Protein AF-0000000069041655 (afdb_homodimer)

InterPro domains:
  IPR001584 Integrase, catalytic core [PF00665] (155-228)
  IPR001584 Integrase, catalytic core [PS50994] (134-286)
  IPR012337 Ribonuclease H-like superfamily [SSF53098] (137-289)
  IPR036397 Ribonuclease H superfamily [G3DSA:3.30.420.10] (128-317)
  IPR041588 Integrase zinc-binding domain [PF17921] (67-118)

Foldseek 3Di:
DPPFLDLQVLLQLLQVVLVDGPVNQLVLLCVAPVSVVVCVVCVVVQQDDPQWGDDPSFIARQSATEGGPVCLVSLLCVLCVVLPELLQSLLQNLLSRYDDDCNSVVNVVVLLPDPVNVVVVLPDDWDAAADDDQDDAWQQEKEWDWADPDPQWIKIWIATLNLRQIDIDTDNDLALVRVLVVVVVVCVVQNHHQEYEYAPDPRCPDPSNVVSCVVRNHHYHHTHHDDDPSSSLNVSNVSSLNVSLNSCRPDPDDSVVSVVSVSLSQQQHDSDPPHHGSCCRHVVDHDDGPVCVSRDPDDPPPPPPPPDPPPPPPPLPDQDFQFWKQANPRFIWTFHDPPDSFWTFTQTPNDTDIDGPVRIGGRDPPPPPPPPPPPDDPPPPDDPPDPPDDPDPPPPPD/DPPFLDLQVLLQLLQVVLVDGPVNQLVLLCVAPVSVVVCVVCVVVQQDDPQWGDDPSFIARQSATEGGPVCLVSLLCVLCVVLPELLQSLLQCLLSRYDDDCNSVVNVVVLLPDPVNVVVVLPDAPDAAADDDQDDAWQQEKEWDWADPDPQWIKIWIATLNLRQIDIDTDNDLALVRVLVVVVVVCVVQNHHQEYEYAPDPRCPDPSNVVSCVVRNHHYHHHHHDDDPSSSLNVSNVSSVNVSLNSCRPDPDDSVVSVVSVSLSQQQGDSDPPHHGSCCRHVVDHDDGPVCVSRDPDDPDPPPPPVDPPPPPPPLPDQDFQFWKQANPRFIWTFHDPPDSFWTFTDTPNDTDIDGPVRIGGRDPPPPPPPPPPPPDPPPPDDPPDPPDDPDPPPPPD

Organism: Acyrthosiphon pisum (NCBI:txid7029)

Sequence (796 aa):
MALVIDPFLFVKMQLPQLELTAEDIAFATKNDPELIKLHKKILLHSNKYGSYWIRDGCILFGTRIRIPKMLQNYILEYIHIEHVGTIKMIALALSYCVYWPSIDKDIENLVRNCLPCIEIRLAPNKEILHNWVAPKEPWERIHIDYAGPFMDNLFLLVVDEYSLWPEVFISNSSSASSTIEKLKLLFSSFGQPRVLVSDNVSSFMGEEFQTFLKSFGIKHCTGVPYNSKSYDNVVRFIFALKHALIELKGQVSYEQDKLNTLLFTCRRSPIISNIESPANLFLGRDLRSNLDFLKSPAIKNKVMKNENNIRDATPSQLFHFGQKIAVFNNVNGFIINADTSKYLTVMVNGRLIRRHVDKVIPLPVIKSFSRIQKDTQLVQPEKLKRSIKPIKRLICNIMALVIDPFLFVKMQLPQLELTAEDIAFATKNDPELIKLHKKILLHSNKYGSYWIRDGCILFGTRIRIPKMLQNYILEYIHIEHVGTIKMIALALSYCVYWPSIDKDIENLVRNCLPCIEIRLAPNKEILHNWVAPKEPWERIHIDYAGPFMDNLFLLVVDEYSLWPEVFISNSSSASSTIEKLKLLFSSFGQPRVLVSDNVSSFMGEEFQTFLKSFGIKHCTGVPYNSKSYDNVVRFIFALKHALIELKGQVSYEQDKLNTLLFTCRRSPIISNIESPANLFLGRDLRSNLDFLKSPAIKNKVMKNENNIRDATPSQLFHFGQKIAVFNNVNGFIINADTSKYLTVMVNGRLIRRHVDKVIPLPVIKSFSRIQKDTQLVQPEKLKRSIKPIKRLICNI

Solvent-accessible surface area (backbone atoms only — not comparable to full-atom values): 45341 Å² total; per-residue (Å²): 126,82,77,56,76,46,51,63,58,54,36,59,66,35,29,56,80,72,75,40,47,66,63,58,50,18,56,45,28,73,71,24,72,69,49,44,53,49,50,52,53,20,57,72,44,76,45,39,42,86,59,29,34,72,54,84,63,30,45,24,48,54,57,18,35,51,58,32,73,89,53,46,61,58,52,52,53,60,59,44,71,77,48,72,45,56,58,51,36,51,11,47,36,52,39,44,24,50,38,51,96,57,46,66,59,53,45,44,53,50,41,73,70,28,66,72,33,50,59,61,66,70,52,85,74,73,64,64,33,80,81,66,73,74,59,91,44,65,49,37,35,33,37,44,48,76,40,70,73,53,95,82,29,29,31,43,38,38,31,20,48,55,30,59,37,73,44,77,42,84,29,89,58,69,44,40,67,54,48,48,54,55,49,48,51,49,30,31,73,65,20,49,37,49,31,40,34,33,64,86,45,68,52,61,66,36,64,70,38,49,51,50,34,55,67,51,62,28,45,80,40,57,64,45,55,55,88,37,67,52,56,49,52,42,53,20,47,53,51,13,50,48,51,41,56,60,64,54,66,80,51,95,58,61,67,63,58,56,48,30,36,51,47,27,37,53,28,56,14,46,80,47,94,89,38,75,18,12,27,38,60,49,42,68,41,81,50,46,49,63,71,55,67,72,45,66,85,69,76,82,68,83,74,79,77,77,75,73,80,74,78,76,73,72,78,68,83,73,82,52,75,65,40,44,21,38,34,82,87,84,39,64,22,31,31,68,41,74,80,50,102,53,34,30,34,29,36,39,94,90,37,81,42,79,37,47,51,88,52,48,42,77,44,79,76,74,72,77,70,74,74,74,78,73,81,74,82,77,76,76,76,81,81,79,80,76,81,75,78,81,79,81,77,80,74,75,85,122,124,83,77,56,76,45,50,63,58,54,35,58,67,34,28,57,79,73,75,42,48,65,64,57,49,16,55,45,28,73,71,25,72,70,49,44,54,49,50,52,52,19,57,71,45,75,44,40,43,87,60,28,34,71,55,86,66,30,46,24,48,53,57,18,37,50,55,33,74,89,53,46,61,58,52,52,52,59,58,44,70,74,48,70,44,54,58,52,35,50,10,45,36,52,39,45,24,50,39,52,96,56,48,66,59,51,45,45,52,50,40,73,71,29,66,72,31,50,62,60,67,69,52,86,74,70,62,64,32,77,83,63,72,74,58,91,43,65,51,37,34,33,36,44,48,79,41,72,72,52,98,82,29,31,31,43,38,38,32,20,47,53,30,58,38,74,45,77,41,84,31,90,58,68,43,42,67,55,48,48,54,55,48,50,51,47,31,31,73,65,20,51,36,49,30,39,34,34,65,85,45,68,53,62,66,35,66,71,38,48,52,49,34,53,67,50,62,29,45,79,40,58,63,45,54,54,88,36,68,52,56,48,52,41,53,20,47,51,51,12,50,50,50,40,54,60,64,53,67,81,52,95,59,61,67,63,58,54,48,29,35,51,46,28,37,54,27,57,14,46,81,47,94,90,37,74,19,12,26,38,59,49,42,68,40,80,51,46,50,61,72,55,67,71,45,64,85,68,78,85,69,81,72,77,77,76,73,73,80,73,77,76,74,72,77,69,84,74,81,53,76,66,39,45,22,40,34,82,86,85,39,62,24,30,31,69,41,73,79,50,103,49,34,28,32,28,35,40,94,90,37,82,43,80,38,46,51,86,52,46,41,78,45,79,77,76,71,77,71,78,75,74,78,72,81,74,82,79,76,78,78,83,82,81,79,79,82,78,79,81,80,80,76,81,74,77,80,120

Secondary structure (DSSP, 8-state):
------HHHHHHHHGGGGT--HHHHHHHHHT-HHHHHHHHHHHHTTTEETTEEEETTEEEETTEEEPPHHHHHHHHHHHHTT---HHHHHHHHHHTTEE-TTHHHHHHHHHHT-HHHHHHHTS--S-EES--PPPSSTTSEEEEEEEEEETTEEEEEEEETTT--EEEEEES---HHHHHHHHHHHHHHH---SEEEE-S-HHHHSHHHHHHHHHTTPEEE-SEESS-HHHHHHHHHHHHHHHHHHHGGGSSS-HHHHHHHHHHHHHHS-SSTTS--HHHHHHSSPPP-GGGTTS-------------------------TT-EEEETTTEEEEEEEE-SSSEEEEEETTEEEEEEGGGEEEPP----------------------------------/------HHHHHHHHGGGGT--HHHHHHHHHT-HHHHHHHHHHHHTTTEETTEEEETTEEEETTEEEPPHHHHHHHHHHHTTT---HHHHHHHHHHTTEE-TTHHHHHHHHHHT-HHHHHHHTS----EES--PPPSSTTSEEEEEEEEEETTEEEEEEEETTT--EEEEEES---HHHHHHHHHHHHHHH---SEEEE-S-HHHHSHHHHHHHHHTTPEEE-SEESS-HHHHHHHHHHHHHHHHHHHGGGSSS-HHHHHHHHHHHHHHS-SSTTS--HHHHHHSSPPP-GGGTTS-----------------------PPTT-EEEETTTEEEEEEE--SSSEEEEEETTEEEEEEGGGEEEPP----------------------------------

Structure (mmCIF, N/CA/C/O backbone):
data_AF-0000000069041655-model_v1
#
loop_
_entity.id
_entity.type
_entity.pdbx_description
1 polymer 'RNA-directed DNA polymerase'
#
loop_
_atom_site.group_PDB
_atom_site.id
_atom_site.type_symbol
_atom_site.label_atom_id
_atom_site.label_alt_id
_atom_site.label_comp_id
_atom_site.label_asym_id
_atom_site.label_entity_id
_atom_site.label_seq_id
_atom_site.pdbx_PDB_ins_code
_atom_site.Cartn_x
_atom_site.Cartn_y
_atom_site.Cartn_z
_atom_site.occupancy
_atom_site.B_iso_or_equiv
_atom_site.auth_seq_id
_atom_site.auth_comp_id
_atom_site.auth_asym_id
_atom_site.auth_atom_id
_atom_site.pdbx_PDB_model_num
ATOM 1 N N . MET A 1 1 ? 24.172 -12.531 2.289 1 30.25 1 MET A N 1
ATOM 2 C CA . MET A 1 1 ? 23.781 -12.109 0.947 1 30.25 1 MET A CA 1
ATOM 3 C C . MET A 1 1 ? 22.375 -11.516 0.955 1 30.25 1 MET A C 1
ATOM 5 O O . MET A 1 1 ? 21.438 -12.133 1.458 1 30.25 1 MET A O 1
ATOM 9 N N . ALA A 1 2 ? 22.312 -10.305 1.131 1 39.16 2 ALA A N 1
ATOM 10 C CA . ALA A 1 2 ? 21.078 -9.547 1.285 1 39.16 2 ALA A CA 1
ATOM 11 C C . ALA A 1 2 ? 20.031 -9.984 0.257 1 39.16 2 ALA A C 1
ATOM 13 O O . ALA A 1 2 ? 20.328 -10.031 -0.942 1 39.16 2 ALA A O 1
ATOM 14 N N . LEU A 1 3 ? 19.234 -10.898 0.576 1 48.38 3 LEU A N 1
ATOM 15 C CA . LEU A 1 3 ? 18.25 -11.578 -0.255 1 48.38 3 LEU A CA 1
ATOM 16 C C . LEU A 1 3 ? 17.375 -10.57 -0.994 1 48.38 3 LEU A C 1
ATOM 18 O O . LEU A 1 3 ? 16.672 -9.773 -0.366 1 48.38 3 LEU A O 1
ATOM 22 N N . VAL A 1 4 ? 18.047 -10.039 -2.029 1 52.59 4 VAL A N 1
ATOM 23 C CA . VAL A 1 4 ? 17.312 -9.297 -3.047 1 52.59 4 VAL A CA 1
ATOM 24 C C . VAL A 1 4 ? 16 -10.023 -3.377 1 52.59 4 VAL A C 1
ATOM 26 O O . VAL A 1 4 ? 15.914 -11.242 -3.24 1 52.59 4 VAL A O 1
ATOM 29 N N . ILE A 1 5 ? 14.969 -9.281 -3.312 1 62.59 5 ILE A N 1
ATOM 30 C CA . ILE A 1 5 ? 13.727 -9.883 -3.785 1 62.59 5 ILE A CA 1
ATOM 31 C C . ILE A 1 5 ? 13.891 -10.32 -5.238 1 62.59 5 ILE A C 1
ATOM 33 O O . ILE A 1 5 ? 13.953 -9.477 -6.141 1 62.59 5 ILE A O 1
ATOM 37 N N . ASP A 1 6 ? 14.391 -11.492 -5.48 1 67.12 6 ASP A N 1
ATOM 38 C CA . ASP A 1 6 ? 14.539 -12.078 -6.812 1 67.12 6 ASP A CA 1
ATOM 39 C C . ASP A 1 6 ? 13.367 -13 -7.145 1 67.12 6 ASP A C 1
ATOM 41 O O . ASP A 1 6 ? 13.258 -14.094 -6.59 1 67.12 6 ASP A O 1
ATOM 45 N N . PRO A 1 7 ? 12.562 -12.508 -8.055 1 71.12 7 PRO A N 1
ATOM 46 C CA . PRO A 1 7 ? 11.398 -13.32 -8.414 1 71.12 7 PRO A CA 1
ATOM 47 C C . PRO A 1 7 ? 11.781 -14.711 -8.914 1 71.12 7 PRO A C 1
ATOM 49 O O . PRO A 1 7 ? 11.039 -15.672 -8.695 1 71.12 7 PRO A O 1
ATOM 52 N N . PHE A 1 8 ? 12.93 -14.781 -9.547 1 76 8 PHE A N 1
ATOM 53 C CA . PHE A 1 8 ? 13.328 -16.078 -10.078 1 76 8 PHE A CA 1
ATOM 54 C C . PHE A 1 8 ? 13.695 -17.031 -8.945 1 76 8 PHE A C 1
ATOM 56 O O . PHE A 1 8 ? 13.477 -18.234 -9.047 1 76 8 PHE A O 1
ATOM 63 N N . LEU A 1 9 ? 14.219 -16.406 -7.941 1 72.62 9 LEU A N 1
ATOM 64 C CA . LEU A 1 9 ? 14.539 -17.234 -6.793 1 72.62 9 LEU A CA 1
ATOM 65 C C . LEU A 1 9 ? 13.281 -17.875 -6.211 1 72.62 9 LEU A C 1
ATOM 67 O O . LEU A 1 9 ? 13.305 -19.031 -5.801 1 72.62 9 LEU A O 1
ATOM 71 N N . PHE A 1 10 ? 12.32 -17.172 -6.305 1 75.12 10 PHE A N 1
ATOM 72 C CA . PHE A 1 10 ? 11.062 -17.703 -5.816 1 75.12 10 PHE A CA 1
ATOM 73 C C . PHE A 1 10 ? 10.586 -18.859 -6.695 1 75.12 10 PHE A C 1
ATOM 75 O O . PHE A 1 10 ? 10.125 -19.891 -6.191 1 75.12 10 PHE A O 1
ATOM 82 N N . VAL A 1 11 ? 10.688 -18.672 -7.918 1 77.19 11 VAL A N 1
ATOM 83 C CA . VAL A 1 11 ? 10.281 -19.688 -8.875 1 77.19 11 VAL A CA 1
ATOM 84 C C . VAL A 1 11 ? 11.102 -20.969 -8.656 1 77.19 11 VAL A C 1
ATOM 86 O O . VAL A 1 11 ? 10.555 -22.062 -8.609 1 77.19 11 VAL A O 1
ATOM 89 N N . LYS A 1 12 ? 12.328 -20.719 -8.414 1 76.38 12 LYS A N 1
ATOM 90 C CA . LYS A 1 12 ? 13.242 -21.844 -8.211 1 76.38 12 LYS A CA 1
ATOM 91 C C . LYS A 1 12 ? 12.875 -22.625 -6.949 1 76.38 12 LYS A C 1
ATOM 93 O O . LYS A 1 12 ? 13.039 -23.844 -6.898 1 76.38 12 LYS A O 1
ATOM 98 N N . MET A 1 13 ? 12.359 -21.938 -6.129 1 75.69 13 MET A N 1
ATOM 99 C CA . MET A 1 13 ? 12.031 -22.547 -4.844 1 75.69 13 MET A CA 1
ATOM 100 C C . MET A 1 13 ? 10.789 -23.422 -4.961 1 75.69 13 MET A C 1
ATOM 102 O O . MET A 1 13 ? 10.578 -24.328 -4.145 1 75.69 13 MET A O 1
ATOM 106 N N . GLN A 1 14 ? 10.039 -23.219 -5.926 1 77.75 14 GLN A N 1
ATOM 107 C CA . GLN A 1 14 ? 8.797 -23.969 -6.086 1 77.75 14 GLN A CA 1
ATOM 108 C C . GLN A 1 14 ? 9.016 -25.219 -6.941 1 77.75 14 GLN A C 1
ATOM 110 O O . GLN A 1 14 ? 8.242 -26.172 -6.855 1 77.75 14 GLN A O 1
ATOM 115 N N . LEU A 1 15 ? 10.07 -25.344 -7.695 1 81.31 15 LEU A N 1
ATOM 116 C CA . LEU A 1 15 ? 10.297 -26.375 -8.703 1 81.31 15 LEU A CA 1
ATOM 117 C C . LEU A 1 15 ? 10.523 -27.734 -8.047 1 81.31 15 LEU A C 1
ATOM 119 O O . LEU A 1 15 ? 10.039 -28.75 -8.547 1 81.31 15 LEU A O 1
ATOM 123 N N . PRO A 1 16 ? 11.156 -27.703 -6.914 1 77.38 16 PRO A N 1
ATOM 124 C CA . PRO A 1 16 ? 11.406 -29.016 -6.289 1 77.38 16 PRO A CA 1
ATOM 125 C C . PRO A 1 16 ? 10.125 -29.75 -5.918 1 77.38 16 PRO A C 1
ATOM 127 O O . PRO A 1 16 ? 10.102 -30.969 -5.875 1 77.38 16 PRO A O 1
ATOM 130 N N . GLN A 1 17 ? 9.109 -29.109 -5.738 1 78.56 17 GLN A N 1
ATOM 131 C CA . GLN A 1 17 ? 7.832 -29.719 -5.422 1 78.56 17 GLN A CA 1
ATOM 132 C C . GLN A 1 17 ? 7.312 -30.547 -6.602 1 78.56 17 GLN A C 1
ATOM 134 O O . GLN A 1 17 ? 6.617 -31.547 -6.41 1 78.56 17 GLN A O 1
ATOM 139 N N . LEU A 1 18 ? 7.691 -30.125 -7.77 1 80.56 18 LEU A N 1
ATOM 140 C CA . LEU A 1 18 ? 7.301 -30.828 -8.992 1 80.56 18 LEU A CA 1
ATOM 141 C C . LEU A 1 18 ? 8.344 -31.875 -9.375 1 80.56 18 LEU A C 1
ATOM 143 O O . LEU A 1 18 ? 8.266 -32.469 -10.453 1 80.56 18 LEU A O 1
ATOM 147 N N . GLU A 1 19 ? 9.336 -32 -8.477 1 80.62 19 GLU A N 1
ATOM 148 C CA . GLU A 1 19 ? 10.453 -32.906 -8.758 1 80.62 19 GLU A CA 1
ATOM 149 C C . GLU A 1 19 ? 11.18 -32.5 -10.039 1 80.62 19 GLU A C 1
ATOM 151 O O . GLU A 1 19 ? 11.57 -33.344 -10.828 1 80.62 19 GLU A O 1
ATOM 156 N N . LEU A 1 20 ? 11.172 -31.297 -10.289 1 86.94 20 LEU A N 1
ATOM 157 C CA . LEU A 1 20 ? 11.891 -30.719 -11.422 1 86.94 20 LEU A CA 1
ATOM 158 C C . LEU A 1 20 ? 12.93 -29.703 -10.953 1 86.94 20 LEU A C 1
ATOM 160 O O . LEU A 1 20 ? 12.805 -29.141 -9.859 1 86.94 20 LEU A O 1
ATOM 164 N N . THR A 1 21 ? 13.992 -29.562 -11.703 1 85.75 21 THR A N 1
ATOM 165 C CA . THR A 1 21 ? 14.992 -28.531 -11.461 1 85.75 21 THR A CA 1
ATOM 166 C C . THR A 1 21 ? 15.023 -27.531 -12.609 1 85.75 21 THR A C 1
ATOM 168 O O . THR A 1 21 ? 14.516 -27.812 -13.703 1 85.75 21 THR A O 1
ATOM 171 N N . ALA A 1 22 ? 15.578 -26.375 -12.219 1 87.62 22 ALA A N 1
ATOM 172 C CA . ALA A 1 22 ? 15.742 -25.375 -13.273 1 87.62 22 ALA A CA 1
ATOM 173 C C . ALA A 1 22 ? 16.594 -25.922 -14.414 1 87.62 22 ALA A C 1
ATOM 175 O O . ALA A 1 22 ? 16.359 -25.594 -15.578 1 87.62 22 ALA A O 1
ATOM 176 N N . GLU A 1 23 ? 17.484 -26.75 -14.078 1 88.31 23 GLU A N 1
ATOM 177 C CA . GLU A 1 23 ? 18.359 -27.359 -15.086 1 88.31 23 GLU A CA 1
ATOM 178 C C . GLU A 1 23 ? 17.594 -28.297 -16 1 88.31 23 GLU A C 1
ATOM 180 O O . GLU A 1 23 ? 17.828 -28.328 -17.219 1 88.31 23 GLU A O 1
ATOM 185 N N . ASP A 1 24 ? 16.703 -29.016 -15.422 1 90 24 ASP A N 1
ATOM 186 C CA . ASP A 1 24 ? 15.844 -29.891 -16.219 1 90 24 ASP A CA 1
ATOM 187 C C . ASP A 1 24 ? 15.039 -29.094 -17.234 1 90 24 ASP A C 1
ATOM 189 O O . ASP A 1 24 ? 14.961 -29.484 -18.406 1 90 24 ASP A O 1
ATOM 193 N N . ILE A 1 25 ? 14.555 -28.031 -16.797 1 92.88 25 ILE A N 1
ATOM 194 C CA . ILE A 1 25 ? 13.695 -27.203 -17.641 1 92.88 25 ILE A CA 1
ATOM 195 C C . ILE A 1 25 ? 14.539 -26.516 -18.703 1 92.88 25 ILE A C 1
ATOM 197 O O . ILE A 1 25 ? 14.141 -26.453 -19.875 1 92.88 25 ILE A O 1
ATOM 201 N N . ALA A 1 26 ? 15.703 -26.047 -18.281 1 92.5 26 ALA A N 1
ATOM 202 C CA . ALA A 1 26 ? 16.609 -25.391 -19.219 1 92.5 26 ALA A CA 1
ATOM 203 C C . ALA A 1 26 ? 17.016 -26.359 -20.344 1 92.5 26 ALA A C 1
ATOM 205 O O . ALA A 1 26 ? 17.047 -25.969 -21.516 1 92.5 26 ALA A O 1
ATOM 206 N N . PHE A 1 27 ? 17.328 -27.516 -19.969 1 91.75 27 PHE A N 1
ATOM 207 C CA . PHE A 1 27 ? 17.719 -28.547 -20.938 1 91.75 27 PHE A CA 1
ATOM 208 C C . PHE A 1 27 ? 16.578 -28.828 -21.906 1 91.75 27 PHE A C 1
ATOM 210 O O . PHE A 1 27 ? 16.781 -28.891 -23.125 1 91.75 27 PHE A O 1
ATOM 217 N N . ALA A 1 28 ? 15.406 -29.031 -21.406 1 92.88 28 ALA A N 1
ATOM 218 C CA . ALA A 1 28 ? 14.234 -29.312 -22.234 1 92.88 28 ALA A CA 1
ATOM 219 C C . ALA A 1 28 ? 13.898 -28.125 -23.141 1 92.88 28 ALA A C 1
ATOM 221 O O . ALA A 1 28 ? 13.422 -28.312 -24.266 1 92.88 28 ALA A O 1
ATOM 222 N N . THR A 1 29 ? 14.102 -26.953 -22.641 1 93.44 29 THR A N 1
ATOM 223 C CA . THR A 1 29 ? 13.828 -25.734 -23.391 1 93.44 29 THR A CA 1
ATOM 224 C C . THR A 1 29 ? 14.727 -25.641 -24.625 1 93.44 29 THR A C 1
ATOM 226 O O . THR A 1 29 ? 14.273 -25.25 -25.703 1 93.44 29 THR A O 1
ATOM 229 N N . LYS A 1 30 ? 15.93 -26.062 -24.484 1 91.75 30 LYS A N 1
ATOM 230 C CA . LYS A 1 30 ? 16.906 -26.031 -25.578 1 91.75 30 LYS A CA 1
ATOM 231 C C . LYS A 1 30 ? 16.531 -27.031 -26.672 1 91.75 30 LYS A C 1
ATOM 233 O O . LYS A 1 30 ? 16.984 -26.906 -27.812 1 91.75 30 LYS A O 1
ATOM 238 N N . ASN A 1 31 ? 15.711 -27.953 -26.328 1 91.62 31 ASN A N 1
ATOM 239 C CA . ASN A 1 31 ? 15.352 -28.984 -27.297 1 91.62 31 ASN A CA 1
ATOM 240 C C . ASN A 1 31 ? 13.922 -28.812 -27.797 1 91.62 31 ASN A C 1
ATOM 242 O O . ASN A 1 31 ? 13.398 -29.688 -28.5 1 91.62 31 ASN A O 1
ATOM 246 N N . ASP A 1 32 ? 13.195 -27.781 -27.438 1 94.31 32 ASP A N 1
ATOM 247 C CA . ASP A 1 32 ? 11.828 -27.484 -27.875 1 94.31 32 ASP A CA 1
ATOM 248 C C . ASP A 1 32 ? 11.828 -26.516 -29.062 1 94.31 32 ASP A C 1
ATOM 250 O O . ASP A 1 32 ? 12.242 -25.359 -28.922 1 94.31 32 ASP A O 1
ATOM 254 N N . PRO A 1 33 ? 11.367 -26.969 -30.156 1 93.06 33 PRO A N 1
ATOM 255 C CA . PRO A 1 33 ? 11.445 -26.141 -31.359 1 93.06 33 PRO A CA 1
ATOM 256 C C . PRO A 1 33 ? 10.742 -24.797 -31.188 1 93.06 33 PRO A C 1
ATOM 258 O O . PRO A 1 33 ? 11.234 -23.766 -31.656 1 93.06 33 PRO A O 1
ATOM 261 N N . GLU A 1 34 ? 9.641 -24.828 -30.609 1 93.69 34 GLU A N 1
ATOM 262 C CA . GLU A 1 34 ? 8.898 -23.578 -30.422 1 93.69 34 GLU A CA 1
ATOM 263 C C . GLU A 1 34 ? 9.633 -22.641 -29.469 1 93.69 34 GLU A C 1
ATOM 265 O O . GLU A 1 34 ? 9.648 -21.422 -29.672 1 93.69 34 GLU A O 1
ATOM 270 N N . LEU A 1 35 ? 10.203 -23.203 -28.453 1 94.56 35 LEU A N 1
ATOM 271 C CA . LEU A 1 35 ? 10.852 -22.375 -27.438 1 94.56 35 LEU A CA 1
ATOM 272 C C . LEU A 1 35 ? 12.219 -21.891 -27.922 1 94.56 35 LEU A C 1
ATOM 274 O O . LEU A 1 35 ? 12.688 -20.828 -27.5 1 94.56 35 LEU A O 1
ATOM 278 N N . ILE A 1 36 ? 12.828 -22.625 -28.812 1 92.44 36 ILE A N 1
ATOM 279 C CA . ILE A 1 36 ? 14.07 -22.172 -29.438 1 92.44 36 ILE A CA 1
ATOM 280 C C . ILE A 1 36 ? 13.812 -20.891 -30.234 1 92.44 36 ILE A C 1
ATOM 282 O O . ILE A 1 36 ? 14.602 -19.953 -30.156 1 92.44 36 ILE A O 1
ATOM 286 N N . LYS A 1 37 ? 12.711 -20.922 -30.906 1 91.88 37 LYS A N 1
ATOM 287 C CA . LYS A 1 37 ? 12.336 -19.734 -31.672 1 91.88 37 LYS A CA 1
ATOM 288 C C . LYS A 1 37 ? 12.062 -18.547 -30.75 1 91.88 37 LYS A C 1
ATOM 290 O O . LYS A 1 37 ? 12.492 -17.438 -31.031 1 91.88 37 LYS A O 1
ATOM 295 N N . LEU A 1 38 ? 11.344 -18.859 -29.719 1 92 38 LEU A N 1
ATOM 296 C CA . LEU A 1 38 ? 11.008 -17.812 -28.75 1 92 38 LEU A CA 1
ATOM 297 C C . LEU A 1 38 ? 12.273 -17.266 -28.094 1 92 38 LEU A C 1
ATOM 299 O O . LEU A 1 38 ? 12.391 -16.062 -27.859 1 92 38 LEU A O 1
ATOM 303 N N . HIS A 1 39 ? 13.133 -18.156 -27.766 1 90.94 39 HIS A N 1
ATOM 304 C CA . HIS A 1 39 ? 14.406 -17.797 -27.141 1 90.94 39 HIS A CA 1
ATOM 305 C C . HIS A 1 39 ? 15.188 -16.828 -28.031 1 90.94 39 HIS A C 1
ATOM 307 O O . HIS A 1 39 ? 15.734 -15.836 -27.547 1 90.94 39 HIS A O 1
ATOM 313 N N . LYS A 1 40 ? 15.219 -17.078 -29.297 1 87.19 40 LYS A N 1
ATOM 314 C CA . LYS A 1 40 ? 15.914 -16.219 -30.25 1 87.19 40 LYS A CA 1
ATOM 315 C C . LYS A 1 40 ? 15.25 -14.836 -30.344 1 87.19 40 LYS A C 1
ATOM 317 O O . LYS A 1 40 ? 15.938 -13.82 -30.422 1 87.19 40 LYS A O 1
ATOM 322 N N . LYS A 1 41 ? 13.984 -14.883 -30.344 1 88.62 41 LYS A N 1
ATOM 323 C CA . LYS A 1 41 ? 13.242 -13.633 -30.406 1 88.62 41 LYS A CA 1
ATOM 324 C C . LYS A 1 41 ? 13.531 -12.758 -29.188 1 88.62 41 LYS A C 1
ATOM 326 O O . LYS A 1 41 ? 13.656 -11.539 -29.297 1 88.62 41 LYS A O 1
ATOM 331 N N . ILE A 1 42 ? 13.609 -13.445 -28.047 1 87.44 42 ILE A N 1
ATOM 332 C CA . ILE A 1 42 ? 13.859 -12.719 -26.812 1 87.44 42 ILE A CA 1
ATOM 333 C C . ILE A 1 42 ? 15.266 -12.125 -26.828 1 87.44 42 ILE A C 1
ATOM 335 O O . ILE A 1 42 ? 15.461 -10.969 -26.438 1 87.44 42 ILE A O 1
ATOM 339 N N . LEU A 1 43 ? 16.188 -12.844 -27.344 1 81.38 43 LEU A N 1
ATOM 340 C CA . LEU A 1 43 ? 17.562 -12.383 -27.391 1 81.38 43 LEU A CA 1
ATOM 341 C C . LEU A 1 43 ? 17.719 -11.219 -28.359 1 81.38 43 LEU A C 1
ATOM 343 O O . LEU A 1 43 ? 18.547 -10.328 -28.141 1 81.38 43 LEU A O 1
ATOM 347 N N . LEU A 1 44 ? 16.922 -11.203 -29.344 1 78.88 44 LEU A N 1
ATOM 348 C CA . LEU A 1 44 ? 16.984 -10.141 -30.344 1 78.88 44 LEU A CA 1
ATOM 349 C C . LEU A 1 44 ? 16.453 -8.828 -29.766 1 78.88 44 LEU A C 1
ATOM 351 O O . LEU A 1 44 ? 16.844 -7.75 -30.203 1 78.88 44 LEU A O 1
ATOM 355 N N . HIS A 1 45 ? 15.555 -8.977 -28.828 1 69.94 45 HIS A N 1
ATOM 356 C CA . HIS A 1 45 ? 14.945 -7.785 -28.234 1 69.94 45 HIS A CA 1
ATOM 357 C C . HIS A 1 45 ? 15.539 -7.477 -26.859 1 69.94 45 HIS A C 1
ATOM 359 O O . HIS A 1 45 ? 14.805 -7.199 -25.922 1 69.94 45 HIS A O 1
ATOM 365 N N . SER A 1 46 ? 16.781 -7.602 -26.766 1 67.81 46 SER A N 1
ATOM 366 C CA . SER A 1 46 ? 17.562 -7.25 -25.578 1 67.81 46 SER A CA 1
ATOM 367 C C . SER A 1 46 ? 17.062 -8.008 -24.359 1 67.81 46 SER A C 1
ATOM 369 O O . SER A 1 46 ? 16.828 -7.41 -23.297 1 67.81 46 SER A O 1
ATOM 371 N N . ASN A 1 47 ? 16.672 -9.203 -24.531 1 66.69 47 ASN A N 1
ATOM 372 C CA . ASN A 1 47 ? 16.375 -10.195 -23.5 1 66.69 47 ASN A CA 1
ATOM 373 C C . ASN A 1 47 ? 14.984 -9.992 -22.906 1 66.69 47 ASN A C 1
ATOM 375 O O . ASN A 1 47 ? 14.719 -10.43 -21.781 1 66.69 47 ASN A O 1
ATOM 379 N N . LYS A 1 48 ? 14.234 -9.016 -23.5 1 66.5 48 LYS A N 1
ATOM 380 C CA . LYS A 1 48 ? 12.836 -8.875 -23.094 1 66.5 48 LYS A CA 1
ATOM 381 C C . LYS A 1 48 ? 11.93 -8.781 -24.312 1 66.5 48 LYS A C 1
ATOM 383 O O . LYS A 1 48 ? 12.203 -8.023 -25.25 1 66.5 48 LYS A O 1
ATOM 388 N N . TYR A 1 49 ? 11.117 -9.719 -24.375 1 71.44 49 TYR A N 1
ATOM 389 C CA . TYR A 1 49 ? 10.102 -9.734 -25.422 1 71.44 49 TYR A CA 1
ATOM 390 C C . TYR A 1 49 ? 8.703 -9.828 -24.828 1 71.44 49 TYR A C 1
ATOM 392 O O . TYR A 1 49 ? 8.258 -10.906 -24.438 1 71.44 49 TYR A O 1
ATOM 400 N N . GLY A 1 50 ? 8.102 -8.672 -24.75 1 72.81 50 GLY A N 1
ATOM 401 C CA . GLY A 1 50 ? 6.852 -8.664 -24 1 72.81 50 GLY A CA 1
ATOM 402 C C . GLY A 1 50 ? 7.047 -8.938 -22.531 1 72.81 50 GLY A C 1
ATOM 403 O O . GLY A 1 50 ? 7.848 -8.266 -21.875 1 72.81 50 GLY A O 1
ATOM 404 N N . SER A 1 51 ? 6.316 -9.969 -22.172 1 77.88 51 SER A N 1
ATOM 405 C CA . SER A 1 51 ? 6.438 -10.328 -20.75 1 77.88 51 SER A CA 1
ATOM 406 C C . SER A 1 51 ? 7.43 -11.469 -20.562 1 77.88 51 SER A C 1
ATOM 408 O O . SER A 1 51 ? 7.59 -11.977 -19.453 1 77.88 51 SER A O 1
ATOM 410 N N . TYR A 1 52 ? 8.125 -11.75 -21.703 1 85.44 52 TYR A N 1
ATOM 411 C CA . TYR A 1 52 ? 9.047 -12.875 -21.641 1 85.44 52 TYR A CA 1
ATOM 412 C C . TYR A 1 52 ? 10.469 -12.398 -21.359 1 85.44 52 TYR A C 1
ATOM 414 O O . TYR A 1 52 ? 10.891 -11.359 -21.859 1 85.44 52 TYR A O 1
ATOM 422 N N . TRP A 1 53 ? 11.148 -13.164 -20.625 1 83.5 53 TRP A N 1
ATOM 423 C CA . TRP A 1 53 ? 12.562 -12.93 -20.375 1 83.5 53 TRP A CA 1
ATOM 424 C C . TRP A 1 53 ? 13.281 -14.234 -20.047 1 83.5 53 TRP A C 1
ATOM 426 O O . TRP A 1 53 ? 12.641 -15.273 -19.859 1 83.5 53 TRP A O 1
ATOM 436 N N . ILE A 1 54 ? 14.602 -14.141 -20.125 1 87.25 54 ILE A N 1
ATOM 437 C CA . ILE A 1 54 ? 15.367 -15.375 -20 1 87.25 54 ILE A CA 1
ATOM 438 C C . ILE A 1 54 ? 16.266 -15.305 -18.781 1 87.25 54 ILE A C 1
ATOM 440 O O . ILE A 1 54 ? 16.859 -14.258 -18.5 1 87.25 54 ILE A O 1
ATOM 444 N N . ARG A 1 55 ? 16.281 -16.406 -18.016 1 84.88 55 ARG A N 1
ATOM 445 C CA . ARG A 1 55 ? 17.172 -16.547 -16.875 1 84.88 55 ARG A CA 1
ATOM 446 C C . ARG A 1 55 ? 17.594 -18 -16.672 1 84.88 55 ARG A C 1
ATOM 448 O O . ARG A 1 55 ? 16.75 -18.906 -16.656 1 84.88 55 ARG A O 1
ATOM 455 N N . ASP A 1 56 ? 18.891 -18.234 -16.5 1 85.44 56 ASP A N 1
ATOM 456 C CA . ASP A 1 56 ? 19.453 -19.547 -16.219 1 85.44 56 ASP A CA 1
ATOM 457 C C . ASP A 1 56 ? 18.969 -20.578 -17.219 1 85.44 56 ASP A C 1
ATOM 459 O O . ASP A 1 56 ? 18.547 -21.688 -16.828 1 85.44 56 ASP A O 1
ATOM 463 N N . GLY A 1 57 ? 18.797 -20.156 -18.422 1 86.75 57 GLY A N 1
ATOM 464 C CA . GLY A 1 57 ? 18.422 -21.062 -19.5 1 86.75 57 GLY A CA 1
ATOM 465 C C . GLY A 1 57 ? 16.922 -21.328 -19.562 1 86.75 57 GLY A C 1
ATOM 466 O O . GLY A 1 57 ? 16.453 -22.078 -20.422 1 86.75 57 GLY A O 1
ATOM 467 N N . CYS A 1 58 ? 16.219 -20.703 -18.688 1 90.19 58 CYS A N 1
ATOM 468 C CA . CYS A 1 58 ? 14.766 -20.844 -18.672 1 90.19 58 CYS A CA 1
ATOM 469 C C . CYS A 1 58 ? 14.094 -19.609 -19.25 1 90.19 58 CYS A C 1
ATOM 471 O O . CYS A 1 58 ? 14.617 -18.5 -19.125 1 90.19 58 CYS A O 1
ATOM 473 N N . ILE A 1 59 ? 13.016 -19.859 -19.906 1 91.56 59 ILE A N 1
ATOM 474 C CA . ILE A 1 59 ? 12.203 -18.75 -20.391 1 91.56 59 ILE A CA 1
ATOM 475 C C . ILE A 1 59 ? 11.078 -18.453 -19.391 1 91.56 59 ILE A C 1
ATOM 477 O O . ILE A 1 59 ? 10.359 -19.375 -18.984 1 91.56 59 ILE A O 1
ATOM 481 N N . LEU A 1 60 ? 11.031 -17.266 -19.031 1 88.56 60 LEU A N 1
ATOM 482 C CA . LEU A 1 60 ? 10.008 -16.875 -18.062 1 88.56 60 LEU A CA 1
ATOM 483 C C . LEU A 1 60 ? 8.977 -15.953 -18.703 1 88.56 60 LEU A C 1
ATOM 485 O O . LEU A 1 60 ? 9.32 -15.125 -19.547 1 88.56 60 LEU A O 1
ATOM 489 N N . PHE A 1 61 ? 7.777 -16.188 -18.391 1 86.38 61 PHE A N 1
ATOM 490 C CA . PHE A 1 61 ? 6.672 -15.273 -18.672 1 86.38 61 PHE A CA 1
ATOM 491 C C . PHE A 1 61 ? 6.215 -14.578 -17.391 1 86.38 61 PHE A C 1
ATOM 493 O O . PHE A 1 61 ? 5.496 -15.164 -16.578 1 86.38 61 PHE A O 1
ATOM 500 N N . GLY A 1 62 ? 6.625 -13.383 -17.297 1 79.5 62 GLY A N 1
ATOM 501 C CA . GLY A 1 62 ? 6.426 -12.766 -15.992 1 79.5 62 GLY A CA 1
ATOM 502 C C . GLY A 1 62 ? 7.203 -13.445 -14.875 1 79.5 62 GLY A C 1
ATOM 503 O O . GLY A 1 62 ? 8.438 -13.414 -14.867 1 79.5 62 GLY A O 1
ATOM 504 N N . THR A 1 63 ? 6.449 -14.07 -14.039 1 78.88 63 THR A N 1
ATOM 505 C CA . THR A 1 63 ? 7.125 -14.766 -12.945 1 78.88 63 THR A CA 1
ATOM 506 C C . THR A 1 63 ? 6.895 -16.266 -13.039 1 78.88 63 THR A C 1
ATOM 508 O O . THR A 1 63 ? 7.141 -17 -12.07 1 78.88 63 THR A O 1
ATOM 511 N N . ARG A 1 64 ? 6.48 -16.656 -14.117 1 87.25 64 ARG A N 1
ATOM 512 C CA . ARG A 1 64 ?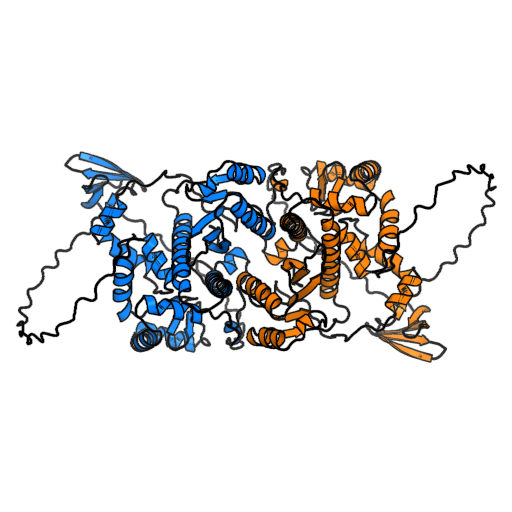 6.238 -18.094 -14.328 1 87.25 64 ARG A CA 1
ATOM 513 C C . ARG A 1 64 ? 7.184 -18.656 -15.383 1 87.25 64 ARG A C 1
ATOM 515 O O . ARG A 1 64 ? 7.574 -17.953 -16.312 1 87.25 64 ARG A O 1
ATOM 522 N N . ILE A 1 65 ? 7.465 -19.875 -15.234 1 90.38 65 ILE A N 1
ATOM 523 C CA . ILE A 1 65 ? 8.391 -20.516 -16.156 1 90.38 65 ILE A CA 1
ATOM 524 C C . ILE A 1 65 ? 7.621 -21.125 -17.328 1 90.38 65 ILE A C 1
ATOM 526 O O . ILE A 1 65 ? 6.637 -21.828 -17.125 1 90.38 65 ILE A O 1
ATOM 530 N N . ARG A 1 66 ? 8.062 -20.781 -18.484 1 92.81 66 ARG A N 1
ATOM 531 C CA . ARG A 1 66 ? 7.504 -21.391 -19.672 1 92.81 66 ARG A CA 1
ATOM 532 C C . ARG A 1 66 ? 7.961 -22.844 -19.812 1 92.81 66 ARG A C 1
ATOM 534 O O . ARG A 1 66 ? 9.133 -23.109 -20.094 1 92.81 66 ARG A O 1
ATOM 541 N N . ILE A 1 67 ? 7.02 -23.688 -19.766 1 94.75 67 ILE A N 1
ATOM 542 C CA . ILE A 1 67 ? 7.34 -25.109 -19.719 1 94.75 67 ILE A CA 1
ATOM 543 C C . ILE A 1 67 ? 7.398 -25.672 -21.141 1 94.75 67 ILE A C 1
ATOM 545 O O . ILE A 1 67 ? 6.469 -25.484 -21.922 1 94.75 67 ILE A O 1
ATOM 549 N N . PRO A 1 68 ? 8.484 -26.359 -21.422 1 95.44 68 PRO A N 1
ATOM 550 C CA . PRO A 1 68 ? 8.578 -27.016 -22.734 1 95.44 68 PRO A CA 1
ATOM 551 C C . PRO A 1 68 ? 7.523 -28.094 -22.922 1 95.44 68 PRO A C 1
ATOM 553 O O . PRO A 1 68 ? 7.055 -28.688 -21.953 1 95.44 68 PRO A O 1
ATOM 556 N N . LYS A 1 69 ? 7.246 -28.422 -24.172 1 95.5 69 LYS A N 1
ATOM 557 C CA . LYS A 1 69 ? 6.168 -29.328 -24.531 1 95.5 69 LYS A CA 1
ATOM 558 C C . LYS A 1 69 ? 6.371 -30.703 -23.906 1 95.5 69 LYS A C 1
ATOM 560 O O . LYS A 1 69 ? 5.422 -31.312 -23.406 1 95.5 69 LYS A O 1
ATOM 565 N N . MET A 1 70 ? 7.551 -31.172 -23.859 1 93.81 70 MET A N 1
ATOM 566 C CA . MET A 1 70 ? 7.852 -32.531 -23.406 1 93.81 70 MET A CA 1
ATOM 567 C C . MET A 1 70 ? 7.531 -32.688 -21.922 1 93.81 70 MET A C 1
ATOM 569 O O . MET A 1 70 ? 7.289 -33.812 -21.453 1 93.81 70 MET A O 1
ATOM 573 N N . LEU A 1 71 ? 7.547 -31.578 -21.203 1 94.25 71 LEU A N 1
ATOM 574 C CA . LEU A 1 71 ? 7.355 -31.656 -19.75 1 94.25 71 LEU A CA 1
ATOM 575 C C . LEU A 1 71 ? 5.918 -31.312 -19.375 1 94.25 71 LEU A C 1
ATOM 577 O O . LEU A 1 71 ? 5.516 -31.469 -18.219 1 94.25 71 LEU A O 1
ATOM 581 N N . GLN A 1 72 ? 5.094 -30.875 -20.25 1 95.38 72 GLN A N 1
ATOM 582 C CA . GLN A 1 72 ? 3.764 -30.359 -19.969 1 95.38 72 GLN A CA 1
ATOM 583 C C . GLN A 1 72 ? 2.84 -31.453 -19.453 1 95.38 72 GLN A C 1
ATOM 585 O O . GLN A 1 72 ? 2.104 -31.25 -18.484 1 95.38 72 GLN A O 1
ATOM 590 N N . ASN A 1 73 ? 2.889 -32.594 -20.094 1 92.88 73 ASN A N 1
ATOM 591 C CA . ASN A 1 73 ? 2.037 -33.688 -19.672 1 92.88 73 ASN A CA 1
ATOM 592 C C . ASN A 1 73 ? 2.383 -34.156 -18.266 1 92.88 73 ASN A C 1
ATOM 594 O O . ASN A 1 73 ? 1.496 -34.531 -17.484 1 92.88 73 ASN A O 1
ATOM 598 N N . TYR A 1 74 ? 3.607 -34.188 -18.016 1 91.62 74 TYR A N 1
ATOM 599 C CA . TYR A 1 74 ? 4.055 -34.562 -16.688 1 91.62 74 TYR A CA 1
ATOM 600 C C . TYR A 1 74 ? 3.473 -33.625 -15.633 1 91.62 74 TYR A C 1
ATOM 602 O O . TYR A 1 74 ? 2.99 -34.062 -14.594 1 91.62 74 TYR A O 1
ATOM 610 N N . ILE A 1 75 ? 3.553 -32.344 -15.852 1 92.5 75 ILE A N 1
ATOM 611 C CA . ILE A 1 75 ? 3.061 -31.344 -14.922 1 92.5 75 ILE A CA 1
ATOM 612 C C . ILE A 1 75 ? 1.548 -31.484 -14.758 1 92.5 75 ILE A C 1
ATOM 614 O O . ILE A 1 75 ? 1.027 -31.406 -13.641 1 92.5 75 ILE A O 1
ATOM 618 N N . LEU A 1 76 ? 0.863 -31.688 -15.828 1 92.81 76 LEU A N 1
ATOM 619 C CA . LEU A 1 76 ? -0.585 -31.859 -15.789 1 92.81 76 LEU A CA 1
ATOM 620 C C . LEU A 1 76 ? -0.97 -33.031 -14.906 1 92.81 76 LEU A C 1
ATOM 622 O O . LEU A 1 76 ? -1.897 -32.938 -14.102 1 92.81 76 LEU A O 1
ATOM 626 N N . GLU A 1 77 ? -0.284 -34.125 -15.102 1 88.38 77 GLU A N 1
ATOM 627 C CA . GLU A 1 77 ? -0.553 -35.312 -14.297 1 88.38 77 GLU A CA 1
ATOM 628 C C . GLU A 1 77 ? -0.275 -35.031 -12.82 1 88.38 77 GLU A C 1
ATOM 630 O O . GLU A 1 77 ? -1.022 -35.5 -11.953 1 88.38 77 GLU A O 1
ATOM 635 N N . TYR A 1 78 ? 0.772 -34.344 -12.641 1 88.75 78 TYR A N 1
ATOM 636 C CA . TYR A 1 78 ? 1.162 -34.031 -11.258 1 88.75 78 TYR A CA 1
ATOM 637 C C . TYR A 1 78 ? 0.09 -33.219 -10.547 1 88.75 78 TYR A C 1
ATOM 639 O O . TYR A 1 78 ? -0.283 -33.531 -9.414 1 88.75 78 TYR A O 1
ATOM 647 N N . ILE A 1 79 ? -0.424 -32.188 -11.164 1 88.12 79 ILE A N 1
ATOM 648 C CA . ILE A 1 79 ? -1.361 -31.281 -10.492 1 88.12 79 ILE A CA 1
ATOM 649 C C . ILE A 1 79 ? -2.748 -31.922 -10.461 1 88.12 79 ILE A C 1
ATOM 651 O O . ILE A 1 79 ? -3.635 -31.453 -9.742 1 88.12 79 ILE A O 1
ATOM 655 N N . HIS A 1 80 ? -2.938 -32.969 -11.195 1 88.81 80 HIS A N 1
ATOM 656 C CA . HIS A 1 80 ? -4.23 -33.656 -11.281 1 88.81 80 HIS A CA 1
ATOM 657 C C . HIS A 1 80 ? -4.34 -34.781 -10.258 1 88.81 80 HIS A C 1
ATOM 659 O O . HIS A 1 80 ? -5.402 -35.375 -10.102 1 88.81 80 HIS A O 1
ATOM 665 N N . ILE A 1 81 ? -3.359 -35.062 -9.57 1 78.44 81 ILE A N 1
ATOM 666 C CA . ILE A 1 81 ? -3.26 -36.219 -8.688 1 78.44 81 ILE A CA 1
ATOM 667 C C . ILE A 1 81 ? -4.43 -36.219 -7.711 1 78.44 81 ILE A C 1
ATOM 669 O O . ILE A 1 81 ? -5.031 -37.281 -7.457 1 78.44 81 ILE A O 1
ATOM 673 N N . GLU A 1 82 ? -4.805 -35.094 -7.207 1 73.69 82 GLU A N 1
ATOM 674 C CA . GLU A 1 82 ? -5.816 -35.031 -6.156 1 73.69 82 GLU A CA 1
ATOM 675 C C . GLU A 1 82 ? -7.191 -34.688 -6.73 1 73.69 82 GLU A C 1
ATOM 677 O O . GLU A 1 82 ? -8.164 -34.531 -5.984 1 73.69 82 GLU A O 1
ATOM 682 N N . HIS A 1 83 ? -7.289 -34.625 -7.965 1 71.44 83 HIS A N 1
ATOM 683 C CA . HIS A 1 83 ? -8.547 -34.375 -8.656 1 71.44 83 HIS A CA 1
ATOM 684 C C . HIS A 1 83 ? -9.312 -33.219 -8.016 1 71.44 83 HIS A C 1
ATOM 686 O O . HIS A 1 83 ? -10.5 -33.344 -7.727 1 71.44 83 HIS A O 1
ATOM 692 N N . VAL A 1 84 ? -8.719 -32.125 -7.816 1 73.12 84 VAL A N 1
ATOM 693 C CA . VAL A 1 84 ? -9.242 -31.062 -6.988 1 73.12 84 VAL A CA 1
ATOM 694 C C . VAL A 1 84 ? -10.125 -30.141 -7.832 1 73.12 84 VAL A C 1
ATOM 696 O O . VAL A 1 84 ? -10.719 -29.188 -7.316 1 73.12 84 VAL A O 1
ATOM 699 N N . GLY A 1 85 ? -10.297 -30.375 -9.156 1 76.19 85 GLY A N 1
ATOM 700 C CA . GLY A 1 85 ? -11.125 -29.531 -10.016 1 76.19 85 GLY A CA 1
ATOM 701 C C . GLY A 1 85 ? -10.336 -28.516 -10.805 1 76.19 85 GLY A C 1
ATOM 702 O O . GLY A 1 85 ? -9.148 -28.312 -10.547 1 76.19 85 GLY A O 1
ATOM 703 N N . THR A 1 86 ? -10.961 -27.891 -11.75 1 80.81 86 THR A N 1
ATOM 704 C CA . THR A 1 86 ? -10.312 -27.016 -12.727 1 80.81 86 THR A CA 1
ATOM 705 C C . THR A 1 86 ? -9.719 -25.781 -12.047 1 80.81 86 THR A C 1
ATOM 707 O O . THR A 1 86 ? -8.555 -25.453 -12.266 1 80.81 86 THR A O 1
ATOM 710 N N . ILE A 1 87 ? -10.508 -25.172 -11.234 1 76.12 87 ILE A N 1
ATOM 711 C CA . ILE A 1 87 ? -10.102 -23.922 -10.609 1 76.12 87 ILE A CA 1
ATOM 712 C C . ILE A 1 87 ? -8.875 -24.156 -9.727 1 76.12 87 ILE A C 1
ATOM 714 O O . ILE A 1 87 ? -7.883 -23.438 -9.828 1 76.12 87 ILE A O 1
ATOM 718 N N . LYS A 1 88 ? -8.938 -25.156 -9.016 1 79.19 88 LYS A N 1
ATOM 719 C CA . LYS A 1 88 ? -7.844 -25.438 -8.086 1 79.19 88 LYS A CA 1
ATOM 720 C C . LYS A 1 88 ? -6.609 -25.953 -8.828 1 79.19 88 LYS A C 1
ATOM 722 O O . LYS A 1 88 ? -5.477 -25.672 -8.422 1 79.19 88 LYS A O 1
ATOM 727 N N . MET A 1 89 ? -6.816 -26.672 -9.867 1 85.69 89 MET A N 1
ATOM 728 C CA . MET A 1 89 ? -5.676 -27.125 -10.656 1 85.69 89 MET A CA 1
ATOM 729 C C . MET A 1 89 ? -4.965 -25.953 -11.312 1 85.69 89 MET A C 1
ATOM 731 O O . MET A 1 89 ? -3.732 -25.922 -11.359 1 85.69 89 MET A O 1
ATOM 735 N N . ILE A 1 90 ? -5.742 -25.062 -11.797 1 85.12 90 ILE A N 1
ATOM 736 C CA . ILE A 1 90 ? -5.152 -23.859 -12.359 1 85.12 90 ILE A CA 1
ATOM 737 C C . ILE A 1 90 ? -4.398 -23.094 -11.273 1 85.12 90 ILE A C 1
ATOM 739 O O . ILE A 1 90 ? -3.289 -22.609 -11.5 1 85.12 90 ILE A O 1
ATOM 743 N N . ALA A 1 91 ? -4.977 -23.047 -10.195 1 84 91 ALA A N 1
ATOM 744 C CA . ALA A 1 91 ? -4.352 -22.375 -9.047 1 84 91 ALA A CA 1
ATOM 745 C C . ALA A 1 91 ? -3.031 -23.047 -8.68 1 84 91 ALA A C 1
ATOM 747 O O . ALA A 1 91 ? -2.061 -22.375 -8.336 1 84 91 ALA A O 1
ATOM 748 N N . LEU A 1 92 ? -3.055 -24.312 -8.742 1 84.62 92 LEU A N 1
ATOM 749 C CA . LEU A 1 92 ? -1.829 -25.047 -8.438 1 84.62 92 LEU A CA 1
ATOM 750 C C . LEU A 1 92 ? -0.736 -24.719 -9.453 1 84.62 92 LEU A C 1
ATOM 752 O O . LEU A 1 92 ? 0.42 -24.5 -9.078 1 84.62 92 LEU A O 1
ATOM 756 N N . ALA A 1 93 ? -1.116 -24.703 -10.648 1 86.38 93 ALA A N 1
ATOM 757 C CA . ALA A 1 93 ? -0.157 -24.312 -11.68 1 86.38 93 ALA A CA 1
ATOM 758 C C . ALA A 1 93 ? 0.432 -22.938 -11.391 1 86.38 93 ALA A C 1
ATOM 760 O O . ALA A 1 93 ? 1.636 -22.734 -11.555 1 86.38 93 ALA A O 1
ATOM 761 N N . LEU A 1 94 ? -0.413 -22.125 -11.016 1 83.19 94 LEU A N 1
ATOM 762 C CA . LEU A 1 94 ? 0.019 -20.781 -10.656 1 83.19 94 LEU A CA 1
ATOM 763 C C . LEU A 1 94 ? 0.961 -20.812 -9.461 1 83.19 94 LEU A C 1
ATOM 765 O O . LEU A 1 94 ? 1.993 -20.141 -9.461 1 83.19 94 LEU A O 1
ATOM 769 N N . SER A 1 95 ? 0.605 -21.578 -8.539 1 82 95 SER A N 1
ATOM 770 C CA . SER A 1 95 ? 1.401 -21.656 -7.32 1 82 95 SER A CA 1
ATOM 771 C C . SER A 1 95 ? 2.789 -22.219 -7.602 1 82 95 SER A C 1
ATOM 773 O O . SER A 1 95 ? 3.77 -21.812 -6.973 1 82 95 SER A O 1
ATOM 775 N N . TYR A 1 96 ? 2.881 -23.094 -8.523 1 83.62 96 TYR A N 1
ATOM 776 C CA . TYR A 1 96 ? 4.152 -23.703 -8.883 1 83.62 96 TYR A CA 1
ATOM 777 C C . TYR A 1 96 ? 4.895 -22.859 -9.914 1 83.62 96 TYR A C 1
ATOM 779 O O . TYR A 1 96 ? 5.992 -23.219 -10.344 1 83.62 96 TYR A O 1
ATOM 787 N N . CYS A 1 97 ? 4.293 -21.828 -10.312 1 86.62 97 CYS A N 1
ATOM 788 C CA . CYS A 1 97 ? 4.879 -20.859 -11.234 1 86.62 97 CYS A CA 1
ATOM 789 C C . CYS A 1 97 ? 5.176 -21.484 -12.586 1 86.62 97 CYS A C 1
ATOM 791 O O . CYS A 1 97 ? 6.254 -21.281 -13.148 1 86.62 97 CYS A O 1
ATOM 793 N N . VAL A 1 98 ? 4.312 -22.281 -13.086 1 89.31 98 VAL A N 1
ATOM 794 C CA . VAL A 1 98 ? 4.496 -22.891 -14.391 1 89.31 98 VAL A CA 1
ATOM 795 C C . VAL A 1 98 ? 3.482 -22.328 -15.383 1 89.31 98 VAL A C 1
ATOM 797 O O . VAL A 1 98 ? 2.369 -21.953 -15 1 89.31 98 VAL A O 1
ATOM 800 N N . TYR A 1 99 ? 3.965 -22.328 -16.641 1 90.81 99 TYR A N 1
ATOM 801 C CA . TYR A 1 99 ? 3.104 -21.688 -17.625 1 90.81 99 TYR A CA 1
ATOM 802 C C . TYR A 1 99 ? 3.367 -22.234 -19.031 1 90.81 99 TYR A C 1
ATOM 804 O O . TYR A 1 99 ? 4.504 -22.562 -19.359 1 90.81 99 TYR A O 1
ATOM 812 N N . TRP A 1 100 ? 2.381 -22.328 -19.766 1 92.69 100 TRP A N 1
ATOM 813 C CA . TRP A 1 100 ? 2.385 -22.375 -21.219 1 92.69 100 TRP A CA 1
ATOM 814 C C . TRP A 1 100 ? 1.061 -21.875 -21.781 1 92.69 100 TRP A C 1
ATOM 816 O O . TRP A 1 100 ? 0.046 -21.859 -21.078 1 92.69 100 TRP A O 1
ATOM 826 N N . PRO A 1 101 ? 0.982 -21.375 -22.922 1 89.25 101 PRO A N 1
ATOM 827 C CA . PRO A 1 101 ? -0.156 -20.609 -23.438 1 89.25 101 PRO A CA 1
ATOM 828 C C . PRO A 1 101 ? -1.478 -21.359 -23.312 1 89.25 101 PRO A C 1
ATOM 830 O O . PRO A 1 101 ? -2.508 -20.766 -23 1 89.25 101 PRO A O 1
ATOM 833 N N . SER A 1 102 ? -1.556 -22.641 -23.438 1 91.88 102 SER A N 1
ATOM 834 C CA . SER A 1 102 ? -2.809 -23.391 -23.453 1 91.88 102 SER A CA 1
ATOM 835 C C . SER A 1 102 ? -3.025 -24.109 -22.125 1 91.88 102 SER A C 1
ATOM 837 O O . SER A 1 102 ? -3.818 -25.047 -22.047 1 91.88 102 SER A O 1
ATOM 839 N N . ILE A 1 103 ? -2.367 -23.625 -21.125 1 92.06 103 ILE A N 1
ATOM 840 C CA . ILE A 1 103 ? -2.369 -24.406 -19.891 1 92.06 103 ILE A CA 1
ATOM 841 C C . ILE A 1 103 ? -3.783 -24.453 -19.312 1 92.06 103 ILE A C 1
ATOM 843 O O . ILE A 1 103 ? -4.234 -25.5 -18.859 1 92.06 103 ILE A O 1
ATOM 847 N N . ASP A 1 104 ? -4.543 -23.406 -19.328 1 87.75 104 ASP A N 1
ATOM 848 C CA . ASP A 1 104 ? -5.898 -23.406 -18.781 1 87.75 104 ASP A CA 1
ATOM 849 C C . ASP A 1 104 ? -6.809 -24.359 -19.562 1 87.75 104 ASP A C 1
ATOM 851 O O . ASP A 1 104 ? -7.539 -25.141 -18.953 1 87.75 104 ASP A O 1
ATOM 855 N N . LYS A 1 105 ? -6.684 -24.266 -20.812 1 91.44 105 LYS A N 1
ATOM 856 C CA . LYS A 1 105 ? -7.473 -25.141 -21.672 1 91.44 105 LYS A CA 1
ATOM 857 C C . LYS A 1 105 ? -7.098 -26.594 -21.469 1 91.44 105 LYS A C 1
ATOM 859 O O . LYS A 1 105 ? -7.973 -27.469 -21.438 1 91.44 105 LYS A O 1
ATOM 864 N N . ASP A 1 106 ? -5.836 -26.859 -21.375 1 94.19 106 ASP A N 1
ATOM 865 C CA . ASP A 1 106 ? -5.359 -28.219 -21.172 1 94.19 106 ASP A CA 1
ATOM 866 C C . ASP A 1 106 ? -5.879 -28.781 -19.844 1 94.19 106 ASP A C 1
ATOM 868 O O . ASP A 1 106 ? -6.258 -29.953 -19.781 1 94.19 106 ASP A O 1
ATOM 872 N N . ILE A 1 107 ? -5.91 -27.969 -18.859 1 91.94 107 ILE A N 1
ATOM 873 C CA . ILE A 1 107 ? -6.414 -28.391 -17.562 1 91.94 107 ILE A CA 1
ATOM 874 C C . ILE A 1 107 ? -7.914 -28.656 -17.656 1 91.94 107 ILE A C 1
ATOM 876 O O . ILE A 1 107 ? -8.398 -29.672 -17.141 1 91.94 107 ILE A O 1
ATOM 880 N N . GLU A 1 108 ? -8.57 -27.797 -18.25 1 89.06 108 GLU A N 1
ATOM 881 C CA . GLU A 1 108 ? -10.008 -27.969 -18.422 1 89.06 108 GLU A CA 1
ATOM 882 C C . GLU A 1 108 ? -10.32 -29.266 -19.156 1 89.06 108 GLU A C 1
ATOM 884 O O . GLU A 1 108 ? -11.227 -30.016 -18.766 1 89.06 108 GLU A O 1
ATOM 889 N N . ASN A 1 109 ? -9.586 -29.531 -20.172 1 90.94 109 ASN A N 1
ATOM 890 C CA . ASN A 1 109 ? -9.773 -30.734 -20.969 1 90.94 109 ASN A CA 1
ATOM 891 C C . ASN A 1 109 ? -9.484 -31.984 -20.141 1 90.94 109 ASN A C 1
ATOM 893 O O . ASN A 1 109 ? -10.195 -33 -20.266 1 90.94 109 ASN A O 1
ATOM 897 N N . LEU A 1 110 ? -8.492 -31.891 -19.406 1 90.31 110 LEU A N 1
ATOM 898 C CA . LEU A 1 110 ? -8.117 -33 -18.562 1 90.31 110 LEU A CA 1
ATOM 899 C C . LEU A 1 110 ? -9.227 -33.344 -17.562 1 90.31 110 LEU A C 1
ATOM 901 O O . LEU A 1 110 ? -9.602 -34.5 -17.391 1 90.31 110 LEU A O 1
ATOM 905 N N . VAL A 1 111 ? -9.766 -32.375 -16.953 1 87.44 111 VAL A N 1
ATOM 906 C CA . VAL A 1 111 ? -10.789 -32.531 -15.922 1 87.44 111 VAL A CA 1
ATOM 907 C C . VAL A 1 111 ? -12.086 -33.031 -16.562 1 87.44 111 VAL A C 1
ATOM 909 O O . VAL A 1 111 ? -12.789 -33.875 -15.992 1 87.44 111 VAL A O 1
ATOM 912 N N . ARG A 1 112 ? -12.359 -32.531 -17.672 1 85.12 112 ARG A N 1
ATOM 913 C CA . ARG A 1 112 ? -13.594 -32.875 -18.375 1 85.12 112 ARG A CA 1
ATOM 914 C C . ARG A 1 112 ? -13.594 -34.344 -18.781 1 85.12 112 ARG A C 1
ATOM 916 O O . ARG A 1 112 ? -14.648 -34.969 -18.891 1 85.12 112 ARG A O 1
ATOM 923 N N . ASN A 1 113 ? -12.461 -34.875 -18.906 1 85.38 113 ASN A N 1
ATOM 924 C CA . ASN A 1 113 ? -12.344 -36.25 -19.375 1 85.38 113 ASN A CA 1
ATOM 925 C C . ASN A 1 113 ? -11.977 -37.188 -18.234 1 85.38 113 ASN A C 1
ATOM 927 O O . ASN A 1 113 ? -11.656 -38.375 -18.484 1 85.38 113 ASN A O 1
ATOM 931 N N . CYS A 1 114 ? -11.938 -36.688 -17.109 1 83.81 114 CYS A N 1
ATOM 932 C CA . CYS A 1 114 ? -11.586 -37.5 -15.953 1 83.81 114 CYS A CA 1
ATOM 933 C C . CYS A 1 114 ? -12.828 -37.875 -15.148 1 83.81 114 CYS A C 1
ATOM 935 O O . CYS A 1 114 ? -13.508 -37 -14.625 1 83.81 114 CYS A O 1
ATOM 937 N N . LEU A 1 115 ? -13.117 -39.094 -15.047 1 77.81 115 LEU A N 1
ATOM 938 C CA . LEU A 1 115 ? -14.328 -39.562 -14.398 1 77.81 115 LEU A CA 1
ATOM 939 C C . LEU A 1 115 ? -14.352 -39.156 -12.93 1 77.81 115 LEU A C 1
ATOM 941 O O . LEU A 1 115 ? -15.344 -38.625 -12.445 1 77.81 115 LEU A O 1
ATOM 945 N N . PRO A 1 116 ? -13.289 -39.438 -12.211 1 75.81 116 PRO A N 1
ATOM 946 C CA . PRO A 1 116 ? -13.297 -39 -10.805 1 75.81 116 PRO A CA 1
ATOM 947 C C . PRO A 1 116 ? -13.547 -37.531 -10.648 1 75.81 116 PRO A C 1
ATOM 949 O O . PRO A 1 116 ? -14.234 -37.094 -9.711 1 75.81 116 PRO A O 1
ATOM 952 N N . CYS A 1 117 ? -12.945 -36.719 -11.438 1 77.38 117 CYS A N 1
ATOM 953 C CA . CYS A 1 117 ? -13.133 -35.281 -11.367 1 77.38 117 CYS A CA 1
ATOM 954 C C . CYS A 1 117 ? -14.586 -34.906 -11.641 1 77.38 117 CYS A C 1
ATOM 956 O O . CYS A 1 117 ? -15.125 -33.969 -11.016 1 77.38 117 CYS A O 1
ATOM 958 N N . ILE A 1 118 ? -15.203 -35.531 -12.594 1 68.94 118 ILE A N 1
ATOM 959 C CA . ILE A 1 118 ? -16.594 -35.281 -12.953 1 68.94 118 ILE A CA 1
ATOM 960 C C . ILE A 1 118 ? -17.5 -35.594 -11.766 1 68.94 118 ILE A C 1
ATOM 962 O O . ILE A 1 118 ? -18.453 -34.844 -11.484 1 68.94 118 ILE A O 1
ATOM 966 N N . GLU A 1 119 ? -17.219 -36.594 -11.117 1 67.62 119 GLU A N 1
ATOM 967 C CA . GLU A 1 119 ? -18.016 -37 -9.977 1 67.62 119 GLU A CA 1
ATOM 968 C C . GLU A 1 119 ? -17.953 -35.969 -8.852 1 67.62 119 GLU A C 1
ATOM 970 O O . GLU A 1 119 ? -18.953 -35.719 -8.172 1 67.62 119 GLU A O 1
ATOM 975 N N . ILE A 1 120 ? -16.859 -35.406 -8.586 1 63.25 120 ILE A N 1
ATOM 976 C CA . ILE A 1 120 ? -16.672 -34.406 -7.516 1 63.25 120 ILE A CA 1
ATOM 977 C C . ILE A 1 120 ? -17.422 -33.125 -7.852 1 63.25 120 ILE A C 1
ATOM 979 O O . ILE A 1 120 ? -18 -32.5 -6.969 1 63.25 120 ILE A O 1
ATOM 983 N N . ARG A 1 121 ? -17.344 -32.656 -9.023 1 60.47 121 ARG A N 1
ATOM 984 C CA . ARG A 1 121 ? -18 -31.438 -9.461 1 60.47 121 ARG A CA 1
ATOM 985 C C . ARG A 1 121 ? -19.516 -31.531 -9.289 1 60.47 121 ARG A C 1
ATOM 987 O O . ARG A 1 121 ? -20.172 -30.516 -9.07 1 60.47 121 ARG A O 1
ATOM 994 N N . LEU A 1 122 ? -20.109 -32.625 -9.391 1 52.28 122 LEU A N 1
ATOM 995 C CA . LEU A 1 122 ? -21.547 -32.812 -9.312 1 52.28 122 LEU A CA 1
ATOM 996 C C . LEU A 1 122 ? -22.062 -32.594 -7.895 1 52.28 122 LEU A C 1
ATOM 998 O O . LEU A 1 122 ? -23.266 -32.531 -7.668 1 52.28 122 LEU A O 1
ATOM 1002 N N . ALA A 1 123 ? -21.203 -32.312 -6.938 1 50.56 123 ALA A N 1
ATOM 1003 C CA . ALA A 1 123 ? -21.703 -32.031 -5.594 1 50.56 123 ALA A CA 1
ATOM 1004 C C . ALA A 1 123 ? -22.391 -30.672 -5.535 1 50.56 123 ALA A C 1
ATOM 1006 O O . ALA A 1 123 ? -21.938 -29.719 -6.18 1 50.56 123 ALA A O 1
ATOM 1007 N N . PRO A 1 124 ? -23.594 -30.531 -4.867 1 46.06 124 PRO A N 1
ATOM 1008 C CA . PRO A 1 124 ? -24.453 -29.359 -4.832 1 46.06 124 PRO A CA 1
ATOM 1009 C C . PRO A 1 124 ? -23.75 -28.125 -4.281 1 46.06 124 PRO A C 1
ATOM 1011 O O . PRO A 1 124 ? -22.938 -28.234 -3.361 1 46.06 124 PRO A O 1
ATOM 1014 N N . ASN A 1 125 ? -23.516 -27.203 -5.102 1 49.88 125 ASN A N 1
ATOM 1015 C CA . ASN A 1 125 ? -22.828 -25.969 -4.758 1 49.88 125 ASN A CA 1
ATOM 1016 C C . ASN A 1 125 ? -23.656 -25.109 -3.809 1 49.88 125 ASN A C 1
ATOM 1018 O O . ASN A 1 125 ? -24.875 -25.266 -3.732 1 49.88 125 ASN A O 1
ATOM 1022 N N . LYS A 1 126 ? -22.984 -24.344 -3.082 1 53.91 126 LYS A N 1
ATOM 1023 C CA . LYS A 1 126 ? -23.438 -23.344 -2.129 1 53.91 126 LYS A CA 1
ATOM 1024 C C . LYS A 1 126 ? -24.328 -22.297 -2.811 1 53.91 126 LYS A C 1
ATOM 1026 O O . LYS A 1 126 ? -24.438 -22.281 -4.035 1 53.91 126 LYS A O 1
ATOM 1031 N N . GLU A 1 127 ? -24.969 -21.484 -1.951 1 52.94 127 GLU A N 1
ATOM 1032 C CA . GLU A 1 127 ? -25.859 -20.375 -2.33 1 52.94 127 GLU A CA 1
ATOM 1033 C C . GLU A 1 127 ? -25.266 -19.562 -3.479 1 52.94 127 GLU A C 1
ATOM 1035 O O . GLU A 1 127 ? -24.094 -19.172 -3.428 1 52.94 127 GLU A O 1
ATOM 1040 N N . ILE A 1 128 ? -25.984 -19.641 -4.645 1 58.56 128 ILE A N 1
ATOM 1041 C CA . ILE A 1 128 ? -25.531 -19.016 -5.879 1 58.56 128 ILE A CA 1
ATOM 1042 C C . ILE A 1 128 ? -26.047 -17.578 -5.941 1 58.56 128 ILE A C 1
ATOM 1044 O O . ILE A 1 128 ? -27.234 -17.328 -5.77 1 58.56 128 ILE A O 1
ATOM 1048 N N . LEU A 1 129 ? -25.219 -16.688 -5.738 1 59.22 129 LEU A N 1
ATOM 1049 C CA . LEU A 1 129 ? -25.531 -15.297 -6.008 1 59.22 129 LEU A CA 1
ATOM 1050 C C . LEU A 1 129 ? -25.594 -15.031 -7.508 1 59.22 129 LEU A C 1
ATOM 1052 O O . LEU A 1 129 ? -24.672 -15.375 -8.242 1 59.22 129 LEU A O 1
ATOM 1056 N N . HIS A 1 130 ? -26.766 -14.555 -7.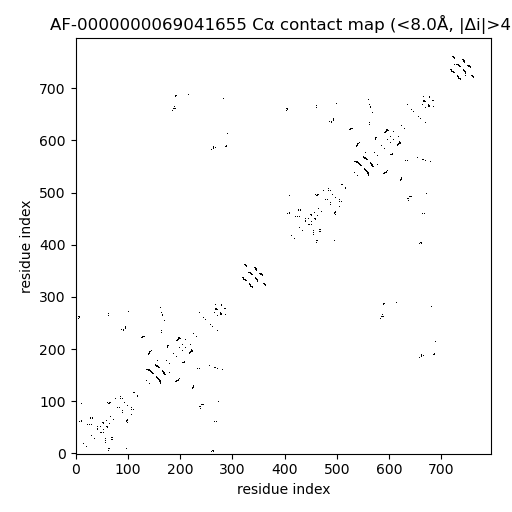973 1 59.38 130 HIS A N 1
ATOM 1057 C CA . HIS A 1 130 ? -27 -14.375 -9.398 1 59.38 130 HIS A CA 1
ATOM 1058 C C . HIS A 1 130 ? -26.516 -13.008 -9.875 1 59.38 130 HIS A C 1
ATOM 1060 O O . HIS A 1 130 ? -26.188 -12.836 -11.055 1 59.38 130 HIS A O 1
ATOM 1066 N N . ASN A 1 131 ? -26.312 -12.102 -9 1 65.94 131 ASN A N 1
ATOM 1067 C CA . ASN A 1 131 ? -26.016 -10.766 -9.5 1 65.94 131 ASN A CA 1
ATOM 1068 C C . ASN A 1 131 ? -24.609 -10.312 -9.102 1 65.94 131 ASN A C 1
ATOM 1070 O O . ASN A 1 131 ? -24.453 -9.445 -8.242 1 65.94 131 ASN A O 1
ATOM 1074 N N . TRP A 1 132 ? -23.703 -11.008 -9.766 1 75.19 132 TRP A N 1
ATOM 1075 C CA . TRP A 1 132 ? -22.328 -10.633 -9.461 1 75.19 132 TRP A CA 1
ATOM 1076 C C . TRP A 1 132 ? -21.719 -9.805 -10.594 1 75.19 132 TRP A C 1
ATOM 1078 O O . TRP A 1 132 ? -21.516 -10.32 -11.695 1 75.19 132 TRP A O 1
ATOM 1088 N N . VAL A 1 133 ? -21.688 -8.523 -10.422 1 81.69 133 VAL A N 1
ATOM 1089 C CA . VAL A 1 133 ? -21.062 -7.656 -11.406 1 81.69 133 VAL A CA 1
ATOM 1090 C C . VAL A 1 133 ? -19.594 -7.43 -11.039 1 81.69 133 VAL A C 1
ATOM 1092 O O . VAL A 1 133 ? -19.281 -7.164 -9.875 1 81.69 133 VAL A O 1
ATOM 1095 N N . ALA A 1 134 ? -18.781 -7.648 -12.07 1 87.38 134 ALA A N 1
ATOM 1096 C CA . ALA A 1 134 ? -17.359 -7.418 -11.828 1 87.38 134 ALA A CA 1
ATOM 1097 C C . ALA A 1 134 ? -17.109 -5.996 -11.336 1 87.38 134 ALA A C 1
ATOM 1099 O O . ALA A 1 134 ? -17.719 -5.047 -11.82 1 87.38 134 ALA A O 1
ATOM 1100 N N . PRO A 1 135 ? -16.188 -5.895 -10.383 1 92.06 135 PRO A N 1
ATOM 1101 C CA . PRO A 1 135 ? -15.867 -4.535 -9.938 1 92.06 135 PRO A CA 1
ATOM 1102 C C . PRO A 1 135 ? -15.242 -3.689 -11.039 1 92.06 135 PRO A C 1
ATOM 1104 O O . PRO A 1 135 ? -14.523 -4.215 -11.898 1 92.06 135 PRO A O 1
ATOM 1107 N N . LYS A 1 136 ? -15.414 -2.414 -10.961 1 92.25 136 LYS A N 1
ATOM 1108 C CA . LYS A 1 136 ? -14.977 -1.517 -12.023 1 92.25 136 LYS A CA 1
ATOM 1109 C C . LYS A 1 136 ? -13.734 -0.738 -11.602 1 92.25 136 LYS A C 1
ATOM 1111 O O . LYS A 1 136 ? -13.07 -0.118 -12.438 1 92.25 136 LYS A O 1
ATOM 1116 N N . GLU A 1 137 ? -13.461 -0.762 -10.312 1 94.38 137 GLU A N 1
ATOM 1117 C CA . GLU A 1 137 ? -12.312 -0.021 -9.797 1 94.38 137 GLU A CA 1
ATOM 1118 C C . GLU A 1 137 ? -11.562 -0.829 -8.742 1 94.38 137 GLU A C 1
ATOM 1120 O O . GLU A 1 137 ? -12.133 -1.716 -8.109 1 94.38 137 GLU A O 1
ATOM 1125 N N . PRO A 1 138 ? -10.305 -0.467 -8.609 1 96.12 138 PRO A N 1
ATOM 1126 C CA . PRO A 1 138 ? -9.539 -1.165 -7.57 1 96.12 138 PRO A CA 1
ATOM 1127 C C . PRO A 1 138 ? -10.133 -0.966 -6.172 1 96.12 138 PRO A C 1
ATOM 1129 O O . PRO A 1 138 ? -10.594 0.129 -5.844 1 96.12 138 PRO A O 1
ATOM 1132 N N . TRP A 1 139 ? -10.133 -2.033 -5.445 1 96.38 139 TRP A N 1
ATOM 1133 C CA . TRP A 1 139 ? -10.453 -2.01 -4.02 1 96.38 139 TRP A CA 1
ATOM 1134 C C . TRP A 1 139 ? -11.938 -1.767 -3.797 1 96.38 139 TRP A C 1
ATOM 1136 O O . TRP A 1 139 ? -12.352 -1.363 -2.707 1 96.38 139 TRP A O 1
ATOM 1146 N N . GLU A 1 140 ? -12.781 -1.922 -4.789 1 95.25 140 GLU A N 1
ATOM 1147 C CA . GLU A 1 140 ? -14.234 -1.856 -4.672 1 95.25 140 GLU A CA 1
ATOM 1148 C C . GLU A 1 140 ? -14.781 -3.064 -3.918 1 95.25 140 GLU A C 1
ATOM 1150 O O . GLU A 1 140 ? -15.68 -2.93 -3.086 1 95.25 140 GLU A O 1
ATOM 1155 N N . ARG A 1 141 ? -14.219 -4.188 -4.234 1 95.75 141 ARG A N 1
ATOM 1156 C CA . ARG A 1 141 ? -14.602 -5.457 -3.629 1 95.75 141 ARG A CA 1
ATOM 1157 C C . ARG A 1 141 ? -13.375 -6.277 -3.25 1 95.75 141 ARG A C 1
ATOM 1159 O O . ARG A 1 141 ? -12.508 -6.531 -4.09 1 95.75 141 ARG A O 1
ATOM 1166 N N . ILE A 1 142 ? -13.367 -6.621 -1.979 1 97.12 142 ILE A N 1
ATOM 1167 C CA . ILE A 1 142 ? -12.211 -7.387 -1.528 1 97.12 142 ILE A CA 1
ATOM 1168 C C . ILE A 1 142 ? -12.664 -8.742 -0.996 1 97.12 142 ILE A C 1
ATOM 1170 O O . ILE A 1 142 ? -13.789 -8.883 -0.512 1 97.12 142 ILE A O 1
ATOM 1174 N N . HIS A 1 143 ? -11.773 -9.742 -1.15 1 95.25 143 HIS A N 1
ATOM 1175 C CA . HIS A 1 143 ? -11.961 -11.078 -0.608 1 95.25 143 HIS A CA 1
ATOM 1176 C C . HIS A 1 143 ? -11 -11.352 0.541 1 95.25 143 HIS A C 1
ATOM 1178 O O . HIS A 1 143 ? -9.812 -11.023 0.452 1 95.25 143 HIS A O 1
ATOM 1184 N N . ILE A 1 144 ? -11.547 -11.875 1.628 1 94.88 144 ILE A N 1
ATOM 1185 C CA . ILE A 1 144 ? -10.664 -12.195 2.748 1 94.88 144 ILE A CA 1
ATOM 1186 C C . ILE A 1 144 ? -10.789 -13.68 3.096 1 94.88 144 ILE A C 1
ATOM 1188 O O . ILE A 1 144 ? -11.859 -14.273 2.918 1 94.88 144 ILE A O 1
ATOM 1192 N N . ASP A 1 145 ? -9.688 -14.25 3.471 1 91.06 145 ASP A N 1
ATOM 1193 C CA . ASP A 1 145 ? -9.625 -15.648 3.881 1 91.06 145 ASP A CA 1
ATOM 1194 C C . ASP A 1 145 ? -8.438 -15.898 4.805 1 91.06 145 ASP A C 1
ATOM 1196 O O . ASP A 1 145 ? -7.477 -15.125 4.812 1 91.06 145 ASP A O 1
ATOM 1200 N N . TYR A 1 146 ? -8.578 -16.859 5.641 1 89.81 146 TYR A N 1
ATOM 1201 C CA . TYR A 1 146 ? -7.457 -17.266 6.477 1 89.81 146 TYR A CA 1
ATOM 1202 C C . TYR A 1 146 ? -6.789 -18.516 5.918 1 89.81 146 TYR A C 1
ATOM 1204 O O . TYR A 1 146 ? -7.453 -19.375 5.336 1 89.81 146 TYR A O 1
ATOM 1212 N N . ALA A 1 147 ? -5.543 -18.547 6.012 1 85.81 147 ALA A N 1
ATOM 1213 C CA . ALA A 1 147 ? -4.75 -19.734 5.711 1 85.81 147 ALA A CA 1
ATOM 1214 C C . ALA A 1 147 ? -3.951 -20.188 6.93 1 85.81 147 ALA A C 1
ATOM 1216 O O . ALA A 1 147 ? -3.402 -19.359 7.66 1 85.81 147 ALA A O 1
ATOM 1217 N N . GLY A 1 148 ? -3.824 -21.516 7.035 1 80.38 148 GLY A N 1
ATOM 1218 C CA . GLY A 1 148 ? -3.07 -22.062 8.148 1 80.38 148 GLY A CA 1
ATOM 1219 C C . GLY A 1 148 ? -3.951 -22.594 9.258 1 80.38 148 GLY A C 1
ATOM 1220 O O . GLY A 1 148 ? -5.164 -22.75 9.086 1 80.38 148 GLY A O 1
ATOM 1221 N N . PRO A 1 149 ? -3.287 -22.859 10.305 1 78.44 149 PRO A N 1
ATOM 1222 C CA . PRO A 1 149 ? -1.915 -22.531 10.695 1 78.44 149 PRO A CA 1
ATOM 1223 C C . PRO A 1 149 ? -0.872 -23.359 9.953 1 78.44 149 PRO A C 1
ATOM 1225 O O . PRO A 1 149 ? -1.092 -24.547 9.688 1 78.44 149 PRO A O 1
ATOM 1228 N N . PHE A 1 150 ? 0.078 -22.578 9.438 1 73 150 PHE A N 1
ATOM 1229 C CA . PHE A 1 150 ? 1.32 -23.156 8.938 1 73 150 PHE A CA 1
ATOM 1230 C C . PHE A 1 150 ? 2.506 -22.703 9.781 1 73 150 PHE A C 1
ATOM 1232 O O . PHE A 1 150 ? 2.699 -21.5 9.984 1 73 150 PHE A O 1
ATOM 1239 N N . MET A 1 151 ? 3.328 -23.594 10.375 1 66.94 151 MET A N 1
ATOM 1240 C CA . MET A 1 151 ? 4.465 -23.25 11.227 1 66.94 151 MET A CA 1
ATOM 1241 C C . MET A 1 151 ? 4.039 -22.328 12.367 1 66.94 151 MET A C 1
ATOM 1243 O O . MET A 1 151 ? 4.668 -21.297 12.602 1 66.94 151 MET A O 1
ATOM 1247 N N . ASP A 1 152 ? 2.924 -22.453 12.797 1 75.75 152 ASP A N 1
ATOM 1248 C CA . ASP A 1 152 ? 2.395 -21.781 13.984 1 75.75 152 ASP A CA 1
ATOM 1249 C C . ASP A 1 152 ? 1.937 -20.359 13.656 1 75.75 152 ASP A C 1
ATOM 1251 O O . ASP A 1 152 ? 1.835 -19.516 14.555 1 75.75 152 ASP A O 1
ATOM 1255 N N . ASN A 1 153 ? 1.894 -20.188 12.406 1 83.75 153 ASN A N 1
ATOM 1256 C CA . ASN A 1 153 ? 1.393 -18.875 12.023 1 83.75 153 ASN A CA 1
ATOM 1257 C C . ASN A 1 153 ? 0.102 -18.984 11.211 1 83.75 153 ASN A C 1
ATOM 1259 O O . ASN A 1 153 ? -0.07 -19.906 10.43 1 83.75 153 ASN A O 1
ATOM 1263 N N . LEU A 1 154 ? -0.791 -18.125 11.523 1 89.38 154 LEU A N 1
ATOM 1264 C CA . LEU A 1 154 ? -1.959 -17.891 10.68 1 89.38 154 LEU A CA 1
ATOM 1265 C C . LEU A 1 154 ? -1.703 -16.75 9.695 1 89.38 154 LEU A C 1
ATOM 1267 O O . LEU A 1 154 ? -0.91 -15.852 9.977 1 89.38 154 LEU A O 1
ATOM 1271 N N . PHE A 1 155 ? -2.305 -16.953 8.555 1 91.62 155 PHE A N 1
ATOM 1272 C CA . PHE A 1 155 ? -2.164 -15.914 7.543 1 91.62 155 PHE A CA 1
ATOM 1273 C C . PHE A 1 155 ? -3.525 -15.359 7.141 1 91.62 155 PHE A C 1
ATOM 1275 O O . PHE A 1 155 ? -4.426 -16.125 6.773 1 91.62 155 PHE A O 1
ATOM 1282 N N . LEU A 1 156 ? -3.699 -14.094 7.305 1 93.62 156 LEU A N 1
ATOM 1283 C CA . LEU A 1 156 ? -4.887 -13.438 6.762 1 93.62 156 LEU A CA 1
ATOM 1284 C C . LEU A 1 156 ? -4.637 -12.953 5.34 1 93.62 156 LEU A C 1
ATOM 1286 O O . LEU A 1 156 ? -3.732 -12.148 5.105 1 93.62 156 LEU A O 1
ATOM 1290 N N . LEU A 1 157 ? -5.391 -13.5 4.43 1 94.94 157 LEU A N 1
ATOM 1291 C CA . LEU A 1 157 ? -5.285 -13.102 3.029 1 94.94 157 LEU A CA 1
ATOM 1292 C C . LEU A 1 157 ? -6.371 -12.094 2.67 1 94.94 157 LEU A C 1
ATOM 1294 O O . LEU A 1 157 ? -7.543 -12.297 2.996 1 94.94 157 LEU A O 1
ATOM 1298 N N . VAL A 1 158 ? -6 -10.977 2.072 1 97.12 158 VAL A N 1
ATOM 1299 C CA . VAL A 1 158 ? -6.91 -9.977 1.518 1 97.12 158 VAL A CA 1
ATOM 1300 C C . VAL A 1 158 ? -6.57 -9.727 0.05 1 97.12 158 VAL A C 1
ATOM 1302 O O . VAL A 1 158 ? -5.453 -9.32 -0.275 1 97.12 158 VAL A O 1
ATOM 1305 N N . VAL A 1 159 ? -7.562 -9.984 -0.828 1 96.94 159 VAL A N 1
ATOM 1306 C CA . VAL A 1 159 ? -7.277 -9.859 -2.254 1 96.94 159 VAL A CA 1
ATOM 1307 C C . VAL A 1 159 ? -8.32 -8.961 -2.908 1 96.94 159 VAL A C 1
ATOM 1309 O O . VAL A 1 159 ? -9.523 -9.133 -2.697 1 96.94 159 VAL A O 1
ATOM 1312 N N . ASP A 1 160 ? -7.867 -7.98 -3.676 1 97.12 160 ASP A N 1
ATOM 1313 C CA . ASP A 1 160 ? -8.742 -7.121 -4.469 1 97.12 160 ASP A CA 1
ATOM 1314 C C . ASP A 1 160 ? -9.258 -7.852 -5.703 1 97.12 160 ASP A C 1
ATOM 1316 O O . ASP A 1 160 ? -8.477 -8.359 -6.508 1 97.12 160 ASP A O 1
ATOM 1320 N N . GLU A 1 161 ? -10.484 -7.887 -5.875 1 93.81 161 GLU A N 1
ATOM 1321 C CA . GLU A 1 161 ? -11.07 -8.656 -6.969 1 93.81 161 GLU A CA 1
ATOM 1322 C C . GLU A 1 161 ? -10.742 -8.031 -8.32 1 93.81 161 GLU A C 1
ATOM 1324 O O . GLU A 1 161 ? -10.562 -8.742 -9.312 1 93.81 161 GLU A O 1
ATOM 1329 N N . TYR A 1 162 ? -10.672 -6.73 -8.375 1 94.19 162 TYR A N 1
ATOM 1330 C CA . TYR A 1 162 ? -10.453 -6.023 -9.625 1 94.19 162 TYR A CA 1
ATOM 1331 C C . TYR A 1 162 ? -9.047 -6.273 -10.156 1 94.19 162 TYR A C 1
ATOM 1333 O O . TYR A 1 162 ? -8.875 -6.648 -11.32 1 94.19 162 TYR A O 1
ATOM 1341 N N . SER A 1 163 ? -8.109 -6.137 -9.336 1 94.75 163 SER A N 1
ATOM 1342 C CA . SER A 1 163 ? -6.715 -6.117 -9.773 1 94.75 163 SER A CA 1
ATOM 1343 C C . SER A 1 163 ? -5.992 -7.395 -9.359 1 94.75 163 SER A C 1
ATOM 1345 O O . SER A 1 163 ? -4.875 -7.656 -9.812 1 94.75 163 SER A O 1
ATOM 1347 N N . LEU A 1 164 ? -6.531 -8.148 -8.461 1 94.25 164 LEU A N 1
ATOM 1348 C CA . LEU A 1 164 ? -5.898 -9.32 -7.867 1 94.25 164 LEU A CA 1
ATOM 1349 C C . LEU A 1 164 ? -4.699 -8.922 -7.02 1 94.25 164 LEU A C 1
ATOM 1351 O O . LEU A 1 164 ? -3.766 -9.703 -6.844 1 94.25 164 LEU A O 1
ATOM 1355 N N . TRP A 1 165 ? -4.688 -7.641 -6.523 1 96.88 165 TRP A N 1
ATOM 1356 C CA . TRP A 1 165 ? -3.689 -7.172 -5.57 1 96.88 165 TRP A CA 1
ATOM 1357 C C . TRP A 1 165 ? -3.797 -7.934 -4.254 1 96.88 165 TRP A C 1
ATOM 1359 O O . TRP A 1 165 ? -4.859 -7.957 -3.627 1 96.88 165 TRP A O 1
ATOM 1369 N N . PRO A 1 166 ? -2.688 -8.531 -3.867 1 96.62 166 PRO A N 1
ATOM 1370 C CA . PRO A 1 166 ? -2.746 -9.32 -2.635 1 96.62 166 PRO A CA 1
ATOM 1371 C C . PRO A 1 166 ? -2.158 -8.586 -1.434 1 96.62 166 PRO A C 1
ATOM 1373 O O . PRO A 1 166 ? -1.17 -7.863 -1.573 1 96.62 166 PRO A O 1
ATOM 1376 N N . GLU A 1 167 ? -2.793 -8.68 -0.313 1 97.5 167 GLU A N 1
ATOM 1377 C CA . GLU A 1 167 ? -2.271 -8.352 1.01 1 97.5 167 GLU A CA 1
ATOM 1378 C C . GLU A 1 167 ? -2.334 -9.555 1.944 1 97.5 167 GLU A C 1
ATOM 1380 O O . GLU A 1 167 ? -3.365 -10.227 2.037 1 97.5 167 GLU A O 1
ATOM 1385 N N . VAL A 1 168 ? -1.177 -9.859 2.572 1 94.69 168 VAL A N 1
ATOM 1386 C CA . VAL A 1 168 ? -1.132 -11 3.48 1 94.69 168 VAL A CA 1
ATOM 1387 C C . VAL A 1 168 ? -0.516 -10.578 4.812 1 94.69 168 VAL A C 1
ATOM 1389 O O . VAL A 1 168 ? 0.539 -9.938 4.84 1 94.69 168 VAL A O 1
ATOM 1392 N N . PHE A 1 169 ? -1.199 -10.891 5.887 1 94.25 169 PHE A N 1
ATOM 1393 C CA . PHE A 1 169 ? -0.697 -10.625 7.23 1 94.25 169 PHE A CA 1
ATOM 1394 C C . PHE A 1 169 ? -0.4 -11.922 7.969 1 94.25 169 PHE A C 1
ATOM 1396 O O . PHE A 1 169 ? -1.199 -12.859 7.93 1 94.25 169 PHE A O 1
ATOM 1403 N N . ILE A 1 170 ? 0.778 -11.93 8.578 1 90.44 170 ILE A N 1
ATOM 1404 C CA . ILE A 1 170 ? 1.044 -13 9.539 1 90.44 170 ILE A CA 1
ATOM 1405 C C . ILE A 1 170 ? 0.325 -12.711 10.852 1 90.44 170 ILE A C 1
ATOM 1407 O O . ILE A 1 170 ? 0.414 -11.602 11.383 1 90.44 170 ILE A O 1
ATOM 1411 N N . SER A 1 171 ? -0.499 -13.617 11.258 1 89.06 171 SER A N 1
ATOM 1412 C CA . SER A 1 171 ? -1.29 -13.414 12.469 1 89.06 171 SER A CA 1
ATOM 1413 C C . SER A 1 171 ? -1.186 -14.609 13.406 1 89.06 171 SER A C 1
ATOM 1415 O O . SER A 1 171 ? -0.938 -15.734 12.961 1 89.06 171 SER A O 1
ATOM 1417 N N . ASN A 1 172 ? -1.361 -14.25 14.695 1 87.06 172 ASN A N 1
ATOM 1418 C CA . ASN A 1 172 ? -1.388 -15.32 15.688 1 87.06 172 ASN A CA 1
ATOM 1419 C C . ASN A 1 172 ? -2.814 -15.656 16.109 1 87.06 172 ASN A C 1
ATOM 1421 O O . ASN A 1 172 ? -3.031 -16.594 16.891 1 87.06 172 ASN A O 1
ATOM 1425 N N . SER A 1 173 ? -3.742 -14.93 15.578 1 86.81 173 SER A N 1
ATOM 1426 C CA . SER A 1 173 ? -5.137 -15.125 15.969 1 86.81 173 SER A CA 1
ATOM 1427 C C . SER A 1 173 ? -6.078 -14.867 14.797 1 86.81 173 SER A C 1
ATOM 1429 O O . SER A 1 173 ? -5.773 -14.062 13.914 1 86.81 173 SER A O 1
ATOM 1431 N N . SER A 1 174 ? -7.109 -15.641 14.805 1 85.88 174 SER A N 1
ATOM 1432 C CA . SER A 1 174 ? -8.148 -15.414 13.805 1 85.88 174 SER A CA 1
ATOM 1433 C C . SER A 1 174 ? -9.383 -14.773 14.43 1 85.88 174 SER A C 1
ATOM 1435 O O . SER A 1 174 ? -10.484 -14.859 13.875 1 85.88 174 SER A O 1
ATOM 1437 N N . SER A 1 175 ? -9.188 -14.156 15.5 1 89 175 SER A N 1
ATOM 1438 C CA . SER A 1 175 ? -10.305 -13.492 16.172 1 89 175 SER A CA 1
ATOM 1439 C C . SER A 1 175 ? -10.805 -12.297 15.367 1 89 175 SER A C 1
ATOM 1441 O O . SER A 1 175 ? -10.07 -11.758 14.531 1 89 175 SER A O 1
ATOM 1443 N N . ALA A 1 176 ? -11.992 -11.977 15.672 1 90.5 176 ALA A N 1
ATOM 1444 C CA . ALA A 1 176 ? -12.57 -10.812 15.023 1 90.5 176 ALA A CA 1
ATOM 1445 C C . ALA A 1 176 ? -11.742 -9.562 15.297 1 90.5 176 ALA A C 1
ATOM 1447 O O . ALA A 1 176 ? -11.484 -8.766 14.391 1 90.5 176 ALA A O 1
ATOM 1448 N N . SER A 1 177 ? -11.328 -9.453 16.5 1 90.56 177 SER A N 1
ATOM 1449 C CA . SER A 1 177 ? -10.562 -8.273 16.891 1 90.56 177 SER A CA 1
ATOM 1450 C C . SER A 1 177 ? -9.25 -8.188 16.125 1 90.56 177 SER A C 1
ATOM 1452 O O . SER A 1 177 ? -8.875 -7.113 15.641 1 90.56 177 SER A O 1
ATOM 1454 N N . SER A 1 178 ? -8.602 -9.297 16.047 1 91.5 178 SER A N 1
ATOM 1455 C CA . SER A 1 178 ? -7.344 -9.344 15.305 1 91.5 178 SER A CA 1
ATOM 1456 C C . SER A 1 178 ? -7.562 -9.039 13.82 1 91.5 178 SER A C 1
ATOM 1458 O O . SER A 1 178 ? -6.789 -8.289 13.219 1 91.5 178 SER A O 1
ATOM 1460 N N . THR A 1 179 ? -8.586 -9.57 13.297 1 93.31 179 THR A N 1
ATOM 1461 C CA . THR A 1 179 ? -8.914 -9.344 11.898 1 93.31 179 THR A CA 1
ATOM 1462 C C . THR A 1 179 ? -9.25 -7.879 11.641 1 93.31 179 THR A C 1
ATOM 1464 O O . THR A 1 179 ? -8.758 -7.281 10.688 1 93.31 179 THR A O 1
ATOM 1467 N N . ILE A 1 180 ? -10 -7.316 12.508 1 93.25 180 ILE A N 1
ATOM 1468 C CA . ILE A 1 180 ? -10.438 -5.93 12.383 1 93.25 180 ILE A CA 1
ATOM 1469 C C . ILE A 1 180 ? -9.227 -5 12.43 1 93.25 180 ILE A C 1
ATOM 1471 O O . ILE A 1 180 ? -9.141 -4.043 11.656 1 93.25 180 ILE A O 1
ATOM 1475 N N . GLU A 1 181 ? -8.359 -5.301 13.258 1 92 181 GLU A N 1
ATOM 1476 C CA . GLU A 1 181 ? -7.145 -4.5 13.367 1 92 181 GLU A CA 1
ATOM 1477 C C . GLU A 1 181 ? -6.391 -4.453 12.039 1 92 181 GLU A C 1
ATOM 1479 O O . GLU A 1 181 ? -5.945 -3.389 11.609 1 92 181 GLU A O 1
ATOM 1484 N N . LYS A 1 182 ? -6.254 -5.555 11.438 1 94.38 182 LYS A N 1
ATOM 1485 C CA . LYS A 1 182 ? -5.535 -5.645 10.164 1 94.38 182 LYS A CA 1
ATOM 1486 C C . LYS A 1 182 ? -6.301 -4.949 9.047 1 94.38 182 LYS A C 1
ATOM 1488 O O . LYS A 1 182 ? -5.707 -4.281 8.203 1 94.38 182 LYS A O 1
ATOM 1493 N N . LEU A 1 183 ? -7.574 -5.098 9.078 1 95.12 183 LEU A N 1
ATOM 1494 C CA . LEU A 1 183 ? -8.391 -4.465 8.047 1 95.12 183 LEU A CA 1
ATOM 1495 C C . LEU A 1 183 ? -8.367 -2.947 8.188 1 95.12 183 LEU A C 1
ATOM 1497 O O . LEU A 1 183 ? -8.328 -2.227 7.191 1 95.12 183 LEU A O 1
ATOM 1501 N N . LYS A 1 184 ? -8.359 -2.459 9.406 1 91.75 184 LYS A N 1
ATOM 1502 C CA . LYS A 1 184 ? -8.281 -1.02 9.641 1 91.75 184 LYS A CA 1
ATOM 1503 C C . LYS A 1 184 ? -6.98 -0.449 9.07 1 91.75 184 LYS A C 1
ATOM 1505 O O . LYS A 1 184 ? -6.977 0.648 8.508 1 91.75 184 LYS A O 1
ATOM 1510 N N . LEU A 1 185 ? -5.973 -1.189 9.227 1 93.12 185 LEU A N 1
ATOM 1511 C CA . LEU A 1 185 ? -4.691 -0.794 8.656 1 93.12 185 LEU A CA 1
ATOM 1512 C C . LEU A 1 185 ? -4.785 -0.678 7.141 1 93.12 185 LEU A C 1
ATOM 1514 O O . LEU A 1 185 ? -4.359 0.325 6.562 1 93.12 185 LEU A O 1
ATOM 1518 N N . LEU A 1 186 ? -5.359 -1.625 6.535 1 96.06 186 LEU A N 1
ATOM 1519 C CA . LEU A 1 186 ? -5.492 -1.623 5.082 1 96.06 186 LEU A CA 1
ATOM 1520 C C . LEU A 1 186 ? -6.406 -0.495 4.621 1 96.06 186 LEU A C 1
ATOM 1522 O O . LEU A 1 186 ? -6.137 0.156 3.611 1 96.06 186 LEU A O 1
ATOM 1526 N N . PHE A 1 187 ? -7.488 -0.303 5.395 1 93.81 187 PHE A N 1
ATOM 1527 C CA . PHE A 1 187 ? -8.453 0.726 5.016 1 93.81 187 PHE A CA 1
ATOM 1528 C C . PHE A 1 187 ? -7.836 2.115 5.148 1 93.81 187 PHE A C 1
ATOM 1530 O O . PHE A 1 187 ? -8.195 3.027 4.398 1 93.81 187 PHE A O 1
ATOM 1537 N N . SER A 1 188 ? -6.902 2.262 5.992 1 90.88 188 SER A N 1
ATOM 1538 C CA . SER A 1 188 ? -6.191 3.531 6.117 1 90.88 188 SER A CA 1
ATOM 1539 C C . SER A 1 188 ? -5.273 3.768 4.922 1 90.88 188 SER A C 1
ATOM 1541 O O . SER A 1 188 ? -4.949 4.91 4.598 1 90.88 188 SER A O 1
ATOM 1543 N N . SER A 1 189 ? -4.867 2.715 4.281 1 94.25 189 SER A N 1
ATOM 1544 C CA . SER A 1 189 ? -3.938 2.809 3.162 1 94.25 189 SER A CA 1
ATOM 1545 C C . SER A 1 189 ? -4.68 2.928 1.836 1 94.25 189 SER A C 1
ATOM 1547 O O . SER A 1 189 ? -4.293 3.719 0.971 1 94.25 189 SER A O 1
ATOM 1549 N N . PHE A 1 190 ? -5.773 2.166 1.77 1 95.88 190 PHE A N 1
ATOM 1550 C CA . PHE A 1 190 ? -6.348 2.041 0.434 1 95.88 190 PHE A CA 1
ATOM 1551 C C . PHE A 1 190 ? -7.797 2.51 0.42 1 95.88 190 PHE A C 1
ATOM 1553 O O . PHE A 1 190 ? -8.445 2.498 -0.626 1 95.88 190 PHE A O 1
ATOM 1560 N N . GLY A 1 191 ? -8.289 2.973 1.572 1 91.75 191 GLY A N 1
ATOM 1561 C CA . GLY A 1 191 ? -9.68 3.363 1.672 1 91.75 191 GLY A CA 1
ATOM 1562 C C . GLY A 1 191 ? -10.594 2.217 2.061 1 91.75 191 GLY A C 1
ATOM 1563 O O . GLY A 1 191 ? -10.148 1.076 2.195 1 91.75 191 GLY A O 1
ATOM 1564 N N . GLN A 1 192 ? -11.852 2.559 2.25 1 91.75 192 GLN A N 1
ATOM 1565 C CA . GLN A 1 192 ? -12.836 1.545 2.59 1 91.75 192 GLN A CA 1
ATOM 1566 C C . GLN A 1 192 ? -13.438 0.918 1.334 1 91.75 192 GLN A C 1
ATOM 1568 O O . GLN A 1 192 ? -13.906 1.629 0.441 1 91.75 192 GLN A O 1
ATOM 1573 N N . PRO A 1 193 ? -13.406 -0.414 1.271 1 95.12 193 PRO A N 1
ATOM 1574 C CA . PRO A 1 193 ? -14.094 -1.047 0.144 1 95.12 193 PRO A CA 1
ATOM 1575 C C . PRO A 1 193 ? -15.609 -0.959 0.256 1 95.12 193 PRO A C 1
ATOM 1577 O O . PRO A 1 193 ? -16.141 -0.642 1.325 1 95.12 193 PRO A O 1
ATOM 1580 N N . ARG A 1 194 ? -16.281 -1.264 -0.843 1 93.44 194 ARG A N 1
ATOM 1581 C CA . ARG A 1 194 ? -17.75 -1.285 -0.827 1 93.44 194 ARG A CA 1
ATOM 1582 C C . ARG A 1 194 ? -18.266 -2.635 -0.349 1 93.44 194 ARG A C 1
ATOM 1584 O O . ARG A 1 194 ? -19.297 -2.705 0.335 1 93.44 194 ARG A O 1
ATOM 1591 N N . VAL A 1 195 ? -17.547 -3.656 -0.783 1 93.5 195 VAL A N 1
ATOM 1592 C CA . VAL A 1 195 ? -18 -5.012 -0.507 1 93.5 195 VAL A CA 1
ATOM 1593 C C . VAL A 1 195 ? -16.844 -5.863 0.008 1 93.5 195 VAL A C 1
ATOM 1595 O O . VAL A 1 195 ? -15.734 -5.781 -0.511 1 93.5 195 VAL A O 1
ATOM 1598 N N . LEU A 1 196 ? -17.078 -6.574 1.023 1 95.75 196 LEU A N 1
ATOM 1599 C CA . LEU A 1 196 ? -16.156 -7.574 1.536 1 95.75 196 LEU A CA 1
ATOM 1600 C C . LEU A 1 196 ? -16.75 -8.977 1.429 1 95.75 196 LEU A C 1
ATOM 1602 O O . LEU A 1 196 ? -17.875 -9.211 1.874 1 95.75 196 LEU A O 1
ATOM 1606 N N . VAL A 1 197 ? -16 -9.875 0.773 1 92.25 197 VAL A N 1
ATOM 1607 C CA . VAL A 1 197 ? -16.453 -11.242 0.558 1 92.25 197 VAL A CA 1
ATOM 1608 C C . VAL A 1 197 ? -15.633 -12.203 1.415 1 92.25 197 VAL A C 1
ATOM 1610 O O . VAL A 1 197 ? -14.406 -12.109 1.456 1 92.25 197 VAL A O 1
ATOM 1613 N N . SER A 1 198 ? -16.203 -12.977 2.174 1 89.75 198 SER A N 1
ATOM 1614 C CA . SER A 1 198 ? -15.531 -14.016 2.951 1 89.75 198 SER A CA 1
ATOM 1615 C C . SER A 1 198 ? -16.328 -15.312 2.943 1 89.75 198 SER A C 1
ATOM 1617 O O . SER A 1 198 ? -17.484 -15.336 2.516 1 89.75 198 SER A O 1
ATOM 1619 N N . ASP A 1 199 ? -15.625 -16.359 3.182 1 77.31 199 ASP A N 1
ATOM 1620 C CA . ASP A 1 199 ? -16.375 -17.594 3.375 1 77.31 199 ASP A CA 1
ATOM 1621 C C . ASP A 1 199 ? -17.141 -17.562 4.695 1 77.31 199 ASP A C 1
ATOM 1623 O O . ASP A 1 199 ? -17.094 -16.578 5.43 1 77.31 199 ASP A O 1
ATOM 1627 N N . ASN A 1 200 ? -17.938 -18.484 4.879 1 66.88 200 ASN A N 1
ATOM 1628 C CA . ASN A 1 200 ? -18.844 -18.531 6.023 1 66.88 200 ASN A CA 1
ATOM 1629 C C . ASN A 1 200 ? -18.156 -19.094 7.258 1 66.88 200 ASN A C 1
ATOM 1631 O O . ASN A 1 200 ? -18.734 -19.891 8 1 66.88 200 ASN A O 1
ATOM 1635 N N . VAL A 1 201 ? -16.953 -18.641 7.406 1 67.5 201 VAL A N 1
ATOM 1636 C CA . VAL A 1 201 ? -16.266 -19.125 8.594 1 67.5 201 VAL A CA 1
ATOM 1637 C C . VAL A 1 201 ? -16.656 -18.281 9.805 1 67.5 201 VAL A C 1
ATOM 1639 O O . VAL A 1 201 ? -16.984 -17.094 9.672 1 67.5 201 VAL A O 1
ATOM 1642 N N . SER A 1 202 ? -16.672 -18.844 10.844 1 66.44 202 SER A N 1
ATOM 1643 C CA . SER A 1 202 ? -17.125 -18.266 12.102 1 66.44 202 SER A CA 1
ATOM 1644 C C . SER A 1 202 ? -16.375 -16.984 12.422 1 66.44 202 SER A C 1
ATOM 1646 O O . SER A 1 202 ? -16.938 -16.047 13 1 66.44 202 SER A O 1
ATOM 1648 N N . SER A 1 203 ? -15.188 -16.953 12.078 1 69.81 203 SER A N 1
ATOM 1649 C CA . SER A 1 203 ? -14.359 -15.797 12.406 1 69.81 203 SER A CA 1
ATOM 1650 C C . SER A 1 203 ? -14.914 -14.523 11.773 1 69.81 203 SER A C 1
ATOM 1652 O O . SER A 1 203 ? -14.719 -13.43 12.305 1 69.81 203 SER A O 1
ATOM 1654 N N . PHE A 1 204 ? -15.758 -14.711 10.758 1 80.06 204 PHE A N 1
ATOM 1655 C CA . PHE A 1 204 ? -16.219 -13.531 10.031 1 80.06 204 PHE A CA 1
ATOM 1656 C C . PHE A 1 204 ? -17.703 -13.289 10.281 1 80.06 204 PHE A C 1
ATOM 1658 O O . PHE A 1 204 ? -18.25 -12.289 9.82 1 80.06 204 PHE A O 1
ATOM 1665 N N . MET A 1 205 ? -18.281 -14.188 10.945 1 79.12 205 MET A N 1
ATOM 1666 C CA . MET A 1 205 ? -19.734 -14.109 11.07 1 79.12 205 MET A CA 1
ATOM 1667 C C . MET A 1 205 ? -20.125 -13.555 12.438 1 79.12 205 MET A C 1
ATOM 1669 O O . MET A 1 205 ? -21.312 -13.312 12.688 1 79.12 205 MET A O 1
ATOM 1673 N N . GLY A 1 206 ? -19.203 -13.32 13.242 1 84.62 206 GLY A N 1
ATOM 1674 C CA . GLY A 1 206 ? -19.516 -12.828 14.57 1 84.62 206 GLY A CA 1
ATOM 1675 C C . GLY A 1 206 ? -20.062 -11.414 14.578 1 84.62 206 GLY A C 1
ATOM 1676 O O . GLY A 1 206 ? -19.891 -10.672 13.602 1 84.62 206 GLY A O 1
ATOM 1677 N N . GLU A 1 207 ? -20.719 -11.086 15.594 1 89.56 207 GLU A N 1
ATOM 1678 C CA . GLU A 1 207 ? -21.359 -9.781 15.734 1 89.56 207 GLU A CA 1
ATOM 1679 C C . GLU A 1 207 ? -20.344 -8.648 15.703 1 89.56 207 GLU A C 1
ATOM 1681 O O . GLU A 1 207 ? -20.594 -7.594 15.117 1 89.56 207 GLU A O 1
ATOM 1686 N N . GLU A 1 208 ? -19.312 -8.914 16.344 1 90.88 208 GLU A N 1
ATOM 1687 C CA . GLU A 1 208 ? -18.266 -7.895 16.391 1 90.88 208 GLU A CA 1
ATOM 1688 C C . GLU A 1 208 ? -17.812 -7.52 14.977 1 90.88 208 GLU A C 1
ATOM 1690 O O . GLU A 1 208 ? -17.703 -6.336 14.656 1 90.88 208 GLU A O 1
ATOM 1695 N N . PHE A 1 209 ? -17.641 -8.469 14.234 1 92.56 209 PHE A N 1
ATOM 1696 C CA . PHE A 1 209 ? -17.172 -8.25 12.875 1 92.56 209 PHE A CA 1
ATOM 1697 C C . PHE A 1 209 ? -18.25 -7.609 12.008 1 92.56 209 PHE A C 1
ATOM 1699 O O . PHE A 1 209 ? -17.969 -6.695 11.234 1 92.56 209 PHE A O 1
ATOM 1706 N N . GLN A 1 210 ? -19.453 -8.008 12.227 1 91.25 210 GLN A N 1
ATOM 1707 C CA . GLN A 1 210 ? -20.562 -7.445 11.469 1 91.25 210 GLN A CA 1
ATOM 1708 C C . GLN A 1 210 ? -20.797 -5.977 11.828 1 91.25 210 GLN A C 1
ATOM 1710 O O . GLN A 1 210 ? -21.062 -5.152 10.953 1 91.25 210 GLN A O 1
ATOM 1715 N N . THR A 1 211 ? -20.688 -5.688 13.008 1 91.75 211 THR A N 1
ATOM 1716 C CA . THR A 1 211 ? -20.828 -4.309 13.461 1 91.75 211 THR A CA 1
ATOM 1717 C C . THR A 1 211 ? -19.719 -3.428 12.891 1 91.75 211 THR A C 1
ATOM 1719 O O . THR A 1 211 ? -19.969 -2.295 12.477 1 91.75 211 THR A O 1
ATOM 1722 N N . PHE A 1 212 ? -18.578 -4 12.828 1 92.12 212 PHE A N 1
ATOM 1723 C CA . PHE A 1 212 ? -17.438 -3.307 12.25 1 92.12 212 PHE A CA 1
ATOM 1724 C C . PHE A 1 212 ? -17.688 -2.975 10.781 1 92.12 212 PHE A C 1
ATOM 1726 O O . PHE A 1 212 ? -17.531 -1.824 10.367 1 92.12 212 PHE A O 1
ATOM 1733 N N . LEU A 1 213 ? -18.125 -3.906 10.047 1 92.81 213 LEU A N 1
ATOM 1734 C CA . LEU A 1 213 ? -18.375 -3.693 8.625 1 92.81 213 LEU A CA 1
ATOM 1735 C C . LEU A 1 213 ? -19.469 -2.664 8.414 1 92.81 213 LEU A C 1
ATOM 1737 O O . LEU A 1 213 ? -19.344 -1.774 7.57 1 92.81 213 LEU A O 1
ATOM 1741 N N . LYS A 1 214 ? -20.469 -2.742 9.234 1 88.56 21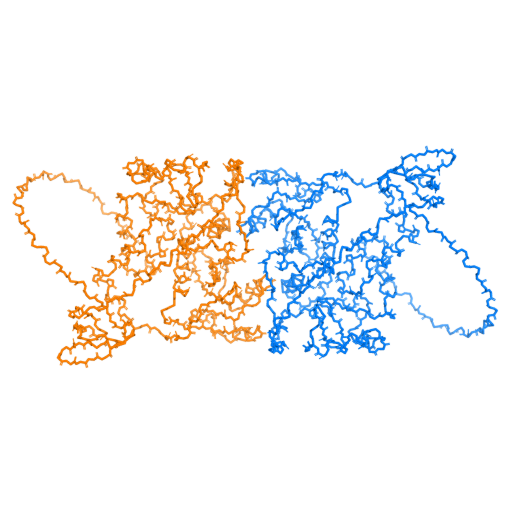4 LYS A N 1
ATOM 1742 C CA . LYS A 1 214 ? -21.578 -1.808 9.133 1 88.56 214 LYS A CA 1
ATOM 1743 C C . LYS A 1 214 ? -21.141 -0.381 9.438 1 88.56 214 LYS A C 1
ATOM 1745 O O . LYS A 1 214 ? -21.531 0.561 8.75 1 88.56 214 LYS A O 1
ATOM 1750 N N . SER A 1 215 ? -20.328 -0.269 10.367 1 86 215 SER A N 1
ATOM 1751 C CA . SER A 1 215 ? -19.859 1.052 10.773 1 86 215 SER A CA 1
ATOM 1752 C C . SER A 1 215 ? -19.016 1.695 9.68 1 86 215 SER A C 1
ATOM 1754 O O . SER A 1 215 ? -18.922 2.922 9.594 1 86 215 SER A O 1
ATOM 1756 N N . PHE A 1 216 ? -18.422 0.92 8.828 1 88.5 216 PHE A N 1
ATOM 1757 C CA . PHE A 1 216 ? -17.578 1.414 7.746 1 88.5 216 PHE A CA 1
ATOM 1758 C C . PHE A 1 216 ? -18.359 1.481 6.441 1 88.5 216 PHE A C 1
ATOM 1760 O O . PHE A 1 216 ? -17.797 1.825 5.395 1 88.5 216 PHE A O 1
ATOM 1767 N N . GLY A 1 217 ? -19.625 1.082 6.523 1 87 217 GLY A N 1
ATOM 1768 C CA . GLY A 1 217 ? -20.453 1.097 5.328 1 87 217 GLY A CA 1
ATOM 1769 C C . GLY A 1 217 ? -20.062 0.041 4.312 1 87 217 GLY A C 1
ATOM 1770 O O . GLY A 1 217 ? -20.141 0.273 3.105 1 87 217 GLY A O 1
ATOM 1771 N N . ILE A 1 218 ? -19.562 -1.036 4.762 1 92.94 218 ILE A N 1
ATOM 1772 C CA . ILE A 1 218 ? -19.109 -2.119 3.898 1 92.94 218 ILE A CA 1
ATOM 1773 C C . ILE A 1 218 ? -20.156 -3.234 3.871 1 92.94 218 ILE A C 1
ATOM 1775 O O . ILE A 1 218 ? -20.609 -3.684 4.922 1 92.94 218 ILE A O 1
ATOM 1779 N N . LYS A 1 219 ? -20.562 -3.668 2.756 1 91.31 219 LYS A N 1
ATOM 1780 C CA . LYS A 1 219 ? -21.469 -4.801 2.611 1 91.31 219 LYS A CA 1
ATOM 1781 C C . LYS A 1 219 ? -20.719 -6.125 2.723 1 91.31 219 LYS A C 1
ATOM 1783 O O . LYS A 1 219 ? -19.703 -6.328 2.061 1 91.31 219 LYS A O 1
ATOM 1788 N N . HIS A 1 220 ? -21.234 -6.973 3.559 1 92 220 HIS A N 1
ATOM 1789 C CA . HIS A 1 220 ? -20.625 -8.281 3.732 1 92 220 HIS A CA 1
ATOM 1790 C C . HIS A 1 220 ? -21.312 -9.336 2.877 1 92 220 HIS A C 1
ATOM 1792 O O . HIS A 1 220 ? -22.531 -9.516 2.973 1 92 220 HIS A O 1
ATOM 1798 N N . CYS A 1 221 ? -20.531 -10.008 2.049 1 87.81 221 CYS A N 1
ATOM 1799 C CA . CYS A 1 221 ? -21.062 -11.062 1.193 1 87.81 221 CYS A CA 1
ATOM 1800 C C . CYS A 1 221 ? -20.422 -12.406 1.509 1 87.81 221 CYS A C 1
ATOM 1802 O O . CYS A 1 221 ? -19.188 -12.516 1.536 1 87.81 221 CYS A O 1
ATOM 1804 N N . THR A 1 222 ? -21.188 -13.383 1.71 1 81.94 222 THR A N 1
ATOM 1805 C CA . THR A 1 222 ? -20.656 -14.711 2.01 1 81.94 222 THR A CA 1
ATOM 1806 C C . THR A 1 222 ? -21.078 -15.711 0.934 1 81.94 222 THR A C 1
ATOM 1808 O O . THR A 1 222 ? -20.641 -16.859 0.956 1 81.94 222 THR A O 1
ATOM 1811 N N . GLY A 1 223 ? -21.812 -15.289 -0.045 1 70.81 223 GLY A N 1
ATOM 1812 C CA . GLY A 1 223 ? -22.266 -16.172 -1.098 1 70.81 223 GLY A CA 1
ATOM 1813 C C . GLY A 1 223 ? -21.328 -16.25 -2.281 1 70.81 223 GLY A C 1
ATOM 1814 O O . GLY A 1 223 ? -20.406 -15.438 -2.391 1 70.81 223 GLY A O 1
ATOM 1815 N N . VAL A 1 224 ? -21.453 -17.359 -3.02 1 69.81 224 VAL A N 1
ATOM 1816 C CA . VAL A 1 224 ? -20.672 -17.578 -4.234 1 69.81 224 VAL A CA 1
ATOM 1817 C C . VAL A 1 224 ? -21.5 -17.188 -5.457 1 69.81 224 VAL A C 1
ATOM 1819 O O . VAL A 1 224 ? -22.656 -17.625 -5.594 1 69.81 224 VAL A O 1
ATOM 1822 N N . PRO A 1 225 ? -20.922 -16.203 -6.191 1 68.94 225 PRO A N 1
ATOM 1823 C CA . PRO A 1 225 ? -21.672 -15.859 -7.402 1 68.94 225 PRO A CA 1
ATOM 1824 C C . PRO A 1 225 ? -21.719 -17 -8.414 1 68.94 225 PRO A C 1
ATOM 1826 O O . PRO A 1 225 ? -20.844 -17.875 -8.414 1 68.94 225 PRO A O 1
ATOM 1829 N N . TYR A 1 226 ? -22.781 -16.891 -9.148 1 63.72 226 TYR A N 1
ATOM 1830 C CA . TYR A 1 226 ? -22.875 -17.859 -10.234 1 63.72 226 TYR A CA 1
ATOM 1831 C C . TYR A 1 226 ? -22.109 -17.391 -11.461 1 63.72 226 TYR A C 1
ATOM 1833 O O . TYR A 1 226 ? -22.344 -16.281 -11.961 1 63.72 226 TYR A O 1
ATOM 1841 N N . ASN A 1 227 ? -21.047 -18.156 -11.883 1 63.81 227 ASN A N 1
ATOM 1842 C CA . ASN A 1 227 ? -20.328 -18 -13.141 1 63.81 227 ASN A CA 1
ATOM 1843 C C . ASN A 1 227 ? -19.703 -16.609 -13.258 1 63.81 227 ASN A C 1
ATOM 1845 O O . ASN A 1 227 ? -19.984 -15.875 -14.195 1 63.81 227 ASN A O 1
ATOM 1849 N N . SER A 1 228 ? -19.031 -16.219 -12.391 1 78.62 228 SER A N 1
ATOM 1850 C CA . SER A 1 228 ? -18.312 -14.945 -12.469 1 78.62 228 SER A CA 1
ATOM 1851 C C . SER A 1 228 ? -16.812 -15.164 -12.672 1 78.62 228 SER A C 1
ATOM 1853 O O . SER A 1 228 ? -16.156 -15.758 -11.828 1 78.62 228 SER A O 1
ATOM 1855 N N . LYS A 1 229 ? -16.453 -14.68 -13.797 1 79.81 229 LYS A N 1
ATOM 1856 C CA . LYS A 1 229 ? -15.039 -14.82 -14.141 1 79.81 229 LYS A CA 1
ATOM 1857 C C . LYS A 1 229 ? -14.156 -14.102 -13.117 1 79.81 229 LYS A C 1
ATOM 1859 O O . LYS A 1 229 ? -13.117 -14.625 -12.719 1 79.81 229 LYS A O 1
ATOM 1864 N N . SER A 1 230 ? -14.602 -12.938 -12.727 1 82.94 230 SER A N 1
ATOM 1865 C CA . SER A 1 230 ? -13.805 -12.18 -11.766 1 82.94 230 SER A CA 1
ATOM 1866 C C . SER A 1 230 ? -13.719 -12.906 -10.422 1 82.94 230 SER A C 1
ATOM 1868 O O . SER A 1 230 ? -12.672 -12.914 -9.781 1 82.94 230 SER A O 1
ATOM 1870 N N . TYR A 1 231 ? -14.789 -13.539 -10.078 1 84.06 231 TYR A N 1
ATOM 1871 C CA . TYR A 1 231 ? -14.797 -14.312 -8.844 1 84.06 231 TYR A CA 1
ATOM 1872 C C . TYR A 1 231 ? -13.891 -15.531 -8.961 1 84.06 231 TYR A C 1
ATOM 1874 O O . TYR A 1 231 ? -13.094 -15.805 -8.055 1 84.06 231 TYR A O 1
ATOM 1882 N N . ASP A 1 232 ? -13.953 -16.156 -10.016 1 82.44 232 ASP A N 1
ATOM 1883 C CA . ASP A 1 232 ? -13.133 -17.344 -10.234 1 82.44 232 ASP A CA 1
ATOM 1884 C C . ASP A 1 232 ? -11.648 -17 -10.188 1 82.44 232 ASP A C 1
ATOM 1886 O O . ASP A 1 232 ? -10.844 -17.766 -9.633 1 82.44 232 ASP A O 1
ATOM 1890 N N . ASN A 1 233 ? -11.375 -15.922 -10.773 1 84.25 233 ASN A N 1
ATOM 1891 C CA . ASN A 1 233 ? -9.977 -15.492 -10.789 1 84.25 233 ASN A CA 1
ATOM 1892 C C . ASN A 1 233 ? -9.445 -15.273 -9.375 1 84.25 233 ASN A C 1
ATOM 1894 O O . ASN A 1 233 ? -8.328 -15.688 -9.062 1 84.25 233 ASN A O 1
ATOM 1898 N N . VAL A 1 234 ? -10.258 -14.68 -8.602 1 87.19 234 VAL A N 1
ATOM 1899 C CA . VAL A 1 234 ? -9.812 -14.391 -7.242 1 87.19 234 VAL A CA 1
ATOM 1900 C C . VAL A 1 234 ? -9.695 -15.688 -6.445 1 87.19 234 VAL A C 1
ATOM 1902 O O . VAL A 1 234 ? -8.742 -15.875 -5.688 1 87.19 234 VAL A O 1
ATOM 1905 N N . VAL A 1 235 ? -10.617 -16.578 -6.602 1 83.25 235 VAL A N 1
ATOM 1906 C CA . VAL A 1 235 ? -10.609 -17.844 -5.875 1 83.25 235 VAL A CA 1
ATOM 1907 C C . VAL A 1 235 ? -9.383 -18.656 -6.27 1 83.25 235 VAL A C 1
ATOM 1909 O O . VAL A 1 235 ? -8.688 -19.188 -5.406 1 83.25 235 VAL A O 1
ATOM 1912 N N . ARG A 1 236 ? -9.094 -18.688 -7.539 1 83.06 236 ARG A N 1
ATOM 1913 C CA . ARG A 1 236 ? -7.902 -19.375 -8.031 1 83.06 236 ARG A CA 1
ATOM 1914 C C . ARG A 1 236 ? -6.641 -18.766 -7.414 1 83.06 236 ARG A C 1
ATOM 1916 O O . ARG A 1 236 ? -5.746 -19.5 -6.98 1 83.06 236 ARG A O 1
ATOM 1923 N N . PHE A 1 237 ? -6.617 -17.547 -7.434 1 88.94 237 PHE A N 1
ATOM 1924 C CA . PHE A 1 237 ? -5.43 -16.859 -6.949 1 88.94 237 PHE A CA 1
ATOM 1925 C C . PHE A 1 237 ? -5.246 -17.078 -5.453 1 88.94 237 PHE A C 1
ATOM 1927 O O . PHE A 1 237 ? -4.133 -17.328 -4.988 1 88.94 237 PHE A O 1
ATOM 1934 N N . ILE A 1 238 ? -6.324 -16.969 -4.715 1 87.06 238 ILE A N 1
ATOM 1935 C CA . ILE A 1 238 ? -6.258 -17.188 -3.273 1 87.06 238 ILE A CA 1
ATOM 1936 C C . ILE A 1 238 ? -5.766 -18.609 -2.994 1 87.06 238 ILE A C 1
ATOM 1938 O O . ILE A 1 238 ? -4.926 -18.828 -2.113 1 87.06 238 ILE A O 1
ATOM 1942 N N . PHE A 1 239 ? -6.23 -19.531 -3.75 1 84.44 239 PHE A N 1
ATOM 1943 C CA . PHE A 1 239 ? -5.773 -20.922 -3.615 1 84.44 239 PHE A CA 1
ATOM 1944 C C . PHE A 1 239 ? -4.285 -21.031 -3.922 1 84.44 239 PHE A C 1
ATOM 1946 O O . PHE A 1 239 ? -3.545 -21.688 -3.197 1 84.44 239 PHE A O 1
ATOM 1953 N N . ALA A 1 240 ? -3.926 -20.422 -4.945 1 85.06 240 ALA A N 1
ATOM 1954 C CA . ALA A 1 240 ? -2.516 -20.422 -5.328 1 85.06 240 ALA A CA 1
ATOM 1955 C C . ALA A 1 240 ? -1.649 -19.828 -4.223 1 85.06 240 ALA A C 1
ATOM 1957 O O . ALA A 1 240 ? -0.583 -20.359 -3.906 1 85.06 240 ALA A O 1
ATOM 1958 N N . LEU A 1 241 ? -2.092 -18.734 -3.686 1 86.5 241 LEU A N 1
ATOM 1959 C CA . LEU A 1 241 ? -1.355 -18.062 -2.621 1 86.5 241 LEU A CA 1
ATOM 1960 C C . LEU A 1 241 ? -1.222 -18.969 -1.399 1 86.5 241 LEU A C 1
ATOM 1962 O O . LEU A 1 241 ? -0.147 -19.047 -0.801 1 86.5 241 LEU A O 1
ATOM 1966 N N . LYS A 1 242 ? -2.293 -19.609 -1.064 1 85.56 242 LYS A N 1
ATOM 1967 C CA . LYS A 1 242 ? -2.273 -20.516 0.082 1 85.56 242 LYS A CA 1
ATOM 1968 C C . LYS A 1 242 ? -1.259 -21.641 -0.121 1 85.56 242 LYS A C 1
ATOM 1970 O O . LYS A 1 242 ? -0.49 -21.953 0.788 1 85.56 242 LYS A O 1
ATOM 1975 N N . HIS A 1 243 ? -1.242 -22.125 -1.24 1 81.88 243 HIS A N 1
ATOM 1976 C CA . HIS A 1 243 ? -0.317 -23.219 -1.539 1 81.88 243 HIS A CA 1
ATOM 1977 C C . HIS A 1 243 ? 1.126 -22.719 -1.557 1 81.88 243 HIS A C 1
ATOM 1979 O O . HIS A 1 243 ? 2.029 -23.422 -1.086 1 81.88 243 HIS A O 1
ATOM 1985 N N . ALA A 1 244 ? 1.289 -21.609 -2.148 1 81.44 244 ALA A N 1
ATOM 1986 C CA . ALA A 1 244 ? 2.625 -21.016 -2.162 1 81.44 244 ALA A CA 1
ATOM 1987 C C . ALA A 1 244 ? 3.139 -20.781 -0.743 1 81.44 244 ALA A C 1
ATOM 1989 O O . ALA A 1 244 ? 4.328 -20.969 -0.47 1 81.44 244 ALA A O 1
ATOM 1990 N N . LEU A 1 245 ? 2.258 -20.406 0.101 1 81.94 245 LEU A N 1
ATOM 1991 C CA . LEU A 1 245 ? 2.623 -20.141 1.489 1 81.94 245 LEU A CA 1
ATOM 1992 C C . LEU A 1 245 ? 3.02 -21.422 2.199 1 81.94 245 LEU A C 1
ATOM 1994 O O . LEU A 1 245 ? 3.934 -21.438 3.027 1 81.94 245 LEU A O 1
ATOM 1998 N N . ILE A 1 246 ? 2.359 -22.469 1.883 1 77.31 246 ILE A N 1
ATOM 1999 C CA . ILE A 1 246 ? 2.66 -23.766 2.473 1 77.31 246 ILE A CA 1
ATOM 2000 C C . ILE A 1 246 ? 4.062 -24.203 2.064 1 77.31 246 ILE A C 1
ATOM 2002 O O . ILE A 1 246 ? 4.816 -24.75 2.881 1 77.31 246 ILE A O 1
ATOM 2006 N N . GLU A 1 247 ? 4.344 -23.922 0.918 1 71.56 247 GLU A N 1
ATOM 2007 C CA . GLU A 1 247 ? 5.617 -24.375 0.368 1 71.56 247 GLU A CA 1
ATOM 2008 C C . GLU A 1 247 ? 6.777 -23.562 0.924 1 71.56 247 GLU A C 1
ATOM 2010 O O . GLU A 1 247 ? 7.93 -24 0.894 1 71.56 247 GLU A O 1
ATOM 2015 N N . LEU A 1 248 ? 6.539 -22.359 1.461 1 70.06 248 LEU A N 1
ATOM 2016 C CA . LEU A 1 248 ? 7.566 -21.5 2.033 1 70.06 248 LEU A CA 1
ATOM 2017 C C . LEU A 1 248 ? 8.047 -22.047 3.373 1 70.06 248 LEU A C 1
ATOM 2019 O O . LEU A 1 248 ? 9.117 -21.672 3.855 1 70.06 248 LEU A O 1
ATOM 2023 N N . LYS A 1 249 ? 7.441 -22.922 4.012 1 63.72 249 LYS A N 1
ATOM 2024 C CA . LYS A 1 249 ? 7.75 -23.484 5.324 1 63.72 249 LYS A CA 1
ATOM 2025 C C . LYS A 1 249 ? 9.164 -24.062 5.352 1 63.72 249 LYS A C 1
ATOM 2027 O O . LYS A 1 249 ? 9.859 -23.953 6.367 1 63.72 249 LYS A O 1
ATOM 2032 N N . GLY A 1 250 ? 9.594 -24.594 4.406 1 58.38 250 GLY A N 1
ATOM 2033 C CA . GLY A 1 250 ? 10.836 -25.359 4.438 1 58.38 250 GLY A CA 1
ATOM 2034 C C . GLY A 1 250 ? 12.07 -24.484 4.309 1 58.38 250 GLY A C 1
ATOM 2035 O O . GLY A 1 250 ? 13.195 -24.953 4.543 1 58.38 250 GLY A O 1
ATOM 2036 N N . GLN A 1 251 ? 11.914 -23.234 4.215 1 56.78 251 GLN A N 1
ATOM 2037 C CA . GLN A 1 251 ? 13.109 -22.438 3.932 1 56.78 251 GLN A CA 1
ATOM 2038 C C . GLN A 1 251 ? 13.578 -21.688 5.18 1 56.78 251 GLN A C 1
ATOM 2040 O O . GLN A 1 251 ? 12.773 -21.328 6.035 1 56.78 251 GLN A O 1
ATOM 2045 N N . VAL A 1 252 ? 14.844 -21.688 5.309 1 51.78 252 VAL A N 1
ATOM 2046 C CA . VAL A 1 252 ? 15.539 -21.109 6.445 1 51.78 252 VAL A CA 1
ATOM 2047 C C . VAL A 1 252 ? 15.57 -19.578 6.301 1 51.78 252 VAL A C 1
ATOM 2049 O O . VAL A 1 252 ? 16.469 -19.031 5.668 1 51.78 252 VAL A O 1
ATOM 2052 N N . SER A 1 253 ? 14.57 -18.938 6.258 1 61.84 253 SER A N 1
ATOM 2053 C CA . SER A 1 253 ? 14.555 -17.469 6.332 1 61.84 253 SER A CA 1
ATOM 2054 C C . SER A 1 253 ? 13.391 -16.969 7.184 1 61.84 253 SER A C 1
ATOM 2056 O O . SER A 1 253 ? 12.508 -17.75 7.559 1 61.84 253 SER A O 1
ATOM 2058 N N . TYR A 1 254 ? 13.57 -15.703 7.574 1 74.25 254 TYR A N 1
ATOM 2059 C CA . TYR A 1 254 ? 12.492 -15.055 8.312 1 74.25 254 TYR A CA 1
ATOM 2060 C C . TYR A 1 254 ? 11.195 -15.07 7.516 1 74.25 254 TYR A C 1
ATOM 2062 O O . TYR A 1 254 ? 11.195 -14.805 6.309 1 74.25 254 TYR A O 1
ATOM 2070 N N . GLU A 1 255 ? 10.227 -15.602 8.039 1 78.69 255 GLU A N 1
ATOM 2071 C CA . GLU A 1 255 ? 8.914 -15.805 7.434 1 78.69 255 GLU A CA 1
ATOM 2072 C C . GLU A 1 255 ? 8.445 -14.555 6.691 1 78.69 255 GLU A C 1
ATOM 2074 O O . GLU A 1 255 ? 7.914 -14.648 5.582 1 78.69 255 GLU A O 1
ATOM 2079 N N . GLN A 1 256 ? 8.773 -13.477 7.223 1 84.44 256 GLN A N 1
ATOM 2080 C CA . GLN A 1 256 ? 8.32 -12.234 6.617 1 84.44 256 GLN A CA 1
ATOM 2081 C C . GLN A 1 256 ? 9.055 -11.961 5.309 1 84.44 256 GLN A C 1
ATOM 2083 O O . GLN A 1 256 ? 8.469 -11.43 4.359 1 84.44 256 GLN A O 1
ATOM 2088 N N . ASP A 1 257 ? 10.281 -12.297 5.266 1 83.94 257 ASP A N 1
ATOM 2089 C CA . ASP A 1 257 ? 11.062 -12.07 4.051 1 83.94 257 ASP A CA 1
ATOM 2090 C C . ASP A 1 257 ? 10.555 -12.945 2.906 1 83.94 257 ASP A C 1
ATOM 2092 O O . ASP A 1 257 ? 10.484 -12.492 1.76 1 83.94 257 ASP A O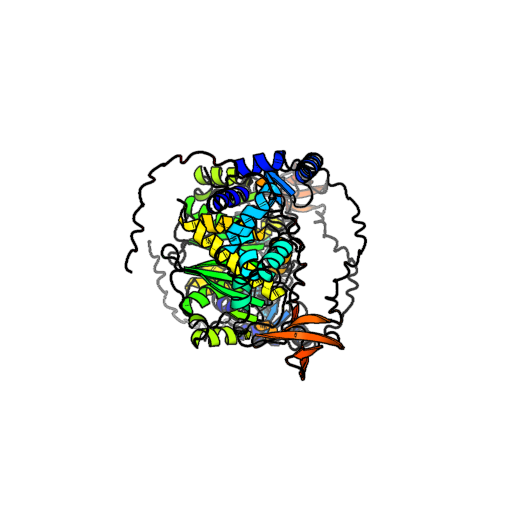 1
ATOM 2096 N N . LYS A 1 258 ? 10.242 -14.133 3.238 1 81.5 258 LYS A N 1
ATOM 2097 C CA . LYS A 1 258 ? 9.688 -15.039 2.24 1 81.5 258 LYS A CA 1
ATOM 2098 C C . LYS A 1 258 ? 8.344 -14.531 1.722 1 81.5 258 LYS A C 1
ATOM 2100 O O . LYS A 1 258 ? 8.086 -14.555 0.517 1 81.5 258 LYS A O 1
ATOM 2105 N N . LEU A 1 259 ? 7.625 -14.078 2.646 1 87.56 259 LEU A N 1
ATOM 2106 C CA . LEU A 1 259 ? 6.32 -13.539 2.289 1 87.56 259 LEU A CA 1
ATOM 2107 C C . LEU A 1 259 ? 6.461 -12.305 1.407 1 87.56 259 LEU A C 1
ATOM 2109 O O . LEU A 1 259 ? 5.734 -12.156 0.424 1 87.56 259 LEU A O 1
ATOM 2113 N N . ASN A 1 260 ? 7.395 -11.477 1.772 1 88.62 260 ASN A N 1
ATOM 2114 C CA . ASN A 1 260 ? 7.645 -10.281 0.974 1 88.62 260 ASN A CA 1
ATOM 2115 C C . ASN A 1 260 ? 8.008 -10.633 -0.465 1 88.62 260 ASN A C 1
ATOM 2117 O O . ASN A 1 260 ? 7.531 -10 -1.406 1 88.62 260 ASN A O 1
ATOM 2121 N N . THR A 1 261 ? 8.805 -11.586 -0.585 1 84.19 261 THR A N 1
ATOM 2122 C CA . THR A 1 261 ? 9.234 -12.008 -1.911 1 84.19 261 THR A CA 1
ATOM 2123 C C . THR A 1 261 ? 8.055 -12.562 -2.711 1 84.19 261 THR A C 1
ATOM 2125 O O . THR A 1 261 ? 7.898 -12.242 -3.891 1 84.19 261 THR A O 1
ATOM 2128 N N . LEU A 1 262 ? 7.305 -13.391 -2.074 1 85.19 262 LEU A N 1
ATOM 2129 C CA . LEU A 1 262 ? 6.121 -13.953 -2.709 1 85.19 262 LEU A CA 1
ATOM 2130 C C . LEU A 1 262 ? 5.176 -12.852 -3.176 1 85.19 262 LEU A C 1
ATOM 2132 O O . LEU A 1 262 ? 4.742 -12.852 -4.328 1 85.19 262 LEU A O 1
ATOM 2136 N N . LEU A 1 263 ? 4.91 -11.906 -2.291 1 90.88 263 LEU A N 1
ATOM 2137 C CA . LEU A 1 263 ? 3.963 -10.844 -2.604 1 90.88 263 LEU A CA 1
ATOM 2138 C C . LEU A 1 263 ? 4.508 -9.938 -3.707 1 90.88 263 LEU A C 1
ATOM 2140 O O . LEU A 1 263 ? 3.766 -9.539 -4.605 1 90.88 263 LEU A O 1
ATOM 2144 N N . PHE A 1 264 ? 5.738 -9.641 -3.619 1 89.31 264 PHE A N 1
ATOM 2145 C CA . PHE A 1 264 ? 6.371 -8.828 -4.648 1 89.31 264 PHE A CA 1
ATOM 2146 C C . PHE A 1 264 ? 6.246 -9.484 -6.016 1 89.31 264 PHE A C 1
ATOM 2148 O O . PHE A 1 264 ? 5.91 -8.828 -7 1 89.31 264 PHE A O 1
ATOM 2155 N N . THR A 1 265 ? 6.48 -10.711 -6.047 1 84.12 265 THR A N 1
ATOM 2156 C CA . THR A 1 265 ? 6.43 -11.477 -7.285 1 84.12 265 THR A CA 1
ATOM 2157 C C . THR A 1 265 ? 5.012 -11.5 -7.848 1 84.12 265 THR A C 1
ATOM 2159 O O . THR A 1 265 ? 4.809 -11.273 -9.039 1 84.12 265 THR A O 1
ATOM 2162 N N . CYS A 1 266 ? 4.07 -11.734 -7.016 1 87.56 266 CYS A N 1
ATOM 2163 C CA . CYS A 1 266 ? 2.672 -11.773 -7.434 1 87.56 266 CYS A CA 1
ATOM 2164 C C . CYS A 1 266 ? 2.205 -10.406 -7.918 1 87.56 266 CYS A C 1
ATOM 2166 O O . CYS A 1 266 ? 1.445 -10.312 -8.883 1 87.56 266 CYS A O 1
ATOM 2168 N N . ARG A 1 267 ? 2.654 -9.391 -7.273 1 91.12 267 ARG A N 1
ATOM 2169 C CA . ARG A 1 267 ? 2.213 -8.039 -7.586 1 91.12 267 ARG A CA 1
ATOM 2170 C C . ARG A 1 267 ? 2.797 -7.566 -8.914 1 91.12 267 ARG A C 1
ATOM 2172 O O . ARG A 1 267 ? 2.154 -6.812 -9.648 1 91.12 267 ARG A O 1
ATOM 2179 N N . ARG A 1 268 ? 3.922 -7.996 -9.188 1 84.25 268 ARG A N 1
ATOM 2180 C CA . ARG A 1 268 ? 4.668 -7.473 -10.328 1 84.25 268 ARG A CA 1
ATOM 2181 C C . ARG A 1 268 ? 4.312 -8.219 -11.609 1 84.25 268 ARG A C 1
ATOM 2183 O O . ARG A 1 268 ? 4.535 -7.715 -12.711 1 84.25 268 ARG A O 1
ATOM 2190 N N . SER A 1 269 ? 3.818 -9.391 -11.516 1 80.12 269 SER A N 1
ATOM 2191 C CA . SER A 1 269 ? 3.619 -10.227 -12.695 1 80.12 269 SER A CA 1
ATOM 2192 C C . SER A 1 269 ? 2.137 -10.438 -12.977 1 80.12 269 SER A C 1
ATOM 2194 O O . SER A 1 269 ? 1.335 -10.578 -12.055 1 80.12 269 SER A O 1
ATOM 2196 N N . PRO A 1 270 ? 1.896 -10.516 -14.297 1 79.31 270 PRO A N 1
ATOM 2197 C CA . PRO A 1 270 ? 0.514 -10.891 -14.609 1 79.31 270 PRO A CA 1
ATOM 2198 C C . PRO A 1 270 ? 0.147 -12.273 -14.078 1 79.31 270 PRO A C 1
ATOM 2200 O O . PRO A 1 270 ? 0.897 -13.234 -14.273 1 79.31 270 PRO A O 1
ATOM 2203 N N . ILE A 1 271 ? -0.829 -12.273 -13.422 1 74.94 271 ILE A N 1
ATOM 2204 C CA . ILE A 1 271 ? -1.315 -13.531 -12.859 1 74.94 271 ILE A CA 1
ATOM 2205 C C . ILE A 1 271 ? -2.135 -14.281 -13.906 1 74.94 271 ILE A C 1
ATOM 2207 O O . ILE A 1 271 ? -2.035 -15.5 -14.023 1 74.94 271 ILE A O 1
ATOM 2211 N N . ILE A 1 272 ? -2.896 -13.531 -14.594 1 71.94 272 ILE A N 1
ATOM 2212 C CA . ILE A 1 272 ? -3.703 -14.047 -15.695 1 71.94 272 ILE A CA 1
ATOM 2213 C C . ILE A 1 272 ? -3.164 -13.523 -17.016 1 71.94 272 ILE A C 1
ATOM 2215 O O . ILE A 1 272 ? -2.871 -12.336 -17.156 1 71.94 272 ILE A O 1
ATOM 2219 N N . SER A 1 273 ? -2.783 -14.406 -17.969 1 64.88 273 SER A N 1
ATOM 2220 C CA . SER A 1 273 ? -2.096 -14.125 -19.219 1 64.88 273 SER A CA 1
ATOM 2221 C C . SER A 1 273 ? -2.676 -12.898 -19.906 1 64.88 273 SER A C 1
ATOM 2223 O O . SER A 1 273 ? -1.937 -12.102 -20.484 1 64.88 273 SER A O 1
ATOM 2225 N N . ASN A 1 274 ? -3.816 -12.617 -19.844 1 68.25 274 ASN A N 1
ATOM 2226 C CA . ASN A 1 274 ? -4.359 -11.508 -20.609 1 68.25 274 ASN A CA 1
ATOM 2227 C C . ASN A 1 274 ? -4.797 -10.359 -19.703 1 68.25 274 ASN A C 1
ATOM 2229 O O . ASN A 1 274 ? -5.543 -9.477 -20.141 1 68.25 274 ASN A O 1
ATOM 2233 N N . ILE A 1 275 ? -4.199 -10.414 -18.625 1 77.56 275 ILE A N 1
ATOM 2234 C CA . ILE A 1 275 ? -4.551 -9.344 -17.688 1 77.56 275 ILE A CA 1
ATOM 2235 C C . ILE A 1 275 ? -3.281 -8.711 -17.125 1 77.56 275 ILE A C 1
ATOM 2237 O O . ILE A 1 275 ? -2.314 -9.414 -16.828 1 77.56 275 ILE A O 1
ATOM 2241 N N . GLU A 1 276 ? -3.258 -7.391 -17.141 1 86.75 276 GLU A N 1
ATOM 2242 C CA . GLU A 1 276 ? -2.123 -6.656 -16.594 1 86.75 276 GLU A CA 1
ATOM 2243 C C . GLU A 1 276 ? -1.797 -7.121 -15.172 1 86.75 276 GLU A C 1
ATOM 2245 O O . GLU A 1 276 ? -2.625 -7.758 -14.523 1 86.75 276 GLU A O 1
ATOM 2250 N N . SER A 1 277 ? -0.61 -6.836 -14.781 1 88.81 277 SER A N 1
ATOM 2251 C CA . SER A 1 277 ? -0.177 -7.223 -13.445 1 88.81 277 SER A CA 1
ATOM 2252 C C . SER A 1 277 ? -1.011 -6.527 -12.367 1 88.81 277 SER A C 1
ATOM 2254 O O . SER A 1 277 ? -1.576 -5.461 -12.609 1 88.81 277 SER A O 1
ATOM 2256 N N . PRO A 1 278 ? -1.116 -7.094 -11.227 1 93.31 278 PRO A N 1
ATOM 2257 C CA . PRO A 1 278 ? -1.804 -6.43 -10.117 1 93.31 278 PRO A CA 1
ATOM 2258 C C . PRO A 1 278 ? -1.262 -5.031 -9.836 1 93.31 278 PRO A C 1
ATOM 2260 O O . PRO A 1 278 ? -2.035 -4.105 -9.578 1 93.31 278 PRO A O 1
ATOM 2263 N N . ALA A 1 279 ? 0.028 -4.824 -9.914 1 93.81 279 ALA A N 1
ATOM 2264 C CA . ALA A 1 279 ? 0.634 -3.518 -9.664 1 93.81 279 ALA A CA 1
ATOM 2265 C C . ALA A 1 279 ? 0.129 -2.479 -10.664 1 93.81 279 ALA A C 1
ATOM 2267 O O . ALA A 1 279 ? -0.231 -1.363 -10.273 1 93.81 279 ALA A O 1
ATOM 2268 N N . ASN A 1 280 ? 0.079 -2.836 -11.891 1 92.62 280 ASN A N 1
ATOM 2269 C CA . ASN A 1 280 ? -0.381 -1.906 -12.914 1 92.62 280 ASN A CA 1
ATOM 2270 C C . ASN A 1 280 ? -1.856 -1.562 -12.742 1 92.62 280 ASN A C 1
ATOM 2272 O O . ASN A 1 280 ? -2.252 -0.407 -12.906 1 92.62 280 ASN A O 1
ATOM 2276 N N . LEU A 1 281 ? -2.57 -2.543 -12.445 1 94.38 281 LEU A N 1
ATOM 2277 C CA . LEU A 1 281 ? -4.008 -2.334 -12.305 1 94.38 281 LEU A CA 1
ATOM 2278 C C . LEU A 1 281 ? -4.328 -1.593 -11.008 1 94.38 281 LEU A C 1
ATOM 2280 O O . LEU A 1 281 ? -5.25 -0.776 -10.969 1 94.38 281 LEU A O 1
ATOM 2284 N N . PHE A 1 282 ? -3.564 -1.827 -9.977 1 96.81 282 PHE A N 1
ATOM 2285 C CA . PHE A 1 282 ? -3.877 -1.319 -8.648 1 96.81 282 PHE A CA 1
ATOM 2286 C C . PHE A 1 282 ? -3.186 0.017 -8.398 1 96.81 282 PHE A C 1
ATOM 2288 O O . PHE A 1 282 ? -3.791 0.943 -7.855 1 96.81 282 PHE A O 1
ATOM 2295 N N . LEU A 1 283 ? -1.929 0.139 -8.766 1 95.44 283 LEU A N 1
ATOM 2296 C CA . LEU A 1 283 ? -1.13 1.33 -8.5 1 95.44 283 LEU A CA 1
ATOM 2297 C C . LEU A 1 283 ? -1.007 2.195 -9.75 1 95.44 283 LEU A C 1
ATOM 2299 O O . LEU A 1 283 ? -0.641 3.369 -9.656 1 95.44 283 LEU A O 1
ATOM 2303 N N . GLY A 1 284 ? -1.225 1.638 -10.906 1 92.5 284 GLY A N 1
ATOM 2304 C CA . GLY A 1 284 ? -1.077 2.373 -12.156 1 92.5 284 GLY A CA 1
ATOM 2305 C C . GLY A 1 284 ? 0.346 2.379 -12.68 1 92.5 284 GLY A C 1
ATOM 2306 O O . GLY A 1 284 ? 0.701 3.211 -13.516 1 92.5 284 GLY A O 1
ATOM 2307 N N . ARG A 1 285 ? 1.165 1.497 -12.055 1 90.75 285 ARG A N 1
ATOM 2308 C CA . ARG A 1 285 ? 2.561 1.458 -12.477 1 90.75 285 ARG A CA 1
ATOM 2309 C C . ARG A 1 285 ? 3.197 0.112 -12.141 1 90.75 285 ARG A C 1
ATOM 2311 O O . ARG A 1 285 ? 2.723 -0.601 -11.25 1 90.75 285 ARG A O 1
ATOM 2318 N N . ASP A 1 286 ? 4.328 -0.173 -12.805 1 85.88 286 ASP A N 1
ATOM 2319 C CA . ASP A 1 286 ? 5.102 -1.374 -12.5 1 85.88 286 ASP A CA 1
ATOM 2320 C C . ASP A 1 286 ? 5.957 -1.178 -11.25 1 85.88 286 ASP A C 1
ATOM 2322 O O . ASP A 1 286 ? 6.277 -0.045 -10.883 1 85.88 286 ASP A O 1
ATOM 2326 N N . LEU A 1 287 ? 6.281 -2.291 -10.656 1 88.31 287 LEU A N 1
ATOM 2327 C CA . LEU A 1 287 ? 7.172 -2.26 -9.5 1 88.31 287 LEU A CA 1
ATOM 2328 C C . LEU A 1 287 ? 8.625 -2.41 -9.938 1 88.31 287 LEU A C 1
ATOM 2330 O O . LEU A 1 287 ? 8.992 -3.396 -10.578 1 88.31 287 LEU A O 1
ATOM 2334 N N . ARG A 1 288 ? 9.414 -1.469 -9.547 1 83.44 288 ARG A N 1
ATOM 2335 C CA . ARG A 1 288 ? 10.828 -1.508 -9.898 1 83.44 288 ARG A CA 1
ATOM 2336 C C . ARG A 1 288 ? 11.547 -2.613 -9.133 1 83.44 288 ARG A C 1
ATOM 2338 O O . ARG A 1 288 ? 11.281 -2.832 -7.949 1 83.44 288 ARG A O 1
ATOM 2345 N N . SER A 1 289 ? 12.352 -3.297 -9.852 1 78.75 289 SER A N 1
ATOM 2346 C CA . SER A 1 289 ? 13.156 -4.352 -9.25 1 78.75 289 SER A CA 1
ATOM 2347 C C . SER A 1 289 ? 14.594 -4.309 -9.766 1 78.75 289 SER A C 1
ATOM 2349 O O . SER A 1 289 ? 14.891 -3.611 -10.742 1 78.75 289 SER A O 1
ATOM 2351 N N . ASN A 1 290 ? 15.484 -4.957 -8.961 1 67.19 290 ASN A N 1
ATOM 2352 C CA . ASN A 1 290 ? 16.875 -5.078 -9.383 1 67.19 290 ASN A CA 1
ATOM 2353 C C . ASN A 1 290 ? 16.984 -5.75 -10.742 1 67.19 290 ASN A C 1
ATOM 2355 O O . ASN A 1 290 ? 18 -5.586 -11.438 1 67.19 290 ASN A O 1
ATOM 2359 N N . LEU A 1 291 ? 16 -6.48 -11.062 1 62.69 291 LEU A N 1
ATOM 2360 C CA . LEU A 1 291 ? 16.016 -7.172 -12.344 1 62.69 291 LEU A CA 1
ATOM 2361 C C . LEU A 1 291 ? 15.93 -6.176 -13.5 1 62.69 291 LEU A C 1
ATOM 2363 O O . LEU A 1 291 ? 16.297 -6.5 -14.633 1 62.69 291 LEU A O 1
ATOM 2367 N N . ASP A 1 292 ? 15.445 -5.055 -13.109 1 60.69 292 ASP A N 1
ATOM 2368 C CA . ASP A 1 292 ? 15.281 -4.035 -14.141 1 60.69 292 ASP A CA 1
ATOM 2369 C C . ASP A 1 292 ? 16.625 -3.43 -14.531 1 60.69 292 ASP A C 1
ATOM 2371 O O . ASP A 1 292 ? 16.766 -2.834 -15.602 1 60.69 292 ASP A O 1
ATOM 2375 N N . PHE A 1 293 ? 17.547 -3.457 -13.531 1 50.09 293 PHE A N 1
ATOM 2376 C CA . PHE A 1 293 ? 18.891 -2.969 -13.828 1 50.09 293 PHE A CA 1
ATOM 2377 C C . PHE A 1 293 ? 19.562 -3.836 -14.891 1 50.09 293 PHE A C 1
ATOM 2379 O O . PHE A 1 293 ? 20.453 -3.373 -15.602 1 50.09 293 PHE A O 1
ATOM 2386 N N . LEU A 1 294 ? 19.156 -4.984 -14.766 1 45.12 294 LEU A N 1
ATOM 2387 C CA . LEU A 1 294 ? 19.766 -5.852 -15.766 1 45.12 294 LEU A CA 1
ATOM 2388 C C . LEU A 1 294 ? 19.297 -5.48 -17.172 1 45.12 294 LEU A C 1
ATOM 2390 O O . LEU A 1 294 ? 19.766 -6.043 -18.156 1 45.12 294 LEU A O 1
ATOM 2394 N N . LYS A 1 295 ? 18.328 -4.484 -17.141 1 42.47 295 LYS A N 1
ATOM 2395 C CA . LYS A 1 295 ? 17.812 -4.02 -18.422 1 42.47 295 LYS A CA 1
ATOM 2396 C C . LYS A 1 295 ? 18.828 -3.107 -19.125 1 42.47 295 LYS A C 1
ATOM 2398 O O . LYS A 1 295 ? 19.391 -2.213 -18.5 1 42.47 295 LYS A O 1
ATOM 2403 N N . SER A 1 296 ? 19.406 -3.506 -20.016 1 37.44 296 SER A N 1
ATOM 2404 C CA . SER A 1 296 ? 20.141 -2.607 -20.891 1 37.44 296 SER A CA 1
ATOM 2405 C C . SER A 1 296 ? 19.312 -1.373 -21.25 1 37.44 296 SER A C 1
ATOM 2407 O O . SER A 1 296 ? 18.078 -1.44 -21.312 1 37.44 296 SER A O 1
ATOM 2409 N N . PRO A 1 297 ? 19.781 -0.128 -21.125 1 33.12 297 PRO A N 1
ATOM 2410 C CA . PRO A 1 297 ? 19.109 1.112 -21.516 1 33.12 297 PRO A CA 1
ATOM 2411 C C . PRO A 1 297 ? 18.344 0.981 -22.828 1 33.12 297 PRO A C 1
ATOM 2413 O O . PRO A 1 297 ? 18.953 0.894 -23.891 1 33.12 297 PRO A O 1
ATOM 2416 N N . ALA A 1 298 ? 17.484 0.161 -23.047 1 32.12 298 ALA A N 1
ATOM 2417 C CA . ALA A 1 298 ? 16.891 0.163 -24.375 1 32.12 298 ALA A CA 1
ATOM 2418 C C . ALA A 1 298 ? 16.328 1.542 -24.734 1 32.12 298 ALA A C 1
ATOM 2420 O O . ALA A 1 298 ? 15.852 2.264 -23.859 1 32.12 298 ALA A O 1
ATOM 2421 N N . ILE A 1 299 ? 16.594 2.066 -25.844 1 30.17 299 ILE A N 1
ATOM 2422 C CA . ILE A 1 299 ? 16.109 3.18 -26.656 1 30.17 299 ILE A CA 1
ATOM 2423 C C . ILE A 1 299 ? 14.586 3.166 -26.688 1 30.17 299 ILE A C 1
ATOM 2425 O O . ILE A 1 299 ? 13.977 2.18 -27.109 1 30.17 299 ILE A O 1
ATOM 2429 N N . LYS A 1 300 ? 13.891 3.883 -25.906 1 31.8 300 LYS A N 1
ATOM 2430 C CA . LYS A 1 300 ? 12.477 4.207 -26 1 31.8 300 LYS A CA 1
ATOM 2431 C C . LYS A 1 300 ? 12.062 4.441 -27.453 1 31.8 300 LYS A C 1
ATOM 2433 O O . LYS A 1 300 ? 12.234 5.543 -27.984 1 31.8 300 LYS A O 1
ATOM 2438 N N . ASN A 1 301 ? 12.266 3.582 -28.359 1 26.36 301 ASN A N 1
ATOM 2439 C CA . ASN A 1 301 ? 11.539 3.904 -29.578 1 26.36 301 ASN A CA 1
ATOM 2440 C C . ASN A 1 301 ? 10.031 3.83 -29.359 1 26.36 301 ASN A C 1
ATOM 2442 O O . ASN A 1 301 ? 9.531 2.879 -28.766 1 26.36 301 ASN A O 1
ATOM 2446 N N . LYS A 1 302 ? 9.344 4.91 -29.375 1 30.12 302 LYS A N 1
ATOM 2447 C CA . LYS A 1 302 ? 7.906 5.152 -29.469 1 30.12 302 LYS A CA 1
ATOM 2448 C C . LYS A 1 302 ? 7.25 4.188 -30.453 1 30.12 302 LYS A C 1
ATOM 2450 O O . LYS A 1 302 ? 7.25 4.434 -31.656 1 30.12 302 LYS A O 1
ATOM 2455 N N . VAL A 1 303 ? 7.355 2.906 -30.438 1 25.38 303 VAL A N 1
ATOM 2456 C CA . VAL A 1 303 ? 6.52 2.184 -31.391 1 25.38 303 VAL A CA 1
ATOM 2457 C C . VAL A 1 303 ? 5.047 2.473 -31.109 1 25.38 303 VAL A C 1
ATOM 2459 O O . VAL A 1 303 ? 4.59 2.352 -29.969 1 25.38 303 VAL A O 1
ATOM 2462 N N . MET A 1 304 ? 4.348 3.229 -31.875 1 26.2 304 MET A N 1
ATOM 2463 C CA . MET A 1 304 ? 2.939 3.492 -32.156 1 26.2 304 MET A CA 1
ATOM 2464 C C . MET A 1 304 ? 2.16 2.188 -32.281 1 26.2 304 MET A C 1
ATOM 2466 O O . MET A 1 304 ? 2.367 1.438 -33.25 1 26.2 304 MET A O 1
ATOM 2470 N N . LYS A 1 305 ? 1.871 1.522 -31.25 1 28.55 305 LYS A N 1
ATOM 2471 C CA . LYS A 1 305 ? 0.943 0.397 -31.328 1 28.55 305 LYS A CA 1
ATOM 2472 C C . LYS A 1 305 ? -0.384 0.814 -31.953 1 28.55 305 LYS A C 1
ATOM 2474 O O . LYS A 1 305 ? -1.081 1.683 -31.422 1 28.55 305 LYS A O 1
ATOM 2479 N N . ASN A 1 306 ? -0.523 0.77 -33.219 1 24.52 306 ASN A N 1
ATOM 2480 C CA . ASN A 1 306 ? -1.792 0.59 -33.938 1 24.52 306 ASN A CA 1
ATOM 2481 C C . ASN A 1 306 ? -2.506 -0.681 -33.469 1 24.52 306 ASN A C 1
ATOM 2483 O O . ASN A 1 306 ? -2.152 -1.781 -33.906 1 24.52 306 ASN A O 1
ATOM 2487 N N . GLU A 1 307 ? -2.785 -0.856 -32.25 1 26.31 307 GLU A N 1
ATOM 2488 C CA . GLU A 1 307 ? -3.635 -1.954 -31.797 1 26.31 307 GLU A CA 1
ATOM 2489 C C . GLU A 1 307 ? -4.934 -2.01 -32.594 1 26.31 307 GLU A C 1
ATOM 2491 O O . GLU A 1 307 ? -5.75 -1.087 -32.531 1 26.31 307 GLU A O 1
ATOM 2496 N N . ASN A 1 308 ? -4.855 -2.564 -33.781 1 24.94 308 ASN A N 1
ATOM 2497 C CA . ASN A 1 308 ? -6.055 -3.078 -34.438 1 24.94 308 ASN A CA 1
ATOM 2498 C C . ASN A 1 308 ? -6.891 -3.93 -33.5 1 24.94 308 ASN A C 1
ATOM 2500 O O . ASN A 1 308 ? -6.348 -4.68 -32.688 1 24.94 308 ASN A O 1
ATOM 2504 N N . ASN A 1 309 ? -8.156 -3.576 -33.281 1 26.92 309 ASN A N 1
ATOM 2505 C CA . ASN A 1 309 ? -9.367 -4.082 -32.625 1 26.92 309 ASN A CA 1
ATOM 2506 C C . ASN A 1 309 ? -9.68 -5.508 -33.094 1 26.92 309 ASN A C 1
ATOM 2508 O O . ASN A 1 309 ? -10.398 -5.711 -34.062 1 26.92 309 ASN A O 1
ATOM 2512 N N . ILE A 1 310 ? -8.789 -6.371 -33.281 1 24.53 310 ILE A N 1
ATOM 2513 C CA . ILE A 1 310 ? -9.414 -7.652 -33.562 1 24.53 310 ILE A CA 1
ATOM 2514 C C . ILE A 1 310 ? -10.305 -8.086 -32.406 1 24.53 310 ILE A C 1
ATOM 2516 O O . ILE A 1 310 ? -9.82 -8.297 -31.297 1 24.53 310 ILE A O 1
ATOM 2520 N N . ARG A 1 311 ? -11.594 -7.859 -32.5 1 28.16 311 ARG A N 1
ATOM 2521 C CA . ARG A 1 311 ? -12.758 -8.406 -31.797 1 28.16 311 ARG A CA 1
ATOM 2522 C C . ARG A 1 311 ? -12.625 -9.914 -31.625 1 28.16 311 ARG A C 1
ATOM 2524 O O . ARG A 1 311 ? -12.609 -10.664 -32.594 1 28.16 311 ARG A O 1
ATOM 2531 N N . ASP A 1 312 ? -11.789 -10.328 -30.75 1 25.09 312 ASP A N 1
ATOM 2532 C CA . ASP A 1 312 ? -11.719 -11.758 -30.438 1 25.09 312 ASP A CA 1
ATOM 2533 C C . ASP A 1 312 ? -13.117 -12.336 -30.203 1 25.09 312 ASP A C 1
ATOM 2535 O O . ASP A 1 312 ? -13.867 -11.844 -29.359 1 25.09 312 ASP A O 1
ATOM 2539 N N . ALA A 1 313 ? -13.758 -12.906 -31.172 1 26.67 313 ALA A N 1
ATOM 2540 C CA . ALA A 1 313 ? -14.977 -13.703 -31.266 1 26.67 313 ALA A CA 1
ATOM 2541 C C . ALA A 1 313 ? -15.039 -14.742 -30.156 1 26.67 313 ALA A C 1
ATOM 2543 O O . ALA A 1 313 ? -14.117 -15.547 -30 1 26.67 313 ALA A O 1
ATOM 2544 N N . THR A 1 314 ? -15.57 -14.328 -29.094 1 28.41 314 THR A N 1
ATOM 2545 C CA . THR A 1 314 ? -15.93 -15.266 -28.031 1 28.41 314 THR A CA 1
ATOM 2546 C C . THR A 1 314 ? -16.562 -16.531 -28.625 1 28.41 314 THR A C 1
ATOM 2548 O O . THR A 1 314 ? -17.547 -16.453 -29.375 1 28.41 314 THR A O 1
ATOM 2551 N N . PRO A 1 315 ? -15.828 -17.531 -28.844 1 28.75 315 PRO A N 1
ATOM 2552 C CA . PRO A 1 315 ? -16.469 -18.75 -29.344 1 28.75 315 PRO A CA 1
ATOM 2553 C C . PRO A 1 315 ? -17.703 -19.141 -28.531 1 28.75 315 PRO A C 1
ATOM 2555 O O . PRO A 1 315 ? -17.656 -19.188 -27.312 1 28.75 315 PRO A O 1
ATOM 2558 N N . SER A 1 316 ? -18.844 -18.672 -28.891 1 31.47 316 SER A N 1
ATOM 2559 C CA . SER A 1 316 ? -20.156 -19.156 -28.438 1 31.47 316 SER A CA 1
ATOM 2560 C C . SER A 1 316 ? -20.156 -20.688 -28.328 1 31.47 316 SER A C 1
ATOM 2562 O O . SER A 1 316 ? -19.656 -21.375 -29.203 1 31.47 316 SER A O 1
ATOM 2564 N N . GLN A 1 317 ? -20 -21.188 -27.219 1 37.84 317 GLN A N 1
ATOM 2565 C CA . GLN A 1 317 ? -20.234 -22.609 -27 1 37.84 317 GLN A CA 1
ATOM 2566 C C . GLN A 1 317 ? -21.438 -23.109 -27.812 1 37.84 317 GLN A C 1
ATOM 2568 O O . GLN A 1 317 ? -22.562 -22.703 -27.547 1 37.84 317 GLN A O 1
ATOM 2573 N N . LEU A 1 318 ? -21.266 -23.344 -29.047 1 43.88 318 LEU A N 1
ATOM 2574 C CA . LEU A 1 318 ? -22.281 -23.844 -29.953 1 43.88 318 LEU A CA 1
ATOM 2575 C C . LEU A 1 318 ? -22.703 -25.25 -29.578 1 43.88 318 LEU A C 1
ATOM 2577 O O . LEU A 1 318 ? -21.891 -26.172 -29.578 1 43.88 318 LEU A O 1
ATOM 2581 N N . PHE A 1 319 ? -23.688 -25.422 -28.734 1 50.25 319 PHE A N 1
ATOM 2582 C CA . PHE A 1 319 ? -24.359 -26.703 -28.547 1 50.25 319 PHE A CA 1
ATOM 2583 C C . PHE A 1 319 ? -24.984 -27.172 -29.859 1 50.25 319 PHE A C 1
ATOM 2585 O O . PHE A 1 319 ? -25.547 -26.375 -30.609 1 50.25 319 PHE A O 1
ATOM 2592 N N . HIS A 1 320 ? -24.438 -28.312 -30.328 1 55.41 320 HIS A N 1
ATOM 2593 C CA . HIS A 1 320 ? -24.969 -28.844 -31.594 1 55.41 320 HIS A CA 1
ATOM 2594 C C . HIS A 1 320 ? -26.078 -29.859 -31.344 1 55.41 320 HIS A C 1
ATOM 2596 O O . HIS A 1 320 ? -26.078 -30.547 -30.312 1 55.41 320 HIS A O 1
ATOM 2602 N N . PHE A 1 321 ? -26.984 -29.938 -32.25 1 58.72 321 PHE A N 1
ATOM 2603 C CA . PHE A 1 321 ? -28.047 -30.922 -32.281 1 58.72 321 PHE A CA 1
ATOM 2604 C C . PHE A 1 321 ? -27.469 -32.344 -32.219 1 58.72 321 PHE A C 1
ATOM 2606 O O . PHE A 1 321 ? -26.5 -32.656 -32.906 1 58.72 321 PHE A O 1
ATOM 2613 N N . GLY A 1 322 ? -27.844 -33.188 -31.266 1 61.41 322 GLY A N 1
ATOM 2614 C CA . GLY A 1 322 ? -27.438 -34.594 -31.156 1 61.41 322 GLY A CA 1
ATOM 2615 C C . GLY A 1 322 ? -26.266 -34.781 -30.203 1 61.41 322 GLY A C 1
ATOM 2616 O O . GLY A 1 322 ? -25.859 -35.938 -29.953 1 61.41 322 GLY A O 1
ATOM 2617 N N . GLN A 1 323 ? -25.844 -33.781 -29.609 1 64.06 323 GLN A N 1
ATOM 2618 C CA . GLN A 1 323 ? -24.688 -33.906 -28.719 1 64.06 323 GLN A CA 1
ATOM 2619 C C . GLN A 1 323 ? -25.062 -34.531 -27.406 1 64.06 323 GLN A C 1
ATOM 2621 O O . GLN A 1 323 ? -26.094 -34.219 -26.812 1 64.06 323 GLN A O 1
ATOM 2626 N N . LYS A 1 324 ? -24.25 -35.594 -27.062 1 66.56 324 LYS A N 1
ATOM 2627 C CA . LYS A 1 324 ? -24.469 -36.25 -25.781 1 66.56 324 LYS A CA 1
ATOM 2628 C C . LYS A 1 324 ? -24.047 -35.375 -24.625 1 66.56 324 LYS A C 1
ATOM 2630 O O . LYS A 1 324 ? -23 -34.719 -24.672 1 66.56 324 LYS A O 1
ATOM 2635 N N . ILE A 1 325 ? -25.047 -35.188 -23.703 1 65.25 325 ILE A N 1
ATOM 2636 C CA . ILE A 1 325 ? -24.797 -34.312 -22.562 1 65.25 325 ILE A CA 1
ATOM 2637 C C . ILE A 1 325 ? -25.125 -35.031 -21.266 1 65.25 325 ILE A C 1
ATOM 2639 O O . ILE A 1 325 ? -25.922 -35.969 -21.25 1 65.25 325 ILE A O 1
ATOM 2643 N N . ALA A 1 326 ? -24.344 -34.75 -20.281 1 66.81 326 ALA A N 1
ATOM 2644 C CA . ALA A 1 326 ? -24.719 -35.188 -18.922 1 66.81 326 ALA A CA 1
ATOM 2645 C C . ALA A 1 326 ? -25.5 -34.062 -18.203 1 66.81 326 ALA A C 1
ATOM 2647 O O . ALA A 1 326 ? -25.141 -32.906 -18.266 1 66.81 326 ALA A O 1
ATOM 2648 N N . VAL A 1 327 ? -26.734 -34.375 -17.938 1 58.31 327 VAL A N 1
ATOM 2649 C CA . VAL A 1 327 ? -27.641 -33.5 -17.203 1 58.31 327 VAL A CA 1
ATOM 2650 C C . VAL A 1 327 ? -27.516 -33.75 -15.703 1 58.31 327 VAL A C 1
ATOM 2652 O O . VAL A 1 327 ? -27.141 -34.844 -15.281 1 58.31 327 VAL A O 1
ATOM 2655 N N . PHE A 1 328 ? -27.828 -32.75 -14.867 1 56.38 328 PHE A N 1
ATOM 2656 C CA . PHE A 1 328 ? -27.859 -32.906 -13.414 1 56.38 328 PHE A CA 1
ATOM 2657 C C . PHE A 1 328 ? -28.719 -34.094 -13.008 1 56.38 328 PHE A C 1
ATOM 2659 O O . PHE A 1 328 ? -29.781 -34.312 -13.578 1 56.38 328 PHE A O 1
ATOM 2666 N N . ASN A 1 329 ? -28.281 -35.062 -12.125 1 53.94 329 ASN A N 1
ATOM 2667 C CA . ASN A 1 329 ? -28.781 -36.344 -11.578 1 53.94 329 ASN A CA 1
ATOM 2668 C C . ASN A 1 329 ? -28.328 -37.531 -12.406 1 53.94 329 ASN A C 1
ATOM 2670 O O . ASN A 1 329 ? -29.047 -38.531 -12.508 1 53.94 329 ASN A O 1
ATOM 2674 N N . ASN A 1 330 ? -27.125 -37.438 -13 1 51.88 330 ASN A N 1
ATOM 2675 C CA . ASN A 1 330 ? -26.406 -38.531 -13.648 1 51.88 330 ASN A CA 1
ATOM 2676 C C . ASN A 1 330 ? -27.203 -39.125 -14.805 1 51.88 330 ASN A C 1
ATOM 2678 O O . ASN A 1 330 ? -27.141 -40.312 -15.07 1 51.88 330 ASN A O 1
ATOM 2682 N N . VAL A 1 331 ? -28.062 -38.312 -15.312 1 60.31 331 VAL A N 1
ATOM 2683 C CA . VAL A 1 331 ? -28.766 -38.844 -16.469 1 60.31 331 VAL A CA 1
ATOM 2684 C C . VAL A 1 331 ? -28.203 -38.281 -17.75 1 60.31 331 VAL A C 1
ATOM 2686 O O . VAL A 1 331 ? -27.953 -37.062 -17.859 1 60.31 331 VAL A O 1
ATOM 2689 N N . ASN A 1 332 ? -27.641 -39.188 -18.609 1 63.09 332 ASN A N 1
ATOM 2690 C CA . ASN A 1 332 ? -27.141 -38.781 -19.922 1 63.09 332 ASN A CA 1
ATOM 2691 C C . ASN A 1 332 ? -28.281 -38.438 -20.875 1 63.09 332 ASN A C 1
ATOM 2693 O O . ASN A 1 332 ? -29.375 -39 -20.781 1 63.09 332 ASN A O 1
ATOM 2697 N N . GLY A 1 333 ? -28.172 -37.219 -21.594 1 69.38 333 GLY A N 1
ATOM 2698 C CA . GLY A 1 333 ? -29.156 -36.875 -22.609 1 69.38 333 GLY A CA 1
ATOM 2699 C C . GLY A 1 333 ? -28.516 -36.281 -23.875 1 69.38 333 GLY A C 1
ATOM 2700 O O . GLY A 1 333 ? -27.297 -36.281 -24.016 1 69.38 333 GLY A O 1
ATOM 2701 N N . PHE A 1 334 ? -29.359 -36.188 -24.891 1 74.75 334 PHE A N 1
ATOM 2702 C CA . PHE A 1 334 ? -28.922 -35.594 -26.141 1 74.75 334 PHE A CA 1
ATOM 2703 C C . PHE A 1 334 ? -29.625 -34.25 -26.375 1 74.75 334 PHE A C 1
ATOM 2705 O O . PHE A 1 334 ? -30.812 -34.094 -26.047 1 74.75 334 PHE A O 1
ATOM 2712 N N . ILE A 1 335 ? -28.906 -33.281 -26.844 1 70 335 ILE A N 1
ATOM 2713 C CA . ILE A 1 335 ? -29.469 -31.984 -27.156 1 70 335 ILE A CA 1
ATOM 2714 C C . ILE A 1 335 ? -30.406 -32.094 -28.359 1 70 335 ILE A C 1
ATOM 2716 O O . ILE A 1 335 ? -30.016 -32.625 -29.406 1 70 335 ILE A O 1
ATOM 2720 N N . ILE A 1 336 ? -31.641 -31.766 -28.219 1 69 336 ILE A N 1
ATOM 2721 C CA . ILE A 1 336 ? -32.594 -31.766 -29.328 1 69 336 ILE A CA 1
ATOM 2722 C C . ILE A 1 336 ? -32.688 -30.359 -29.922 1 69 336 ILE A C 1
ATOM 2724 O O . ILE A 1 336 ? -32.781 -30.203 -31.141 1 69 336 ILE A O 1
ATOM 2728 N N . ASN A 1 337 ? -32.781 -29.312 -29.047 1 62.19 337 ASN A N 1
ATOM 2729 C CA . ASN A 1 337 ? -32.906 -27.938 -29.531 1 62.19 337 ASN A CA 1
ATOM 2730 C C . ASN A 1 337 ? -32.25 -26.938 -28.594 1 62.19 337 ASN A C 1
ATOM 2732 O O . ASN A 1 337 ? -32.25 -27.141 -27.375 1 62.19 337 ASN A O 1
ATOM 2736 N N . ALA A 1 338 ? -31.391 -26.141 -29.078 1 58.78 338 ALA A N 1
ATOM 2737 C CA . ALA A 1 338 ? -30.938 -24.969 -28.328 1 58.78 338 ALA A CA 1
ATOM 2738 C C . ALA A 1 338 ? -31.938 -23.812 -28.484 1 58.78 338 ALA A C 1
ATOM 2740 O O . ALA A 1 338 ? -32 -23.172 -29.531 1 58.78 338 ALA A O 1
ATOM 2741 N N . ASP A 1 339 ? -32.906 -23.766 -27.719 1 59.41 339 ASP A N 1
ATOM 2742 C CA . ASP A 1 339 ? -34 -22.812 -27.875 1 59.41 339 ASP A CA 1
ATOM 2743 C C . ASP A 1 339 ? -33.5 -21.375 -27.781 1 59.41 339 ASP A C 1
ATOM 2745 O O . ASP A 1 339 ? -33.938 -20.516 -28.562 1 59.41 339 ASP A O 1
ATOM 2749 N N . THR A 1 340 ? -32.781 -21.047 -26.578 1 56.19 340 THR A N 1
ATOM 2750 C CA . THR A 1 340 ? -32.188 -19.734 -26.391 1 56.19 340 THR A CA 1
ATOM 2751 C C . THR A 1 340 ? -30.703 -19.859 -26.016 1 56.19 340 THR A C 1
ATOM 2753 O O . THR A 1 340 ? -30.219 -20.969 -25.766 1 56.19 340 THR A O 1
ATOM 2756 N N . SER A 1 341 ? -29.938 -18.656 -26 1 57.66 341 SER A N 1
ATOM 2757 C CA . SER A 1 341 ? -28.531 -18.594 -25.672 1 57.66 341 SER A CA 1
ATOM 2758 C C . SER A 1 341 ? -28.25 -19.156 -24.281 1 57.66 341 SER A C 1
ATOM 2760 O O . SER A 1 341 ? -27.141 -19.578 -23.984 1 57.66 341 SER A O 1
ATOM 2762 N N . LYS A 1 342 ? -29.25 -19.391 -23.5 1 64.12 342 LYS A N 1
ATOM 2763 C CA . LYS A 1 342 ? -28.984 -19.781 -22.109 1 64.12 342 LYS A CA 1
ATOM 2764 C C . LYS A 1 342 ? -29.672 -21.109 -21.781 1 64.12 342 LYS A C 1
ATOM 2766 O O . LYS A 1 342 ? -29.312 -21.75 -20.781 1 64.12 342 LYS A O 1
ATOM 2771 N N . TYR A 1 343 ? -30.625 -21.484 -22.547 1 69.38 343 TYR A N 1
ATOM 2772 C CA . TYR A 1 343 ? -31.344 -22.703 -22.188 1 69.38 343 TYR A CA 1
ATOM 2773 C C . TYR A 1 343 ? -31.312 -23.703 -23.344 1 69.38 343 TYR A C 1
ATOM 2775 O O . TYR A 1 343 ? -31.359 -23.328 -24.516 1 69.38 343 TYR A O 1
ATOM 2783 N N . LEU A 1 344 ? -31.125 -24.969 -22.984 1 71.94 344 LEU A N 1
ATOM 2784 C CA . LEU A 1 344 ? -31.125 -26.109 -23.906 1 71.94 344 LEU A CA 1
ATOM 2785 C C . LEU A 1 344 ? -32.312 -27.047 -23.609 1 71.94 344 LEU A C 1
ATOM 2787 O O . LEU A 1 344 ? -32.688 -27.188 -22.453 1 71.94 344 LEU A O 1
ATOM 2791 N N . THR A 1 345 ? -32.938 -27.484 -24.688 1 75.19 345 THR A N 1
ATOM 2792 C CA . THR A 1 345 ? -33.875 -28.594 -24.578 1 75.19 345 THR A CA 1
ATOM 2793 C C . THR A 1 345 ? -33.188 -29.922 -24.781 1 75.19 345 THR A C 1
ATOM 2795 O O . THR A 1 345 ? -32.594 -30.156 -25.844 1 75.19 345 THR A O 1
ATOM 2798 N N . VAL A 1 346 ? -33.125 -30.719 -23.734 1 73.06 346 VAL A N 1
ATOM 2799 C CA . VAL A 1 346 ? -32.375 -31.969 -23.734 1 73.06 346 VAL A CA 1
ATOM 2800 C C . VAL A 1 346 ? -33.344 -33.156 -23.547 1 73.06 346 VAL A C 1
ATOM 2802 O O . VAL A 1 346 ? -34.344 -33.031 -22.828 1 73.06 346 VAL A O 1
ATOM 2805 N N . MET A 1 347 ? -33.125 -34.188 -24.359 1 74.19 347 MET A N 1
ATOM 2806 C CA . MET A 1 347 ? -33.844 -35.406 -24.203 1 74.19 347 MET A CA 1
ATOM 2807 C C . MET A 1 347 ? -33.156 -36.344 -23.219 1 74.19 347 MET A C 1
ATOM 2809 O O . MET A 1 347 ? -32 -36.719 -23.422 1 74.19 347 MET A O 1
ATOM 2813 N N . VAL A 1 348 ? -33.938 -36.594 -22.031 1 73.06 348 VAL A N 1
ATOM 2814 C CA . VAL A 1 348 ? -33.438 -37.5 -21 1 73.06 348 VAL A CA 1
ATOM 2815 C C . VAL A 1 348 ? -34.469 -38.594 -20.75 1 73.06 348 VAL A C 1
ATOM 2817 O O . VAL A 1 348 ? -35.625 -38.344 -20.422 1 73.06 348 VAL A O 1
ATOM 2820 N N . ASN A 1 349 ? -34 -39.812 -20.922 1 68.88 349 ASN A N 1
ATOM 2821 C CA . ASN A 1 349 ? -34.844 -41 -20.719 1 68.88 349 ASN A CA 1
ATOM 2822 C C . ASN A 1 349 ? -36.219 -40.812 -21.375 1 68.88 349 ASN A C 1
ATOM 2824 O O . ASN A 1 349 ? -37.25 -41.125 -20.781 1 68.88 349 ASN A O 1
ATOM 2828 N N . GLY A 1 350 ? -36.219 -40.188 -22.766 1 71.56 350 GLY A N 1
ATOM 2829 C CA . GLY A 1 350 ? -37.438 -40.062 -23.547 1 71.56 350 GLY A CA 1
ATOM 2830 C C . GLY A 1 350 ? -38.25 -38.812 -23.203 1 71.56 350 GLY A C 1
ATOM 2831 O O . GLY A 1 350 ? -39.312 -38.594 -23.781 1 71.56 350 GLY A O 1
ATOM 2832 N N . ARG A 1 351 ? -37.781 -38.125 -22.156 1 72.5 351 ARG A N 1
ATOM 2833 C CA . ARG A 1 351 ? -38.469 -36.906 -21.781 1 72.5 351 ARG A CA 1
ATOM 2834 C C . ARG A 1 351 ? -37.719 -35.656 -22.188 1 72.5 351 ARG A C 1
ATOM 2836 O O . ARG A 1 351 ? -36.469 -35.656 -22.125 1 72.5 351 ARG A O 1
ATOM 2843 N N . LEU A 1 352 ? -38.375 -34.688 -22.75 1 74.5 352 LEU A N 1
ATOM 2844 C CA . LEU A 1 352 ? -37.781 -33.406 -23.094 1 74.5 352 LEU A CA 1
ATOM 2845 C C . LEU A 1 352 ? -37.688 -32.5 -21.891 1 74.5 352 LEU A C 1
ATOM 2847 O O . LEU A 1 352 ? -38.719 -32.25 -21.219 1 74.5 352 LEU A O 1
ATOM 2851 N N . ILE A 1 353 ? -36.562 -32.156 -21.438 1 74.88 353 ILE A N 1
ATOM 2852 C CA . ILE A 1 353 ? -36.375 -31.25 -20.297 1 74.88 353 ILE A CA 1
ATOM 2853 C C . ILE A 1 353 ? -35.594 -30.016 -20.75 1 74.88 353 ILE A C 1
ATOM 2855 O O . ILE A 1 353 ? -34.625 -30.109 -21.5 1 74.88 353 ILE A O 1
ATOM 2859 N N . ARG A 1 354 ? -36.031 -28.891 -20.297 1 74.44 354 ARG A N 1
ATOM 2860 C CA . ARG A 1 354 ? -35.344 -27.625 -20.547 1 74.44 354 ARG A CA 1
ATOM 2861 C C . ARG A 1 354 ? -34.375 -27.297 -19.422 1 74.44 354 ARG A C 1
ATOM 2863 O O . ARG A 1 354 ? -34.75 -27.328 -18.234 1 74.44 354 ARG A O 1
ATOM 2870 N N . ARG A 1 355 ? -33.156 -27.312 -19.781 1 69.56 355 ARG A N 1
ATOM 2871 C CA . ARG A 1 355 ? -32.125 -27.031 -18.797 1 69.56 355 ARG A CA 1
ATOM 2872 C C . ARG A 1 355 ? -31.25 -25.859 -19.234 1 69.56 355 ARG A C 1
ATOM 2874 O O . ARG A 1 355 ? -31 -25.672 -20.422 1 69.56 355 ARG A O 1
ATOM 2881 N N . HIS A 1 356 ? -30.984 -25.031 -18.297 1 68.44 356 HIS A N 1
ATOM 2882 C CA . HIS A 1 356 ? -30.016 -23.969 -18.531 1 68.44 356 HIS A CA 1
ATOM 2883 C C . HIS A 1 356 ? -28.672 -24.531 -18.953 1 68.44 356 HIS A C 1
ATOM 2885 O O . HIS A 1 356 ? -28.266 -25.594 -18.469 1 68.44 356 HIS A O 1
ATOM 2891 N N . VAL A 1 357 ? -27.984 -23.906 -19.75 1 66 357 VAL A N 1
ATOM 2892 C CA . VAL A 1 357 ? -26.734 -24.344 -20.359 1 66 357 VAL A CA 1
ATOM 2893 C C . VAL A 1 357 ? -25.719 -24.688 -19.281 1 66 357 VAL A C 1
ATOM 2895 O O . VAL A 1 357 ? -24.922 -25.609 -19.453 1 66 357 VAL A O 1
ATOM 2898 N N . ASP A 1 358 ? -25.906 -24.141 -18.172 1 58.91 358 ASP A N 1
ATOM 2899 C CA . ASP A 1 358 ? -24.922 -24.359 -17.109 1 58.91 358 ASP A CA 1
ATOM 2900 C C . ASP A 1 358 ? -25.156 -25.703 -16.422 1 58.91 358 ASP A C 1
ATOM 2902 O O . ASP A 1 358 ? -24.297 -26.172 -15.664 1 58.91 358 ASP A O 1
ATOM 2906 N N . LYS A 1 359 ? -26.219 -26.219 -16.641 1 60.75 359 LYS A N 1
ATOM 2907 C CA . LYS A 1 359 ? -26.562 -27.484 -15.977 1 60.75 359 LYS A CA 1
ATOM 2908 C C . LYS A 1 359 ? -26.344 -28.672 -16.906 1 60.75 359 LYS A C 1
ATOM 2910 O O . LYS A 1 359 ? -26.766 -29.781 -16.609 1 60.75 359 LYS A O 1
ATOM 2915 N N . VAL A 1 360 ? -25.766 -28.391 -18.031 1 60.53 360 VAL A N 1
ATOM 2916 C CA . VAL A 1 360 ? -25.547 -29.438 -19.031 1 60.53 360 VAL A CA 1
ATOM 2917 C C . VAL A 1 360 ? -24.062 -29.5 -19.391 1 60.53 360 VAL A C 1
ATOM 2919 O O . VAL A 1 360 ? -23.422 -28.469 -19.609 1 60.53 360 VAL A O 1
ATOM 2922 N N . ILE A 1 361 ? -23.547 -30.625 -19.188 1 62.47 361 ILE A N 1
ATOM 2923 C CA . ILE A 1 361 ? -22.156 -30.844 -19.531 1 62.47 361 ILE A CA 1
ATOM 2924 C C . ILE A 1 361 ? -22.062 -31.688 -20.812 1 62.47 361 ILE A C 1
ATOM 2926 O O . ILE A 1 361 ? -22.656 -32.781 -20.891 1 62.47 361 ILE A O 1
ATOM 2930 N N . PRO A 1 362 ? -21.453 -31.188 -21.859 1 57.5 362 PRO A N 1
ATOM 2931 C CA . PRO A 1 362 ? -21.266 -32.031 -23.047 1 57.5 362 PRO A CA 1
ATOM 2932 C C . PRO A 1 362 ? -20.375 -33.25 -22.781 1 57.5 362 PRO A C 1
ATOM 2934 O O . PRO A 1 362 ? -19.375 -33.125 -22.062 1 57.5 362 PRO A O 1
ATOM 2937 N N . LEU A 1 363 ? -20.859 -34.469 -23.031 1 53.28 363 LEU A N 1
ATOM 2938 C CA . LEU A 1 363 ? -20.062 -35.688 -22.938 1 53.28 363 LEU A CA 1
ATOM 2939 C C . LEU A 1 363 ? -19.188 -35.875 -24.172 1 53.28 363 LEU A C 1
ATOM 2941 O O . LEU A 1 363 ? -19.609 -35.531 -25.281 1 53.28 363 LEU A O 1
ATOM 2945 N N . PRO A 1 364 ? -17.875 -35.938 -23.953 1 43.5 364 PRO A N 1
ATOM 2946 C CA . PRO A 1 364 ? -17.047 -36.188 -25.125 1 43.5 364 PRO A CA 1
ATOM 2947 C C . PRO A 1 364 ? -17.562 -37.312 -26 1 43.5 364 PRO A C 1
ATOM 2949 O O . PRO A 1 364 ? -18.156 -38.281 -25.484 1 43.5 364 PRO A O 1
ATOM 2952 N N . VAL A 1 365 ? -17.719 -37.062 -27.219 1 38.97 365 VAL A N 1
ATOM 2953 C CA . VAL A 1 365 ? -17.891 -38.156 -28.156 1 38.97 365 VAL A CA 1
ATOM 2954 C C . VAL A 1 365 ? -16.641 -39.062 -28.125 1 38.97 365 VAL A C 1
ATOM 2956 O O . VAL A 1 365 ? -15.523 -38.594 -28.344 1 38.97 365 VAL A O 1
ATOM 2959 N N . ILE A 1 366 ? -16.547 -40.031 -27.344 1 32.09 366 ILE A N 1
ATOM 2960 C CA . ILE A 1 366 ? -15.5 -41.031 -27.5 1 32.09 366 ILE A CA 1
ATOM 2961 C C . ILE A 1 366 ? -15.398 -41.469 -28.953 1 32.09 366 ILE A C 1
ATOM 2963 O O . ILE A 1 366 ? -16.344 -42.031 -29.516 1 32.09 366 ILE A O 1
ATOM 2967 N N . LYS A 1 367 ? -14.656 -40.625 -29.734 1 32.16 367 LYS A N 1
ATOM 2968 C CA . LYS A 1 367 ? -14.273 -41.344 -30.969 1 32.16 367 LYS A CA 1
ATOM 2969 C C . LYS A 1 367 ? -13.711 -42.719 -30.656 1 32.16 367 LYS A C 1
ATOM 2971 O O . LYS A 1 367 ? -12.836 -42.875 -29.797 1 32.16 367 LYS A O 1
ATOM 2976 N N . SER A 1 368 ? -14.398 -43.688 -30.766 1 29.05 368 SER A N 1
ATOM 2977 C CA . SER A 1 368 ? -13.867 -45.062 -30.875 1 29.05 368 SER A CA 1
ATOM 2978 C C . SER A 1 368 ? -12.688 -45.125 -31.844 1 29.05 368 SER A C 1
ATOM 2980 O O . SER A 1 368 ? -12.852 -44.906 -33.062 1 29.05 368 SER A O 1
ATOM 2982 N N . PHE A 1 369 ? -11.516 -44.469 -31.5 1 26.17 369 PHE A N 1
ATOM 2983 C CA . PHE A 1 369 ? -10.367 -44.938 -32.281 1 26.17 369 PHE A CA 1
ATOM 2984 C C . PHE A 1 369 ? -10.297 -46.438 -32.312 1 26.17 369 PHE A C 1
ATOM 2986 O O . PHE A 1 369 ? -10.305 -47.094 -31.266 1 26.17 369 PHE A O 1
ATOM 2993 N N . SER A 1 370 ? -10.789 -47.031 -33.281 1 27.34 370 SER A N 1
ATOM 2994 C CA . SER A 1 370 ? -10.406 -48.406 -33.594 1 27.34 370 SER A CA 1
ATOM 2995 C C . SER A 1 370 ? -8.898 -48.594 -33.469 1 27.34 370 SER A C 1
ATOM 2997 O O . SER A 1 370 ? -8.117 -47.906 -34.125 1 27.34 370 SER A O 1
ATOM 2999 N N . ARG A 1 371 ? -8.414 -48.938 -32.25 1 27.88 371 ARG A N 1
ATOM 3000 C CA . ARG A 1 371 ? -7.098 -49.531 -32.031 1 27.88 371 ARG A CA 1
ATOM 3001 C C . ARG A 1 371 ? -6.711 -50.469 -33.156 1 27.88 371 ARG A C 1
ATOM 3003 O O . ARG A 1 371 ? -7.355 -51.5 -33.375 1 27.88 371 ARG A O 1
ATOM 3010 N N . ILE A 1 372 ? -6.254 -49.969 -34.25 1 27.5 372 ILE A N 1
ATOM 3011 C CA . ILE A 1 372 ? -5.508 -50.938 -35.062 1 27.5 372 ILE A CA 1
ATOM 3012 C C . ILE A 1 372 ? -4.5 -51.656 -34.188 1 27.5 372 ILE A C 1
ATOM 3014 O O . ILE A 1 372 ? -3.688 -51.062 -33.5 1 27.5 372 ILE A O 1
ATOM 3018 N N . GLN A 1 373 ? -4.797 -52.844 -33.75 1 26.52 373 GLN A N 1
ATOM 3019 C CA . GLN A 1 373 ? -4.031 -53.938 -33.188 1 26.52 373 GLN A CA 1
ATOM 3020 C C . GLN A 1 373 ? -2.654 -54.062 -33.812 1 26.52 373 GLN A C 1
ATOM 3022 O O . GLN A 1 373 ? -2.527 -54.562 -34.938 1 26.52 373 GLN A O 1
ATOM 3027 N N . LYS A 1 374 ? -1.828 -52.969 -33.906 1 27.09 374 LYS A N 1
ATOM 3028 C CA . LYS A 1 374 ? -0.505 -53.406 -34.344 1 27.09 374 LYS A CA 1
ATOM 3029 C C . LYS A 1 374 ? 0.047 -54.5 -33.438 1 27.09 374 LYS A C 1
ATOM 3031 O O . LYS A 1 374 ? 0.01 -54.375 -32.188 1 27.09 374 LYS A O 1
ATOM 3036 N N . ASP A 1 375 ? 0.207 -55.719 -33.812 1 27.09 375 ASP A N 1
ATOM 3037 C CA . ASP A 1 375 ? 0.822 -56.969 -33.375 1 27.09 375 ASP A CA 1
ATOM 3038 C C . ASP A 1 375 ? 2.246 -56.75 -32.875 1 27.09 375 ASP A C 1
ATOM 3040 O O . ASP A 1 375 ? 3.213 -57.031 -33.594 1 27.09 375 ASP A O 1
ATOM 3044 N N . THR A 1 376 ? 2.646 -55.531 -32.406 1 25.73 376 THR A N 1
ATOM 3045 C CA . THR A 1 376 ? 4.07 -55.594 -32.094 1 25.73 376 THR A CA 1
ATOM 3046 C C . THR A 1 376 ? 4.336 -56.656 -31.031 1 25.73 376 THR A C 1
ATOM 3048 O O . THR A 1 376 ? 3.627 -56.75 -30.031 1 25.73 376 THR A O 1
ATOM 3051 N N . GLN A 1 377 ? 5.191 -57.656 -31.281 1 24.81 377 GLN A N 1
ATOM 3052 C CA . GLN A 1 377 ? 5.867 -58.781 -30.609 1 24.81 377 GLN A CA 1
ATOM 3053 C C . GLN A 1 377 ? 6.477 -58.312 -29.281 1 24.81 377 GLN A C 1
ATOM 3055 O O . GLN A 1 377 ? 7.25 -57.375 -29.25 1 24.81 377 GLN A O 1
ATOM 3060 N N . LEU A 1 378 ? 5.805 -58.5 -28.109 1 25.33 378 LEU A N 1
ATOM 3061 C CA . LEU A 1 378 ? 6.043 -58.375 -26.672 1 25.33 378 LEU A CA 1
ATOM 3062 C C . LEU A 1 378 ? 7.398 -58.969 -26.312 1 25.33 378 LEU A C 1
ATOM 3064 O O . LEU A 1 378 ? 7.562 -60.188 -26.297 1 25.33 378 LEU A O 1
ATOM 3068 N N . VAL A 1 379 ? 8.539 -58.5 -26.969 1 24.95 379 VAL A N 1
ATOM 3069 C CA . VAL A 1 379 ? 9.703 -59.188 -26.406 1 24.95 379 VAL A CA 1
ATOM 3070 C C . VAL A 1 379 ? 9.734 -59 -24.891 1 24.95 379 VAL A C 1
ATOM 3072 O O . VAL A 1 379 ? 9.516 -57.906 -24.391 1 24.95 379 VAL A O 1
ATOM 3075 N N . GLN A 1 380 ? 9.602 -60.031 -24.094 1 23.81 380 GLN A N 1
ATOM 3076 C CA . GLN A 1 380 ? 9.523 -60.375 -22.672 1 23.81 380 GLN A CA 1
ATOM 3077 C C . GLN A 1 380 ? 10.727 -59.812 -21.922 1 23.81 380 GLN A C 1
ATOM 3079 O O . GLN A 1 380 ? 11.844 -60.344 -22.047 1 23.81 380 GLN A O 1
ATOM 3084 N N . PRO A 1 381 ? 11.102 -58.469 -22.016 1 25.58 381 PRO A N 1
ATOM 3085 C CA . PRO A 1 381 ? 12.375 -58.375 -21.297 1 25.58 381 PRO A CA 1
ATOM 3086 C C . PRO A 1 381 ? 12.289 -58.906 -19.875 1 25.58 381 PRO A C 1
ATOM 3088 O O . PRO A 1 381 ? 11.203 -58.969 -19.297 1 25.58 381 PRO A O 1
ATOM 3091 N N . GLU A 1 382 ? 13.359 -59.5 -19.344 1 25.3 382 GLU A N 1
ATOM 3092 C CA . GLU A 1 382 ? 13.758 -60.219 -18.141 1 25.3 382 GLU A CA 1
ATOM 3093 C C . GLU A 1 382 ? 13.492 -59.375 -16.891 1 25.3 382 GLU A C 1
ATOM 3095 O O . GLU A 1 382 ? 13.578 -58.156 -16.922 1 25.3 382 GLU A O 1
ATOM 3100 N N . LYS A 1 383 ? 12.914 -59.969 -15.828 1 23.98 383 LYS A N 1
ATOM 3101 C CA . LYS A 1 383 ? 12.352 -59.781 -14.484 1 23.98 383 LYS A CA 1
ATOM 3102 C C . LYS A 1 383 ? 13.359 -59.125 -13.555 1 23.98 383 LYS A C 1
ATOM 3104 O O . LYS A 1 383 ? 14.266 -59.781 -13.039 1 23.98 383 LYS A O 1
ATOM 3109 N N . LEU A 1 384 ? 14.102 -58.031 -13.875 1 22.64 384 LEU A N 1
ATOM 3110 C CA . LEU A 1 384 ? 15.008 -57.719 -12.781 1 22.64 384 LEU A CA 1
ATOM 3111 C C . LEU A 1 384 ? 14.227 -57.406 -11.5 1 22.64 384 LEU A C 1
ATOM 3113 O O . LEU A 1 384 ? 13.352 -56.531 -11.484 1 22.64 384 LEU A O 1
ATOM 3117 N N . LYS A 1 385 ? 14.156 -58.312 -10.5 1 23.5 385 LYS A N 1
ATOM 3118 C CA . LYS A 1 385 ? 13.594 -58.5 -9.164 1 23.5 385 LYS A CA 1
ATOM 3119 C C . LYS A 1 385 ? 14.062 -57.406 -8.203 1 23.5 385 LYS A C 1
ATOM 3121 O O . LYS A 1 385 ? 15.102 -57.562 -7.551 1 23.5 385 LYS A O 1
ATOM 3126 N N . ARG A 1 386 ? 14.328 -56.125 -8.547 1 23.19 386 ARG A N 1
ATOM 3127 C CA . ARG A 1 386 ? 14.938 -55.406 -7.434 1 23.19 386 ARG A CA 1
ATOM 3128 C C . ARG A 1 386 ? 13.93 -55.188 -6.305 1 23.19 386 ARG A C 1
ATOM 3130 O O . ARG A 1 386 ? 12.773 -54.844 -6.555 1 23.19 386 ARG A O 1
ATOM 3137 N N . SER A 1 387 ? 14.125 -55.75 -5.082 1 23.44 387 SER A N 1
ATOM 3138 C CA . SER A 1 387 ? 13.477 -55.844 -3.775 1 23.44 387 SER A CA 1
ATOM 3139 C C . SER A 1 387 ? 13.305 -54.469 -3.162 1 23.44 387 SER A C 1
ATOM 3141 O O . SER A 1 387 ? 14.281 -53.812 -2.768 1 23.44 387 SER A O 1
ATOM 3143 N N . ILE A 1 388 ? 12.602 -53.594 -3.75 1 21.19 388 ILE A N 1
ATOM 3144 C CA . ILE A 1 388 ? 12.5 -52.281 -3.094 1 21.19 388 ILE A CA 1
ATOM 3145 C C . ILE A 1 388 ? 11.727 -52.406 -1.786 1 21.19 388 ILE A C 1
ATOM 3147 O O . ILE A 1 388 ? 10.594 -52.906 -1.775 1 21.19 388 ILE A O 1
ATOM 3151 N N . LYS A 1 389 ? 12.414 -52.375 -0.62 1 23.39 389 LYS A N 1
ATOM 3152 C CA . LYS A 1 389 ? 11.883 -52.438 0.738 1 23.39 389 LYS A CA 1
ATOM 3153 C C . LYS A 1 389 ? 10.852 -51.344 0.976 1 23.39 389 LYS A C 1
ATOM 3155 O O . LYS A 1 389 ? 10.977 -50.25 0.45 1 23.39 389 LYS A O 1
ATOM 3160 N N . PRO A 1 390 ? 9.617 -51.656 1.584 1 23.41 390 PRO A N 1
ATOM 3161 C CA . PRO A 1 390 ? 8.391 -50.938 1.884 1 23.41 390 PRO A CA 1
ATOM 3162 C C . PRO A 1 390 ? 8.609 -49.781 2.855 1 23.41 390 PRO A C 1
ATOM 3164 O O . PRO A 1 390 ? 9.211 -49.969 3.918 1 23.41 390 PRO A O 1
ATOM 3167 N N . ILE A 1 391 ? 9.055 -48.625 2.447 1 21.98 391 ILE A N 1
ATOM 3168 C CA . ILE A 1 391 ? 9.227 -47.531 3.42 1 21.98 391 ILE A CA 1
ATOM 3169 C C . ILE A 1 391 ? 7.926 -47.344 4.191 1 21.98 391 ILE A C 1
ATOM 3171 O O . ILE A 1 391 ? 6.863 -47.125 3.596 1 21.98 391 ILE A O 1
ATOM 3175 N N . LYS A 1 392 ? 7.797 -47.719 5.43 1 21.36 392 LYS A N 1
ATOM 3176 C CA . LYS A 1 392 ? 6.746 -47.625 6.438 1 21.36 392 LYS A CA 1
ATOM 3177 C C . LYS A 1 392 ? 6.246 -46.188 6.555 1 21.36 392 LYS A C 1
ATOM 3179 O O . LYS A 1 392 ? 7.039 -45.25 6.707 1 21.36 392 LYS A O 1
ATOM 3184 N N . ARG A 1 393 ? 5.055 -45.844 6.023 1 21.25 393 ARG A N 1
ATOM 3185 C CA . ARG A 1 393 ? 4.137 -44.719 6.066 1 21.25 393 ARG A CA 1
ATOM 3186 C C . ARG A 1 393 ? 3.811 -44.312 7.504 1 21.25 393 ARG A C 1
ATOM 3188 O O . ARG A 1 393 ? 3.129 -45.062 8.219 1 21.25 393 ARG A O 1
ATOM 3195 N N . LEU A 1 394 ? 4.777 -43.875 8.312 1 20.86 394 LEU A N 1
ATOM 3196 C CA . LEU A 1 394 ? 4.395 -43.469 9.656 1 20.86 394 LEU A CA 1
ATOM 3197 C C . LEU A 1 394 ? 3.211 -42.5 9.609 1 20.86 394 LEU A C 1
ATOM 3199 O O . LEU A 1 394 ? 3.289 -41.469 8.984 1 20.86 394 LEU A O 1
ATOM 3203 N N . ILE A 1 395 ? 1.92 -42.969 9.617 1 21.3 395 ILE A N 1
ATOM 3204 C CA . ILE A 1 395 ? 0.576 -42.469 9.859 1 21.3 395 ILE A CA 1
ATOM 3205 C C . ILE A 1 395 ? 0.568 -41.625 11.141 1 21.3 395 ILE A C 1
ATOM 3207 O O . ILE A 1 395 ? 0.698 -42.156 12.242 1 21.3 395 ILE A O 1
ATOM 3211 N N . CYS A 1 396 ? 1.431 -40.625 11.422 1 19.78 396 CYS A N 1
ATOM 3212 C CA . CYS A 1 396 ? 1.228 -39.969 12.703 1 19.78 396 CYS A CA 1
ATOM 3213 C C . CYS A 1 396 ? -0.233 -39.594 12.891 1 19.78 396 CYS A C 1
ATOM 3215 O O . CYS A 1 396 ? -0.869 -39.094 11.961 1 19.78 396 CYS A O 1
ATOM 3217 N N . ASN A 1 397 ? -0.981 -40.219 13.859 1 21.58 397 ASN A N 1
ATOM 3218 C CA . ASN A 1 397 ? -2.193 -40 14.633 1 21.58 397 ASN A CA 1
ATOM 3219 C C . ASN A 1 397 ? -2.268 -38.562 15.141 1 21.58 397 ASN A C 1
ATOM 3221 O O . ASN A 1 397 ? -3.221 -38.188 15.828 1 21.58 397 ASN A O 1
ATOM 3225 N N . ILE A 1 398 ? -1.411 -37.594 14.898 1 18.56 398 ILE A N 1
ATOM 3226 C CA . ILE A 1 398 ? -1.904 -36.375 15.516 1 18.56 398 ILE A CA 1
ATOM 3227 C C . ILE A 1 398 ? -3.051 -35.812 14.688 1 18.56 398 ILE A C 1
ATOM 3229 O O . ILE A 1 398 ? -2.965 -35.75 13.461 1 18.56 398 ILE A O 1
ATOM 3233 N N . MET B 1 1 ? -17.875 2.238 20.359 1 30.55 1 MET B N 1
ATOM 3234 C CA . MET B 1 1 ? -18.188 2.965 19.125 1 30.55 1 MET B CA 1
ATOM 3235 C C . MET B 1 1 ? -17.047 2.824 18.109 1 30.55 1 MET B C 1
ATOM 3237 O O . MET B 1 1 ? -15.891 3.062 18.438 1 30.55 1 MET B O 1
ATOM 3241 N N . ALA B 1 2 ? -17.188 1.903 17.344 1 39.72 2 ALA B N 1
ATOM 3242 C CA . ALA B 1 2 ? -16.156 1.545 16.375 1 39.72 2 ALA B CA 1
ATOM 3243 C C . ALA B 1 2 ? -15.594 2.787 15.695 1 39.72 2 ALA B C 1
ATOM 3245 O O . ALA B 1 2 ? -16.344 3.619 15.188 1 39.72 2 ALA B O 1
ATOM 3246 N N . LEU B 1 3 ? -14.547 3.326 16.188 1 48.78 3 LEU B N 1
ATOM 3247 C CA . LEU B 1 3 ? -13.898 4.562 15.773 1 48.78 3 LEU B CA 1
ATOM 3248 C C . LEU B 1 3 ? -13.617 4.555 14.273 1 48.78 3 LEU B C 1
ATOM 3250 O O . LEU B 1 3 ? -12.875 3.705 13.781 1 48.78 3 LEU B O 1
ATOM 3254 N N . VAL B 1 4 ? -14.758 4.781 13.578 1 52.88 4 VAL B N 1
ATOM 3255 C CA . VAL B 1 4 ? -14.672 5.121 12.156 1 52.88 4 VAL B CA 1
ATOM 3256 C C . VAL B 1 4 ? -13.516 6.09 11.93 1 52.88 4 VAL B C 1
ATOM 3258 O O . VAL B 1 4 ? -13.141 6.836 12.836 1 52.88 4 VAL B O 1
ATOM 3261 N N . ILE B 1 5 ? -12.727 5.75 10.992 1 63.03 5 ILE B N 1
ATOM 3262 C CA . ILE B 1 5 ? -11.711 6.727 10.617 1 63.03 5 ILE B CA 1
ATOM 3263 C C . ILE B 1 5 ? -12.383 8.023 10.18 1 63.03 5 ILE B C 1
ATOM 3265 O O . ILE B 1 5 ? -12.977 8.086 9.102 1 63.03 5 ILE B O 1
ATOM 3269 N N . ASP B 1 6 ? -12.695 8.891 11.086 1 67.88 6 ASP B N 1
ATOM 3270 C CA . ASP B 1 6 ? -13.281 10.203 10.82 1 67.88 6 ASP B CA 1
ATOM 3271 C C . ASP B 1 6 ? -12.203 11.289 10.805 1 67.88 6 ASP B C 1
ATOM 3273 O O . ASP B 1 6 ? -11.672 11.656 11.852 1 67.88 6 ASP B O 1
ATOM 3277 N N . PRO B 1 7 ? -11.961 11.758 9.602 1 71.62 7 PRO B N 1
ATOM 3278 C CA . PRO B 1 7 ? -10.922 12.781 9.492 1 71.62 7 PRO B CA 1
ATOM 3279 C C . PRO B 1 7 ? -11.211 14.008 10.359 1 71.62 7 PRO B C 1
ATOM 3281 O O . PRO B 1 7 ? -10.281 14.641 10.867 1 71.62 7 PRO B O 1
ATOM 3284 N N . PHE B 1 8 ? -12.484 14.289 10.531 1 76.25 8 PHE B N 1
ATOM 3285 C CA . PHE B 1 8 ? -12.812 15.461 11.328 1 76.25 8 PHE B CA 1
ATOM 3286 C C . PHE B 1 8 ? -12.484 15.227 12.805 1 76.25 8 PHE B C 1
ATOM 3288 O O . PHE B 1 8 ? -12.109 16.156 13.516 1 76.25 8 PHE B O 1
ATOM 3295 N N . LEU B 1 9 ? -12.648 13.984 13.141 1 72.88 9 LEU B N 1
ATOM 3296 C CA . LEU B 1 9 ? -12.297 13.672 14.523 1 72.88 9 LEU B CA 1
ATOM 3297 C C . LEU B 1 9 ? -10.82 13.93 14.773 1 72.88 9 LEU B C 1
ATOM 3299 O O . LEU B 1 9 ? -10.445 14.422 15.844 1 72.88 9 LEU B O 1
ATOM 3303 N N . PHE B 1 10 ? -10.141 13.703 13.828 1 75.75 10 PHE B N 1
ATOM 3304 C CA . PHE B 1 10 ? -8.711 13.961 13.961 1 75.75 10 PHE B CA 1
ATOM 3305 C C . PHE B 1 10 ? -8.438 15.453 14.086 1 75.75 10 PHE B C 1
ATOM 3307 O O . PHE B 1 10 ? -7.625 15.875 14.906 1 75.75 10 PHE B O 1
ATOM 3314 N N . VAL B 1 11 ? -9.078 16.172 13.297 1 77.31 11 VAL B N 1
ATOM 3315 C CA . VAL B 1 11 ? -8.93 17.625 13.312 1 77.31 11 VAL B CA 1
ATOM 3316 C C . VAL B 1 11 ? -9.328 18.172 14.688 1 77.31 11 VAL B C 1
ATOM 3318 O O . VAL B 1 11 ? -8.617 18.984 15.273 1 77.31 11 VAL B O 1
ATOM 3321 N N . LYS B 1 12 ? -10.359 17.609 15.172 1 76.56 12 LYS B N 1
ATOM 3322 C CA . LYS B 1 12 ? -10.875 18.047 16.469 1 76.56 12 LYS B CA 1
ATOM 3323 C C . LYS B 1 12 ? -9.875 17.75 17.578 1 76.56 12 LYS B C 1
ATOM 3325 O O . LYS B 1 12 ? -9.766 18.5 18.547 1 76.56 12 LYS B O 1
ATOM 3330 N N . MET B 1 13 ? -9.211 16.781 17.328 1 75.94 13 MET B N 1
ATOM 3331 C CA . MET B 1 13 ? -8.266 16.344 18.359 1 75.94 13 MET B CA 1
ATOM 3332 C C . MET B 1 13 ? -7.047 17.266 18.406 1 75.94 13 MET B C 1
ATOM 3334 O O . MET B 1 13 ? -6.348 17.344 19.406 1 75.94 13 MET B O 1
ATOM 3338 N N . GLN B 1 14 ? -6.828 17.969 17.406 1 77.94 14 GLN B N 1
ATOM 3339 C CA . GLN B 1 14 ? -5.652 18.828 17.328 1 77.94 14 GLN B CA 1
ATOM 3340 C C . GLN B 1 14 ? -5.965 20.234 17.828 1 77.94 14 GLN B C 1
ATOM 3342 O O . GLN B 1 14 ? -5.066 20.969 18.234 1 77.94 14 GLN B O 1
ATOM 3347 N N . LEU B 1 15 ? -7.195 20.641 17.922 1 81.5 15 LEU B N 1
ATOM 3348 C CA . LEU B 1 15 ? -7.625 22.016 18.188 1 81.5 15 LEU B CA 1
ATOM 3349 C C . LEU B 1 15 ? -7.297 22.422 19.625 1 81.5 15 LEU B C 1
ATOM 3351 O O . LEU B 1 15 ? -6.883 23.562 19.875 1 81.5 15 LEU B O 1
ATOM 3355 N N . PRO B 1 16 ? -7.383 21.469 20.5 1 77.62 16 PRO B N 1
ATOM 3356 C CA . PRO B 1 16 ? -7.098 21.859 21.891 1 77.62 16 PRO B CA 1
ATOM 3357 C C . PRO B 1 16 ? -5.66 22.344 22.078 1 77.62 16 PRO B C 1
ATOM 3359 O O . PRO B 1 16 ? -5.391 23.156 22.969 1 77.62 16 PRO B O 1
ATOM 3362 N N . GLN B 1 17 ? -4.812 21.984 21.297 1 78.56 17 GLN B N 1
ATOM 3363 C CA . GLN B 1 17 ? -3.426 22.422 21.375 1 78.56 17 GLN B CA 1
ATOM 3364 C C . GLN B 1 17 ? -3.311 23.922 21.094 1 78.56 17 GLN B C 1
ATOM 3366 O O . GLN B 1 17 ? -2.422 24.594 21.609 1 78.56 17 GLN B O 1
ATOM 3371 N N . LEU B 1 18 ? -4.215 24.391 20.312 1 80.81 18 LEU B N 1
ATOM 3372 C CA . LEU B 1 18 ? -4.25 25.812 19.953 1 80.81 18 LEU B CA 1
ATOM 3373 C C . LEU B 1 18 ? -5.141 26.594 20.922 1 80.81 18 LEU B C 1
ATOM 3375 O O . LEU B 1 18 ? -5.422 27.766 20.703 1 80.81 18 LEU B O 1
ATOM 3379 N N . GLU B 1 19 ? -5.621 25.828 21.922 1 81.19 19 GLU B N 1
ATOM 3380 C CA . GLU B 1 19 ? -6.559 26.422 22.875 1 81.19 19 GLU B CA 1
ATOM 3381 C C . GLU B 1 19 ? -7.82 26.922 22.172 1 81.19 19 GLU B C 1
ATOM 3383 O O . GLU B 1 19 ? -8.344 27.984 22.5 1 81.19 19 GLU B O 1
ATOM 3388 N N . LEU B 1 20 ? -8.141 26.281 21.172 1 87.06 20 LEU B N 1
ATOM 3389 C CA . LEU B 1 20 ? -9.359 26.562 20.422 1 87.06 20 LEU B CA 1
ATOM 3390 C C . LEU B 1 20 ? -10.273 25.328 20.406 1 87.06 20 LEU B C 1
ATOM 3392 O O . LEU B 1 20 ? -9.805 24.203 20.562 1 87.06 20 LEU B O 1
ATOM 3396 N N . THR B 1 21 ? -11.555 25.562 20.328 1 85.94 21 THR B N 1
ATOM 3397 C CA . THR B 1 21 ? -12.531 24.5 20.141 1 85.94 21 THR B CA 1
ATOM 3398 C C . THR B 1 21 ? -13.234 24.641 18.781 1 85.94 21 THR B C 1
ATOM 3400 O O . THR B 1 21 ? -13.188 25.703 18.156 1 85.94 21 THR B O 1
ATOM 3403 N N . ALA B 1 22 ? -13.781 23.484 18.422 1 87.81 22 ALA B N 1
ATOM 3404 C CA . ALA B 1 22 ? -14.562 23.531 17.188 1 87.81 22 ALA B CA 1
ATOM 3405 C C . ALA B 1 22 ? -15.695 24.547 17.281 1 87.81 22 ALA B C 1
ATOM 3407 O O . ALA B 1 22 ? -16.031 25.203 16.297 1 87.81 22 ALA B O 1
ATOM 3408 N N . GLU B 1 23 ? -16.188 24.703 18.438 1 88.5 23 GLU B N 1
ATOM 3409 C CA . GLU B 1 23 ? -17.281 25.641 18.656 1 88.5 23 GLU B CA 1
ATOM 3410 C C . GLU B 1 23 ? -16.797 27.078 18.5 1 88.5 23 GLU B C 1
ATOM 3412 O O . GLU B 1 23 ? -17.516 27.922 17.938 1 88.5 23 GLU B O 1
ATOM 3417 N N . ASP B 1 24 ? -15.609 27.344 18.969 1 90.25 24 ASP B N 1
ATOM 3418 C CA . ASP B 1 24 ? -15.016 28.656 18.781 1 90.25 24 ASP B CA 1
ATOM 3419 C C . ASP B 1 24 ? -14.883 29.016 17.312 1 90.25 24 ASP B C 1
ATOM 3421 O O . ASP B 1 24 ? -15.234 30.109 16.891 1 90.25 24 ASP B O 1
ATOM 3425 N N . ILE B 1 25 ? -14.469 28.062 16.594 1 93 25 ILE B N 1
ATOM 3426 C CA . ILE B 1 25 ? -14.219 28.266 15.18 1 93 25 ILE B CA 1
ATOM 3427 C C . ILE B 1 25 ? -15.547 28.406 14.438 1 93 25 ILE B C 1
ATOM 3429 O O . ILE B 1 25 ? -15.695 29.266 13.562 1 93 25 ILE B O 1
ATOM 3433 N N . ALA B 1 26 ? -16.484 27.562 14.82 1 92.69 26 ALA B N 1
ATOM 3434 C CA . ALA B 1 26 ? -17.812 27.625 14.203 1 92.69 26 ALA B CA 1
ATOM 3435 C C . ALA B 1 26 ? -18.469 28.984 14.422 1 92.69 26 ALA B C 1
ATOM 3437 O O . ALA B 1 26 ? -19.062 29.547 13.508 1 92.69 26 ALA B O 1
ATOM 3438 N N . PHE B 1 27 ? -18.375 29.453 15.602 1 91.88 27 PHE B N 1
ATOM 3439 C CA . PHE B 1 27 ? -18.938 30.75 15.953 1 91.88 27 PHE B CA 1
ATOM 3440 C C . PHE B 1 27 ? -18.266 31.859 15.141 1 91.88 27 PHE B C 1
ATOM 3442 O O . PHE B 1 27 ? -18.953 32.719 14.578 1 91.88 27 PHE B O 1
ATOM 3449 N N . ALA B 1 28 ? -16.984 31.875 15.062 1 93.06 28 ALA B N 1
ATOM 3450 C CA . ALA B 1 28 ? -16.25 32.875 14.312 1 93.06 28 ALA B CA 1
ATOM 3451 C C . ALA B 1 28 ? -16.547 32.781 12.82 1 93.06 28 ALA B C 1
ATOM 3453 O O . ALA B 1 28 ? -16.562 33.781 12.117 1 93.06 28 ALA B O 1
ATOM 3454 N N . THR B 1 29 ? -16.734 31.578 12.344 1 93.56 29 THR B N 1
ATOM 3455 C CA . THR B 1 29 ? -17.031 31.344 10.938 1 93.56 29 THR B CA 1
ATOM 3456 C C . THR B 1 29 ? -18.359 31.984 10.555 1 93.56 29 THR B C 1
ATOM 3458 O O . THR B 1 29 ? -18.5 32.562 9.477 1 93.56 29 THR B O 1
ATOM 3461 N N . LYS B 1 30 ? -19.297 31.938 11.445 1 91.94 30 LYS B N 1
ATOM 3462 C CA . LYS B 1 30 ? -20.625 32.5 11.211 1 91.94 30 LYS B CA 1
ATOM 3463 C C . LYS B 1 30 ? -20.562 34.031 11.148 1 91.94 30 LYS B C 1
ATOM 3465 O O . LYS B 1 30 ? -21.469 34.656 10.609 1 91.94 30 LYS B O 1
ATOM 3470 N N . ASN B 1 31 ? -19.531 34.562 11.648 1 91.81 31 ASN B N 1
ATOM 3471 C CA . ASN B 1 31 ? -19.422 36.031 11.703 1 91.81 31 ASN B CA 1
ATOM 3472 C C . ASN B 1 31 ? -18.391 36.562 10.703 1 91.81 31 ASN B C 1
ATOM 3474 O O . ASN B 1 31 ? -18.062 37.75 10.703 1 91.81 31 ASN B O 1
ATOM 3478 N N . ASP B 1 32 ? -17.797 35.75 9.852 1 94.44 32 ASP B N 1
ATOM 3479 C CA . ASP B 1 32 ? -16.828 36.125 8.828 1 94.44 32 ASP B CA 1
ATOM 3480 C C . ASP B 1 32 ? -17.516 36.312 7.473 1 94.44 32 ASP B C 1
ATOM 3482 O O . ASP B 1 32 ? -18.031 35.344 6.898 1 94.44 32 ASP B O 1
ATOM 3486 N N . PRO B 1 33 ? -17.469 37.469 6.984 1 93.19 33 PRO B N 1
ATOM 3487 C CA . PRO B 1 33 ? -18.203 37.75 5.75 1 93.19 33 PRO B CA 1
ATOM 3488 C C . PRO B 1 33 ? -17.766 36.875 4.59 1 93.19 33 PRO B C 1
ATOM 3490 O O . PRO B 1 33 ? -18.594 36.406 3.799 1 93.19 33 PRO B O 1
ATOM 3493 N N . GLU B 1 34 ? -16.531 36.688 4.48 1 93.75 34 GLU B N 1
ATOM 3494 C CA . GLU B 1 34 ? -16.031 35.875 3.391 1 93.75 34 GLU B CA 1
ATOM 3495 C C . GLU B 1 34 ? -16.453 34.406 3.562 1 93.75 34 GLU B C 1
ATOM 3497 O O . GLU B 1 34 ? -16.781 33.719 2.584 1 93.75 34 GLU B O 1
ATOM 3502 N N . LEU B 1 35 ? -16.438 33.938 4.77 1 94.69 35 LEU B N 1
ATOM 3503 C CA . LEU B 1 35 ? -16.734 32.531 5.023 1 94.69 35 LEU B CA 1
ATOM 3504 C C . LEU B 1 35 ? -18.234 32.281 4.969 1 94.69 35 LEU B C 1
ATOM 3506 O O . LEU B 1 35 ? -18.672 31.172 4.637 1 94.69 35 LEU B O 1
ATOM 3510 N N . ILE B 1 36 ? -19.016 33.312 5.25 1 92.5 36 ILE B N 1
ATOM 3511 C CA . ILE B 1 36 ? -20.469 33.188 5.094 1 92.5 36 ILE B CA 1
ATOM 3512 C C . ILE B 1 36 ? -20.812 32.938 3.627 1 92.5 36 ILE B C 1
ATOM 3514 O O . ILE B 1 36 ? -21.656 32.125 3.314 1 92.5 36 ILE B O 1
ATOM 3518 N N . LYS B 1 37 ? -20.094 33.688 2.811 1 91.88 37 LYS B N 1
ATOM 3519 C CA . LYS B 1 37 ? -20.312 33.5 1.377 1 91.88 37 LYS B CA 1
ATOM 3520 C C . LYS B 1 37 ? -19.906 32.094 0.937 1 91.88 37 LYS B C 1
ATOM 3522 O O . LYS B 1 37 ? -20.609 31.453 0.156 1 91.88 37 LYS B O 1
ATOM 3527 N N . LEU B 1 38 ? -18.781 31.688 1.444 1 92 38 LEU B N 1
ATOM 3528 C CA . LEU B 1 38 ? -18.281 30.359 1.103 1 92 38 LEU B CA 1
ATOM 3529 C C . LEU B 1 38 ? -19.219 29.281 1.613 1 92 38 LEU B C 1
ATOM 3531 O O . LEU B 1 38 ? -19.453 28.281 0.929 1 92 38 LEU B O 1
ATOM 3535 N N . HIS B 1 39 ? -19.688 29.484 2.783 1 91 39 HIS B N 1
ATOM 3536 C CA . HIS B 1 39 ? -20.625 28.562 3.395 1 91 39 HIS B CA 1
ATOM 3537 C C . HIS B 1 39 ? -21.875 28.391 2.531 1 91 39 HIS B C 1
ATOM 3539 O O . HIS B 1 39 ? -22.344 27.266 2.326 1 91 39 HIS B O 1
ATOM 3545 N N . LYS B 1 40 ? -22.375 29.453 2.016 1 87.31 40 LYS B N 1
ATOM 3546 C CA . LYS B 1 40 ? -23.562 29.422 1.156 1 87.31 40 LYS B CA 1
ATOM 3547 C C . LYS B 1 40 ? -23.266 28.688 -0.148 1 87.31 40 LYS B C 1
ATOM 3549 O O . LYS B 1 40 ? -24.109 27.922 -0.636 1 87.31 40 LYS B O 1
ATOM 3554 N N . LYS B 1 41 ? -22.141 28.953 -0.631 1 88.62 41 LYS B N 1
ATOM 3555 C CA . LYS B 1 41 ? -21.734 28.297 -1.871 1 88.62 41 LYS B CA 1
ATOM 3556 C C . LYS B 1 41 ? -21.641 26.781 -1.687 1 88.62 41 LYS B C 1
ATOM 3558 O O . LYS B 1 41 ? -22.031 26.016 -2.574 1 88.62 41 LYS B O 1
ATOM 3563 N N . ILE B 1 42 ? -21.109 26.422 -0.54 1 87.5 42 ILE B N 1
ATOM 3564 C CA . ILE B 1 42 ? -20.953 25 -0.256 1 87.5 42 ILE B CA 1
ATOM 3565 C C . ILE B 1 42 ? -22.328 24.344 -0.111 1 87.5 42 ILE B C 1
ATOM 3567 O O . ILE B 1 42 ? -22.547 23.25 -0.632 1 87.5 42 ILE B O 1
ATOM 3571 N N . LEU B 1 43 ? -23.203 25.016 0.515 1 81.44 43 LEU B N 1
ATOM 3572 C CA . LEU B 1 43 ? -24.547 24.484 0.737 1 81.44 43 LEU B CA 1
ATOM 3573 C C . LEU B 1 43 ? -25.297 24.359 -0.577 1 81.44 43 LEU B C 1
ATOM 3575 O O . LEU B 1 43 ? -26.109 23.438 -0.746 1 81.44 43 LEU B O 1
ATOM 3579 N N . LEU B 1 44 ? -25.016 25.188 -1.478 1 78.81 44 LEU B N 1
ATOM 3580 C CA . LEU B 1 44 ? -25.672 25.172 -2.775 1 78.81 44 LEU B CA 1
ATOM 3581 C C . LEU B 1 44 ? -25.203 23.984 -3.611 1 78.81 44 LEU B C 1
ATOM 3583 O O . LEU B 1 44 ? -25.953 23.484 -4.465 1 78.81 44 LEU B O 1
ATOM 3587 N N . HIS B 1 45 ? -24 23.578 -3.359 1 70.06 45 HIS B N 1
ATOM 3588 C CA . HIS B 1 45 ? -23.422 22.484 -4.137 1 70.06 45 HIS B CA 1
ATOM 3589 C C . HIS B 1 45 ? -23.438 21.188 -3.344 1 70.06 45 HIS B C 1
ATOM 3591 O O . HIS B 1 45 ? -22.438 20.469 -3.311 1 70.06 45 HIS B O 1
ATOM 3597 N N . SER B 1 46 ? -24.469 20.938 -2.686 1 67.62 46 SER B N 1
ATOM 3598 C CA . SER B 1 46 ? -24.719 19.703 -1.951 1 67.62 46 SER B CA 1
ATOM 3599 C C . SER B 1 46 ? -23.625 19.438 -0.928 1 67.62 46 SER B C 1
ATOM 3601 O O . SER B 1 46 ? -23.078 18.328 -0.866 1 67.62 46 SER B O 1
ATOM 3603 N N . ASN B 1 47 ? -23.109 20.453 -0.341 1 66.5 47 ASN B N 1
ATOM 3604 C CA . ASN B 1 47 ? -22.234 20.453 0.828 1 66.5 47 ASN B CA 1
ATOM 3605 C C . ASN B 1 47 ? -20.797 20.172 0.441 1 66.5 47 ASN B C 1
ATOM 3607 O O . ASN B 1 47 ? -20 19.703 1.269 1 66.5 47 ASN B O 1
ATOM 3611 N N . LYS B 1 48 ? -20.562 20.062 -0.893 1 66.5 48 LYS B N 1
ATOM 3612 C CA . LYS B 1 48 ? -19.172 19.969 -1.347 1 66.5 48 LYS B CA 1
ATOM 3613 C C . LYS B 1 48 ? -18.891 20.953 -2.477 1 66.5 48 LYS B C 1
ATOM 3615 O O . LYS B 1 48 ? -19.672 21.047 -3.432 1 66.5 48 LYS B O 1
ATOM 3620 N N . TYR B 1 49 ? -18.047 21.797 -2.168 1 71.44 49 TYR B N 1
ATOM 3621 C CA . TYR B 1 49 ? -17.578 22.75 -3.166 1 71.44 49 TYR B CA 1
ATOM 3622 C C . TYR B 1 49 ? -16.062 22.656 -3.344 1 71.44 49 TYR B C 1
ATOM 3624 O O . TYR B 1 49 ? -15.305 23.188 -2.535 1 71.44 49 TYR B O 1
ATOM 3632 N N . GLY B 1 50 ? -15.727 21.938 -4.391 1 73 50 GLY B N 1
ATOM 3633 C CA . GLY B 1 50 ? -14.305 21.656 -4.492 1 73 50 GLY B CA 1
ATOM 3634 C C . GLY B 1 50 ? -13.805 20.734 -3.387 1 73 50 GLY B C 1
ATOM 3635 O O . GLY B 1 50 ? -14.367 19.672 -3.16 1 73 50 GLY B O 1
ATOM 3636 N N . SER B 1 51 ? -12.805 21.312 -2.752 1 77.94 51 SER B N 1
ATOM 3637 C CA . SER B 1 51 ? -12.258 20.531 -1.65 1 77.94 51 SER B CA 1
ATOM 3638 C C . SER B 1 51 ? -12.836 20.969 -0.312 1 77.94 51 SER B C 1
ATOM 3640 O O . SER B 1 51 ? -12.414 20.484 0.742 1 77.94 51 SER B O 1
ATOM 3642 N N . TYR B 1 52 ? -13.883 21.828 -0.456 1 85.44 52 TYR B N 1
ATOM 3643 C CA . TYR B 1 52 ? -14.469 22.359 0.77 1 85.44 52 TYR B CA 1
ATOM 3644 C C . TYR B 1 52 ? -15.695 21.562 1.181 1 85.44 52 TYR B C 1
ATOM 3646 O O . TYR B 1 52 ? -16.484 21.141 0.329 1 85.44 52 TYR B O 1
ATOM 3654 N N . TRP B 1 53 ? -15.852 21.438 2.428 1 83.62 53 TRP B N 1
ATOM 3655 C CA . TRP B 1 53 ? -17.047 20.828 2.992 1 83.62 53 TRP B CA 1
ATOM 3656 C C . TRP B 1 53 ? -17.297 21.328 4.41 1 83.62 53 TRP B C 1
ATOM 3658 O O . TRP B 1 53 ? -16.453 22.016 4.992 1 83.62 53 TRP B O 1
ATOM 3668 N N . ILE B 1 54 ? -18.531 21.062 4.832 1 87.31 54 ILE B N 1
ATOM 3669 C CA . ILE B 1 54 ? -18.922 21.656 6.102 1 87.31 54 ILE B CA 1
ATOM 3670 C C . ILE B 1 54 ? -19.219 20.547 7.117 1 87.31 54 ILE B C 1
ATOM 3672 O O . ILE B 1 54 ? -19.828 19.531 6.773 1 87.31 54 ILE B O 1
ATOM 3676 N N . ARG B 1 55 ? -18.688 20.75 8.336 1 85.12 55 ARG B N 1
ATOM 3677 C CA . ARG B 1 55 ? -18.984 19.859 9.453 1 85.12 55 ARG B CA 1
ATOM 3678 C C . ARG B 1 55 ? -19 20.625 10.773 1 85.12 55 ARG B C 1
ATOM 3680 O O . ARG B 1 55 ? -18.078 21.375 11.078 1 85.12 55 ARG B O 1
ATOM 3687 N N . ASP B 1 56 ? -20.047 20.391 11.586 1 85.56 56 ASP B N 1
ATOM 3688 C CA . ASP B 1 56 ? -20.188 20.953 12.922 1 85.56 56 ASP B CA 1
ATOM 3689 C C . ASP B 1 56 ? -19.969 22.469 12.891 1 85.56 56 ASP B C 1
ATOM 3691 O O . ASP B 1 56 ? -19.234 23.016 13.719 1 85.56 56 ASP B O 1
ATOM 3695 N N . GLY B 1 57 ? -20.406 23.094 11.82 1 86.88 57 GLY B N 1
ATOM 3696 C CA . GLY B 1 57 ? -20.344 24.547 11.711 1 86.88 57 GLY B CA 1
ATOM 3697 C C . GLY B 1 57 ? -19 25.062 11.25 1 86.88 57 GLY B C 1
ATOM 3698 O O . GLY B 1 57 ? -18.812 26.266 11.102 1 86.88 57 GLY B O 1
ATOM 3699 N N . CYS B 1 58 ? -18.125 24.141 11 1 90.38 58 CYS B N 1
ATOM 3700 C CA . CYS B 1 58 ? -16.797 24.516 10.508 1 90.38 58 CYS B CA 1
ATOM 3701 C C . CYS B 1 58 ? -16.672 24.219 9.016 1 90.38 58 CYS B C 1
ATOM 3703 O O . CYS B 1 58 ? -17.297 23.281 8.508 1 90.38 58 CYS B O 1
ATOM 3705 N N . ILE B 1 59 ? -15.953 25.062 8.375 1 91.62 59 ILE B N 1
ATOM 3706 C CA . ILE B 1 59 ? -15.641 24.828 6.973 1 91.62 59 ILE B CA 1
ATOM 3707 C C . ILE B 1 59 ? -14.281 24.141 6.852 1 91.62 59 ILE B C 1
ATOM 3709 O O . ILE B 1 59 ? -13.297 24.609 7.43 1 91.62 59 ILE B O 1
ATOM 3713 N N . LEU B 1 60 ? -14.305 23.078 6.172 1 88.69 60 LEU B N 1
ATOM 3714 C CA . LEU B 1 60 ? -13.055 22.328 6.016 1 88.69 60 LEU B CA 1
ATOM 3715 C C . LEU B 1 60 ? -12.586 22.359 4.566 1 88.69 60 LEU B C 1
ATOM 3717 O O . LEU B 1 60 ? -13.398 22.344 3.643 1 88.69 60 LEU B O 1
ATOM 3721 N N . PHE B 1 61 ? -11.352 22.547 4.418 1 86.44 61 PHE B N 1
ATOM 3722 C CA . PHE B 1 61 ? -10.656 22.344 3.15 1 86.44 61 PHE B CA 1
ATOM 3723 C C . PHE B 1 61 ? -9.852 21.047 3.174 1 86.44 61 PHE B C 1
ATOM 3725 O O . PHE B 1 61 ? -8.758 21 3.746 1 86.44 61 PHE B O 1
ATOM 3732 N N . GLY B 1 62 ? -10.398 20.094 2.555 1 79.62 62 GLY B N 1
ATOM 3733 C CA . GLY B 1 62 ? -9.789 18.781 2.756 1 79.62 62 GLY B CA 1
ATOM 3734 C C . GLY B 1 62 ? -9.891 18.297 4.188 1 79.62 62 GLY B C 1
ATOM 3735 O O . GLY B 1 62 ? -10.984 18.016 4.684 1 79.62 62 GLY B O 1
ATOM 3736 N N . THR B 1 63 ? -8.75 18.281 4.801 1 78.88 63 THR B N 1
ATOM 3737 C CA . THR B 1 63 ? -8.766 17.828 6.191 1 78.88 63 THR B CA 1
ATOM 3738 C C . THR B 1 63 ? -8.312 18.953 7.121 1 78.88 63 THR B C 1
ATOM 3740 O O . THR B 1 63 ? -7.988 18.719 8.281 1 78.88 63 THR B O 1
ATOM 3743 N N . ARG B 1 64 ? -8.312 20.062 6.625 1 87.38 64 ARG B N 1
ATOM 3744 C CA . ARG B 1 64 ? -7.922 21.219 7.422 1 87.38 64 ARG B CA 1
ATOM 3745 C C . ARG B 1 64 ? -9.102 22.172 7.629 1 87.38 64 ARG B C 1
ATOM 3747 O O . ARG B 1 64 ? -9.969 22.297 6.762 1 87.38 64 ARG B O 1
ATOM 3754 N N . ILE B 1 65 ? -9.062 22.828 8.688 1 90.5 65 ILE B N 1
ATOM 3755 C CA . ILE B 1 65 ? -10.156 23.734 9.016 1 90.5 65 ILE B CA 1
ATOM 3756 C C . ILE B 1 65 ? -9.852 25.141 8.461 1 90.5 65 ILE B C 1
ATOM 3758 O O . ILE B 1 65 ? -8.758 25.672 8.68 1 90.5 65 ILE B O 1
ATOM 3762 N N . ARG B 1 66 ? -10.781 25.625 7.77 1 92.88 66 ARG B N 1
ATOM 3763 C CA . ARG B 1 66 ? -10.68 27.016 7.297 1 92.88 66 ARG B CA 1
ATOM 3764 C C . ARG B 1 66 ? -10.875 28 8.445 1 92.88 66 ARG B C 1
ATOM 3766 O O . ARG B 1 66 ? -11.977 28.141 8.969 1 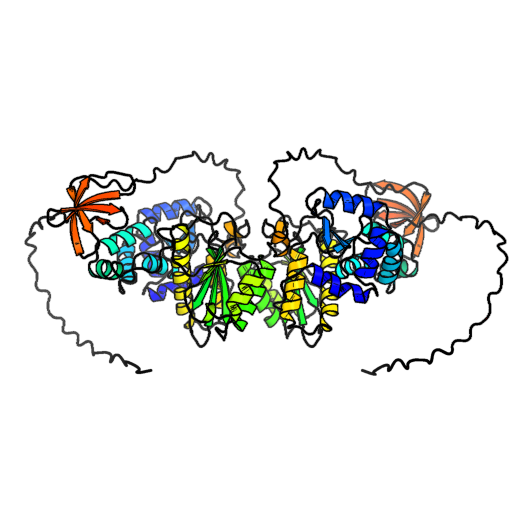92.88 66 ARG B O 1
ATOM 3773 N N . ILE B 1 67 ? -9.859 28.719 8.688 1 94.81 67 ILE B N 1
ATOM 3774 C CA . ILE B 1 67 ? -9.852 29.578 9.859 1 94.81 67 ILE B CA 1
ATOM 3775 C C . ILE B 1 67 ? -10.391 30.953 9.492 1 94.81 67 ILE B C 1
ATOM 3777 O O . ILE B 1 67 ? -9.938 31.562 8.523 1 94.81 67 ILE B O 1
ATOM 3781 N N . PRO B 1 68 ? -11.352 31.422 10.273 1 95.5 68 PRO B N 1
ATOM 3782 C CA . PRO B 1 68 ? -11.859 32.781 10.039 1 95.5 68 PRO B CA 1
ATOM 3783 C C . PRO B 1 68 ? -10.797 33.844 10.266 1 95.5 68 PRO B C 1
ATOM 3785 O O . PRO B 1 68 ? -9.867 33.656 11.047 1 95.5 68 PRO B O 1
ATOM 3788 N N . LYS B 1 69 ? -11.016 35 9.688 1 95.44 69 LYS B N 1
ATOM 3789 C CA . LYS B 1 69 ? -10.039 36.094 9.68 1 95.44 69 LYS B CA 1
ATOM 3790 C C . LYS B 1 69 ? -9.703 36.531 11.102 1 95.44 69 LYS B C 1
ATOM 3792 O O . LYS B 1 69 ? -8.531 36.781 11.422 1 95.44 69 LYS B O 1
ATOM 3797 N N . MET B 1 70 ? -10.641 36.562 11.938 1 93.88 70 MET B N 1
ATOM 3798 C CA . MET B 1 70 ? -10.469 37.094 13.289 1 93.88 70 MET B CA 1
ATOM 3799 C C . MET B 1 70 ? -9.531 36.219 14.109 1 93.88 70 MET B C 1
ATOM 3801 O O . MET B 1 70 ? -8.914 36.688 15.062 1 93.88 70 MET B O 1
ATOM 3805 N N . LEU B 1 71 ? -9.453 34.938 13.727 1 94.25 71 LEU B N 1
ATOM 3806 C CA . LEU B 1 71 ? -8.656 34 14.508 1 94.25 71 LEU B CA 1
ATOM 3807 C C . LEU B 1 71 ? -7.289 33.781 13.875 1 94.25 71 LEU B C 1
ATOM 3809 O O . LEU B 1 71 ? -6.418 33.156 14.477 1 94.25 71 LEU B O 1
ATOM 3813 N N . GLN B 1 72 ? -7.008 34.281 12.734 1 95.38 72 GLN B N 1
ATOM 3814 C CA . GLN B 1 72 ? -5.801 33.969 11.977 1 95.38 72 GLN B CA 1
ATOM 3815 C C . GLN B 1 72 ? -4.559 34.531 12.664 1 95.38 72 GLN B C 1
ATOM 3817 O O . GLN B 1 72 ? -3.537 33.844 12.758 1 95.38 72 GLN B O 1
ATOM 3822 N N . ASN B 1 73 ? -4.672 35.75 13.117 1 92.88 73 ASN B N 1
ATOM 3823 C CA . ASN B 1 73 ? -3.529 36.375 13.797 1 92.88 73 ASN B CA 1
ATOM 3824 C C . ASN B 1 73 ? -3.156 35.594 15.062 1 92.88 73 ASN B C 1
ATOM 3826 O O . ASN B 1 73 ? -1.977 35.5 15.391 1 92.88 73 ASN B O 1
ATOM 3830 N N . TYR B 1 74 ? -4.141 35.219 15.734 1 91.69 74 TYR B N 1
ATOM 3831 C CA . TYR B 1 74 ? -3.908 34.406 16.938 1 91.69 74 TYR B CA 1
ATOM 3832 C C . TYR B 1 74 ? -3.123 33.156 16.609 1 91.69 74 TYR B C 1
ATOM 3834 O O . TYR B 1 74 ? -2.174 32.812 17.328 1 91.69 74 TYR B O 1
ATOM 3842 N N . ILE B 1 75 ? -3.518 32.438 15.617 1 92.56 75 ILE B N 1
ATOM 3843 C CA . ILE B 1 75 ? -2.877 31.203 15.219 1 92.56 75 ILE B CA 1
ATOM 3844 C C . ILE B 1 75 ? -1.44 31.484 14.781 1 92.56 75 ILE B C 1
ATOM 3846 O O . ILE B 1 75 ? -0.523 30.734 15.133 1 92.56 75 ILE B O 1
ATOM 3850 N N . LEU B 1 76 ? -1.242 32.5 14.047 1 92.69 76 LEU B N 1
ATOM 3851 C CA . LEU B 1 76 ? 0.094 32.875 13.586 1 92.69 76 LEU B CA 1
ATOM 3852 C C . LEU B 1 76 ? 1.024 33.125 14.766 1 92.69 76 LEU B C 1
ATOM 3854 O O . LEU B 1 76 ? 2.172 32.656 14.766 1 92.69 76 LEU B O 1
ATOM 3858 N N . GLU B 1 77 ? 0.53 33.844 15.703 1 88.25 77 GLU B N 1
ATOM 3859 C CA . GLU B 1 77 ? 1.327 34.125 16.891 1 88.25 77 GLU B CA 1
ATOM 3860 C C . GLU B 1 77 ? 1.653 32.844 17.656 1 88.25 77 GLU B C 1
ATOM 3862 O O . GLU B 1 77 ? 2.766 32.688 18.156 1 88.25 77 GLU B O 1
ATOM 3867 N N . TYR B 1 78 ? 0.668 32 17.688 1 88.75 78 TYR B N 1
ATOM 3868 C CA . TYR B 1 78 ? 0.846 30.766 18.422 1 88.75 78 TYR B CA 1
ATOM 3869 C C . TYR B 1 78 ? 1.944 29.922 17.781 1 88.75 78 TYR B C 1
ATOM 3871 O O . TYR B 1 78 ? 2.805 29.375 18.5 1 88.75 78 TYR B O 1
ATOM 3879 N N . ILE B 1 79 ? 1.947 29.75 16.484 1 88.12 79 ILE B N 1
ATOM 3880 C CA . ILE B 1 79 ? 2.893 28.859 15.836 1 88.12 79 ILE B CA 1
ATOM 3881 C C . ILE B 1 79 ? 4.258 29.531 15.734 1 88.12 79 ILE B C 1
ATOM 3883 O O . ILE B 1 79 ? 5.262 28.875 15.438 1 88.12 79 ILE B O 1
ATOM 3887 N N . HIS B 1 80 ? 4.309 30.812 15.984 1 88.75 80 HIS B N 1
ATOM 3888 C CA . HIS B 1 80 ? 5.547 31.578 15.883 1 88.75 80 HIS B CA 1
ATOM 3889 C C . HIS B 1 80 ? 6.285 31.625 17.219 1 88.75 80 HIS B C 1
ATOM 3891 O O . HIS B 1 80 ? 7.406 32.125 17.297 1 88.75 80 HIS B O 1
ATOM 3897 N N . ILE B 1 81 ? 5.746 31.141 18.219 1 78.25 81 ILE B N 1
ATOM 3898 C CA . ILE B 1 81 ? 6.242 31.281 19.594 1 78.25 81 ILE B CA 1
ATOM 3899 C C . ILE B 1 81 ? 7.695 30.812 19.656 1 78.25 81 ILE B C 1
ATOM 3901 O O . ILE B 1 81 ? 8.531 31.453 20.297 1 78.25 81 ILE B O 1
ATOM 3905 N N . GLU B 1 82 ? 8.023 29.75 18.953 1 73.69 82 GLU B N 1
ATOM 3906 C CA . GLU B 1 82 ? 9.352 29.156 19.094 1 73.69 82 GLU B CA 1
ATOM 3907 C C . GLU B 1 82 ? 10.266 29.625 17.953 1 73.69 82 GLU B C 1
ATOM 3909 O O . GLU B 1 82 ? 11.414 29.172 17.859 1 73.69 82 GLU B O 1
ATOM 3914 N N . HIS B 1 83 ? 9.828 30.469 17.188 1 71.69 83 HIS B N 1
ATOM 3915 C CA . HIS B 1 83 ? 10.602 31.047 16.094 1 71.69 83 HIS B CA 1
ATOM 3916 C C . HIS B 1 83 ? 11.336 29.969 15.312 1 71.69 83 HIS B C 1
ATOM 3918 O O . HIS B 1 83 ? 12.539 30.078 15.07 1 71.69 83 HIS B O 1
ATOM 3924 N N . VAL B 1 84 ? 10.688 28.969 14.891 1 73.19 84 VAL B N 1
ATOM 3925 C CA . VAL B 1 84 ? 11.305 27.766 14.367 1 73.19 84 VAL B CA 1
ATOM 3926 C C . VAL B 1 84 ? 11.562 27.906 12.867 1 73.19 84 VAL B C 1
ATOM 3928 O O . VAL B 1 84 ? 12.125 27.016 12.234 1 73.19 84 VAL B O 1
ATOM 3931 N N . GLY B 1 85 ? 11.203 29.047 12.211 1 76.06 85 GLY B N 1
ATOM 3932 C CA . GLY B 1 85 ? 11.422 29.25 10.789 1 76.06 85 GLY B CA 1
ATOM 3933 C C . GLY B 1 85 ? 10.195 28.969 9.945 1 76.06 85 GLY B C 1
ATOM 3934 O O . GLY B 1 85 ? 9.219 28.406 10.43 1 76.06 85 GLY B O 1
ATOM 3935 N N . THR B 1 86 ? 10.242 29.344 8.695 1 80.75 86 THR B N 1
ATOM 3936 C CA . THR B 1 86 ? 9.102 29.312 7.785 1 80.75 86 THR B CA 1
ATOM 3937 C C . THR B 1 86 ? 8.633 27.875 7.543 1 80.75 86 THR B C 1
ATOM 3939 O O . THR B 1 86 ? 7.445 27.578 7.66 1 80.75 86 THR B O 1
ATOM 3942 N N . ILE B 1 87 ? 9.562 27.047 7.242 1 76.12 87 ILE B N 1
ATOM 3943 C CA . ILE B 1 87 ? 9.234 25.672 6.875 1 76.12 87 ILE B CA 1
ATOM 3944 C C . ILE B 1 87 ? 8.562 24.969 8.047 1 76.12 87 ILE B C 1
ATOM 3946 O O . ILE B 1 87 ? 7.504 24.359 7.891 1 76.12 87 ILE B O 1
ATOM 3950 N N . LYS B 1 88 ? 9.094 25.156 9.141 1 79.25 88 LYS B N 1
ATOM 3951 C CA . LYS B 1 88 ? 8.57 24.469 10.32 1 79.25 88 LYS B CA 1
ATOM 3952 C C . LYS B 1 88 ? 7.254 25.094 10.773 1 79.25 88 LYS B C 1
ATOM 3954 O O . LYS B 1 88 ? 6.371 24.391 11.273 1 79.25 88 LYS B O 1
ATOM 3959 N N . MET B 1 89 ? 7.145 26.359 10.609 1 85.75 89 MET B N 1
ATOM 3960 C CA . MET B 1 89 ? 5.887 27.016 10.969 1 85.75 89 MET B CA 1
ATOM 3961 C C . MET B 1 89 ? 4.754 26.547 10.055 1 85.75 89 MET B C 1
ATOM 3963 O O . MET B 1 89 ? 3.639 26.297 10.516 1 85.75 89 MET B O 1
ATOM 3967 N N . ILE B 1 90 ? 5.074 26.453 8.828 1 85.31 90 ILE B N 1
ATOM 3968 C CA . ILE B 1 90 ? 4.086 25.922 7.895 1 85.31 90 ILE B CA 1
ATOM 3969 C C . ILE B 1 90 ? 3.732 24.484 8.281 1 85.31 90 ILE B C 1
ATOM 3971 O O . ILE B 1 90 ? 2.561 24.094 8.266 1 85.31 90 ILE B O 1
ATOM 3975 N N . ALA B 1 91 ? 4.691 23.797 8.602 1 84.12 91 ALA B N 1
ATOM 3976 C CA . ALA B 1 91 ? 4.496 22.406 9.039 1 84.12 91 ALA B CA 1
ATOM 3977 C C . ALA B 1 91 ? 3.6 22.344 10.266 1 84.12 91 ALA B C 1
ATOM 3979 O O . ALA B 1 91 ? 2.758 21.453 10.383 1 84.12 91 ALA B O 1
ATOM 3980 N N . LEU B 1 92 ? 3.83 23.234 11.125 1 84.56 92 LEU B N 1
ATOM 3981 C CA . LEU B 1 92 ? 3.006 23.281 12.328 1 84.56 92 LEU B CA 1
ATOM 3982 C C . LEU B 1 92 ? 1.549 23.562 11.977 1 84.56 92 LEU B C 1
ATOM 3984 O O . LEU B 1 92 ? 0.64 22.938 12.523 1 84.56 92 LEU B O 1
ATOM 3988 N N . ALA B 1 93 ? 1.387 24.484 11.141 1 86.5 93 ALA B N 1
ATOM 3989 C CA . ALA B 1 93 ? 0.03 24.781 10.688 1 86.5 93 ALA B CA 1
ATOM 3990 C C . ALA B 1 93 ? -0.632 23.531 10.109 1 86.5 93 ALA B C 1
ATOM 3992 O O . ALA B 1 93 ? -1.81 23.266 10.367 1 86.5 93 ALA B O 1
ATOM 3993 N N . LEU B 1 94 ? 0.121 22.875 9.398 1 83.38 94 LEU B N 1
ATOM 3994 C CA . LEU B 1 94 ? -0.366 21.625 8.812 1 83.38 94 LEU B CA 1
ATOM 3995 C C . LEU B 1 94 ? -0.691 20.609 9.906 1 83.38 94 LEU B C 1
ATOM 3997 O O . LEU B 1 94 ? -1.733 19.953 9.852 1 83.38 94 LEU B O 1
ATOM 4001 N N . SER B 1 95 ? 0.161 20.547 10.812 1 82.12 95 SER B N 1
ATOM 4002 C CA . SER B 1 95 ? -0.019 19.578 11.883 1 82.12 95 SER B CA 1
ATOM 4003 C C . SER B 1 95 ? -1.263 19.891 12.711 1 82.12 95 SER B C 1
ATOM 4005 O O . SER B 1 95 ? -1.944 18.969 13.188 1 82.12 95 SER B O 1
ATOM 4007 N N . TYR B 1 96 ? -1.558 21.109 12.852 1 83.81 96 TYR B N 1
ATOM 4008 C CA . TYR B 1 96 ? -2.723 21.531 13.617 1 83.81 96 TYR B CA 1
ATOM 4009 C C . TYR B 1 96 ? -3.973 21.547 12.75 1 83.81 96 TYR B C 1
ATOM 4011 O O . TYR B 1 96 ? -5.062 21.891 13.219 1 83.81 96 TYR B O 1
ATOM 4019 N N . CYS B 1 97 ? -3.811 21.25 11.531 1 86.75 97 CYS B N 1
ATOM 4020 C CA . CYS B 1 97 ? -4.902 21.141 10.57 1 86.75 97 CYS B CA 1
ATOM 4021 C C . CYS B 1 97 ? -5.613 22.469 10.383 1 86.75 97 CYS B C 1
ATOM 4023 O O . CYS B 1 97 ? -6.844 22.531 10.367 1 86.75 97 CYS B O 1
ATOM 4025 N N . VAL B 1 98 ? -4.906 23.531 10.305 1 89.38 98 VAL B N 1
ATOM 4026 C CA . VAL B 1 98 ? -5.504 24.844 10.086 1 89.38 98 VAL B CA 1
ATOM 4027 C C . VAL B 1 98 ? -5.129 25.359 8.695 1 89.38 98 VAL B C 1
ATOM 4029 O O . VAL B 1 98 ? -4.051 25.047 8.188 1 89.38 98 VAL B O 1
ATOM 4032 N N . TYR B 1 99 ? -6.086 26.172 8.195 1 90.94 99 TYR B N 1
ATOM 4033 C CA . TYR B 1 99 ? -5.859 26.609 6.82 1 90.94 99 TYR B CA 1
ATOM 4034 C C . TYR B 1 99 ? -6.578 27.922 6.539 1 90.94 99 TYR B C 1
ATOM 4036 O O . TYR B 1 99 ? -7.66 28.172 7.07 1 90.94 99 TYR B O 1
ATOM 4044 N N . TRP B 1 100 ? -5.988 28.703 5.781 1 92.69 100 TRP B N 1
ATOM 4045 C CA . TRP B 1 100 ? -6.598 29.781 5 1 92.69 100 TRP B CA 1
ATOM 4046 C C . TRP B 1 100 ? -5.754 30.094 3.77 1 92.69 100 TRP B C 1
ATOM 4048 O O . TRP B 1 100 ? -4.562 29.781 3.727 1 92.69 100 TRP B O 1
ATOM 4058 N N . PRO B 1 101 ? -6.27 30.578 2.746 1 89.31 101 PRO B N 1
ATOM 4059 C CA . PRO B 1 101 ? -5.617 30.641 1.437 1 89.31 101 PRO B CA 1
ATOM 4060 C C . PRO B 1 101 ? -4.25 31.312 1.493 1 89.31 101 PRO B C 1
ATOM 4062 O O . PRO B 1 101 ? -3.314 30.891 0.813 1 89.31 101 PRO B O 1
ATOM 4065 N N . SER B 1 102 ? -3.992 32.281 2.307 1 91.88 102 SER B N 1
ATOM 4066 C CA . SER B 1 102 ? -2.742 33.031 2.316 1 91.88 102 SER B CA 1
ATOM 4067 C C . SER B 1 102 ? -1.856 32.625 3.484 1 91.88 102 SER B C 1
ATOM 4069 O O . SER B 1 102 ? -0.944 33.375 3.871 1 91.88 102 SER B O 1
ATOM 4071 N N . ILE B 1 103 ? -2.107 31.469 3.971 1 92.12 103 ILE B N 1
ATOM 4072 C CA . ILE B 1 103 ? -1.44 31.109 5.215 1 92.12 103 ILE B CA 1
ATOM 4073 C C . ILE B 1 103 ? 0.066 31 4.984 1 92.12 103 ILE B C 1
ATOM 4075 O O . ILE B 1 103 ? 0.858 31.469 5.805 1 92.12 103 ILE B O 1
ATOM 4079 N N . ASP B 1 104 ? 0.526 30.469 3.91 1 87.75 104 ASP B N 1
ATOM 4080 C CA . ASP B 1 104 ? 1.955 30.328 3.646 1 87.75 104 ASP B CA 1
ATOM 4081 C C . ASP B 1 104 ? 2.619 31.703 3.512 1 87.75 104 ASP B C 1
ATOM 4083 O O . ASP B 1 104 ? 3.67 31.953 4.109 1 87.75 104 ASP B O 1
ATOM 4087 N N . LYS B 1 105 ? 1.959 32.5 2.791 1 91.44 105 LYS B N 1
ATOM 4088 C CA . LYS B 1 105 ? 2.463 33.844 2.6 1 91.44 105 LYS B CA 1
ATOM 4089 C C . LYS B 1 105 ? 2.494 34.625 3.92 1 91.44 105 LYS B C 1
ATOM 4091 O O . LYS B 1 105 ? 3.439 35.375 4.188 1 91.44 105 LYS B O 1
ATOM 4096 N N . ASP B 1 106 ? 1.463 34.469 4.68 1 94.12 106 ASP B N 1
ATOM 4097 C CA . ASP B 1 106 ? 1.384 35.156 5.969 1 94.12 106 ASP B CA 1
ATOM 4098 C C . ASP B 1 106 ? 2.506 34.719 6.898 1 94.12 106 ASP B C 1
ATOM 4100 O O . ASP B 1 106 ? 3.088 35.531 7.617 1 94.12 106 ASP B O 1
ATOM 4104 N N . ILE B 1 107 ? 2.787 33.469 6.848 1 91.94 107 ILE B N 1
ATOM 4105 C CA . ILE B 1 107 ? 3.859 32.906 7.672 1 91.94 107 ILE B CA 1
ATOM 4106 C C . ILE B 1 107 ? 5.207 33.469 7.188 1 91.94 107 ILE B C 1
ATOM 4108 O O . ILE B 1 107 ? 6.039 33.875 7.996 1 91.94 107 ILE B O 1
ATOM 4112 N N . GLU B 1 108 ? 5.383 33.438 5.961 1 89 108 GLU B N 1
ATOM 4113 C CA . GLU B 1 108 ? 6.617 33.969 5.391 1 89 108 GLU B CA 1
ATOM 4114 C C . GLU B 1 108 ? 6.828 35.406 5.781 1 89 108 GLU B C 1
ATOM 4116 O O . GLU B 1 108 ? 7.934 35.812 6.148 1 89 108 GLU B O 1
ATOM 4121 N N . ASN B 1 109 ? 5.797 36.156 5.699 1 90.88 109 ASN B N 1
ATOM 4122 C CA . ASN B 1 109 ? 5.852 37.562 6.043 1 90.88 109 ASN B CA 1
ATOM 4123 C C . ASN B 1 109 ? 6.176 37.781 7.52 1 90.88 109 ASN B C 1
ATOM 4125 O O . ASN B 1 109 ? 6.945 38.688 7.871 1 90.88 109 ASN B O 1
ATOM 4129 N N . LEU B 1 110 ? 5.578 37 8.266 1 90.12 110 LEU B N 1
ATOM 4130 C CA . LEU B 1 110 ? 5.816 37.094 9.703 1 90.12 110 LEU B CA 1
ATOM 4131 C C . LEU B 1 110 ? 7.281 36.812 10.031 1 90.12 110 LEU B C 1
ATOM 4133 O O . LEU B 1 110 ? 7.898 37.531 10.805 1 90.12 110 LEU B O 1
ATOM 4137 N N . VAL B 1 111 ? 7.844 35.812 9.461 1 87.19 111 VAL B N 1
ATOM 4138 C CA . VAL B 1 111 ? 9.219 35.406 9.734 1 87.19 111 VAL B CA 1
ATOM 4139 C C . VAL B 1 111 ? 10.195 36.438 9.188 1 87.19 111 VAL B C 1
ATOM 4141 O O . VAL B 1 111 ? 11.211 36.75 9.812 1 87.19 111 VAL B O 1
ATOM 4144 N N . ARG B 1 112 ? 9.875 36.938 8.078 1 84.94 112 ARG B N 1
ATOM 4145 C CA . ARG B 1 112 ? 10.734 37.938 7.426 1 84.94 112 ARG B CA 1
ATOM 4146 C C . ARG B 1 112 ? 10.836 39.188 8.25 1 84.94 112 ARG B C 1
ATOM 4148 O O . ARG B 1 112 ? 11.844 39.906 8.188 1 84.94 112 ARG B O 1
ATOM 4155 N N . ASN B 1 113 ? 9.883 39.406 9.023 1 85.19 113 ASN B N 1
ATOM 4156 C CA . ASN B 1 113 ? 9.836 40.656 9.797 1 85.19 113 ASN B CA 1
ATOM 4157 C C . ASN B 1 113 ? 10.164 40.406 11.266 1 85.19 113 ASN B C 1
ATOM 4159 O O . ASN B 1 113 ? 10.008 41.312 12.094 1 85.19 113 ASN B O 1
ATOM 4163 N N . CYS B 1 114 ? 10.508 39.25 11.555 1 83.38 114 CYS B N 1
ATOM 4164 C CA . CYS B 1 114 ? 10.828 38.938 12.938 1 83.38 114 CYS B CA 1
ATOM 4165 C C . CYS B 1 114 ? 12.344 38.812 13.133 1 83.38 114 CYS B C 1
ATOM 4167 O O . CYS B 1 114 ? 13 38 12.508 1 83.38 114 CYS B O 1
ATOM 4169 N N . LEU B 1 115 ? 12.875 39.625 13.93 1 77.44 115 LEU B N 1
ATOM 4170 C CA . LEU B 1 115 ? 14.312 39.719 14.141 1 77.44 115 LEU B CA 1
ATOM 4171 C C . LEU B 1 115 ? 14.867 38.406 14.672 1 77.44 115 LEU B C 1
ATOM 4173 O O . LEU B 1 115 ? 15.852 37.875 14.141 1 77.44 115 LEU B O 1
ATOM 4177 N N . PRO B 1 116 ? 14.281 37.875 15.703 1 75.31 116 PRO B N 1
ATOM 4178 C CA . PRO B 1 116 ? 14.797 36.594 16.188 1 75.31 116 PRO B CA 1
ATOM 4179 C C . PRO B 1 116 ? 14.797 35.5 15.109 1 75.31 116 PRO B C 1
ATOM 4181 O O . PRO B 1 116 ? 15.711 34.688 15.055 1 75.31 116 PRO B O 1
ATOM 4184 N N . CYS B 1 117 ? 13.797 35.406 14.344 1 77.19 117 CYS B N 1
ATOM 4185 C CA . CYS B 1 117 ? 13.711 34.406 13.273 1 77.19 117 CYS B CA 1
ATOM 4186 C C . CYS B 1 117 ? 14.82 34.625 12.25 1 77.19 117 CYS B C 1
ATOM 4188 O O . CYS B 1 117 ? 15.383 33.688 11.719 1 77.19 117 CYS B O 1
ATOM 4190 N N . ILE B 1 118 ? 15.078 35.844 11.898 1 68.81 118 ILE B N 1
ATOM 4191 C CA . ILE B 1 118 ? 16.125 36.219 10.93 1 68.81 118 ILE B CA 1
ATOM 4192 C C . ILE B 1 118 ? 17.484 35.75 11.445 1 68.81 118 ILE B C 1
ATOM 4194 O O . ILE B 1 118 ? 18.297 35.219 10.68 1 68.81 118 ILE B O 1
ATOM 4198 N N . GLU B 1 119 ? 17.672 35.906 12.633 1 67.44 119 GLU B N 1
ATOM 4199 C CA . GLU B 1 119 ? 18.953 35.531 13.242 1 67.44 119 GLU B CA 1
ATOM 4200 C C . GLU B 1 119 ? 19.172 34 13.164 1 67.44 119 GLU B C 1
ATOM 4202 O O . GLU B 1 119 ? 20.297 33.562 12.953 1 67.44 119 GLU B O 1
ATOM 4207 N N . ILE B 1 120 ? 18.188 33.188 13.352 1 62.88 120 ILE B N 1
ATOM 4208 C CA . ILE B 1 120 ? 18.281 31.75 13.328 1 62.88 120 ILE B CA 1
ATOM 4209 C C . ILE B 1 120 ? 18.562 31.266 11.906 1 62.88 120 ILE B C 1
ATOM 4211 O O . ILE B 1 120 ? 19.328 30.312 11.703 1 62.88 120 ILE B O 1
ATOM 4215 N N . ARG B 1 121 ? 17.922 31.75 10.953 1 60.25 121 ARG B N 1
ATOM 4216 C CA . ARG B 1 121 ? 18.078 31.375 9.555 1 60.25 121 ARG B CA 1
ATOM 4217 C C . ARG B 1 121 ? 19.516 31.594 9.078 1 60.25 121 ARG B C 1
ATOM 4219 O O . ARG B 1 121 ? 20 30.891 8.203 1 60.25 121 ARG B O 1
ATOM 4226 N N . LEU B 1 122 ? 20.203 32.5 9.555 1 52.06 122 LEU B N 1
ATOM 4227 C CA . LEU B 1 122 ? 21.547 32.875 9.133 1 52.06 122 LEU B CA 1
ATOM 4228 C C . LEU B 1 122 ? 22.562 31.797 9.539 1 52.06 122 LEU B C 1
ATOM 4230 O O . LEU B 1 122 ? 23.719 31.828 9.117 1 52.06 122 LEU B O 1
ATOM 4234 N N . ALA B 1 123 ? 22.125 30.719 10.188 1 50.53 123 ALA B N 1
ATOM 4235 C CA . ALA B 1 123 ? 23.094 29.672 10.516 1 50.53 123 ALA B CA 1
ATOM 4236 C C . ALA B 1 123 ? 23.469 28.859 9.273 1 50.53 123 ALA B C 1
ATOM 4238 O O . ALA B 1 123 ? 22.625 28.594 8.414 1 50.53 123 ALA B O 1
ATOM 4239 N N . PRO B 1 124 ? 24.781 28.516 9.086 1 45.53 124 PRO B N 1
ATOM 4240 C CA . PRO B 1 124 ? 25.359 27.891 7.887 1 45.53 124 PRO B CA 1
ATOM 4241 C C . PRO B 1 124 ? 24.734 26.531 7.586 1 45.53 124 PRO B C 1
ATOM 4243 O O . PRO B 1 124 ? 24.422 25.766 8.508 1 45.53 124 PRO B O 1
ATOM 4246 N N . ASN B 1 125 ? 24.031 26.453 6.562 1 49.47 125 ASN B N 1
ATOM 4247 C CA . ASN B 1 125 ? 23.359 25.25 6.133 1 49.47 125 ASN B CA 1
ATOM 4248 C C . ASN B 1 125 ? 24.359 24.172 5.699 1 49.47 125 ASN B C 1
ATOM 4250 O O . ASN B 1 125 ? 25.484 24.484 5.309 1 49.47 125 ASN B O 1
ATOM 4254 N N . LYS B 1 126 ? 24.031 23 5.953 1 52.25 126 LYS B N 1
ATOM 4255 C CA . LYS B 1 126 ? 24.734 21.766 5.598 1 52.25 126 LYS B CA 1
ATOM 4256 C C . LYS B 1 126 ? 24.969 21.672 4.094 1 52.25 126 LYS B C 1
ATOM 4258 O O . LYS B 1 126 ? 24.5 22.531 3.336 1 52.25 126 LYS B O 1
ATOM 4263 N N . GLU B 1 127 ? 25.656 20.594 3.715 1 52.62 127 GLU B N 1
ATOM 4264 C CA . GLU B 1 127 ? 26.062 20.25 2.352 1 52.62 127 GLU B CA 1
ATOM 4265 C C . GLU B 1 127 ? 24.891 20.422 1.38 1 52.62 127 GLU B C 1
ATOM 4267 O O . GLU B 1 127 ? 23.781 19.969 1.648 1 52.62 127 GLU B O 1
ATOM 4272 N N . ILE B 1 128 ? 25.094 21.391 0.43 1 56.91 128 ILE B N 1
ATOM 4273 C CA . ILE B 1 128 ? 24.062 21.797 -0.527 1 56.91 128 ILE B CA 1
ATOM 4274 C C . ILE B 1 128 ? 24.156 20.906 -1.771 1 56.91 128 ILE B C 1
ATOM 4276 O O . ILE B 1 128 ? 25.219 20.781 -2.373 1 56.91 128 ILE B O 1
ATOM 4280 N N . LEU B 1 129 ? 23.297 20.047 -1.85 1 58.84 129 LEU B N 1
ATOM 4281 C CA . LEU B 1 129 ? 23.141 19.328 -3.115 1 58.84 129 LEU B CA 1
ATOM 4282 C C . LEU B 1 129 ? 22.531 20.25 -4.176 1 58.84 129 LEU B C 1
ATOM 4284 O O . LEU B 1 129 ? 21.453 20.812 -3.971 1 58.84 129 LEU B O 1
ATOM 4288 N N . HIS B 1 130 ? 23.328 20.516 -5.227 1 59.06 130 HIS B N 1
ATOM 4289 C CA . HIS B 1 130 ? 22.922 21.469 -6.266 1 59.06 130 HIS B CA 1
ATOM 4290 C C . HIS B 1 130 ? 22.016 20.797 -7.289 1 59.06 130 HIS B C 1
ATOM 4292 O O . HIS B 1 130 ? 21.125 21.438 -7.863 1 59.06 130 HIS B O 1
ATOM 4298 N N . ASN B 1 131 ? 22.078 19.562 -7.418 1 65.31 131 ASN B N 1
ATOM 4299 C CA . ASN B 1 131 ? 21.344 18.953 -8.516 1 65.31 131 ASN B CA 1
ATOM 4300 C C . ASN B 1 131 ? 20.156 18.125 -8.016 1 65.31 131 ASN B C 1
ATOM 4302 O O . ASN B 1 131 ? 20.188 16.891 -8.062 1 65.31 131 ASN B O 1
ATOM 4306 N N . TRP B 1 132 ? 19.203 18.906 -7.535 1 75.06 132 TRP B N 1
ATOM 4307 C CA . TRP B 1 132 ? 18.031 18.203 -7.047 1 75.06 132 TRP B CA 1
ATOM 4308 C C . TRP B 1 132 ? 16.875 18.344 -8.023 1 75.06 132 TRP B C 1
ATOM 4310 O O . TRP B 1 132 ? 16.312 19.422 -8.188 1 75.06 132 TRP B O 1
ATOM 4320 N N . VAL B 1 133 ? 16.688 17.359 -8.852 1 81.75 133 VAL B N 1
ATOM 4321 C CA . VAL B 1 133 ? 15.547 17.359 -9.766 1 81.75 133 VAL B CA 1
ATOM 4322 C C . VAL B 1 133 ? 14.359 16.656 -9.109 1 81.75 133 VAL B C 1
ATOM 4324 O O . VAL B 1 133 ? 14.516 15.586 -8.508 1 81.75 133 VAL B O 1
ATOM 4327 N N . ALA B 1 134 ? 13.258 17.391 -9.195 1 87.12 134 ALA B N 1
ATOM 4328 C CA . ALA B 1 134 ? 12.047 16.797 -8.633 1 87.12 134 ALA B CA 1
ATOM 4329 C C . ALA B 1 134 ? 11.766 15.438 -9.266 1 87.12 134 ALA B C 1
ATOM 4331 O O . ALA B 1 134 ? 11.938 15.258 -10.477 1 87.12 134 ALA B O 1
ATOM 4332 N N . PRO B 1 135 ? 11.344 14.516 -8.422 1 91.94 135 PRO B N 1
ATOM 4333 C CA . PRO B 1 135 ? 10.992 13.219 -9 1 91.94 135 PRO B CA 1
ATOM 4334 C C . PRO B 1 135 ? 9.812 13.305 -9.969 1 91.94 135 PRO B C 1
ATOM 4336 O O . PRO B 1 135 ? 8.914 14.133 -9.773 1 91.94 135 PRO B O 1
ATOM 4339 N N . LYS B 1 136 ? 9.766 12.422 -10.906 1 92.06 136 LYS B N 1
ATOM 4340 C CA . LYS B 1 136 ? 8.758 12.492 -11.969 1 92.06 136 LYS B CA 1
ATOM 4341 C C . LYS B 1 136 ? 7.68 11.43 -11.766 1 92.06 136 LYS B C 1
ATOM 4343 O O . LYS B 1 136 ? 6.625 11.477 -12.398 1 92.06 136 LYS B O 1
ATOM 4348 N N . GLU B 1 137 ? 7.973 10.461 -10.906 1 94.31 137 GLU B N 1
ATOM 4349 C CA . GLU B 1 137 ? 7.023 9.383 -10.664 1 94.31 137 GLU B CA 1
ATOM 4350 C C . GLU B 1 137 ? 6.953 9.023 -9.188 1 94.31 137 GLU B C 1
ATOM 4352 O O . GLU B 1 137 ? 7.898 9.281 -8.43 1 94.31 137 GLU B O 1
ATOM 4357 N N . PRO B 1 138 ? 5.824 8.453 -8.844 1 96.06 138 PRO B N 1
ATOM 4358 C CA . PRO B 1 138 ? 5.715 8.031 -7.441 1 96.06 138 PRO B CA 1
ATOM 4359 C C . PRO B 1 138 ? 6.781 7.02 -7.043 1 96.06 138 PRO B C 1
ATOM 4361 O O . PRO B 1 138 ? 7.121 6.133 -7.832 1 96.06 138 PRO B O 1
ATOM 4364 N N . TRP B 1 139 ? 7.297 7.215 -5.867 1 96.31 139 TRP B N 1
ATOM 4365 C CA . TRP B 1 139 ? 8.164 6.242 -5.215 1 96.31 139 TRP B CA 1
ATOM 4366 C C . TRP B 1 139 ? 9.539 6.207 -5.883 1 96.31 139 TRP B C 1
ATOM 4368 O O . TRP B 1 139 ? 10.281 5.234 -5.734 1 96.31 139 TRP B O 1
ATOM 4378 N N . GLU B 1 140 ? 9.891 7.191 -6.691 1 95.25 140 GLU B N 1
ATOM 4379 C CA . GLU B 1 140 ? 11.219 7.344 -7.281 1 95.25 140 GLU B CA 1
ATOM 4380 C C . GLU B 1 140 ? 12.25 7.723 -6.223 1 95.25 140 GLU B C 1
ATOM 4382 O O . GLU B 1 140 ? 13.375 7.207 -6.227 1 95.25 140 GLU B O 1
ATOM 4387 N N . ARG B 1 141 ? 11.844 8.594 -5.359 1 95.62 141 ARG B N 1
ATOM 4388 C CA . ARG B 1 141 ? 12.68 9.086 -4.273 1 95.62 141 ARG B CA 1
ATOM 4389 C C . ARG B 1 141 ? 11.898 9.133 -2.961 1 95.62 141 ARG B C 1
ATOM 4391 O O . ARG B 1 141 ? 10.828 9.742 -2.889 1 95.62 141 ARG B O 1
ATOM 4398 N N . ILE B 1 142 ? 12.484 8.445 -1.992 1 97.12 142 ILE B N 1
ATOM 4399 C CA . ILE B 1 142 ? 11.789 8.422 -0.71 1 97.12 142 ILE B CA 1
ATOM 4400 C C . ILE B 1 142 ? 12.672 9.039 0.371 1 97.12 142 ILE B C 1
ATOM 4402 O O . ILE B 1 142 ? 13.898 9 0.275 1 97.12 142 ILE B O 1
ATOM 4406 N N . HIS B 1 143 ? 12.008 9.664 1.359 1 95.12 143 HIS B N 1
ATOM 4407 C CA . HIS B 1 143 ? 12.656 10.219 2.543 1 95.12 143 HIS B CA 1
ATOM 4408 C C . HIS B 1 143 ? 12.328 9.391 3.785 1 95.12 143 HIS B C 1
ATOM 4410 O O . HIS B 1 143 ? 11.18 9.016 3.996 1 95.12 143 HIS B O 1
ATOM 4416 N N . ILE B 1 144 ? 13.352 9.07 4.551 1 94.81 144 ILE B N 1
ATOM 4417 C CA . ILE B 1 144 ? 13.102 8.32 5.777 1 94.81 144 ILE B CA 1
ATOM 4418 C C . ILE B 1 144 ? 13.641 9.102 6.977 1 94.81 144 ILE B C 1
ATOM 4420 O O . ILE B 1 144 ? 14.625 9.836 6.859 1 94.81 144 ILE B O 1
ATOM 4424 N N . ASP B 1 145 ? 12.945 8.992 8.047 1 91.06 145 ASP B N 1
ATOM 4425 C CA . ASP B 1 145 ? 13.328 9.633 9.305 1 91.06 145 ASP B CA 1
ATOM 4426 C C . ASP B 1 145 ? 12.703 8.906 10.492 1 91.06 145 ASP B C 1
ATOM 4428 O O . ASP B 1 145 ? 11.711 8.195 10.344 1 91.06 145 ASP B O 1
ATOM 4432 N N . TYR B 1 146 ? 13.352 8.992 11.602 1 89.81 146 TYR B N 1
ATOM 4433 C CA . TYR B 1 146 ? 12.781 8.453 12.836 1 89.81 146 TYR B CA 1
ATOM 4434 C C . TYR B 1 146 ? 12.195 9.57 13.695 1 89.81 146 TYR B C 1
ATOM 4436 O O . TYR B 1 146 ? 12.703 10.688 13.703 1 89.81 146 TYR B O 1
ATOM 4444 N N . ALA B 1 147 ? 11.125 9.289 14.273 1 85.94 147 ALA B N 1
ATOM 4445 C CA . ALA B 1 147 ? 10.523 10.148 15.281 1 85.94 147 ALA B CA 1
ATOM 4446 C C . ALA B 1 147 ? 10.406 9.43 16.625 1 85.94 147 ALA B C 1
ATOM 4448 O O . ALA B 1 147 ? 10.062 8.25 16.672 1 85.94 147 ALA B O 1
ATOM 4449 N N . GLY B 1 148 ? 10.586 10.227 17.688 1 80.38 148 GLY B N 1
ATOM 4450 C CA . GLY B 1 148 ? 10.484 9.664 19.031 1 80.38 148 GLY B CA 1
ATOM 4451 C C . GLY B 1 148 ? 11.836 9.406 19.672 1 80.38 148 GLY B C 1
ATOM 4452 O O . GLY B 1 148 ? 12.867 9.859 19.172 1 80.38 148 GLY B O 1
ATOM 4453 N N . PRO B 1 149 ? 11.742 8.711 20.719 1 78.62 149 PRO B N 1
ATOM 4454 C CA . PRO B 1 149 ? 10.625 7.941 21.281 1 78.62 149 PRO B CA 1
ATOM 4455 C C . PRO B 1 149 ? 9.547 8.828 21.891 1 78.62 149 PRO B C 1
ATOM 4457 O O . PRO B 1 149 ? 9.852 9.867 22.484 1 78.62 149 PRO B O 1
ATOM 4460 N N . PHE B 1 150 ? 8.344 8.484 21.438 1 73.06 150 PHE B N 1
ATOM 4461 C CA . PHE B 1 150 ? 7.141 8.992 22.078 1 73.06 150 PHE B CA 1
ATOM 4462 C C . PHE B 1 150 ? 6.348 7.855 22.719 1 73.06 150 PHE B C 1
ATOM 4464 O O . PHE B 1 150 ? 6.043 6.859 22.047 1 73.06 150 PHE B O 1
ATOM 4471 N N . MET B 1 151 ? 6.023 7.875 24.031 1 67.06 151 MET B N 1
ATOM 4472 C CA . MET B 1 151 ? 5.301 6.824 24.734 1 67.06 151 MET B CA 1
ATOM 4473 C C . MET B 1 151 ? 5.98 5.473 24.547 1 67.06 151 MET B C 1
ATOM 4475 O O . MET B 1 151 ? 5.328 4.488 24.203 1 67.06 151 MET B O 1
ATOM 4479 N N . ASP B 1 152 ? 7.18 5.457 24.406 1 75.69 152 ASP B N 1
ATOM 4480 C CA . ASP B 1 152 ? 8.016 4.266 24.391 1 75.69 152 ASP B CA 1
ATOM 4481 C C . ASP B 1 152 ? 8.023 3.623 23 1 75.69 152 ASP B C 1
ATOM 4483 O O . ASP B 1 152 ? 8.32 2.434 22.859 1 75.69 152 ASP B O 1
ATOM 4487 N N . ASN B 1 153 ? 7.523 4.398 22.156 1 83.88 153 ASN B N 1
ATOM 4488 C CA . ASN B 1 153 ? 7.559 3.885 20.781 1 83.88 153 ASN B CA 1
ATOM 4489 C C . ASN B 1 153 ? 8.383 4.781 19.875 1 83.88 153 ASN B C 1
ATOM 4491 O O . ASN B 1 153 ? 8.391 6.004 20.031 1 83.88 153 ASN B O 1
ATOM 4495 N N . LEU B 1 154 ? 9.148 4.164 19.062 1 89.5 154 LEU B N 1
ATOM 4496 C CA . LEU B 1 154 ? 9.781 4.836 17.938 1 89.5 154 LEU B CA 1
ATOM 4497 C C . LEU B 1 154 ? 8.93 4.727 16.672 1 89.5 154 LEU B C 1
ATOM 4499 O O . LEU B 1 154 ? 8.164 3.768 16.516 1 89.5 154 LEU B O 1
ATOM 4503 N N . PHE B 1 155 ? 9.023 5.793 15.922 1 91.62 155 PHE B N 1
ATOM 4504 C CA . PHE B 1 155 ? 8.273 5.785 14.672 1 91.62 155 PHE B CA 1
ATOM 4505 C C . PHE B 1 155 ? 9.211 5.957 13.484 1 91.62 155 PHE B C 1
ATOM 4507 O O . PHE B 1 155 ? 10 6.906 13.438 1 91.62 155 PHE B O 1
ATOM 4514 N N . LEU B 1 156 ? 9.195 5.02 12.602 1 93.69 156 LEU B N 1
ATOM 4515 C CA . LEU B 1 156 ? 9.898 5.191 11.328 1 93.69 156 LEU B CA 1
ATOM 4516 C C . LEU B 1 156 ? 8.992 5.828 10.289 1 93.69 156 LEU B C 1
ATOM 4518 O O . LEU B 1 156 ? 7.938 5.281 9.953 1 93.69 156 LEU B O 1
ATOM 4522 N N . LEU B 1 157 ? 9.383 6.992 9.844 1 95 157 LEU B N 1
ATOM 4523 C CA . LEU B 1 157 ? 8.625 7.703 8.82 1 95 157 LEU B CA 1
ATOM 4524 C C . LEU B 1 157 ? 9.25 7.484 7.441 1 95 157 LEU B C 1
ATOM 4526 O O . LEU B 1 157 ? 10.469 7.609 7.281 1 95 157 LEU B O 1
ATOM 4530 N N . VAL B 1 158 ? 8.453 7.086 6.465 1 97.12 158 VAL B N 1
ATOM 4531 C CA . VAL B 1 158 ? 8.844 6.984 5.062 1 97.12 158 VAL B CA 1
ATOM 4532 C C . VAL B 1 158 ? 7.883 7.797 4.199 1 97.12 158 VAL B C 1
ATOM 4534 O O . VAL B 1 158 ? 6.676 7.543 4.195 1 97.12 158 VAL B O 1
ATOM 4537 N N . VAL B 1 159 ? 8.445 8.781 3.48 1 96.94 159 VAL B N 1
ATOM 4538 C CA . VAL B 1 159 ? 7.574 9.656 2.705 1 96.94 159 VAL B CA 1
ATOM 4539 C C . VAL B 1 159 ? 8.055 9.719 1.257 1 96.94 159 VAL B C 1
ATOM 4541 O O . VAL B 1 159 ? 9.25 9.906 1 1 96.94 159 VAL B O 1
ATOM 4544 N N . ASP B 1 160 ? 7.152 9.539 0.313 1 97.12 160 ASP B N 1
ATOM 4545 C CA . ASP B 1 160 ? 7.43 9.688 -1.112 1 97.12 160 ASP B CA 1
ATOM 4546 C C . ASP B 1 160 ? 7.52 11.164 -1.499 1 97.12 160 ASP B C 1
ATOM 4548 O O . ASP B 1 160 ? 6.586 11.93 -1.255 1 97.12 160 ASP B O 1
ATOM 4552 N N . GLU B 1 161 ? 8.547 11.539 -2.082 1 93.75 161 GLU B N 1
ATOM 4553 C CA . GLU B 1 161 ? 8.758 12.953 -2.387 1 93.75 161 GLU B CA 1
ATOM 4554 C C . GLU B 1 161 ? 7.781 13.438 -3.461 1 93.75 161 GLU B C 1
ATOM 4556 O O . GLU B 1 161 ? 7.34 14.586 -3.436 1 93.75 161 GLU B O 1
ATOM 4561 N N . TYR B 1 162 ? 7.457 12.586 -4.387 1 94.12 162 TYR B N 1
ATOM 4562 C CA . TYR B 1 162 ? 6.605 12.961 -5.508 1 94.12 162 TYR B CA 1
ATOM 4563 C C . TYR B 1 162 ? 5.18 13.234 -5.039 1 94.12 162 TYR B C 1
ATOM 4565 O O . TYR B 1 162 ? 4.613 14.289 -5.348 1 94.12 162 TYR B O 1
ATOM 4573 N N . SER B 1 163 ? 4.656 12.367 -4.289 1 94.69 163 SER B N 1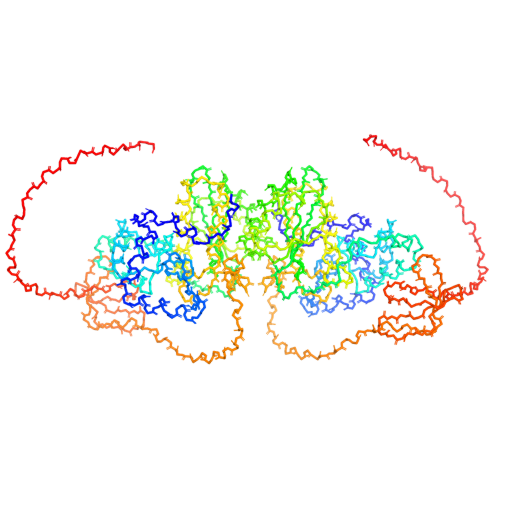
ATOM 4574 C CA . SER B 1 163 ? 3.234 12.398 -3.967 1 94.69 163 SER B CA 1
ATOM 4575 C C . SER B 1 163 ? 3.004 12.836 -2.523 1 94.69 163 SER B C 1
ATOM 4577 O O . SER B 1 163 ? 1.871 13.117 -2.127 1 94.69 163 SER B O 1
ATOM 4579 N N . LEU B 1 164 ? 3.994 12.805 -1.704 1 94.25 164 LEU B N 1
ATOM 4580 C CA . LEU B 1 164 ? 3.902 13.055 -0.269 1 94.25 164 LEU B CA 1
ATOM 4581 C C . LEU B 1 164 ? 3.113 11.945 0.421 1 94.25 164 LEU B C 1
ATOM 4583 O O . LEU B 1 164 ? 2.502 12.172 1.467 1 94.25 164 LEU B O 1
ATOM 4587 N N . TRP B 1 165 ? 3.07 10.727 -0.204 1 96.88 165 TRP B N 1
ATOM 4588 C CA . TRP B 1 165 ? 2.49 9.539 0.418 1 96.88 165 TRP B CA 1
ATOM 4589 C C . TRP B 1 165 ? 3.281 9.133 1.657 1 96.88 165 TRP B C 1
ATOM 4591 O O . TRP B 1 165 ? 4.488 8.898 1.581 1 96.88 165 TRP B O 1
ATOM 4601 N N . PRO B 1 166 ? 2.574 9.055 2.771 1 96.62 166 PRO B N 1
ATOM 4602 C CA . PRO B 1 166 ? 3.291 8.719 4.004 1 96.62 166 PRO B CA 1
ATOM 4603 C C . PRO B 1 166 ? 3.129 7.254 4.402 1 96.62 166 PRO B C 1
ATOM 4605 O O . PRO B 1 166 ? 2.053 6.68 4.223 1 96.62 166 PRO B O 1
ATOM 4608 N N . GLU B 1 167 ? 4.172 6.641 4.832 1 97.5 167 GLU B N 1
ATOM 4609 C CA . GLU B 1 167 ? 4.199 5.375 5.559 1 97.5 167 GLU B CA 1
ATOM 4610 C C . GLU B 1 167 ? 4.871 5.531 6.918 1 97.5 167 GLU B C 1
ATOM 4612 O O . GLU B 1 167 ? 5.957 6.109 7.016 1 97.5 167 GLU B O 1
ATOM 4617 N N . VAL B 1 168 ? 4.176 5.062 7.969 1 94.69 168 VAL B N 1
ATOM 4618 C CA . VAL B 1 168 ? 4.734 5.176 9.312 1 94.69 168 VAL B CA 1
ATOM 4619 C C . VAL B 1 168 ? 4.66 3.82 10.016 1 94.69 168 VAL B C 1
ATOM 4621 O O . VAL B 1 168 ? 3.613 3.17 10.016 1 94.69 168 VAL B O 1
ATOM 4624 N N . PHE B 1 169 ? 5.773 3.395 10.562 1 94.19 169 PHE B N 1
ATOM 4625 C CA . PHE B 1 169 ? 5.836 2.158 11.328 1 94.19 169 PHE B CA 1
ATOM 4626 C C . PHE B 1 169 ? 6.129 2.447 12.797 1 94.19 169 PHE B C 1
ATOM 4628 O O . PHE B 1 169 ? 7.004 3.256 13.109 1 94.19 169 PHE B O 1
ATOM 4635 N N . ILE B 1 170 ? 5.336 1.791 13.641 1 90.5 170 ILE B N 1
ATOM 4636 C CA . ILE B 1 170 ? 5.703 1.777 15.055 1 90.5 170 ILE B CA 1
ATOM 4637 C C . ILE B 1 170 ? 6.836 0.779 15.281 1 90.5 170 ILE B C 1
ATOM 4639 O O . ILE B 1 170 ? 6.762 -0.365 14.828 1 90.5 170 ILE B O 1
ATOM 4643 N N . SER B 1 171 ? 7.906 1.259 15.805 1 89.06 171 SER B N 1
ATOM 4644 C CA . SER B 1 171 ? 9.078 0.409 16.016 1 89.06 171 SER B CA 1
ATOM 4645 C C . SER B 1 171 ? 9.602 0.523 17.438 1 89.06 171 SER B C 1
ATOM 4647 O O . SER B 1 171 ? 9.406 1.548 18.094 1 89.06 171 SER B O 1
ATOM 4649 N N . ASN B 1 172 ? 10.227 -0.604 17.828 1 87.06 172 ASN B N 1
ATOM 4650 C CA . ASN B 1 172 ? 10.867 -0.588 19.141 1 87.06 172 ASN B CA 1
ATOM 4651 C C . ASN B 1 172 ? 12.375 -0.391 19.031 1 87.06 172 ASN B C 1
ATOM 4653 O O . ASN B 1 172 ? 13.07 -0.291 20.047 1 87.06 172 ASN B O 1
ATOM 4657 N N . SER B 1 173 ? 12.836 -0.323 17.828 1 86.81 173 SER B N 1
ATOM 4658 C CA . SER B 1 173 ? 14.273 -0.205 17.594 1 86.81 173 SER B CA 1
ATOM 4659 C C . SER B 1 173 ? 14.578 0.645 16.375 1 86.81 173 SER B C 1
ATOM 4661 O O . SER B 1 173 ? 13.789 0.674 15.422 1 86.81 173 SER B O 1
ATOM 4663 N N . SER B 1 174 ? 15.641 1.35 16.5 1 85.88 174 SER B N 1
ATOM 4664 C CA . SER B 1 174 ? 16.109 2.113 15.336 1 85.88 174 SER B CA 1
ATOM 4665 C C . SER B 1 174 ? 17.344 1.472 14.711 1 85.88 174 SER B C 1
ATOM 4667 O O . SER B 1 174 ? 18.094 2.135 14 1 85.88 174 SER B O 1
ATOM 4669 N N . SER B 1 175 ? 17.5 0.258 14.953 1 89 175 SER B N 1
ATOM 4670 C CA . SER B 1 175 ? 18.641 -0.452 14.398 1 89 175 SER B CA 1
ATOM 4671 C C . SER B 1 175 ? 18.516 -0.595 12.883 1 89 175 SER B C 1
ATOM 4673 O O . SER B 1 175 ? 17.422 -0.501 12.328 1 89 175 SER B O 1
ATOM 4675 N N . ALA B 1 176 ? 19.641 -0.8 12.336 1 90.56 176 ALA B N 1
ATOM 4676 C CA . ALA B 1 176 ? 19.672 -1.011 10.891 1 90.56 176 ALA B CA 1
ATOM 4677 C C . ALA B 1 176 ? 18.797 -2.209 10.5 1 90.56 176 ALA B C 1
ATOM 4679 O O . ALA B 1 176 ? 18.047 -2.148 9.531 1 90.56 176 ALA B O 1
ATOM 4680 N N . SER B 1 177 ? 18.922 -3.221 11.273 1 90.56 177 SER B N 1
ATOM 4681 C CA . SER B 1 177 ? 18.188 -4.441 10.969 1 90.56 177 SER B CA 1
ATOM 4682 C C . SER B 1 177 ? 16.672 -4.203 11.031 1 90.56 177 SER B C 1
ATOM 4684 O O . SER B 1 177 ? 15.938 -4.648 10.148 1 90.56 177 SER B O 1
ATOM 4686 N N . SER B 1 178 ? 16.281 -3.523 12.047 1 91.56 178 SER B N 1
ATOM 4687 C CA . SER B 1 178 ? 14.859 -3.205 12.188 1 91.56 178 SER B CA 1
ATOM 4688 C C . SER B 1 178 ? 14.375 -2.316 11.047 1 91.56 178 SER B C 1
ATOM 4690 O O . SER B 1 178 ? 13.297 -2.531 10.5 1 91.56 178 SER B O 1
ATOM 4692 N N . THR B 1 179 ? 15.172 -1.384 10.703 1 93.31 179 THR B N 1
ATOM 4693 C CA . THR B 1 179 ? 14.836 -0.469 9.617 1 93.31 179 THR B CA 1
ATOM 4694 C C . THR B 1 179 ? 14.742 -1.216 8.289 1 93.31 179 THR B C 1
ATOM 4696 O O . THR B 1 179 ? 13.789 -1.028 7.531 1 93.31 179 THR B O 1
ATOM 4699 N N . ILE B 1 180 ? 15.664 -2.068 8.062 1 93.31 180 ILE B N 1
ATOM 4700 C CA . ILE B 1 180 ? 15.734 -2.832 6.82 1 93.31 180 ILE B CA 1
ATOM 4701 C C . ILE B 1 180 ? 14.5 -3.719 6.688 1 93.31 180 ILE B C 1
ATOM 4703 O O . ILE B 1 180 ? 13.922 -3.828 5.605 1 93.31 180 ILE B O 1
ATOM 4707 N N . GLU B 1 181 ? 14.133 -4.273 7.727 1 92.06 181 GLU B N 1
ATOM 4708 C CA . GLU B 1 181 ? 12.953 -5.125 7.723 1 92.06 181 GLU B CA 1
ATOM 4709 C C . GLU B 1 181 ? 11.719 -4.352 7.258 1 92.06 181 GLU B C 1
ATOM 4711 O O . GLU B 1 181 ? 10.938 -4.848 6.441 1 92.06 181 GLU B O 1
ATOM 4716 N N . LYS B 1 182 ? 11.555 -3.203 7.758 1 94.38 182 LYS B N 1
ATOM 4717 C CA . LYS B 1 182 ? 10.406 -2.373 7.406 1 94.38 182 LYS B CA 1
ATOM 4718 C C . LYS B 1 182 ? 10.492 -1.896 5.961 1 94.38 182 LYS B C 1
ATOM 4720 O O . LYS B 1 182 ? 9.484 -1.862 5.254 1 94.38 182 LYS B O 1
ATOM 4725 N N . LEU B 1 183 ? 11.656 -1.581 5.555 1 95.19 183 LEU B N 1
ATOM 4726 C CA . LEU B 1 183 ? 11.836 -1.117 4.184 1 95.19 183 LEU B CA 1
ATOM 4727 C C . LEU B 1 183 ? 11.586 -2.248 3.191 1 95.19 183 LEU B C 1
ATOM 4729 O O . LEU B 1 183 ? 11 -2.027 2.131 1 95.19 183 LEU B O 1
ATOM 4733 N N . LYS B 1 184 ? 11.992 -3.441 3.533 1 91.81 184 LYS B N 1
ATOM 4734 C CA . LYS B 1 184 ? 11.742 -4.594 2.67 1 91.81 184 LYS B CA 1
ATOM 4735 C C . LYS B 1 184 ? 10.242 -4.816 2.482 1 91.81 184 LYS B C 1
ATOM 4737 O O . LYS B 1 184 ? 9.797 -5.156 1.386 1 91.81 184 LYS B O 1
ATOM 4742 N N . LEU B 1 185 ? 9.555 -4.621 3.514 1 93.19 185 LEU B N 1
ATOM 4743 C CA . LEU B 1 185 ? 8.102 -4.723 3.443 1 93.19 185 LEU B CA 1
ATOM 4744 C C . LEU B 1 185 ? 7.531 -3.701 2.465 1 93.19 185 LEU B C 1
ATOM 4746 O O . LEU B 1 185 ? 6.723 -4.047 1.6 1 93.19 185 LEU B O 1
ATOM 4750 N N . LEU B 1 186 ? 7.969 -2.525 2.564 1 96.12 186 LEU B N 1
ATOM 4751 C CA . LEU B 1 186 ? 7.484 -1.463 1.69 1 96.12 186 LEU B CA 1
ATOM 4752 C C . LEU B 1 186 ? 7.895 -1.723 0.244 1 96.12 186 LEU B C 1
ATOM 4754 O O . LEU B 1 186 ? 7.109 -1.488 -0.678 1 96.12 186 LEU B O 1
ATOM 4758 N N . PHE B 1 187 ? 9.141 -2.193 0.094 1 93.88 187 PHE B N 1
ATOM 4759 C CA . PHE B 1 187 ? 9.641 -2.434 -1.254 1 93.88 187 PHE B CA 1
ATOM 4760 C C . PHE B 1 187 ? 8.883 -3.578 -1.917 1 93.88 187 PHE B C 1
ATOM 4762 O O . PHE B 1 187 ? 8.711 -3.592 -3.139 1 93.88 187 PHE B O 1
ATOM 4769 N N . SER B 1 188 ? 8.375 -4.469 -1.156 1 90.88 188 SER B N 1
ATOM 4770 C CA . SER B 1 188 ? 7.555 -5.547 -1.696 1 90.88 188 SER B CA 1
ATOM 4771 C C . SER B 1 188 ? 6.195 -5.023 -2.156 1 90.88 188 SER B C 1
ATOM 4773 O O . SER B 1 188 ? 5.559 -5.621 -3.023 1 90.88 188 SER B O 1
ATOM 4775 N N . SER B 1 189 ? 5.766 -3.938 -1.594 1 94.25 189 SER B N 1
ATOM 4776 C CA . SER B 1 189 ? 4.453 -3.375 -1.903 1 94.25 189 SER B CA 1
ATOM 4777 C C . SER B 1 189 ? 4.539 -2.371 -3.047 1 94.25 189 SER B C 1
ATOM 4779 O O . SER B 1 189 ? 3.688 -2.363 -3.938 1 94.25 189 SER B O 1
ATOM 4781 N N . PHE B 1 190 ? 5.629 -1.601 -2.996 1 95.94 190 PHE B N 1
ATOM 4782 C CA . PHE B 1 190 ? 5.605 -0.455 -3.898 1 95.94 190 PHE B CA 1
ATOM 4783 C C . PHE B 1 190 ? 6.801 -0.486 -4.844 1 95.94 190 PHE B C 1
ATOM 4785 O O . PHE B 1 190 ? 6.945 0.395 -5.695 1 95.94 190 PHE B O 1
ATOM 4792 N N . GLY B 1 191 ? 7.625 -1.523 -4.73 1 91.62 191 GLY B N 1
ATOM 4793 C CA . GLY B 1 191 ? 8.836 -1.593 -5.535 1 91.62 191 GLY B CA 1
ATOM 4794 C C . GLY B 1 191 ? 10.031 -0.924 -4.879 1 91.62 191 GLY B C 1
ATOM 4795 O O . GLY B 1 191 ? 9.906 -0.333 -3.807 1 91.62 191 GLY B O 1
ATOM 4796 N N . GLN B 1 192 ? 11.148 -1.052 -5.543 1 91.81 192 GLN B N 1
ATOM 4797 C CA . GLN B 1 192 ? 12.367 -0.424 -5.039 1 91.81 192 GLN B CA 1
ATOM 4798 C C . GLN B 1 192 ? 12.5 1.01 -5.547 1 91.81 192 GLN B C 1
ATOM 4800 O O . GLN B 1 192 ? 12.414 1.257 -6.75 1 91.81 192 GLN B O 1
ATOM 4805 N N . PRO B 1 193 ? 12.695 1.945 -4.613 1 95.19 193 PRO B N 1
ATOM 4806 C CA . PRO B 1 193 ? 12.961 3.309 -5.082 1 95.19 193 PRO B CA 1
ATOM 4807 C C . PRO B 1 193 ? 14.344 3.457 -5.719 1 95.19 193 PRO B C 1
ATOM 4809 O O . PRO B 1 193 ? 15.195 2.58 -5.562 1 95.19 193 PRO B O 1
ATOM 4812 N N . ARG B 1 194 ? 14.531 4.582 -6.406 1 93.44 194 ARG B N 1
ATOM 4813 C CA . ARG B 1 194 ? 15.844 4.863 -6.992 1 93.44 194 ARG B CA 1
ATOM 4814 C C . ARG B 1 194 ? 16.766 5.531 -5.977 1 93.44 194 ARG B C 1
ATOM 4816 O O . ARG B 1 194 ? 17.969 5.285 -5.969 1 93.44 194 ARG B O 1
ATOM 4823 N N . VAL B 1 195 ? 16.125 6.387 -5.184 1 93.31 195 VAL B N 1
ATOM 4824 C CA . VAL B 1 195 ? 16.906 7.191 -4.254 1 93.31 195 VAL B CA 1
ATOM 4825 C C . VAL B 1 195 ? 16.266 7.176 -2.875 1 93.31 195 VAL B C 1
ATOM 4827 O O . VAL B 1 195 ? 15.039 7.277 -2.76 1 93.31 195 VAL B O 1
ATOM 4830 N N . LEU B 1 196 ? 17.031 6.969 -1.891 1 95.69 196 LEU B N 1
ATOM 4831 C CA . LEU B 1 196 ? 16.609 7.105 -0.499 1 95.69 196 LEU B CA 1
ATOM 4832 C C . LEU B 1 196 ? 17.359 8.242 0.188 1 95.69 196 LEU B C 1
ATOM 4834 O O . LEU B 1 196 ? 18.594 8.297 0.132 1 95.69 196 LEU B O 1
ATOM 4838 N N . VAL B 1 197 ? 16.594 9.18 0.778 1 92.06 197 VAL B N 1
ATOM 4839 C CA . VAL B 1 197 ? 17.172 10.336 1.445 1 92.06 197 VAL B CA 1
ATOM 4840 C C . VAL B 1 197 ? 16.984 10.211 2.955 1 92.06 197 VAL B C 1
ATOM 4842 O O . VAL B 1 197 ? 15.891 9.891 3.426 1 92.06 197 VAL B O 1
ATOM 4845 N N . SER B 1 198 ? 17.953 10.289 3.695 1 89.75 198 SER B N 1
ATOM 4846 C CA . SER B 1 198 ? 17.875 10.305 5.152 1 89.75 198 SER B CA 1
ATOM 4847 C C . SER B 1 198 ? 18.828 11.336 5.746 1 89.75 198 SER B C 1
ATOM 4849 O O . SER B 1 198 ? 19.688 11.875 5.039 1 89.75 198 SER B O 1
ATOM 4851 N N . ASP B 1 199 ? 18.5 11.742 6.926 1 77.06 199 ASP B N 1
ATOM 4852 C CA . ASP B 1 199 ? 19.484 12.578 7.605 1 77.06 199 ASP B CA 1
ATOM 4853 C C . ASP B 1 199 ? 20.719 11.766 8.008 1 77.06 199 ASP B C 1
ATOM 4855 O O . ASP B 1 199 ? 20.781 10.562 7.746 1 77.06 199 ASP B O 1
ATOM 4859 N N . ASN B 1 200 ? 21.672 12.398 8.422 1 66.81 200 ASN B N 1
ATOM 4860 C CA . ASN B 1 200 ? 22.953 11.781 8.734 1 66.81 200 ASN B CA 1
ATOM 4861 C C . ASN B 1 200 ? 22.953 11.156 10.125 1 66.81 200 ASN B C 1
ATOM 4863 O O . ASN B 1 200 ? 23.922 11.289 10.867 1 66.81 200 ASN B O 1
ATOM 4867 N N . VAL B 1 201 ? 21.891 10.5 10.367 1 67.25 201 VAL B N 1
ATOM 4868 C CA . VAL B 1 201 ? 21.859 9.844 11.664 1 67.25 201 VAL B CA 1
ATOM 4869 C C . VAL B 1 201 ? 22.562 8.484 11.578 1 67.25 201 VAL B C 1
ATOM 4871 O O . VAL B 1 201 ? 22.562 7.852 10.523 1 67.25 201 VAL B O 1
ATOM 4874 N N . SER B 1 202 ? 23.109 8.133 12.57 1 66.19 202 SER B N 1
ATOM 4875 C CA . SER B 1 202 ? 23.922 6.93 12.672 1 66.19 202 SER B CA 1
ATOM 4876 C C . SER B 1 202 ? 23.141 5.688 12.242 1 66.19 202 SER B C 1
ATOM 4878 O O . SER B 1 202 ? 23.719 4.766 11.656 1 66.19 202 SER B O 1
ATOM 4880 N N . SER B 1 203 ? 21.953 5.695 12.516 1 69.38 203 SER B N 1
ATOM 4881 C CA . SER B 1 203 ? 21.125 4.527 12.219 1 69.38 203 SER B CA 1
ATOM 4882 C C . SER B 1 203 ? 21.125 4.23 10.719 1 69.38 203 SER B C 1
ATOM 4884 O O . SER B 1 203 ? 20.953 3.078 10.312 1 69.38 203 SER B O 1
ATOM 4886 N N . PHE B 1 204 ? 21.469 5.246 9.93 1 79.94 204 PHE B N 1
ATOM 4887 C CA . PHE B 1 204 ? 21.344 5.055 8.492 1 79.94 204 PHE B CA 1
ATOM 4888 C C . PHE B 1 204 ? 22.719 5 7.836 1 79.94 204 PHE B C 1
ATOM 4890 O O . PHE B 1 204 ? 22.828 4.754 6.633 1 79.94 204 PHE B O 1
ATOM 4897 N N . MET B 1 205 ? 23.688 5.246 8.617 1 78.94 205 MET B N 1
ATOM 4898 C CA . MET B 1 205 ? 25.016 5.387 8.023 1 78.94 205 MET B CA 1
ATOM 4899 C C . MET B 1 205 ? 25.844 4.117 8.227 1 78.94 205 MET B C 1
ATOM 4901 O O . MET B 1 205 ? 26.938 3.992 7.688 1 78.94 205 MET B O 1
ATOM 4905 N N . GLY B 1 206 ? 25.297 3.203 8.898 1 84.62 206 GLY B N 1
ATOM 4906 C CA . GLY B 1 206 ? 26.047 1.979 9.164 1 84.62 206 GLY B CA 1
ATOM 4907 C C . GLY B 1 206 ? 26.266 1.133 7.926 1 84.62 206 GLY B C 1
ATOM 4908 O O . GLY B 1 206 ? 25.562 1.299 6.922 1 84.62 206 GLY B O 1
ATOM 4909 N N . GLU B 1 207 ? 27.203 0.297 8 1 89.38 207 GLU B N 1
ATOM 4910 C CA . GLU B 1 207 ? 27.594 -0.553 6.883 1 89.38 207 GLU B CA 1
ATOM 4911 C C . GLU B 1 207 ? 26.453 -1.491 6.484 1 89.38 207 GLU B C 1
ATOM 4913 O O . GLU B 1 207 ? 26.234 -1.738 5.297 1 89.38 207 GLU B O 1
ATOM 4918 N N . GLU B 1 208 ? 25.859 -1.956 7.461 1 90.88 208 GLU B N 1
ATOM 4919 C CA . GLU B 1 208 ? 24.75 -2.869 7.195 1 90.88 208 GLU B CA 1
ATOM 4920 C C . GLU B 1 208 ? 23.688 -2.205 6.328 1 90.88 208 GLU B C 1
ATOM 4922 O O . GLU B 1 208 ? 23.219 -2.793 5.348 1 90.88 208 GLU B O 1
ATOM 4927 N N . PHE B 1 209 ? 23.406 -1.063 6.652 1 92.5 209 PHE B N 1
ATOM 4928 C CA . PHE B 1 209 ? 22.375 -0.328 5.934 1 92.5 209 PHE B CA 1
ATOM 4929 C C . PHE B 1 209 ? 22.844 0.06 4.539 1 92.5 209 PHE B C 1
ATOM 4931 O O . PHE B 1 209 ? 22.109 -0.055 3.566 1 92.5 209 PHE B O 1
ATOM 4938 N N . GLN B 1 210 ? 24.094 0.403 4.441 1 91.25 210 GLN B N 1
ATOM 4939 C CA . GLN B 1 210 ? 24.656 0.774 3.145 1 91.25 210 GLN B CA 1
ATOM 4940 C C . GLN B 1 210 ? 24.719 -0.429 2.209 1 91.25 210 GLN B C 1
ATOM 4942 O O . GLN B 1 210 ? 24.438 -0.31 1.017 1 91.25 210 GLN B O 1
ATOM 4947 N N . THR B 1 211 ? 25.062 -1.491 2.711 1 91.81 211 THR B N 1
ATOM 4948 C CA . THR B 1 211 ? 25.125 -2.715 1.918 1 91.81 211 THR B CA 1
ATOM 4949 C C . THR B 1 211 ? 23.719 -3.109 1.434 1 91.81 211 THR B C 1
ATOM 4951 O O . THR B 1 211 ? 23.562 -3.529 0.287 1 91.81 211 THR B O 1
ATOM 4954 N N . PHE B 1 212 ? 22.797 -2.895 2.287 1 92.12 212 PHE B N 1
ATOM 4955 C CA . PHE B 1 212 ? 21.406 -3.168 1.947 1 92.12 212 PHE B CA 1
ATOM 4956 C C . PHE B 1 212 ? 20.953 -2.299 0.78 1 92.12 212 PHE B C 1
ATOM 4958 O O . PHE B 1 212 ? 20.422 -2.807 -0.208 1 92.12 212 PHE B O 1
ATOM 4965 N N . LEU B 1 213 ? 21.203 -1.057 0.844 1 92.75 213 LEU B N 1
ATOM 4966 C CA . LEU B 1 213 ? 20.797 -0.139 -0.212 1 92.75 213 LEU B CA 1
ATOM 4967 C C . LEU B 1 213 ? 21.5 -0.475 -1.526 1 92.75 213 LEU B C 1
ATOM 4969 O O . LEU B 1 213 ? 20.859 -0.498 -2.584 1 92.75 213 LEU B O 1
ATOM 4973 N N . LYS B 1 214 ? 22.734 -0.821 -1.428 1 88.62 214 LYS B N 1
ATOM 4974 C CA . LYS B 1 214 ? 23.5 -1.168 -2.617 1 88.62 214 LYS B CA 1
ATOM 4975 C C . LYS B 1 214 ? 22.953 -2.432 -3.277 1 88.62 214 LYS B C 1
ATOM 4977 O O . LYS B 1 214 ? 22.844 -2.5 -4.504 1 88.62 214 LYS B O 1
ATOM 4982 N N . SER B 1 215 ? 22.609 -3.324 -2.498 1 86 215 SER B N 1
ATOM 4983 C CA . SER B 1 215 ? 22.109 -4.594 -3.014 1 86 215 SER B CA 1
ATOM 4984 C C . SER B 1 215 ? 20.781 -4.41 -3.73 1 86 215 SER B C 1
ATOM 4986 O O . SER B 1 215 ? 20.438 -5.195 -4.617 1 86 215 SER B O 1
ATOM 4988 N N . PHE B 1 216 ? 20.047 -3.385 -3.422 1 88.56 216 PHE B N 1
ATOM 4989 C CA . PHE B 1 216 ? 18.75 -3.105 -4.031 1 88.56 216 PHE B CA 1
ATOM 4990 C C . PHE B 1 216 ? 18.891 -2.07 -5.141 1 88.56 216 PHE B C 1
ATOM 4992 O O . PHE B 1 216 ? 17.891 -1.66 -5.742 1 88.56 216 PHE B O 1
ATOM 4999 N N . GLY B 1 217 ? 20.141 -1.614 -5.336 1 87.12 217 GLY B N 1
ATOM 5000 C CA . GLY B 1 217 ? 20.375 -0.611 -6.363 1 87.12 217 GLY B CA 1
ATOM 5001 C C . GLY B 1 217 ? 19.797 0.749 -6.012 1 87.12 217 GLY B C 1
ATOM 5002 O O . GLY B 1 217 ? 19.328 1.473 -6.891 1 87.12 217 GLY B O 1
ATOM 5003 N N . ILE B 1 218 ? 19.734 1.044 -4.777 1 93.06 218 ILE B N 1
ATOM 5004 C CA . ILE B 1 218 ? 19.172 2.303 -4.301 1 93.06 218 ILE B CA 1
ATOM 5005 C C . ILE B 1 218 ? 20.312 3.273 -3.955 1 93.06 218 ILE B C 1
ATOM 5007 O O . ILE B 1 218 ? 21.25 2.916 -3.236 1 93.06 218 ILE B O 1
ATOM 5011 N N . LYS B 1 219 ? 20.297 4.449 -4.445 1 91.12 219 LYS B N 1
ATOM 5012 C CA . LYS B 1 219 ? 21.25 5.492 -4.094 1 91.12 219 LYS B CA 1
ATOM 5013 C C . LYS B 1 219 ? 20.891 6.16 -2.773 1 91.12 219 LYS B C 1
ATOM 5015 O O . LYS B 1 219 ? 19.734 6.566 -2.576 1 91.12 219 LYS B O 1
ATOM 5020 N N . HIS B 1 220 ? 21.844 6.23 -1.923 1 91.94 220 HIS B N 1
ATOM 5021 C CA . HIS B 1 220 ? 21.609 6.871 -0.632 1 91.94 220 HIS B CA 1
ATOM 5022 C C . HIS B 1 220 ? 22.078 8.32 -0.646 1 91.94 220 HIS B C 1
ATOM 5024 O O . HIS B 1 220 ? 23.234 8.602 -0.962 1 91.94 220 HIS B O 1
ATOM 5030 N N . CYS B 1 221 ? 21.172 9.219 -0.307 1 87.69 221 CYS B N 1
ATOM 5031 C CA . CYS B 1 221 ? 21.484 10.641 -0.254 1 87.69 221 CYS B CA 1
ATOM 5032 C C . CYS B 1 221 ? 21.297 11.188 1.155 1 87.69 221 CYS B C 1
ATOM 5034 O O . CYS B 1 221 ? 20.25 11.008 1.76 1 87.69 221 CYS B O 1
ATOM 5036 N N . THR B 1 222 ? 22.25 11.836 1.66 1 81.94 222 THR B N 1
ATOM 5037 C CA . THR B 1 222 ? 22.156 12.406 2.998 1 81.94 222 THR B CA 1
ATOM 5038 C C . THR B 1 222 ? 22.266 13.93 2.943 1 81.94 222 THR B C 1
ATOM 5040 O O . THR B 1 222 ? 22.125 14.602 3.965 1 81.94 222 THR B O 1
ATOM 5043 N N . GLY B 1 223 ? 22.406 14.5 1.804 1 70.19 223 GLY B N 1
ATOM 5044 C CA . GLY B 1 223 ? 22.562 15.945 1.668 1 70.19 223 GLY B CA 1
ATOM 5045 C C . GLY B 1 223 ? 21.234 16.656 1.433 1 70.19 223 GLY B C 1
ATOM 5046 O O . GLY B 1 223 ? 20.219 16.031 1.15 1 70.19 223 GLY B O 1
ATOM 5047 N N . VAL B 1 224 ? 21.234 17.953 1.786 1 69.06 224 VAL B N 1
ATOM 5048 C CA . VAL B 1 224 ? 20.078 18.812 1.565 1 69.06 224 VAL B CA 1
ATOM 5049 C C . VAL B 1 224 ? 20.25 19.578 0.251 1 69.06 224 VAL B C 1
ATOM 5051 O O . VAL B 1 224 ? 21.297 20.172 0.004 1 69.06 224 VAL B O 1
ATOM 5054 N N . PRO B 1 225 ? 19.234 19.328 -0.632 1 67.69 225 PRO B N 1
ATOM 5055 C CA . PRO B 1 225 ? 19.344 20.094 -1.875 1 67.69 225 PRO B CA 1
ATOM 5056 C C . PRO B 1 225 ? 19.188 21.609 -1.654 1 67.69 225 PRO B C 1
ATOM 5058 O O . PRO B 1 225 ? 18.562 22.031 -0.683 1 67.69 225 PRO B O 1
ATOM 5061 N N . TYR B 1 226 ? 19.812 22.25 -2.586 1 62.84 226 TYR B N 1
ATOM 5062 C CA . TYR B 1 226 ? 19.625 23.703 -2.561 1 62.84 226 TYR B CA 1
ATOM 5063 C C . TYR B 1 226 ? 18.359 24.109 -3.293 1 62.84 226 TYR B C 1
ATOM 5065 O O . TYR B 1 226 ? 18.156 23.734 -4.453 1 62.84 226 TYR B O 1
ATOM 5073 N N . ASN B 1 227 ? 17.375 24.734 -2.553 1 62.97 227 ASN B N 1
ATOM 5074 C CA . ASN B 1 227 ? 16.188 25.391 -3.098 1 62.97 227 ASN B CA 1
ATOM 5075 C C . ASN B 1 227 ? 15.312 24.422 -3.877 1 62.97 227 ASN B C 1
ATOM 5077 O O . ASN B 1 227 ? 15.055 24.625 -5.066 1 62.97 227 ASN B O 1
ATOM 5081 N N . SER B 1 228 ? 14.984 23.422 -3.373 1 78.5 228 SER B N 1
ATOM 5082 C CA . SER B 1 228 ? 14.078 22.484 -4.023 1 78.5 228 SER B CA 1
ATOM 5083 C C . SER B 1 228 ? 12.703 22.5 -3.361 1 78.5 228 SER B C 1
ATOM 5085 O O . SER B 1 228 ? 12.57 22.172 -2.18 1 78.5 228 SER B O 1
ATOM 5087 N N . LYS B 1 229 ? 11.812 22.906 -4.184 1 79.75 229 LYS B N 1
ATOM 5088 C CA . LYS B 1 229 ? 10.445 22.969 -3.688 1 79.75 229 LYS B CA 1
ATOM 5089 C C . LYS B 1 229 ? 9.945 21.594 -3.256 1 79.75 229 LYS B C 1
ATOM 5091 O O . LYS B 1 229 ? 9.281 21.469 -2.225 1 79.75 229 LYS B O 1
ATOM 5096 N N . SER B 1 230 ? 10.289 20.609 -4.047 1 83.06 230 SER B N 1
ATOM 5097 C CA . SER B 1 230 ? 9.836 19.266 -3.715 1 83.06 230 SER B CA 1
ATOM 5098 C C . SER B 1 230 ? 10.453 18.781 -2.41 1 83.06 230 SER B C 1
ATOM 5100 O O . SER B 1 230 ? 9.789 18.125 -1.604 1 83.06 230 SER B O 1
ATOM 5102 N N . TYR B 1 231 ? 11.664 19.156 -2.217 1 83.81 231 TYR B N 1
ATOM 5103 C CA . TYR B 1 231 ? 12.336 18.797 -0.972 1 83.81 231 TYR B CA 1
ATOM 5104 C C . TYR B 1 231 ? 11.711 19.531 0.213 1 83.81 231 TYR B C 1
ATOM 5106 O O . TYR B 1 231 ? 11.43 18.922 1.247 1 83.81 231 TYR B O 1
ATOM 5114 N N . ASP B 1 232 ? 11.445 20.719 0.049 1 82.31 232 ASP B N 1
ATOM 5115 C CA . ASP B 1 232 ? 10.859 21.516 1.117 1 82.31 232 ASP B CA 1
ATOM 5116 C C . ASP B 1 232 ? 9.492 20.969 1.522 1 82.31 232 ASP B C 1
ATOM 5118 O O . ASP B 1 232 ? 9.156 20.938 2.709 1 82.31 232 ASP B O 1
ATOM 5122 N N . ASN B 1 233 ? 8.797 20.609 0.529 1 84.12 233 ASN B N 1
ATOM 5123 C CA . ASN B 1 233 ? 7.469 20.062 0.794 1 84.12 233 ASN B CA 1
ATOM 5124 C C . ASN B 1 233 ? 7.543 18.812 1.657 1 84.12 233 ASN B C 1
ATOM 5126 O O . ASN B 1 233 ? 6.754 18.656 2.592 1 84.12 233 ASN B O 1
ATOM 5130 N N . VAL B 1 234 ? 8.477 18.016 1.335 1 87.25 234 VAL B N 1
ATOM 5131 C CA . VAL B 1 234 ? 8.602 16.766 2.076 1 87.25 234 VAL B CA 1
ATOM 5132 C C . VAL B 1 234 ? 9.07 17.047 3.5 1 87.25 234 VAL B C 1
ATOM 5134 O O . VAL B 1 234 ? 8.578 16.453 4.457 1 87.25 234 VAL B O 1
ATOM 5137 N N . VAL B 1 235 ? 9.992 17.938 3.652 1 83.31 235 VAL B N 1
ATOM 5138 C CA . VAL B 1 235 ? 10.531 18.266 4.969 1 83.31 235 VAL B CA 1
ATOM 5139 C C . VAL B 1 235 ? 9.422 18.859 5.84 1 83.31 235 VAL B C 1
ATOM 5141 O O . VAL B 1 235 ? 9.273 18.469 7 1 83.31 235 VAL B O 1
ATOM 5144 N N . ARG B 1 236 ? 8.648 19.734 5.27 1 83.19 236 ARG B N 1
ATOM 5145 C CA . ARG B 1 236 ? 7.508 20.312 5.977 1 83.19 236 ARG B CA 1
ATOM 5146 C C . ARG B 1 236 ? 6.535 19.234 6.422 1 83.19 236 ARG B C 1
ATOM 5148 O O . ARG B 1 236 ? 6.059 19.25 7.559 1 83.19 236 ARG B O 1
ATOM 5155 N N . PHE B 1 237 ? 6.273 18.422 5.547 1 88.94 237 PHE B N 1
ATOM 5156 C CA . PHE B 1 237 ? 5.289 17.375 5.824 1 88.94 237 PHE B CA 1
ATOM 5157 C C . PHE B 1 237 ? 5.797 16.422 6.902 1 88.94 237 PHE B C 1
ATOM 5159 O O . PHE B 1 237 ? 5.047 16.047 7.805 1 88.94 237 PHE B O 1
ATOM 5166 N N . ILE B 1 238 ? 7.043 16.031 6.793 1 87.19 238 ILE B N 1
ATOM 5167 C CA . ILE B 1 238 ? 7.625 15.141 7.793 1 87.19 238 ILE B CA 1
ATOM 5168 C C . ILE B 1 238 ? 7.574 15.805 9.164 1 87.19 238 ILE B C 1
ATOM 5170 O O . ILE B 1 238 ? 7.238 15.156 10.164 1 87.19 238 ILE B O 1
ATOM 5174 N N . PHE B 1 239 ? 7.852 17.062 9.211 1 84.56 239 PHE B N 1
ATOM 5175 C CA . PHE B 1 239 ? 7.766 17.812 10.461 1 84.56 239 PHE B CA 1
ATOM 5176 C C . PHE B 1 239 ? 6.336 17.812 10.992 1 84.56 239 PHE B C 1
ATOM 5178 O O . PHE B 1 239 ? 6.105 17.609 12.188 1 84.56 239 PHE B O 1
ATOM 5185 N N . ALA B 1 240 ? 5.465 18.062 10.141 1 85.25 240 ALA B N 1
ATOM 5186 C CA . ALA B 1 240 ? 4.055 18.062 10.508 1 85.25 240 ALA B CA 1
ATOM 5187 C C . ALA B 1 240 ? 3.633 16.719 11.062 1 85.25 240 ALA B C 1
ATOM 5189 O O . ALA B 1 240 ? 2.922 16.641 12.07 1 85.25 240 ALA B O 1
ATOM 5190 N N . LEU B 1 241 ? 4.043 15.68 10.406 1 86.75 241 LEU B N 1
ATOM 5191 C CA . LEU B 1 241 ? 3.709 14.328 10.836 1 86.75 241 LEU B CA 1
ATOM 5192 C C . LEU B 1 241 ? 4.273 14.039 12.219 1 86.75 241 LEU B C 1
ATOM 5194 O O . LEU B 1 241 ? 3.588 13.461 13.07 1 86.75 241 LEU B O 1
ATOM 5198 N N . LYS B 1 242 ? 5.496 14.445 12.414 1 85.62 242 LYS B N 1
ATOM 5199 C CA . LYS B 1 242 ? 6.129 14.234 13.711 1 85.62 242 LYS B CA 1
ATOM 5200 C C . LYS B 1 242 ? 5.352 14.945 14.82 1 85.62 242 LYS B C 1
ATOM 5202 O O . LYS B 1 242 ? 5.109 14.359 15.883 1 85.62 242 LYS B O 1
ATOM 5207 N N . HIS B 1 243 ? 4.957 16.078 14.555 1 82.19 243 HIS B N 1
ATOM 5208 C CA . HIS B 1 243 ? 4.215 16.844 15.547 1 82.19 243 HIS B CA 1
ATOM 5209 C C . HIS B 1 243 ? 2.832 16.234 15.789 1 82.19 243 HIS B C 1
ATOM 5211 O O . HIS B 1 243 ? 2.355 16.203 16.922 1 82.19 243 HIS B O 1
ATOM 5217 N N . ALA B 1 244 ? 2.227 15.875 14.727 1 81.62 244 ALA B N 1
ATOM 5218 C CA . ALA B 1 244 ? 0.923 15.227 14.852 1 81.62 244 ALA B CA 1
ATOM 5219 C C . ALA B 1 244 ? 1.02 13.961 15.703 1 81.62 244 ALA B C 1
ATOM 5221 O O . ALA B 1 244 ? 0.111 13.656 16.469 1 81.62 244 ALA B O 1
ATOM 5222 N N . LEU B 1 245 ? 2.084 13.266 15.531 1 82.12 245 LEU B N 1
ATOM 5223 C CA . LEU B 1 245 ? 2.293 12.031 16.281 1 82.12 245 LEU B CA 1
ATOM 5224 C C . LEU B 1 245 ? 2.482 12.32 17.766 1 82.12 245 LEU B C 1
ATOM 5226 O O . LEU B 1 245 ? 2.02 11.547 18.609 1 82.12 245 LEU B O 1
ATOM 5230 N N . ILE B 1 246 ? 3.133 13.367 18.062 1 77.5 246 ILE B N 1
ATOM 5231 C CA . ILE B 1 246 ? 3.359 13.766 19.438 1 77.5 246 ILE B CA 1
ATOM 5232 C C . ILE B 1 246 ? 2.023 14.078 20.109 1 77.5 246 ILE B C 1
ATOM 5234 O O . ILE B 1 246 ? 1.802 13.711 21.266 1 77.5 246 ILE B O 1
ATOM 5238 N N . GLU B 1 247 ? 1.238 14.648 19.391 1 71.69 247 GLU B N 1
ATOM 5239 C CA . GLU B 1 247 ? -0.04 15.086 19.938 1 71.69 247 GLU B CA 1
ATOM 5240 C C . GLU B 1 247 ? -0.987 13.914 20.141 1 71.69 247 GLU B C 1
ATOM 5242 O O . GLU B 1 247 ? -1.931 14.008 20.938 1 71.69 247 GLU B O 1
ATOM 5247 N N . LEU B 1 248 ? -0.766 12.781 19.484 1 70.12 248 LEU B N 1
ATOM 5248 C CA . LEU B 1 248 ? -1.597 11.594 19.625 1 70.12 248 LEU B CA 1
ATOM 5249 C C . LEU B 1 248 ? -1.353 10.914 20.969 1 70.12 248 LEU B C 1
ATOM 5251 O O . LEU B 1 248 ? -2.168 10.109 21.422 1 70.12 248 LEU B O 1
ATOM 5255 N N . LYS B 1 249 ? -0.381 11.18 21.688 1 63.72 249 LYS B N 1
ATOM 5256 C CA . LYS B 1 249 ? 0.003 10.57 22.969 1 63.72 249 LYS B CA 1
ATOM 5257 C C . LYS B 1 249 ? -1.127 10.664 23.984 1 63.72 249 LYS B C 1
ATOM 5259 O O . LYS B 1 249 ? -1.34 9.742 24.766 1 63.72 249 LYS B O 1
ATOM 5264 N N . GLY B 1 250 ? -1.791 11.625 24.016 1 58.62 250 GLY B N 1
ATOM 5265 C CA . GLY B 1 250 ? -2.732 11.875 25.094 1 58.62 250 GLY B CA 1
ATOM 5266 C C . GLY B 1 250 ? -4.051 11.148 24.922 1 58.62 250 GLY B C 1
ATOM 5267 O O . GLY B 1 250 ? -4.855 11.078 25.844 1 58.62 250 GLY B O 1
ATOM 5268 N N . GLN B 1 251 ? -4.191 10.406 23.906 1 57.25 251 GLN B N 1
ATOM 5269 C CA . GLN B 1 251 ? -5.516 9.836 23.672 1 57.25 251 GLN B CA 1
ATOM 5270 C C . GLN B 1 251 ? -5.555 8.359 24.047 1 57.25 251 GLN B C 1
ATOM 5272 O O . GLN B 1 251 ? -4.547 7.656 23.938 1 57.25 251 GLN B O 1
ATOM 5277 N N . VAL B 1 252 ? -6.629 8.031 24.672 1 52.19 252 VAL B N 1
ATOM 5278 C CA . VAL B 1 252 ? -6.883 6.691 25.172 1 52.19 252 VAL B CA 1
ATOM 5279 C C . VAL B 1 252 ? -7.277 5.766 24.031 1 52.19 252 VAL B C 1
ATOM 5281 O O . VAL B 1 252 ? -8.453 5.66 23.688 1 52.19 252 VAL B O 1
ATOM 5284 N N . SER B 1 253 ? -6.512 5.551 23.109 1 61.75 253 SER B N 1
ATOM 5285 C CA . SER B 1 253 ? -6.766 4.52 22.094 1 61.75 253 SER B CA 1
ATOM 5286 C C . SER B 1 253 ? -5.484 3.789 21.719 1 61.75 253 SER B C 1
ATOM 5288 O O . SER B 1 253 ? -4.391 4.199 22.109 1 61.75 253 SER B O 1
ATOM 5290 N N . TYR B 1 254 ? -5.734 2.631 21.109 1 74.19 254 TYR B N 1
ATOM 5291 C CA . TYR B 1 254 ? -4.605 1.864 20.609 1 74.19 254 TYR B CA 1
ATOM 5292 C C . TYR B 1 254 ? -3.781 2.695 19.625 1 74.19 254 TYR B C 1
ATOM 5294 O O . TYR B 1 254 ? -4.336 3.379 18.766 1 74.19 254 TYR B O 1
ATOM 5302 N N . GLU B 1 255 ? -2.6 2.859 19.891 1 78.5 255 GLU B N 1
ATOM 5303 C CA . GLU B 1 255 ? -1.648 3.68 19.141 1 78.5 255 GLU B CA 1
ATOM 5304 C C . GLU B 1 255 ? -1.784 3.455 17.641 1 78.5 255 GLU B C 1
ATOM 5306 O O . GLU B 1 255 ? -1.752 4.41 16.859 1 78.5 255 GLU B O 1
ATOM 5311 N N . GLN B 1 256 ? -2.062 2.275 17.312 1 84.31 256 GLN B N 1
ATOM 5312 C CA . GLN B 1 256 ? -2.145 1.957 15.883 1 84.31 256 GLN B CA 1
ATOM 5313 C C . GLN B 1 256 ? -3.395 2.566 15.258 1 84.31 256 GLN B C 1
ATOM 5315 O O . GLN B 1 256 ? -3.369 2.994 14.102 1 84.31 256 GLN B O 1
ATOM 5320 N N . ASP B 1 257 ? -4.445 2.592 15.984 1 83.81 257 ASP B N 1
ATOM 5321 C CA . ASP B 1 257 ? -5.684 3.162 15.461 1 83.81 257 ASP B CA 1
ATOM 5322 C C . ASP B 1 257 ? -5.543 4.664 15.234 1 83.81 257 ASP B C 1
ATOM 5324 O O . ASP B 1 257 ? -6.043 5.195 14.242 1 83.81 257 ASP B O 1
ATOM 5328 N N . LYS B 1 258 ? -4.902 5.277 16.141 1 81.56 258 LYS B N 1
ATOM 5329 C CA . LYS B 1 258 ? -4.648 6.711 15.992 1 81.56 258 LYS B CA 1
ATOM 5330 C C . LYS B 1 258 ? -3.768 6.992 14.781 1 81.56 258 LYS B C 1
ATOM 5332 O O . LYS B 1 258 ? -4.035 7.922 14.016 1 81.56 258 LYS B O 1
ATOM 5337 N N . LEU B 1 259 ? -2.824 6.164 14.68 1 87.62 259 LEU B N 1
ATOM 5338 C CA . LEU B 1 259 ? -1.913 6.309 13.547 1 87.62 259 LEU B CA 1
ATOM 5339 C C . LEU B 1 259 ? -2.643 6.078 12.227 1 87.62 259 LEU B C 1
ATOM 5341 O O . LEU B 1 259 ? -2.436 6.816 11.266 1 87.62 259 LEU B O 1
ATOM 5345 N N . ASN B 1 260 ? -3.48 5.082 12.234 1 88.75 260 ASN B N 1
ATOM 5346 C CA . ASN B 1 260 ? -4.266 4.801 11.039 1 88.75 260 ASN B CA 1
ATOM 5347 C C . ASN B 1 260 ? -5.125 5.996 10.633 1 88.75 260 ASN B C 1
ATOM 5349 O O . ASN B 1 260 ? -5.211 6.332 9.453 1 88.75 260 ASN B O 1
ATOM 5353 N N . THR B 1 261 ? -5.691 6.566 11.57 1 84.25 261 THR B N 1
ATOM 5354 C CA . THR B 1 261 ? -6.547 7.719 11.312 1 84.25 261 THR B CA 1
ATOM 5355 C C . THR B 1 261 ? -5.73 8.891 10.766 1 84.25 261 THR B C 1
ATOM 5357 O O . THR B 1 261 ? -6.141 9.547 9.812 1 84.25 261 THR B O 1
ATOM 5360 N N . LEU B 1 262 ? -4.641 9.141 11.406 1 85.38 262 LEU B N 1
ATOM 5361 C CA . LEU B 1 262 ? -3.74 10.195 10.961 1 85.38 262 LEU B CA 1
ATOM 5362 C C . LEU B 1 262 ? -3.309 9.969 9.516 1 85.38 262 LEU B C 1
ATOM 5364 O O . LEU B 1 262 ? -3.4 10.875 8.688 1 85.38 262 LEU B O 1
ATOM 5368 N N . LEU B 1 263 ? -2.881 8.75 9.227 1 91 263 LEU B N 1
ATOM 5369 C CA . LEU B 1 263 ? -2.373 8.43 7.895 1 91 263 LEU B CA 1
ATOM 5370 C C . LEU B 1 263 ? -3.488 8.508 6.855 1 91 263 LEU B C 1
ATOM 5372 O O . LEU B 1 263 ? -3.283 9.016 5.754 1 91 263 LEU B O 1
ATOM 5376 N N . PHE B 1 264 ? -4.602 8.008 7.207 1 89.25 264 PHE B N 1
ATOM 5377 C CA . PHE B 1 264 ? -5.75 8.07 6.309 1 89.25 264 PHE B CA 1
ATOM 5378 C C . PHE B 1 264 ? -6.086 9.516 5.961 1 89.25 264 PHE B C 1
ATOM 5380 O O . PHE B 1 264 ? -6.328 9.836 4.793 1 89.25 264 PHE B O 1
ATOM 5387 N N . THR B 1 265 ? -6.07 10.32 6.914 1 84.12 265 THR B N 1
ATOM 5388 C CA . THR B 1 265 ? -6.395 11.734 6.742 1 84.12 265 THR B CA 1
ATOM 5389 C C . THR B 1 265 ? -5.367 12.422 5.848 1 84.12 265 THR B C 1
ATOM 5391 O O . THR B 1 265 ? -5.727 13.156 4.93 1 84.12 265 THR B O 1
ATOM 5394 N N . CYS B 1 266 ? -4.137 12.164 6.086 1 87.62 266 CYS B N 1
ATOM 5395 C CA . CYS B 1 266 ? -3.062 12.758 5.301 1 87.62 266 CYS B CA 1
ATOM 5396 C C . CYS B 1 266 ? -3.109 12.266 3.857 1 87.62 266 CYS B C 1
ATOM 5398 O O . CYS B 1 266 ? -2.852 13.039 2.93 1 87.62 266 CYS B O 1
ATOM 5400 N N . ARG B 1 267 ? -3.438 11.039 3.686 1 91.19 267 ARG B N 1
ATOM 5401 C CA . ARG B 1 267 ? -3.432 10.43 2.357 1 91.19 267 ARG B CA 1
ATOM 5402 C C . ARG B 1 267 ? -4.594 10.953 1.517 1 91.19 267 ARG B C 1
ATOM 5404 O O . ARG B 1 267 ? -4.477 11.078 0.297 1 91.19 267 ARG B O 1
ATOM 5411 N N . ARG B 1 268 ? -5.621 11.234 2.137 1 84.44 268 ARG B N 1
ATOM 5412 C CA . ARG B 1 268 ? -6.859 11.547 1.436 1 84.44 268 ARG B CA 1
ATOM 5413 C C . ARG B 1 268 ? -6.938 13.039 1.103 1 84.44 268 ARG B C 1
ATOM 5415 O O . ARG B 1 268 ? -7.695 13.438 0.218 1 84.44 268 ARG B O 1
ATOM 5422 N N . SER B 1 269 ? -6.238 13.852 1.777 1 80 269 SER B N 1
ATOM 5423 C CA . SER B 1 269 ? -6.391 15.297 1.631 1 80 269 SER B CA 1
ATOM 5424 C C . SER B 1 269 ? -5.148 15.922 1.009 1 80 269 SER B C 1
ATOM 5426 O O . SER B 1 269 ? -4.027 15.508 1.299 1 80 269 SER B O 1
ATOM 5428 N N . PRO B 1 270 ? -5.477 16.953 0.217 1 79 270 PRO B N 1
ATOM 5429 C CA . PRO B 1 270 ? -4.305 17.688 -0.262 1 79 270 PRO B CA 1
ATOM 5430 C C . PRO B 1 270 ? -3.5 18.328 0.872 1 79 270 PRO B C 1
ATOM 5432 O O . PRO B 1 270 ? -4.07 18.969 1.757 1 79 270 PRO B O 1
ATOM 5435 N N . ILE B 1 271 ? -2.354 18.031 0.834 1 74.62 271 ILE B N 1
ATOM 5436 C CA . ILE B 1 271 ? -1.45 18.578 1.843 1 74.62 271 ILE B CA 1
ATOM 5437 C C . ILE B 1 271 ? -1.021 20 1.447 1 74.62 271 ILE B C 1
ATOM 5439 O O . ILE B 1 271 ? -0.936 20.875 2.297 1 74.62 271 ILE B O 1
ATOM 5443 N N . ILE B 1 272 ? -0.77 20.125 0.209 1 71.44 272 ILE B N 1
ATOM 5444 C CA . ILE B 1 272 ? -0.416 21.422 -0.373 1 71.44 272 ILE B CA 1
ATOM 5445 C C . ILE B 1 272 ? -1.546 21.906 -1.277 1 71.44 272 ILE B C 1
ATOM 5447 O O . ILE B 1 272 ? -2.082 21.141 -2.08 1 71.44 272 ILE B O 1
ATOM 5451 N N . SER B 1 273 ? -2.105 23.078 -1.031 1 64.69 273 SER B N 1
ATOM 5452 C CA . SER B 1 273 ? -3.295 23.656 -1.653 1 64.69 273 SER B CA 1
ATOM 5453 C C . SER B 1 273 ? -3.295 23.422 -3.162 1 64.69 273 SER B C 1
ATOM 5455 O O . SER B 1 273 ? -4.34 23.156 -3.754 1 64.69 273 SER B O 1
ATOM 5457 N N . ASN B 1 274 ? -2.295 23.406 -3.785 1 68 274 ASN B N 1
ATOM 5458 C CA . ASN B 1 274 ? -2.338 23.312 -5.238 1 68 274 ASN B CA 1
ATOM 5459 C C . ASN B 1 274 ? -1.794 21.969 -5.73 1 68 274 ASN B C 1
ATOM 5461 O O . ASN B 1 274 ? -1.477 21.828 -6.91 1 68 274 ASN B O 1
ATOM 5465 N N . ILE B 1 275 ? -1.865 21.125 -4.82 1 77.31 275 ILE B N 1
ATOM 5466 C CA . ILE B 1 275 ? -1.371 19.812 -5.207 1 77.31 275 ILE B CA 1
ATOM 5467 C C . ILE B 1 275 ? -2.389 18.734 -4.816 1 77.31 275 ILE B C 1
ATOM 5469 O O . ILE B 1 275 ? -2.992 18.812 -3.742 1 77.31 275 ILE B O 1
ATOM 5473 N N . GLU B 1 276 ? -2.672 17.859 -5.762 1 86.62 276 GLU B N 1
ATOM 5474 C CA . GLU B 1 276 ? -3.594 16.766 -5.508 1 86.62 276 GLU B CA 1
ATOM 5475 C C . GLU B 1 276 ? -3.205 16 -4.246 1 86.62 276 GLU B C 1
ATOM 5477 O O . GLU B 1 276 ? -2.076 16.125 -3.764 1 86.62 276 GLU B O 1
ATOM 5482 N N . SER B 1 277 ? -4.148 15.289 -3.727 1 88.81 277 SER B N 1
ATOM 5483 C CA . SER B 1 277 ? -3.904 14.508 -2.518 1 88.81 277 SER B CA 1
ATOM 5484 C C . SER B 1 277 ? -2.85 13.438 -2.758 1 88.81 277 SER B C 1
ATOM 5486 O O . SER B 1 277 ? -2.652 12.992 -3.891 1 88.81 277 SER B O 1
ATOM 5488 N N . PRO B 1 278 ? -2.17 13.023 -1.754 1 93.31 278 PRO B N 1
ATOM 5489 C CA . PRO B 1 278 ? -1.221 11.914 -1.886 1 93.31 278 PRO B CA 1
ATOM 5490 C C . PRO B 1 278 ? -1.853 10.672 -2.504 1 93.31 278 PRO B C 1
ATOM 5492 O O . PRO B 1 278 ? -1.229 10.008 -3.336 1 93.31 278 PRO B O 1
ATOM 5495 N N . ALA B 1 279 ? -3.061 10.344 -2.162 1 93.81 279 ALA B N 1
ATOM 5496 C CA . ALA B 1 279 ? -3.74 9.164 -2.701 1 93.81 279 ALA B CA 1
ATOM 5497 C C . ALA B 1 279 ? -3.908 9.273 -4.215 1 93.81 279 ALA B C 1
ATOM 5499 O O . ALA B 1 279 ? -3.643 8.32 -4.945 1 93.81 279 ALA B O 1
ATOM 5500 N N . ASN B 1 280 ? -4.316 10.406 -4.656 1 92.56 280 ASN B N 1
ATOM 5501 C CA . ASN B 1 280 ? -4.516 10.602 -6.09 1 92.56 280 ASN B CA 1
ATOM 5502 C C . ASN B 1 280 ? -3.197 10.523 -6.852 1 92.56 280 ASN B C 1
ATOM 5504 O O . ASN B 1 280 ? -3.137 9.938 -7.938 1 92.56 280 ASN B O 1
ATOM 5508 N N . LEU B 1 281 ? -2.248 11.109 -6.285 1 94.31 281 LEU B N 1
ATOM 5509 C CA . LEU B 1 281 ? -0.955 11.141 -6.957 1 94.31 281 LEU B CA 1
ATOM 5510 C C . LEU B 1 281 ? -0.27 9.781 -6.891 1 94.31 281 LEU B C 1
ATOM 5512 O O . LEU B 1 281 ? 0.414 9.383 -7.832 1 94.31 281 LEU B O 1
ATOM 5516 N N . PHE B 1 282 ? -0.469 9.062 -5.82 1 96.81 282 PHE B N 1
ATOM 5517 C CA . PHE B 1 282 ? 0.267 7.828 -5.566 1 96.81 282 PHE B CA 1
ATOM 5518 C C . PHE B 1 282 ? -0.5 6.621 -6.094 1 96.81 282 PHE B C 1
ATOM 5520 O O . PHE B 1 282 ? 0.088 5.719 -6.695 1 96.81 282 PHE B O 1
ATOM 5527 N N . LEU B 1 283 ? -1.796 6.551 -5.871 1 95.5 283 LEU B N 1
ATOM 5528 C CA . LEU B 1 283 ? -2.621 5.406 -6.234 1 95.5 283 LEU B CA 1
ATOM 5529 C C . LEU B 1 283 ? -3.416 5.688 -7.504 1 95.5 283 LEU B C 1
ATOM 5531 O O . LEU B 1 283 ? -3.928 4.766 -8.141 1 95.5 283 LEU B O 1
ATOM 5535 N N . GLY B 1 284 ? -3.594 6.941 -7.84 1 92.44 284 GLY B N 1
ATOM 5536 C CA . GLY B 1 284 ? -4.383 7.305 -9 1 92.44 284 GLY B CA 1
ATOM 5537 C C . GLY B 1 284 ? -5.871 7.402 -8.711 1 92.44 284 GLY B C 1
ATOM 5538 O O . GLY B 1 284 ? -6.691 7.359 -9.625 1 92.44 284 GLY B O 1
ATOM 5539 N N . ARG B 1 285 ? -6.168 7.402 -7.383 1 90.69 285 ARG B N 1
ATOM 5540 C CA . ARG B 1 285 ? -7.578 7.461 -7.008 1 90.69 285 ARG B CA 1
ATOM 5541 C C . ARG B 1 285 ? -7.746 8.008 -5.594 1 90.69 285 ARG B C 1
ATOM 5543 O O . ARG B 1 285 ? -6.82 7.941 -4.781 1 90.69 285 ARG B O 1
ATOM 5550 N N . ASP B 1 286 ? -8.984 8.461 -5.293 1 85.88 286 ASP B N 1
ATOM 5551 C CA . ASP B 1 286 ? -9.312 8.906 -3.941 1 85.88 286 ASP B CA 1
ATOM 5552 C C . ASP B 1 286 ? -9.602 7.723 -3.025 1 85.88 286 ASP B C 1
ATOM 5554 O O . ASP B 1 286 ? -9.969 6.645 -3.494 1 85.88 286 ASP B O 1
ATOM 5558 N N . LEU B 1 287 ? -9.406 7.98 -1.763 1 88.38 287 LEU B N 1
ATOM 5559 C CA . LEU B 1 287 ? -9.727 6.961 -0.766 1 88.38 287 LEU B CA 1
ATOM 5560 C C . LEU B 1 287 ? -11.172 7.094 -0.297 1 88.38 287 LEU B C 1
ATOM 5562 O O . LEU B 1 287 ? -11.578 8.148 0.189 1 88.38 287 LEU B O 1
ATOM 5566 N N . ARG B 1 288 ? -11.875 6.031 -0.423 1 83.69 288 ARG B N 1
ATOM 5567 C CA . ARG B 1 288 ? -13.273 6.039 -0.002 1 83.69 288 ARG B CA 1
ATOM 5568 C C . ARG B 1 288 ? -13.391 6.098 1.518 1 83.69 288 ARG B C 1
ATOM 5570 O O . ARG B 1 288 ? -12.625 5.449 2.229 1 83.69 288 ARG B O 1
ATOM 5577 N N . SER B 1 289 ? -14.273 6.914 1.938 1 78.88 289 SER B N 1
ATOM 5578 C CA . SER B 1 289 ? -14.547 7.039 3.367 1 78.88 289 SER B CA 1
ATOM 5579 C C . SER B 1 289 ? -16.047 7.105 3.643 1 78.88 289 SER B C 1
ATOM 5581 O O . SER B 1 289 ? -16.844 7.266 2.719 1 78.88 289 SER B O 1
ATOM 5583 N N . ASN B 1 290 ? -16.375 6.801 4.922 1 67.31 290 ASN B N 1
ATOM 5584 C CA . ASN B 1 290 ? -17.766 6.922 5.344 1 67.31 290 ASN B CA 1
ATOM 5585 C C . ASN B 1 290 ? -18.312 8.328 5.109 1 67.31 290 ASN B C 1
ATOM 5587 O O . ASN B 1 290 ? -19.516 8.523 5.027 1 67.31 290 ASN B O 1
ATOM 5591 N N . LEU B 1 291 ? -17.422 9.227 5.043 1 62.72 291 LEU B N 1
ATOM 5592 C CA . LEU B 1 291 ? -17.828 10.609 4.82 1 62.72 291 LEU B CA 1
ATOM 5593 C C . LEU B 1 291 ? -18.422 10.781 3.428 1 62.72 291 LEU B C 1
ATOM 5595 O O . LEU B 1 291 ? -19.156 11.742 3.174 1 62.72 291 LEU B O 1
ATOM 5599 N N . ASP B 1 292 ? -18.031 9.844 2.637 1 60.72 292 ASP B N 1
ATOM 5600 C CA . ASP B 1 292 ? -18.516 9.93 1.26 1 60.72 292 ASP B CA 1
ATOM 5601 C C . ASP B 1 292 ? -20 9.547 1.168 1 60.72 292 ASP B C 1
ATOM 5603 O O . ASP B 1 292 ? -20.672 9.898 0.199 1 60.72 292 ASP B O 1
ATOM 56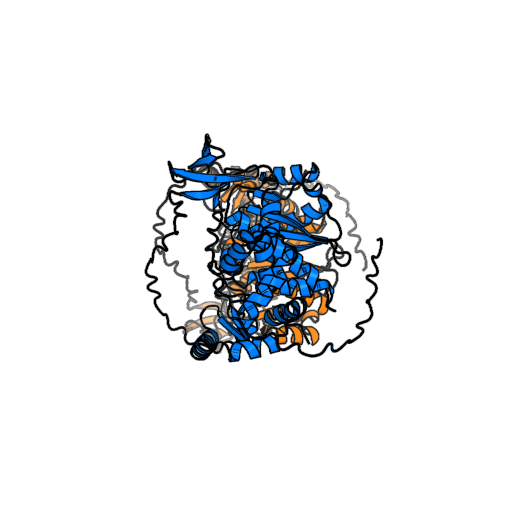07 N N . PHE B 1 293 ? -20.391 8.68 2.123 1 49.91 293 PHE B N 1
ATOM 5608 C CA . PHE B 1 293 ? -21.797 8.312 2.16 1 49.91 293 PHE B CA 1
ATOM 5609 C C . PHE B 1 293 ? -22.672 9.516 2.473 1 49.91 293 PHE B C 1
ATOM 5611 O O . PHE B 1 293 ? -23.859 9.547 2.113 1 49.91 293 PHE B O 1
ATOM 5618 N N . LEU B 1 294 ? -22.031 10.281 3.197 1 45.31 294 LEU B N 1
ATOM 5619 C CA . LEU B 1 294 ? -22.844 11.461 3.508 1 45.31 294 LEU B CA 1
ATOM 5620 C C . LEU B 1 294 ? -23.078 12.297 2.26 1 45.31 294 LEU B C 1
ATOM 5622 O O . LEU B 1 294 ? -23.812 13.297 2.307 1 45.31 294 LEU B O 1
ATOM 5626 N N . LYS B 1 295 ? -22.391 11.789 1.155 1 42.25 295 LYS B N 1
ATOM 5627 C CA . LYS B 1 295 ? -22.578 12.484 -0.118 1 42.25 295 LYS B CA 1
ATOM 5628 C C . LYS B 1 295 ? -23.938 12.18 -0.718 1 42.25 295 LYS B C 1
ATOM 5630 O O . LYS B 1 295 ? -24.375 11.031 -0.751 1 42.25 295 LYS B O 1
ATOM 5635 N N . SER B 1 296 ? -24.734 13 -0.683 1 37.06 296 SER B N 1
ATOM 5636 C CA . SER B 1 296 ? -25.938 12.891 -1.501 1 37.06 296 SER B CA 1
ATOM 5637 C C . SER B 1 296 ? -25.609 12.453 -2.922 1 37.06 296 SER B C 1
ATOM 5639 O O . SER B 1 296 ? -24.531 12.773 -3.443 1 37.06 296 SER B O 1
ATOM 5641 N N . PRO B 1 297 ? -26.219 11.445 -3.516 1 33.69 297 PRO B N 1
ATOM 5642 C CA . PRO B 1 297 ? -26.047 10.992 -4.898 1 33.69 297 PRO B CA 1
ATOM 5643 C C . PRO B 1 297 ? -25.891 12.148 -5.883 1 33.69 297 PRO B C 1
ATOM 5645 O O . PRO B 1 297 ? -26.875 12.844 -6.176 1 33.69 297 PRO B O 1
ATOM 5648 N N . ALA B 1 298 ? -25.062 13.07 -5.801 1 31.88 298 ALA B N 1
ATOM 5649 C CA . ALA B 1 298 ? -25.109 14.109 -6.82 1 31.88 298 ALA B CA 1
ATOM 5650 C C . ALA B 1 298 ? -25.031 13.516 -8.219 1 31.88 298 ALA B C 1
ATOM 5652 O O . ALA B 1 298 ? -24.375 12.484 -8.43 1 31.88 298 ALA B O 1
ATOM 5653 N N . ILE B 1 299 ? -25.797 13.953 -9.125 1 29.39 299 ILE B N 1
ATOM 5654 C CA . ILE B 1 299 ? -25.922 13.844 -10.578 1 29.39 299 ILE B CA 1
ATOM 5655 C C . ILE B 1 299 ? -24.594 14.141 -11.242 1 29.39 299 ILE B C 1
ATOM 5657 O O . ILE B 1 299 ? -24.016 15.211 -11.039 1 29.39 299 ILE B O 1
ATOM 5661 N N . LYS B 1 300 ? -23.812 13.227 -11.641 1 33.12 300 LYS B N 1
ATOM 5662 C CA . LYS B 1 300 ? -22.672 13.328 -12.555 1 33.12 300 LYS B CA 1
ATOM 5663 C C . LYS B 1 300 ? -22.953 14.344 -13.656 1 33.12 300 LYS B C 1
ATOM 5665 O O . LYS B 1 300 ? -23.516 14.008 -14.695 1 33.12 300 LYS B O 1
ATOM 5670 N N . ASN B 1 301 ? -23.297 15.555 -13.414 1 27.2 301 ASN B N 1
ATOM 5671 C CA . ASN B 1 301 ? -23.234 16.406 -14.594 1 27.2 301 ASN B CA 1
ATOM 5672 C C . ASN B 1 301 ? -21.797 16.609 -15.062 1 27.2 301 ASN B C 1
ATOM 5674 O O . ASN B 1 301 ? -20.891 16.812 -14.25 1 27.2 301 ASN B O 1
ATOM 5678 N N . LYS B 1 302 ? -21.438 16.188 -16.219 1 28.05 302 LYS B N 1
ATOM 5679 C CA . LYS B 1 302 ? -20.281 16.406 -17.094 1 28.05 302 LYS B CA 1
ATOM 5680 C C . LYS B 1 302 ? -19.891 17.875 -17.141 1 28.05 302 LYS B C 1
ATOM 5682 O O . LYS B 1 302 ? -20.453 18.641 -17.922 1 28.05 302 LYS B O 1
ATOM 5687 N N . VAL B 1 303 ? -19.781 18.609 -16.156 1 27.81 303 VAL B N 1
ATOM 5688 C CA . VAL B 1 303 ? -19.266 19.938 -16.516 1 27.81 303 VAL B CA 1
ATOM 5689 C C . VAL B 1 303 ? -17.922 19.781 -17.219 1 27.81 303 VAL B C 1
ATOM 5691 O O . VAL B 1 303 ? -17.031 19.078 -16.734 1 27.81 303 VAL B O 1
ATOM 5694 N N . MET B 1 304 ? -17.812 20.031 -18.484 1 27.02 304 MET B N 1
ATOM 5695 C CA . MET B 1 304 ? -16.734 20.297 -19.438 1 27.02 304 MET B CA 1
ATOM 5696 C C . MET B 1 304 ? -15.734 21.297 -18.875 1 27.02 304 MET B C 1
ATOM 5698 O O . MET B 1 304 ? -16.094 22.438 -18.578 1 27.02 304 MET B O 1
ATOM 5702 N N . LYS B 1 305 ? -14.859 20.859 -18.156 1 29.11 305 LYS B N 1
ATOM 5703 C CA . LYS B 1 305 ? -13.719 21.641 -17.672 1 29.11 305 LYS B CA 1
ATOM 5704 C C . LYS B 1 305 ? -13.031 22.375 -18.828 1 29.11 305 LYS B C 1
ATOM 5706 O O . LYS B 1 305 ? -12.398 21.75 -19.672 1 29.11 305 LYS B O 1
ATOM 5711 N N . ASN B 1 306 ? -13.562 23.406 -19.328 1 24.34 306 ASN B N 1
ATOM 5712 C CA . ASN B 1 306 ? -12.727 24.359 -20.078 1 24.34 306 ASN B CA 1
ATOM 5713 C C . ASN B 1 306 ? -11.641 24.953 -19.188 1 24.34 306 ASN B C 1
ATOM 5715 O O . ASN B 1 306 ? -11.922 25.828 -18.359 1 24.34 306 ASN B O 1
ATOM 5719 N N . GLU B 1 307 ? -10.812 24.172 -18.625 1 26.03 307 GLU B N 1
ATOM 5720 C CA . GLU B 1 307 ? -9.617 24.672 -17.953 1 26.03 307 GLU B CA 1
ATOM 5721 C C . GLU B 1 307 ? -8.875 25.688 -18.828 1 26.03 307 GLU B C 1
ATOM 5723 O O . GLU B 1 307 ? -8.336 25.312 -19.875 1 26.03 307 GLU B O 1
ATOM 5728 N N . ASN B 1 308 ? -9.406 26.875 -18.922 1 25.09 308 ASN B N 1
ATOM 5729 C CA . ASN B 1 308 ? -8.547 27.969 -19.359 1 25.09 308 ASN B CA 1
ATOM 5730 C C . ASN B 1 308 ? -7.219 27.984 -18.609 1 25.09 308 ASN B C 1
ATOM 5732 O O . ASN B 1 308 ? -7.176 27.719 -17.406 1 25.09 308 ASN B O 1
ATOM 5736 N N . ASN B 1 309 ? -6.094 27.828 -19.297 1 26.86 309 ASN B N 1
ATOM 5737 C CA . ASN B 1 309 ? -4.645 27.938 -19.156 1 26.86 309 ASN B CA 1
ATOM 5738 C C . ASN B 1 309 ? -4.254 29.266 -18.484 1 26.86 309 ASN B C 1
ATOM 5740 O O . ASN B 1 309 ? -3.99 30.25 -19.172 1 26.86 309 ASN B O 1
ATOM 5744 N N . ILE B 1 310 ? -4.957 29.766 -17.578 1 24.78 310 ILE B N 1
ATOM 5745 C CA . ILE B 1 310 ? -4.277 30.969 -17.094 1 24.78 310 ILE B CA 1
ATOM 5746 C C . ILE B 1 310 ? -2.908 30.594 -16.531 1 24.78 310 ILE B C 1
ATOM 5748 O O . ILE B 1 310 ? -2.816 29.859 -15.547 1 24.78 310 ILE B O 1
ATOM 5752 N N . ARG B 1 311 ? -1.853 30.719 -17.312 1 27.98 311 ARG B N 1
ATOM 5753 C CA . ARG B 1 311 ? -0.42 30.797 -17.047 1 27.98 311 ARG B CA 1
ATOM 5754 C C . ARG B 1 311 ? -0.139 31.672 -15.836 1 27.98 311 ARG B C 1
ATOM 5756 O O . ARG B 1 311 ? -0.427 32.875 -15.852 1 27.98 311 ARG B O 1
ATOM 5763 N N . ASP B 1 312 ? -0.401 31.188 -14.672 1 25.5 312 ASP B N 1
ATOM 5764 C CA . ASP B 1 312 ? -0.024 31.922 -13.461 1 25.5 312 ASP B CA 1
ATOM 5765 C C . ASP B 1 312 ? 1.422 32.406 -13.547 1 25.5 312 ASP B C 1
ATOM 5767 O O . ASP B 1 312 ? 2.34 31.594 -13.742 1 25.5 312 ASP B O 1
ATOM 5771 N N . ALA B 1 313 ? 1.715 33.594 -13.969 1 27.05 313 ALA B N 1
ATOM 5772 C CA . ALA B 1 313 ? 2.916 34.438 -13.992 1 27.05 313 ALA B CA 1
ATOM 5773 C C . ALA B 1 313 ? 3.66 34.375 -12.664 1 27.05 313 ALA B C 1
ATOM 5775 O O . ALA B 1 313 ? 3.086 34.656 -11.609 1 27.05 313 ALA B O 1
ATOM 5776 N N . THR B 1 314 ? 4.504 33.438 -12.57 1 28.42 314 THR B N 1
ATOM 5777 C CA . THR B 1 314 ? 5.469 33.406 -11.477 1 28.42 314 THR B CA 1
ATOM 5778 C C . THR B 1 314 ? 6.059 34.781 -11.227 1 28.42 314 THR B C 1
ATOM 5780 O O . THR B 1 314 ? 6.605 35.406 -12.141 1 28.42 314 THR B O 1
ATOM 5783 N N . PRO B 1 315 ? 5.559 35.5 -10.336 1 28.55 315 PRO B N 1
ATOM 5784 C CA . PRO B 1 315 ? 6.188 36.781 -10.062 1 28.55 315 PRO B CA 1
ATOM 5785 C C . PRO B 1 315 ? 7.695 36.688 -9.859 1 28.55 315 PRO B C 1
ATOM 5787 O O . PRO B 1 315 ? 8.156 35.844 -9.086 1 28.55 315 PRO B O 1
ATOM 5790 N N . SER B 1 316 ? 8.461 36.812 -10.867 1 31.31 316 SER B N 1
ATOM 5791 C CA . SER B 1 316 ? 9.898 37.062 -10.82 1 31.31 316 SER B CA 1
ATOM 5792 C C . SER B 1 316 ? 10.266 38.031 -9.703 1 31.31 316 SER B C 1
ATOM 5794 O O . SER B 1 316 ? 9.609 39.031 -9.516 1 31.31 316 SER B O 1
ATOM 5796 N N . GLN B 1 317 ? 10.703 37.594 -8.648 1 37.91 317 GLN B N 1
ATOM 5797 C CA . GLN B 1 317 ? 11.273 38.438 -7.617 1 37.91 317 GLN B CA 1
ATOM 5798 C C . GLN B 1 317 ? 12.133 39.531 -8.234 1 37.91 317 GLN B C 1
ATOM 5800 O O . GLN B 1 317 ? 13.164 39.25 -8.852 1 37.91 317 GLN B O 1
ATOM 5805 N N . LEU B 1 318 ? 11.547 40.562 -8.703 1 43.78 318 LEU B N 1
ATOM 5806 C CA . LEU B 1 318 ? 12.195 41.719 -9.281 1 43.78 318 LEU B CA 1
ATOM 5807 C C . LEU B 1 318 ? 13.008 42.469 -8.227 1 43.78 318 LEU B C 1
ATOM 5809 O O . LEU B 1 318 ? 12.461 42.938 -7.23 1 43.78 318 LEU B O 1
ATOM 5813 N N . PHE B 1 319 ? 14.266 42.156 -8.062 1 49.94 319 PHE B N 1
ATOM 5814 C CA . PHE B 1 319 ? 15.195 43 -7.324 1 49.94 319 PHE B CA 1
ATOM 5815 C C . PHE B 1 319 ? 15.305 44.375 -7.973 1 49.94 319 PHE B C 1
ATOM 5817 O O . PHE B 1 319 ? 15.336 44.469 -9.203 1 49.94 319 PHE B O 1
ATOM 5824 N N . HIS B 1 320 ? 14.859 45.375 -7.176 1 55.34 320 HIS B N 1
ATOM 5825 C CA . HIS B 1 320 ? 14.922 46.719 -7.715 1 55.34 320 HIS B CA 1
ATOM 5826 C C . HIS B 1 320 ? 16.219 47.438 -7.301 1 55.34 320 HIS B C 1
ATOM 5828 O O . HIS B 1 320 ? 16.766 47.125 -6.242 1 55.34 320 HIS B O 1
ATOM 5834 N N . PHE B 1 321 ? 16.672 48.312 -8.164 1 58.22 321 PHE B N 1
ATOM 5835 C CA . PHE B 1 321 ? 17.812 49.156 -7.906 1 58.22 321 PHE B CA 1
ATOM 5836 C C . PHE B 1 321 ? 17.609 49.969 -6.629 1 58.22 321 PHE B C 1
ATOM 5838 O O . PHE B 1 321 ? 16.516 50.5 -6.398 1 58.22 321 PHE B O 1
ATOM 5845 N N . GLY B 1 322 ? 18.5 49.906 -5.641 1 60.69 322 GLY B N 1
ATOM 5846 C CA . GLY B 1 322 ? 18.453 50.688 -4.418 1 60.69 322 GLY B CA 1
ATOM 5847 C C . GLY B 1 322 ? 17.844 49.938 -3.25 1 60.69 322 GLY B C 1
ATOM 5848 O O . GLY B 1 322 ? 17.812 50.469 -2.129 1 60.69 322 GLY B O 1
ATOM 5849 N N . GLN B 1 323 ? 17.516 48.75 -3.453 1 63.53 323 GLN B N 1
ATOM 5850 C CA . GLN B 1 323 ? 16.859 48 -2.4 1 63.53 323 GLN B CA 1
ATOM 5851 C C . GLN B 1 323 ? 17.859 47.531 -1.343 1 63.53 323 GLN B C 1
ATOM 5853 O O . GLN B 1 323 ? 18.953 47.094 -1.673 1 63.53 323 GLN B O 1
ATOM 5858 N N . LYS B 1 324 ? 17.484 47.844 -0.078 1 65.94 324 LYS B N 1
ATOM 5859 C CA . LYS B 1 324 ? 18.328 47.406 1.032 1 65.94 324 LYS B CA 1
ATOM 5860 C C . LYS B 1 324 ? 18.25 45.906 1.214 1 65.94 324 LYS B C 1
ATOM 5862 O O . LYS B 1 324 ? 17.172 45.312 1.177 1 65.94 324 LYS B O 1
ATOM 5867 N N . ILE B 1 325 ? 19.484 45.281 1.198 1 64.56 325 ILE B N 1
ATOM 5868 C CA . ILE B 1 325 ? 19.547 43.844 1.304 1 64.56 325 ILE B CA 1
ATOM 5869 C C . ILE B 1 325 ? 20.516 43.438 2.422 1 64.56 325 ILE B C 1
ATOM 5871 O O . ILE B 1 325 ? 21.422 44.219 2.77 1 64.56 325 ILE B O 1
ATOM 5875 N N . ALA B 1 326 ? 20.156 42.406 3.109 1 65.62 326 ALA B N 1
ATOM 5876 C CA . ALA B 1 326 ? 21.125 41.781 4.012 1 65.62 326 ALA B CA 1
ATOM 5877 C C . ALA B 1 326 ? 21.891 40.688 3.299 1 65.62 326 ALA B C 1
ATOM 5879 O O . ALA B 1 326 ? 21.312 39.875 2.578 1 65.62 326 ALA B O 1
ATOM 5880 N N . VAL B 1 327 ? 23.172 40.906 3.146 1 57.84 327 VAL B N 1
ATOM 5881 C CA . VAL B 1 327 ? 24.094 39.969 2.539 1 57.84 327 VAL B CA 1
ATOM 5882 C C . VAL B 1 327 ? 24.656 39.031 3.609 1 57.84 327 VAL B C 1
ATOM 5884 O O . VAL B 1 327 ? 24.703 39.375 4.789 1 57.84 327 VAL B O 1
ATOM 5887 N N . PHE B 1 328 ? 25.078 37.844 3.24 1 56.28 328 PHE B N 1
ATOM 5888 C CA . PHE B 1 328 ? 25.734 36.875 4.137 1 56.28 328 PHE B CA 1
ATOM 5889 C C . PHE B 1 328 ? 26.906 37.531 4.859 1 56.28 328 PHE B C 1
ATOM 5891 O O . PHE B 1 328 ? 27.656 38.312 4.262 1 56.28 328 PHE B O 1
ATOM 5898 N N . ASN B 1 329 ? 27.078 37.438 6.234 1 53.31 329 ASN B N 1
ATOM 5899 C CA . ASN B 1 329 ? 28.016 37.969 7.234 1 53.31 329 ASN B CA 1
ATOM 5900 C C . ASN B 1 329 ? 27.516 39.281 7.82 1 53.31 329 ASN B C 1
ATOM 5902 O O . ASN B 1 329 ? 28.328 40.156 8.172 1 53.31 329 ASN B O 1
ATOM 5906 N N . ASN B 1 330 ? 26.188 39.469 7.945 1 51.16 330 ASN B N 1
ATOM 5907 C CA . ASN B 1 330 ? 25.516 40.531 8.688 1 51.16 330 ASN B CA 1
ATOM 5908 C C . ASN B 1 330 ? 25.859 41.906 8.117 1 51.16 330 ASN B C 1
ATOM 5910 O O . ASN B 1 330 ? 25.953 42.875 8.859 1 51.16 330 ASN B O 1
ATOM 5914 N N . VAL B 1 331 ? 26.25 41.875 6.883 1 59.81 331 VAL B N 1
ATOM 5915 C CA . VAL B 1 331 ? 26.516 43.188 6.34 1 59.81 331 VAL B CA 1
ATOM 5916 C C . VAL B 1 331 ? 25.359 43.625 5.441 1 59.81 331 VAL B C 1
ATOM 5918 O O . VAL B 1 331 ? 24.875 42.844 4.621 1 59.81 331 VAL B O 1
ATOM 5921 N N . ASN B 1 332 ? 24.703 44.75 5.832 1 62.75 332 ASN B N 1
ATOM 5922 C CA . ASN B 1 332 ? 23.656 45.344 5.031 1 62.75 332 ASN B CA 1
ATOM 5923 C C . ASN B 1 332 ? 24.203 46 3.777 1 62.75 332 ASN B C 1
ATOM 5925 O O . ASN B 1 332 ? 25.328 46.5 3.781 1 62.75 332 ASN B O 1
ATOM 5929 N N . GLY B 1 333 ? 23.562 45.688 2.549 1 68.62 333 GLY B N 1
ATOM 5930 C CA . GLY B 1 333 ? 23.938 46.344 1.314 1 68.62 333 GLY B CA 1
ATOM 5931 C C . GLY B 1 333 ? 22.766 46.781 0.465 1 68.62 333 GLY B C 1
ATOM 5932 O O . GLY B 1 333 ? 21.609 46.656 0.894 1 68.62 333 GLY B O 1
ATOM 5933 N N . PHE B 1 334 ? 23.094 47.594 -0.549 1 74.44 334 PHE B N 1
ATOM 5934 C CA . PHE B 1 334 ? 22.078 48 -1.5 1 74.44 334 PHE B CA 1
ATOM 5935 C C . PHE B 1 334 ? 22.328 47.406 -2.877 1 74.44 334 PHE B C 1
ATOM 5937 O O . PHE B 1 334 ? 23.484 47.281 -3.295 1 74.44 334 PHE B O 1
ATOM 5944 N N . ILE B 1 335 ? 21.297 47 -3.514 1 69.88 335 ILE B N 1
ATOM 5945 C CA . ILE B 1 335 ? 21.406 46.438 -4.859 1 69.88 335 ILE B CA 1
ATOM 5946 C C . ILE B 1 335 ? 21.766 47.562 -5.844 1 69.88 335 ILE B C 1
ATOM 5948 O O . ILE B 1 335 ? 21.094 48.594 -5.898 1 69.88 335 ILE B O 1
ATOM 5952 N N . ILE B 1 336 ? 22.844 47.438 -6.523 1 68.94 336 ILE B N 1
ATOM 5953 C CA . ILE B 1 336 ? 23.25 48.406 -7.535 1 68.94 336 ILE B CA 1
ATOM 5954 C C . ILE B 1 336 ? 22.828 47.906 -8.914 1 68.94 336 ILE B C 1
ATOM 5956 O O . ILE B 1 336 ? 22.391 48.719 -9.758 1 68.94 336 ILE B O 1
ATOM 5960 N N . ASN B 1 337 ? 23.062 46.594 -9.234 1 61.72 337 ASN B N 1
ATOM 5961 C CA . ASN B 1 337 ? 22.719 46.062 -10.547 1 61.72 337 ASN B CA 1
ATOM 5962 C C . ASN B 1 337 ? 22.312 44.594 -10.461 1 61.72 337 ASN B C 1
ATOM 5964 O O . ASN B 1 337 ? 22.859 43.844 -9.641 1 61.72 337 ASN B O 1
ATOM 5968 N N . ALA B 1 338 ? 21.188 44.25 -10.938 1 58.78 338 ALA B N 1
ATOM 5969 C CA . ALA B 1 338 ? 20.859 42.875 -11.172 1 58.78 338 ALA B CA 1
ATOM 5970 C C . ALA B 1 338 ? 21.469 42.375 -12.484 1 58.78 338 ALA B C 1
ATOM 5972 O O . ALA B 1 338 ? 20.969 42.688 -13.562 1 58.78 338 ALA B O 1
ATOM 5973 N N . ASP B 1 339 ? 22.625 41.938 -12.453 1 58.84 339 ASP B N 1
ATOM 5974 C CA . ASP B 1 339 ? 23.359 41.625 -13.672 1 58.84 339 ASP B CA 1
ATOM 5975 C C . ASP B 1 339 ? 22.672 40.5 -14.453 1 58.84 339 ASP B C 1
ATOM 5977 O O . ASP B 1 339 ? 22.578 40.562 -15.68 1 58.84 339 ASP B O 1
ATOM 5981 N N . THR B 1 340 ? 22.453 39.281 -13.727 1 56.53 340 THR B N 1
ATOM 5982 C CA . THR B 1 340 ? 21.734 38.156 -14.32 1 56.53 340 THR B CA 1
ATOM 5983 C C . THR B 1 340 ? 20.594 37.719 -13.414 1 56.53 340 THR B C 1
ATOM 5985 O O . THR B 1 340 ? 20.453 38.188 -12.289 1 56.53 340 THR B O 1
ATOM 5988 N N . SER B 1 341 ? 19.688 36.75 -13.977 1 58.81 341 SER B N 1
ATOM 5989 C CA . SER B 1 341 ? 18.547 36.219 -13.258 1 58.81 341 SER B CA 1
ATOM 5990 C C . SER B 1 341 ? 18.969 35.531 -11.961 1 58.81 341 SER B C 1
ATOM 5992 O O . SER B 1 341 ? 18.172 35.406 -11.031 1 58.81 341 SER B O 1
ATOM 5994 N N . LYS B 1 342 ? 20.25 35.375 -11.773 1 62.16 342 LYS B N 1
ATOM 5995 C CA . LYS B 1 342 ? 20.641 34.625 -10.594 1 62.16 342 LYS B CA 1
ATOM 5996 C C . LYS B 1 342 ? 21.641 35.406 -9.742 1 62.16 342 LYS B C 1
ATOM 5998 O O . LYS B 1 342 ? 21.859 35.062 -8.578 1 62.16 342 LYS B O 1
ATOM 6003 N N . TYR B 1 343 ? 22.234 36.344 -10.32 1 71 343 TYR B N 1
ATOM 6004 C CA . TYR B 1 343 ? 23.25 37.031 -9.547 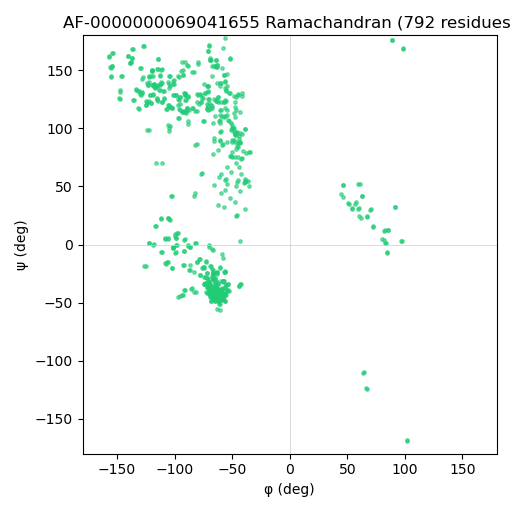1 71 343 TYR B CA 1
ATOM 6005 C C . TYR B 1 343 ? 22.953 38.531 -9.445 1 71 343 TYR B C 1
ATOM 6007 O O . TYR B 1 343 ? 22.453 39.125 -10.398 1 71 343 TYR B O 1
ATOM 6015 N N . LEU B 1 344 ? 23.203 39.031 -8.25 1 71.81 344 LEU B N 1
ATOM 6016 C CA . LEU B 1 344 ? 23.047 40.438 -7.949 1 71.81 344 LEU B CA 1
ATOM 6017 C C . LEU B 1 344 ? 24.391 41.094 -7.598 1 71.81 344 LEU B C 1
ATOM 6019 O O . LEU B 1 344 ? 25.25 40.438 -7.012 1 71.81 344 LEU B O 1
ATOM 6023 N N . THR B 1 345 ? 24.594 42.25 -8.148 1 75.12 345 THR B N 1
ATOM 6024 C CA . THR B 1 345 ? 25.703 43.062 -7.688 1 75.12 345 THR B CA 1
ATOM 6025 C C . THR B 1 345 ? 25.25 44 -6.562 1 75.12 345 THR B C 1
ATOM 6027 O O . THR B 1 345 ? 24.328 44.812 -6.75 1 75.12 345 THR B O 1
ATOM 6030 N N . VAL B 1 346 ? 25.781 43.781 -5.383 1 72.81 346 VAL B N 1
ATOM 6031 C CA . VAL B 1 346 ? 25.359 44.5 -4.18 1 72.81 346 VAL B CA 1
ATOM 6032 C C . VAL B 1 346 ? 26.531 45.312 -3.635 1 72.81 346 VAL B C 1
ATOM 6034 O O . VAL B 1 346 ? 27.688 44.906 -3.73 1 72.81 346 VAL B O 1
ATOM 6037 N N . MET B 1 347 ? 26.203 46.531 -3.268 1 74 347 MET B N 1
ATOM 6038 C CA . MET B 1 347 ? 27.188 47.375 -2.596 1 74 347 MET B CA 1
ATOM 6039 C C . MET B 1 347 ? 27.141 47.188 -1.087 1 74 347 MET B C 1
ATOM 6041 O O . MET B 1 347 ? 26.109 47.375 -0.45 1 74 347 MET B O 1
ATOM 6045 N N . VAL B 1 348 ? 28.375 46.625 -0.579 1 72.88 348 VAL B N 1
ATOM 6046 C CA . VAL B 1 348 ? 28.531 46.406 0.852 1 72.88 348 VAL B CA 1
ATOM 6047 C C . VAL B 1 348 ? 29.75 47.156 1.367 1 72.88 348 VAL B C 1
ATOM 6049 O O . VAL B 1 348 ? 30.875 46.938 0.879 1 72.88 348 VAL B O 1
ATOM 6052 N N . ASN B 1 349 ? 29.516 48 2.342 1 68.56 349 ASN B N 1
ATOM 6053 C CA . ASN B 1 349 ? 30.594 48.781 2.932 1 68.56 349 ASN B CA 1
ATOM 6054 C C . ASN B 1 349 ? 31.5 49.406 1.862 1 68.56 349 ASN B C 1
ATOM 6056 O O . ASN B 1 349 ? 32.719 49.375 1.995 1 68.56 349 ASN B O 1
ATOM 6060 N N . GLY B 1 350 ? 30.797 49.969 0.654 1 70.75 350 GLY B N 1
ATOM 6061 C CA . GLY B 1 350 ? 31.547 50.656 -0.382 1 70.75 350 GLY B CA 1
ATOM 6062 C C . GLY B 1 350 ? 32.156 49.75 -1.407 1 70.75 350 GLY B C 1
ATOM 6063 O O . GLY B 1 350 ? 32.844 50.188 -2.338 1 70.75 350 GLY B O 1
ATOM 6064 N N . ARG B 1 351 ? 32.062 48.469 -1.146 1 72.81 351 ARG B N 1
ATOM 6065 C CA . ARG B 1 351 ? 32.594 47.5 -2.102 1 72.81 351 ARG B CA 1
ATOM 6066 C C . ARG B 1 351 ? 31.5 46.844 -2.898 1 72.81 351 ARG B C 1
ATOM 6068 O O . ARG B 1 351 ? 30.422 46.562 -2.363 1 72.81 351 ARG B O 1
ATOM 6075 N N . LEU B 1 352 ? 31.656 46.688 -4.184 1 73.81 352 LEU B N 1
ATOM 6076 C CA . LEU B 1 352 ? 30.719 45.969 -5.051 1 73.81 352 LEU B CA 1
ATOM 6077 C C . LEU B 1 352 ? 30.969 44.469 -4.996 1 73.81 352 LEU B C 1
ATOM 6079 O O . LEU B 1 352 ? 32.094 44 -5.23 1 73.81 352 LEU B O 1
ATOM 6083 N N . ILE B 1 353 ? 30.078 43.688 -4.512 1 74.5 353 ILE B N 1
ATOM 6084 C CA . ILE B 1 353 ? 30.188 42.219 -4.441 1 74.5 353 ILE B CA 1
ATOM 6085 C C . ILE B 1 353 ? 29.078 41.594 -5.258 1 74.5 353 ILE B C 1
ATOM 6087 O O . ILE B 1 353 ? 27.922 42.031 -5.207 1 74.5 353 ILE B O 1
ATOM 6091 N N . ARG B 1 354 ? 29.422 40.594 -5.98 1 73.88 354 ARG B N 1
ATOM 6092 C CA . ARG B 1 354 ? 28.469 39.812 -6.742 1 73.88 354 ARG B CA 1
ATOM 6093 C C . ARG B 1 354 ? 27.984 38.594 -5.938 1 73.88 354 ARG B C 1
ATOM 6095 O O . ARG B 1 354 ? 28.797 37.844 -5.41 1 73.88 354 ARG B O 1
ATOM 6102 N N . ARG B 1 355 ? 26.734 38.656 -5.629 1 69.25 355 ARG B N 1
ATOM 6103 C CA . ARG B 1 355 ? 26.172 37.562 -4.848 1 69.25 355 ARG B CA 1
ATOM 6104 C C . ARG B 1 355 ? 24.984 36.906 -5.566 1 69.25 355 ARG B C 1
ATOM 6106 O O . ARG B 1 355 ? 24.234 37.594 -6.266 1 69.25 355 ARG B O 1
ATOM 6113 N N . HIS B 1 356 ? 24.969 35.656 -5.527 1 68.44 356 HIS B N 1
ATOM 6114 C CA . HIS B 1 356 ? 23.812 34.938 -6.02 1 68.44 356 HIS B CA 1
ATOM 6115 C C . HIS B 1 356 ? 22.547 35.375 -5.285 1 68.44 356 HIS B C 1
ATOM 6117 O O . HIS B 1 356 ? 22.578 35.656 -4.086 1 68.44 356 HIS B O 1
ATOM 6123 N N . VAL B 1 357 ? 21.5 35.406 -5.879 1 65.88 357 VAL B N 1
ATOM 6124 C CA . VAL B 1 357 ? 20.219 35.906 -5.402 1 65.88 357 VAL B CA 1
ATOM 6125 C C . VAL B 1 357 ? 19.812 35.188 -4.117 1 65.88 357 VAL B C 1
ATOM 6127 O O . VAL B 1 357 ? 19.219 35.812 -3.223 1 65.88 357 VAL B O 1
ATOM 6130 N N . ASP B 1 358 ? 20.328 34.062 -3.963 1 59.19 358 ASP B N 1
ATOM 6131 C CA . ASP B 1 358 ? 19.938 33.281 -2.811 1 59.19 358 ASP B CA 1
ATOM 6132 C C . ASP B 1 358 ? 20.672 33.719 -1.552 1 59.19 358 ASP B C 1
ATOM 6134 O O . ASP B 1 358 ? 20.312 33.312 -0.441 1 59.19 358 ASP B O 1
ATOM 6138 N N . LYS B 1 359 ? 21.625 34.406 -1.765 1 60.31 359 LYS B N 1
ATOM 6139 C CA . LYS B 1 359 ? 22.438 34.844 -0.626 1 60.31 359 LYS B CA 1
ATOM 6140 C C . LYS B 1 359 ? 22.109 36.281 -0.208 1 60.31 359 LYS B C 1
ATOM 6142 O O . LYS B 1 359 ? 22.828 36.875 0.58 1 60.31 359 LYS B O 1
ATOM 6147 N N . VAL B 1 360 ? 21.062 36.781 -0.792 1 60.41 360 VAL B N 1
ATOM 6148 C CA . VAL B 1 360 ? 20.672 38.156 -0.497 1 60.41 360 VAL B CA 1
ATOM 6149 C C . VAL B 1 360 ? 19.219 38.188 -0.031 1 60.41 360 VAL B C 1
ATOM 6151 O O . VAL B 1 360 ? 18.359 37.531 -0.621 1 60.41 360 VAL B O 1
ATOM 6154 N N . ILE B 1 361 ? 19.062 38.719 1.098 1 62.06 361 ILE B N 1
ATOM 6155 C CA . ILE B 1 361 ? 17.719 38.875 1.644 1 62.06 361 ILE B CA 1
ATOM 6156 C C . ILE B 1 361 ? 17.281 40.312 1.566 1 62.06 361 ILE B C 1
ATOM 6158 O O . ILE B 1 361 ? 17.984 41.219 2.053 1 62.06 361 ILE B O 1
ATOM 6162 N N . PRO B 1 362 ? 16.188 40.625 0.871 1 57.12 362 PRO B N 1
ATOM 6163 C CA . PRO B 1 362 ? 15.727 42.031 0.887 1 57.12 362 PRO B CA 1
ATOM 6164 C C . PRO B 1 362 ? 15.266 42.469 2.271 1 57.12 362 PRO B C 1
ATOM 6166 O O . PRO B 1 362 ? 14.648 41.688 3.004 1 57.12 362 PRO B O 1
ATOM 6169 N N . LEU B 1 363 ? 15.828 43.562 2.811 1 53.09 363 LEU B N 1
ATOM 6170 C CA . LEU B 1 363 ? 15.398 44.156 4.07 1 53.09 363 LEU B CA 1
ATOM 6171 C C . LEU B 1 363 ? 14.156 45.031 3.865 1 53.09 363 LEU B C 1
ATOM 6173 O O . LEU B 1 363 ? 14.016 45.688 2.834 1 53.09 363 LEU B O 1
ATOM 6177 N N . PRO B 1 364 ? 13.078 44.688 4.605 1 43.53 364 PRO B N 1
ATOM 6178 C CA . PRO B 1 364 ? 11.898 45.531 4.461 1 43.53 364 PRO B CA 1
ATOM 6179 C C . PRO B 1 364 ? 12.234 47.031 4.582 1 43.53 364 PRO B C 1
ATOM 6181 O O . PRO B 1 364 ? 13.164 47.406 5.301 1 43.53 364 PRO B O 1
ATOM 6184 N N . VAL B 1 365 ? 11.805 47.75 3.637 1 38.66 365 VAL B N 1
ATOM 6185 C CA . VAL B 1 365 ? 11.789 49.219 3.836 1 38.66 365 VAL B CA 1
ATOM 6186 C C . VAL B 1 365 ? 10.891 49.562 5.02 1 38.66 365 VAL B C 1
ATOM 6188 O O . VAL B 1 365 ? 9.703 49.219 5.031 1 38.66 365 VAL B O 1
ATOM 6191 N N . ILE B 1 366 ? 11.305 49.625 6.18 1 32.03 366 ILE B N 1
ATOM 6192 C CA . ILE B 1 366 ? 10.523 50.219 7.27 1 32.03 366 ILE B CA 1
ATOM 6193 C C . ILE B 1 366 ? 9.938 51.531 6.832 1 32.03 366 ILE B C 1
ATOM 6195 O O . ILE B 1 366 ? 10.68 52.5 6.551 1 32.03 366 ILE B O 1
ATOM 6199 N N . LYS B 1 367 ? 8.758 51.438 6.156 1 32.75 367 LYS B N 1
ATOM 6200 C CA . LYS B 1 367 ? 8.062 52.75 6.16 1 32.75 367 LYS B CA 1
ATOM 6201 C C . LYS B 1 367 ? 7.98 53.312 7.566 1 32.75 367 LYS B C 1
ATOM 6203 O O . LYS B 1 367 ? 7.582 52.625 8.508 1 32.75 367 LYS B O 1
ATOM 6208 N N . SER B 1 368 ? 8.727 54.188 7.906 1 29.23 368 SER B N 1
ATOM 6209 C CA . SER B 1 368 ? 8.5 55.062 9.055 1 29.23 368 SER B CA 1
ATOM 6210 C C . SER B 1 368 ? 7.066 55.594 9.07 1 29.23 368 SER B C 1
ATOM 6212 O O . SER B 1 368 ? 6.676 56.375 8.203 1 29.23 368 SER B O 1
ATOM 6214 N N . PHE B 1 369 ? 6.027 54.719 9.352 1 26.67 369 PHE B N 1
ATOM 6215 C CA . PHE B 1 369 ? 4.777 55.344 9.734 1 26.67 369 PHE B CA 1
ATOM 6216 C C . PHE B 1 369 ? 5.023 56.406 10.82 1 26.67 369 PHE B C 1
ATOM 6218 O O . PHE B 1 369 ? 5.613 56.094 11.859 1 26.67 369 PHE B O 1
ATOM 6225 N N . SER B 1 370 ? 5.129 57.562 10.508 1 27.64 370 SER B N 1
ATOM 6226 C CA . SER B 1 370 ? 4.961 58.656 11.469 1 27.64 370 SER B CA 1
ATOM 6227 C C . SER B 1 370 ? 3.736 58.438 12.344 1 27.64 370 SER B C 1
ATOM 6229 O O . SER B 1 370 ? 2.621 58.281 11.836 1 27.64 370 SER B O 1
ATOM 6231 N N . ARG B 1 371 ? 3.895 57.688 13.5 1 28.28 371 ARG B N 1
ATOM 6232 C CA . ARG B 1 371 ? 2.971 57.688 14.633 1 28.28 371 ARG B CA 1
ATOM 6233 C C . ARG B 1 371 ? 2.352 59.062 14.828 1 28.28 371 ARG B C 1
ATOM 6235 O O . ARG B 1 371 ? 3.047 60.031 15.188 1 28.28 371 ARG B O 1
ATOM 6242 N N . ILE B 1 372 ? 1.387 59.438 14.102 1 28.14 372 ILE B N 1
ATOM 6243 C CA . ILE B 1 372 ? 0.579 60.531 14.625 1 28.14 372 ILE B CA 1
ATOM 6244 C C . ILE B 1 372 ? 0.179 60.219 16.062 1 28.14 372 ILE B C 1
ATOM 6246 O O . ILE B 1 372 ? -0.39 59.188 16.359 1 28.14 372 ILE B O 1
ATOM 6250 N N . GLN B 1 373 ? 0.854 60.781 17.031 1 26.88 373 GLN B N 1
ATOM 6251 C CA . GLN B 1 373 ? 0.623 60.969 18.453 1 26.88 373 GLN B CA 1
ATOM 6252 C C . GLN B 1 373 ? -0.843 61.281 18.734 1 26.88 373 GLN B C 1
ATOM 6254 O O . GLN B 1 373 ? -1.296 62.406 18.531 1 26.88 373 GLN B O 1
ATOM 6259 N N . LYS B 1 374 ? -1.821 60.438 18.281 1 28.28 374 LYS B N 1
ATOM 6260 C CA . LYS B 1 374 ? -3.102 60.812 18.875 1 28.28 374 LYS B CA 1
ATOM 6261 C C . LYS B 1 374 ? -3.023 60.812 20.406 1 28.28 374 LYS B C 1
ATOM 6263 O O . LYS B 1 374 ? -2.514 59.844 21 1 28.28 374 LYS B O 1
ATOM 6268 N N . ASP B 1 375 ? -3.064 61.844 21.156 1 27.69 375 ASP B N 1
ATOM 6269 C CA . ASP B 1 375 ? -3.207 62.281 22.547 1 27.69 375 ASP B CA 1
ATOM 6270 C C . ASP B 1 375 ? -4.355 61.531 23.234 1 27.69 375 ASP B C 1
ATOM 6272 O O . ASP B 1 375 ? -5.438 62.094 23.422 1 27.69 375 ASP B O 1
ATOM 6276 N N . THR B 1 376 ? -4.766 60.281 22.797 1 25.98 376 THR B N 1
ATOM 6277 C CA . THR B 1 376 ? -5.934 59.875 23.562 1 25.98 376 THR B CA 1
ATOM 6278 C C . THR B 1 376 ? -5.59 59.75 25.047 1 25.98 376 THR B C 1
ATOM 6280 O O . THR B 1 376 ? -4.574 59.156 25.406 1 25.98 376 THR B O 1
ATOM 6283 N N . GLN B 1 377 ? -6.223 60.438 26 1 25.31 377 GLN B N 1
ATOM 6284 C CA . GLN B 1 377 ? -6.387 60.562 27.438 1 25.31 377 GLN B CA 1
ATOM 6285 C C . GLN B 1 377 ? -6.598 59.219 28.094 1 25.31 377 GLN B C 1
ATOM 6287 O O . GLN B 1 377 ? -7.512 58.469 27.734 1 25.31 377 GLN B O 1
ATOM 6292 N N . LEU B 1 378 ? -5.512 58.469 28.641 1 25.3 378 LEU B N 1
ATOM 6293 C CA . LEU B 1 378 ? -5.301 57.281 29.453 1 25.3 378 LEU B CA 1
ATOM 6294 C C . LEU B 1 378 ? -6.289 57.25 30.609 1 25.3 378 LEU B C 1
ATOM 6296 O O . LEU B 1 378 ? -6.176 58 31.562 1 25.3 378 LEU B O 1
ATOM 6300 N N . VAL B 1 379 ? -7.609 57.219 30.375 1 25.2 379 VAL B N 1
ATOM 6301 C CA . VAL B 1 379 ? -8.344 57.094 31.625 1 25.2 379 VAL B CA 1
ATOM 6302 C C . VAL B 1 379 ? -7.887 55.875 32.375 1 25.2 379 VAL B C 1
ATOM 6304 O O . VAL B 1 379 ? -7.719 54.781 31.797 1 25.2 379 VAL B O 1
ATOM 6307 N N . GLN B 1 380 ? -7.281 55.906 33.625 1 23.78 380 GLN B N 1
ATOM 6308 C CA . GLN B 1 380 ? -6.645 55.125 34.656 1 23.78 380 GLN B CA 1
ATOM 6309 C C . GLN B 1 380 ? -7.555 54 35.125 1 23.78 380 GLN B C 1
ATOM 6311 O O . GLN B 1 380 ? -8.547 54.25 35.812 1 23.78 380 GLN B O 1
ATOM 6316 N N . PRO B 1 381 ? -8.102 53.062 34.25 1 25.86 381 PRO B N 1
ATOM 6317 C CA . PRO B 1 381 ? -9.031 52.281 35.062 1 25.86 381 PRO B CA 1
ATOM 6318 C C . PRO B 1 381 ? -8.344 51.594 36.25 1 25.86 381 PRO B C 1
ATOM 6320 O O . PRO B 1 381 ? -7.133 51.375 36.219 1 25.86 381 PRO B O 1
ATOM 6323 N N . GLU B 1 382 ? -9.031 51.312 37.406 1 25.14 382 GLU B N 1
ATOM 6324 C CA . GLU B 1 382 ? -8.828 50.875 38.781 1 25.14 382 GLU B CA 1
ATOM 6325 C C . GLU B 1 382 ? -8.25 49.469 38.812 1 25.14 382 GLU B C 1
ATOM 6327 O O . GLU B 1 382 ? -8.547 48.625 37.938 1 25.14 382 GLU B O 1
ATOM 6332 N N . LYS B 1 383 ? -7.277 49.125 39.688 1 24.72 383 LYS B N 1
ATOM 6333 C CA . LYS B 1 383 ? -6.285 48.156 40.156 1 24.72 383 LYS B CA 1
ATOM 6334 C C . LYS B 1 383 ? -6.938 46.844 40.531 1 24.72 383 LYS B C 1
ATOM 6336 O O . LYS B 1 383 ? -7.41 46.688 41.656 1 24.72 383 LYS B O 1
ATOM 6341 N N . LEU B 1 384 ? -7.898 46.156 39.844 1 23.28 384 LEU B N 1
ATOM 6342 C CA . LEU B 1 384 ? -8.336 44.969 40.594 1 23.28 384 LEU B CA 1
ATOM 6343 C C . LEU B 1 384 ? -7.188 44 40.812 1 23.28 384 LEU B C 1
ATOM 6345 O O . LEU B 1 384 ? -6.566 43.562 39.844 1 23.28 384 LEU B O 1
ATOM 6349 N N . LYS B 1 385 ? -6.57 43.812 42 1 23.86 385 LYS B N 1
ATOM 6350 C CA . LYS B 1 385 ? -5.5 43.125 42.688 1 23.86 385 LYS B CA 1
ATOM 6351 C C . LYS B 1 385 ? -5.719 41.594 42.625 1 23.86 385 LYS B C 1
ATOM 6353 O O . LYS B 1 385 ? -6.223 41 43.562 1 23.86 385 LYS B O 1
ATOM 6358 N N . ARG B 1 386 ? -6.273 40.875 41.594 1 23.38 386 ARG B N 1
ATOM 6359 C CA . ARG B 1 386 ? -6.5 39.5 41.969 1 23.38 386 ARG B CA 1
ATOM 6360 C C . ARG B 1 386 ? -5.184 38.75 42.094 1 23.38 386 ARG B C 1
ATOM 6362 O O . ARG B 1 386 ? -4.297 38.906 41.25 1 23.38 386 ARG B O 1
ATOM 6369 N N . SER B 1 387 ? -4.746 38.156 43.25 1 23.66 387 SER B N 1
ATOM 6370 C CA . SER B 1 387 ? -3.635 37.438 43.812 1 23.66 387 SER B CA 1
ATOM 6371 C C . SER B 1 387 ? -3.451 36.062 43.156 1 23.66 387 SER B C 1
ATOM 6373 O O . SER B 1 387 ? -4.246 35.156 43.375 1 23.66 387 SER B O 1
ATOM 6375 N N . ILE B 1 388 ? -3.389 35.906 41.875 1 21.84 388 ILE B N 1
ATOM 6376 C CA . ILE B 1 388 ? -3.346 34.5 41.438 1 21.84 388 ILE B CA 1
ATOM 6377 C C . ILE B 1 388 ? -2.02 33.875 41.875 1 21.84 388 ILE B C 1
ATOM 6379 O O . ILE B 1 388 ? -0.95 34.438 41.625 1 21.84 388 ILE B O 1
ATOM 6383 N N . LYS B 1 389 ? -2.01 32.812 42.719 1 23.84 389 LYS B N 1
ATOM 6384 C CA . LYS B 1 389 ? -0.959 32 43.344 1 23.84 389 LYS B CA 1
ATOM 6385 C C . LYS B 1 389 ? -0.101 31.328 42.312 1 23.84 389 LYS B C 1
ATOM 6387 O O . LYS B 1 389 ? -0.603 30.922 41.25 1 23.84 389 LYS B O 1
ATOM 6392 N N . PRO B 1 390 ? 1.3 31.297 42.438 1 23.52 390 PRO B N 1
ATOM 6393 C CA . PRO B 1 390 ? 2.434 30.859 41.594 1 23.52 390 PRO B CA 1
ATOM 6394 C C . PRO B 1 390 ? 2.467 29.359 41.375 1 23.52 390 PRO B C 1
ATOM 6396 O O . PRO B 1 390 ? 2.418 28.594 42.344 1 23.52 390 PRO B O 1
ATOM 6399 N N . ILE B 1 391 ? 1.691 28.719 40.531 1 22.67 391 ILE B N 1
ATOM 6400 C CA . ILE B 1 391 ? 1.777 27.266 40.406 1 22.67 391 ILE B CA 1
ATOM 6401 C C . ILE B 1 391 ? 3.223 26.859 40.125 1 22.67 391 ILE B C 1
ATOM 6403 O O . ILE B 1 391 ? 3.852 27.359 39.188 1 22.67 391 ILE B O 1
ATOM 6407 N N . LYS B 1 392 ? 3.967 26.266 41.062 1 21.64 392 LYS B N 1
ATOM 6408 C CA . LYS B 1 392 ? 5.316 25.719 41.156 1 21.64 392 LYS B CA 1
ATOM 6409 C C . LYS B 1 392 ? 5.582 24.734 40 1 21.64 392 LYS B C 1
ATOM 6411 O O . LYS B 1 392 ? 4.816 23.797 39.781 1 21.64 392 LYS B O 1
ATOM 6416 N N . ARG B 1 393 ? 6.242 25.156 38.938 1 21 393 ARG B N 1
ATOM 6417 C CA . ARG B 1 393 ? 6.824 24.5 37.781 1 21 393 ARG B CA 1
ATOM 6418 C C . ARG B 1 393 ? 7.789 23.391 38.188 1 21 393 ARG B C 1
ATOM 6420 O O . ARG B 1 393 ? 8.828 23.656 38.781 1 21 393 ARG B O 1
ATOM 6427 N N . LEU B 1 394 ? 7.312 22.281 38.812 1 20.72 394 LEU B N 1
ATOM 6428 C CA . LEU B 1 394 ? 8.211 21.188 39.156 1 20.72 394 LEU B CA 1
ATOM 6429 C C . LEU B 1 394 ? 9.102 20.812 37.969 1 20.72 394 LEU B C 1
ATOM 6431 O O . LEU B 1 394 ? 8.602 20.469 36.906 1 20.72 394 LEU B O 1
ATOM 6435 N N . ILE B 1 395 ? 10.266 21.438 37.781 1 21.09 395 ILE B N 1
ATOM 6436 C CA . ILE B 1 395 ? 11.469 21.219 37 1 21.09 395 ILE B CA 1
ATOM 6437 C C . ILE B 1 395 ? 11.938 19.781 37.125 1 21.09 395 ILE B C 1
ATOM 6439 O O . ILE B 1 395 ? 12.367 19.359 38.219 1 21.09 395 ILE B O 1
ATOM 6443 N N . CYS B 1 396 ? 11.133 18.703 36.875 1 19.58 396 CYS B N 1
ATOM 6444 C CA . CYS B 1 396 ? 11.773 17.406 37.062 1 19.58 396 CYS B CA 1
ATOM 6445 C C . CYS B 1 396 ? 13.133 17.359 36.375 1 19.58 396 CYS B C 1
ATOM 6447 O O . CYS B 1 396 ? 13.273 17.844 35.25 1 19.58 396 CYS B O 1
ATOM 6449 N N . ASN B 1 397 ? 14.258 17.328 37.125 1 21.5 397 ASN B N 1
ATOM 6450 C CA . ASN B 1 397 ? 15.68 17 37.062 1 21.5 397 ASN B CA 1
ATOM 6451 C C . ASN B 1 397 ? 15.922 15.75 36.219 1 21.5 397 ASN B C 1
ATOM 6453 O O . ASN B 1 397 ? 17.047 15.266 36.125 1 21.5 397 ASN B O 1
ATOM 6457 N N . ILE B 1 398 ? 15.234 15.297 35.188 1 18.75 398 ILE B N 1
ATOM 6458 C CA . ILE B 1 398 ? 16.109 14.312 34.562 1 18.75 398 ILE B CA 1
ATOM 6459 C C . ILE B 1 398 ? 17.234 15.031 33.812 1 18.75 398 ILE B C 1
ATOM 6461 O O . ILE B 1 398 ? 16.984 16.031 33.125 1 18.75 398 ILE B O 1
#

pLDDT: mean 72.66, std 22.56, range [18.56, 97.5]

Radius of gyration: 33.78 Å; Cα contacts (8 Å, |Δi|>4): 1161; chains: 2; bounding box: 71×123×79 Å

Nearest PDB structures (foldseek):
  4fw1-assembly1_B  TM=5.928E-01  e=3.061E-12  Rous sarcoma virus - Prague C
  4fw2-assembly1_B  TM=5.995E-01  e=2.510E-11  Rous sarcoma virus - Prague C
  4fw1-assembly1_A  TM=5.669E-01  e=8.029E-11  Rous sarcoma virus - Prague C
  4fw2-assembly1_A  TM=5.551E-01  e=6.583E-10  Rous sarcoma virus - Prague C
  5ejk-assembly1_G  TM=4.771E-01  e=2.869E-10  Rous sarcoma virus - Prague C